Protein AF-A0A438BU32-F1 (afdb_monomer)

Structure (mmCIF, N/CA/C/O backbone):
data_AF-A0A438BU32-F1
#
_entry.id   AF-A0A438BU32-F1
#
loop_
_atom_site.group_PDB
_atom_site.id
_atom_site.type_symbol
_atom_site.label_atom_id
_atom_site.label_alt_id
_atom_site.label_comp_id
_atom_site.label_asym_id
_atom_site.label_entity_id
_atom_site.label_seq_id
_atom_site.pdbx_PDB_ins_code
_atom_s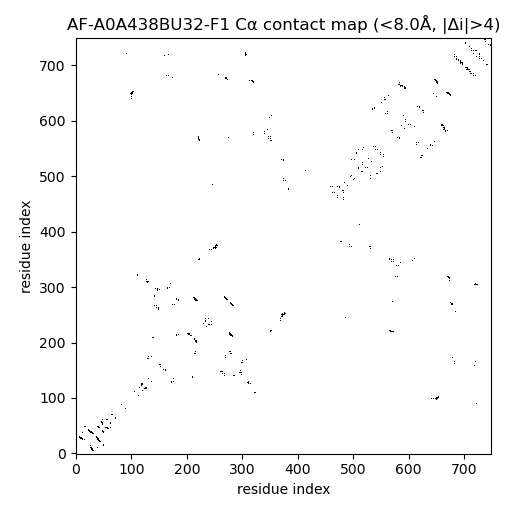ite.Cartn_x
_atom_site.Cartn_y
_atom_site.Cartn_z
_atom_site.occupancy
_atom_site.B_iso_or_equiv
_atom_site.auth_seq_id
_atom_site.auth_comp_id
_atom_site.auth_asym_id
_atom_site.auth_atom_id
_atom_site.pdbx_PDB_model_num
ATOM 1 N N . MET A 1 1 ? 12.267 -32.511 11.602 1.00 25.53 1 MET A N 1
ATOM 2 C CA . MET A 1 1 ? 12.102 -33.926 11.191 1.00 25.53 1 MET A CA 1
ATOM 3 C C . MET A 1 1 ? 11.112 -34.045 10.015 1.00 25.53 1 MET A C 1
ATOM 5 O O . MET A 1 1 ? 10.276 -34.930 10.007 1.00 25.53 1 MET A O 1
ATOM 9 N N . ILE A 1 2 ? 11.182 -33.136 9.026 1.00 27.69 2 ILE A N 1
ATOM 10 C CA . ILE A 1 2 ? 10.217 -33.043 7.899 1.00 27.69 2 ILE A CA 1
ATOM 11 C C . ILE A 1 2 ? 10.910 -33.324 6.544 1.00 27.69 2 ILE A C 1
ATOM 13 O O . ILE A 1 2 ? 10.260 -33.531 5.529 1.00 27.69 2 ILE A O 1
ATOM 17 N N . ILE A 1 3 ? 12.246 -33.401 6.523 1.00 29.70 3 ILE A N 1
ATOM 18 C CA . ILE A 1 3 ? 13.046 -33.408 5.286 1.00 29.70 3 ILE A CA 1
ATOM 19 C C . ILE A 1 3 ? 13.162 -34.812 4.648 1.00 29.70 3 ILE A C 1
ATOM 21 O O . ILE A 1 3 ? 13.464 -34.913 3.466 1.00 29.70 3 ILE A O 1
ATOM 25 N N . GLU A 1 4 ? 12.854 -35.901 5.363 1.00 34.12 4 GLU A N 1
ATOM 26 C CA . GLU A 1 4 ? 13.040 -37.274 4.844 1.00 34.12 4 GLU A CA 1
ATOM 27 C C . GLU A 1 4 ? 11.803 -37.919 4.190 1.00 34.12 4 GLU A C 1
ATOM 29 O O . GLU A 1 4 ? 11.908 -39.026 3.663 1.00 34.12 4 GLU A O 1
ATOM 34 N N . PHE A 1 5 ? 10.641 -37.255 4.174 1.00 46.00 5 PHE A N 1
ATOM 35 C CA . PHE A 1 5 ? 9.393 -37.858 3.671 1.00 46.00 5 PHE A CA 1
ATOM 36 C C . PHE A 1 5 ? 8.949 -37.384 2.281 1.00 46.00 5 PHE A C 1
ATOM 38 O O . PHE A 1 5 ? 7.932 -37.860 1.773 1.00 46.00 5 PHE A O 1
ATOM 45 N N . SER A 1 6 ? 9.698 -36.488 1.635 1.00 44.94 6 SER A N 1
ATOM 46 C CA . SER A 1 6 ? 9.362 -36.024 0.286 1.00 44.94 6 SER A CA 1
ATOM 47 C C . SER A 1 6 ? 9.809 -37.045 -0.766 1.00 44.94 6 SER A C 1
ATOM 49 O O . SER A 1 6 ? 11.009 -37.309 -0.870 1.00 44.94 6 SER A O 1
ATOM 51 N N . PRO A 1 7 ? 8.896 -37.616 -1.576 1.00 55.06 7 PRO A N 1
ATOM 52 C CA . PRO A 1 7 ? 9.312 -38.382 -2.741 1.00 55.06 7 PRO A CA 1
ATOM 53 C C . PRO A 1 7 ? 10.066 -37.462 -3.713 1.00 55.06 7 PRO A C 1
ATOM 55 O O . PRO A 1 7 ? 9.602 -36.365 -4.019 1.00 55.06 7 PRO A O 1
ATOM 58 N N . ASP A 1 8 ? 11.228 -37.901 -4.204 1.00 60.31 8 ASP A N 1
ATOM 59 C CA . ASP A 1 8 ? 11.927 -37.206 -5.294 1.00 60.31 8 ASP A CA 1
ATOM 60 C C . ASP A 1 8 ? 11.133 -37.488 -6.576 1.00 60.31 8 ASP A C 1
ATOM 62 O O . ASP A 1 8 ? 11.114 -38.622 -7.069 1.00 60.31 8 ASP A O 1
ATOM 66 N N . ILE A 1 9 ? 10.389 -36.479 -7.032 1.00 71.50 9 ILE A N 1
ATOM 67 C CA . ILE A 1 9 ? 9.517 -36.524 -8.205 1.00 71.50 9 ILE A CA 1
ATOM 68 C C . ILE A 1 9 ? 10.192 -35.718 -9.311 1.00 71.50 9 ILE A C 1
ATOM 70 O O . ILE A 1 9 ? 10.366 -34.506 -9.188 1.00 71.50 9 ILE A O 1
ATOM 74 N N . ARG A 1 10 ? 10.542 -36.374 -10.419 1.00 74.75 10 ARG A N 1
ATOM 75 C CA . ARG A 1 10 ? 11.146 -35.712 -11.584 1.00 74.75 10 ARG A CA 1
ATOM 76 C C . ARG A 1 10 ? 10.410 -36.093 -12.850 1.00 74.75 10 ARG A C 1
ATOM 78 O O . ARG A 1 10 ? 10.011 -37.241 -13.016 1.00 74.75 10 ARG A O 1
ATOM 85 N N . ARG A 1 11 ? 10.254 -35.149 -13.776 1.00 76.06 11 ARG A N 1
ATOM 86 C CA . ARG A 1 11 ? 9.748 -35.471 -15.114 1.00 76.06 11 ARG A CA 1
ATOM 87 C C . ARG A 1 11 ? 10.732 -36.431 -15.784 1.00 76.06 11 ARG A C 1
ATOM 89 O O . ARG A 1 11 ? 11.920 -36.123 -15.863 1.00 76.06 11 ARG A O 1
ATOM 96 N N . SER A 1 12 ? 10.246 -37.585 -16.235 1.00 73.06 12 SER A N 1
ATOM 97 C CA . SER A 1 12 ? 11.109 -38.563 -16.894 1.00 73.06 12 SER A CA 1
ATOM 98 C C . SER A 1 12 ? 11.454 -38.087 -18.303 1.00 73.06 12 SER A C 1
ATOM 100 O O . SER A 1 12 ? 10.592 -37.593 -19.031 1.00 73.06 12 SER A O 1
ATOM 102 N N . THR A 1 13 ? 12.718 -38.242 -18.689 1.00 73.62 13 THR A N 1
ATOM 103 C CA . THR A 1 13 ? 13.209 -38.029 -20.061 1.00 73.62 13 THR A CA 1
ATOM 104 C C . THR A 1 13 ? 13.272 -39.332 -20.858 1.00 73.62 13 THR A C 1
ATOM 106 O O . THR A 1 13 ? 13.722 -39.339 -22.003 1.00 73.62 13 THR A O 1
ATOM 109 N N . ARG A 1 14 ? 12.852 -40.450 -20.253 1.00 68.50 14 ARG A N 1
ATOM 110 C CA . ARG A 1 14 ? 12.889 -41.771 -20.876 1.00 68.50 14 ARG A CA 1
ATOM 111 C C . ARG A 1 14 ? 11.792 -41.894 -21.942 1.00 68.50 14 ARG A C 1
ATOM 113 O O . ARG A 1 14 ? 10.713 -41.326 -21.769 1.00 68.50 14 ARG A O 1
ATOM 120 N N . PRO A 1 15 ? 12.050 -42.627 -23.040 1.00 64.38 15 PRO A N 1
ATOM 121 C CA . PRO A 1 15 ? 11.010 -42.952 -24.005 1.00 64.38 15 PRO A CA 1
ATOM 122 C C . PRO A 1 15 ? 9.924 -43.804 -23.338 1.00 64.38 15 PRO A C 1
ATOM 124 O O . PRO A 1 15 ? 10.198 -44.554 -22.396 1.00 64.38 15 PRO A O 1
ATOM 127 N N . PHE A 1 16 ? 8.689 -43.692 -23.829 1.00 67.06 16 PHE A N 1
ATOM 128 C CA . PHE A 1 16 ? 7.589 -44.501 -23.319 1.00 67.06 16 PHE A CA 1
ATOM 129 C C . PHE A 1 16 ? 7.908 -45.992 -23.515 1.00 67.06 16 PHE A C 1
ATOM 131 O O . PHE A 1 16 ? 8.279 -46.413 -24.604 1.00 67.06 16 PHE A O 1
ATOM 138 N N . LEU A 1 17 ? 7.800 -46.777 -22.436 1.00 59.78 17 LEU A N 1
ATOM 139 C CA . LEU A 1 17 ? 8.065 -48.224 -22.441 1.00 59.78 17 LEU A CA 1
ATOM 140 C C . LEU A 1 17 ? 7.016 -49.025 -23.240 1.00 59.78 17 LEU A C 1
ATOM 142 O O . LEU A 1 17 ? 7.278 -50.165 -23.602 1.00 59.78 17 LEU A O 1
ATOM 146 N N . GLU A 1 18 ? 5.848 -48.434 -23.504 1.00 60.22 18 GLU A N 1
ATOM 147 C CA . GLU A 1 18 ? 4.750 -48.970 -24.318 1.00 60.22 18 GLU A CA 1
ATOM 148 C C . GLU A 1 18 ? 4.293 -47.895 -25.317 1.00 60.22 18 GLU A C 1
ATOM 150 O O . GLU A 1 18 ? 4.542 -46.710 -25.079 1.00 60.22 18 GLU A O 1
ATOM 155 N N . ASP A 1 19 ? 3.584 -48.284 -26.385 1.00 59.62 19 ASP A N 1
ATOM 156 C CA . ASP A 1 19 ? 2.981 -47.335 -27.326 1.00 59.62 19 ASP A CA 1
ATOM 157 C C . ASP A 1 19 ? 2.145 -46.293 -26.570 1.00 59.62 19 ASP A C 1
ATOM 159 O O . ASP A 1 19 ? 1.182 -46.614 -25.855 1.00 59.62 19 ASP A O 1
ATOM 163 N N . LYS A 1 20 ? 2.570 -45.033 -26.708 1.00 66.50 20 LYS A N 1
ATOM 164 C CA . LYS A 1 20 ? 1.913 -43.860 -26.137 1.00 66.50 20 LYS A CA 1
ATOM 165 C C . LYS A 1 20 ? 0.478 -43.820 -2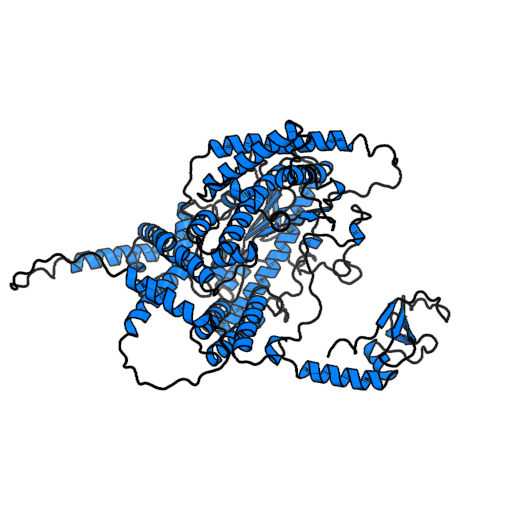6.652 1.00 66.50 20 LYS A C 1
ATOM 167 O O . LYS A 1 20 ? 0.262 -43.735 -27.859 1.00 66.50 20 LYS A O 1
ATOM 172 N N . THR A 1 21 ? -0.494 -43.853 -25.750 1.00 67.19 21 THR A N 1
ATOM 173 C CA . THR A 1 21 ? -1.889 -43.626 -26.139 1.00 67.19 21 THR A CA 1
ATOM 174 C C . THR A 1 21 ? -2.186 -42.133 -26.213 1.00 67.19 21 THR A C 1
ATOM 176 O O . THR A 1 21 ? -1.504 -41.328 -25.580 1.00 67.19 21 THR A O 1
ATOM 179 N N . GLU A 1 22 ? -3.207 -41.737 -26.979 1.00 68.75 22 GLU A N 1
ATOM 180 C CA . GLU A 1 22 ? -3.639 -40.329 -27.053 1.00 68.75 22 GLU A CA 1
ATOM 181 C C . GLU A 1 22 ? -4.034 -39.755 -25.677 1.00 68.75 22 GLU A C 1
ATOM 183 O O . GLU A 1 22 ? -3.952 -38.547 -25.460 1.00 68.75 22 GLU A O 1
ATOM 188 N N . ASP A 1 23 ? -4.401 -40.626 -24.730 1.00 74.94 23 ASP A N 1
ATOM 189 C CA . ASP A 1 23 ? -4.762 -40.270 -23.356 1.00 74.94 23 ASP A CA 1
ATOM 190 C C . ASP A 1 23 ? -3.539 -40.006 -22.443 1.00 74.94 23 ASP A C 1
ATOM 192 O O . ASP A 1 23 ? -3.720 -39.472 -21.342 1.00 74.94 23 ASP A O 1
ATOM 196 N N . ASP A 1 24 ? -2.311 -40.340 -22.870 1.00 80.00 24 ASP A N 1
ATOM 197 C CA . ASP A 1 24 ? -1.082 -40.225 -22.070 1.00 80.00 24 ASP A CA 1
ATOM 198 C C . ASP A 1 24 ? -0.395 -38.861 -22.247 1.00 80.00 24 ASP A C 1
ATOM 200 O O . ASP A 1 24 ? 0.077 -38.498 -23.330 1.00 80.00 24 ASP A O 1
ATOM 204 N N . LEU A 1 25 ? -0.274 -38.110 -21.148 1.00 80.44 25 LEU A N 1
ATOM 205 C CA . LEU A 1 25 ? 0.234 -36.738 -21.152 1.00 80.44 25 LEU A CA 1
ATOM 206 C C . LEU A 1 25 ? 1.761 -36.692 -20.993 1.00 80.44 25 LEU A C 1
ATOM 208 O O . LEU A 1 25 ? 2.470 -36.165 -21.853 1.00 80.44 25 LEU A O 1
ATOM 212 N N . PHE A 1 26 ? 2.287 -37.229 -19.887 1.00 81.44 26 PHE A N 1
ATOM 213 C CA . PHE A 1 26 ? 3.721 -37.218 -19.569 1.00 81.44 26 PHE A CA 1
ATOM 214 C C . PHE A 1 26 ? 4.099 -38.312 -18.561 1.00 81.44 26 PHE A C 1
ATOM 216 O O . PHE A 1 26 ? 3.240 -38.912 -17.918 1.00 81.44 26 PHE A O 1
ATOM 223 N N . GLN A 1 27 ? 5.402 -38.572 -18.421 1.00 82.62 27 GLN A N 1
ATOM 224 C CA . GLN A 1 27 ? 5.946 -39.543 -17.471 1.00 82.62 27 GLN A CA 1
ATOM 225 C C . GLN A 1 27 ? 6.703 -38.863 -16.336 1.00 82.62 27 GLN A C 1
ATOM 227 O O . GLN A 1 27 ? 7.343 -37.822 -16.518 1.00 82.62 27 GLN A O 1
ATOM 232 N N . ILE A 1 28 ? 6.656 -39.486 -15.167 1.00 86.56 28 ILE A N 1
ATOM 233 C CA . ILE A 1 28 ? 7.267 -38.993 -13.943 1.00 86.56 28 ILE A CA 1
ATOM 234 C C . ILE A 1 28 ? 8.031 -40.137 -13.287 1.00 86.56 28 ILE A C 1
ATOM 236 O O . ILE A 1 28 ? 7.471 -41.203 -13.056 1.00 86.56 28 ILE A O 1
ATOM 240 N N . ASP A 1 29 ? 9.295 -39.915 -12.958 1.00 82.44 29 ASP A N 1
ATOM 241 C CA . ASP A 1 29 ? 10.070 -40.821 -12.124 1.00 82.44 29 ASP A CA 1
ATOM 242 C C . ASP A 1 29 ? 9.874 -40.432 -10.658 1.00 82.44 29 ASP A C 1
ATOM 244 O O . ASP A 1 29 ? 10.192 -39.314 -10.249 1.00 82.44 29 ASP A O 1
ATOM 248 N N . VAL A 1 30 ? 9.333 -41.362 -9.871 1.00 82.06 30 VAL A N 1
ATOM 249 C CA . VAL A 1 30 ? 9.065 -41.185 -8.443 1.00 82.06 30 VAL A CA 1
ATOM 250 C C . VAL A 1 30 ? 9.958 -42.117 -7.638 1.00 82.06 30 VAL A C 1
ATOM 252 O O . VAL A 1 30 ? 9.985 -43.332 -7.857 1.00 82.06 30 VAL A O 1
ATOM 255 N N . ARG A 1 31 ? 10.685 -41.553 -6.671 1.00 79.00 31 ARG A N 1
ATOM 256 C CA . ARG A 1 31 ? 11.464 -42.311 -5.690 1.00 79.00 31 ARG A CA 1
ATOM 257 C C . ARG A 1 31 ? 10.824 -42.191 -4.313 1.00 79.00 31 ARG A C 1
ATOM 259 O O . ARG A 1 31 ? 10.755 -41.106 -3.750 1.00 79.00 31 ARG A O 1
ATOM 266 N N . VAL A 1 32 ? 10.387 -43.320 -3.766 1.00 76.12 32 VAL A N 1
ATOM 267 C CA . VAL A 1 32 ? 9.892 -43.428 -2.383 1.00 76.12 32 VAL A CA 1
ATOM 268 C C . VAL A 1 32 ? 11.074 -43.759 -1.458 1.00 76.12 32 VAL A C 1
ATOM 270 O O . VAL A 1 32 ? 12.006 -44.414 -1.920 1.00 76.12 32 VAL A O 1
ATOM 273 N N . CYS A 1 33 ? 11.034 -43.344 -0.182 1.00 63.41 33 CYS A N 1
ATOM 274 C CA . CYS A 1 33 ? 12.122 -43.347 0.823 1.00 63.41 33 CYS A CA 1
ATOM 275 C C . CYS A 1 33 ? 12.957 -44.643 0.974 1.00 63.41 33 CYS A C 1
ATOM 277 O O . CYS A 1 33 ? 13.994 -44.628 1.627 1.00 63.41 33 CYS A O 1
ATOM 279 N N . SER A 1 34 ? 12.549 -45.763 0.376 1.00 58.34 34 SER A N 1
ATOM 280 C CA . SER A 1 34 ? 13.280 -47.039 0.390 1.00 58.34 34 SER A CA 1
ATOM 281 C C . SER A 1 34 ? 13.201 -47.834 -0.929 1.00 58.34 34 SER A C 1
ATOM 283 O O . SER A 1 34 ? 13.554 -49.011 -0.964 1.00 58.34 34 SER A O 1
ATOM 285 N N . GLY A 1 35 ? 12.731 -47.224 -2.026 1.00 62.19 35 GLY A N 1
ATOM 286 C CA . GLY A 1 35 ? 12.419 -47.916 -3.284 1.00 62.19 35 GLY A CA 1
ATOM 287 C C . GLY A 1 35 ? 13.313 -47.549 -4.474 1.00 62.19 35 GLY A C 1
ATOM 288 O O . GLY A 1 35 ? 13.838 -46.439 -4.571 1.00 62.19 35 GLY A O 1
ATOM 289 N N . LYS A 1 36 ? 13.432 -48.478 -5.438 1.00 68.12 36 LYS A N 1
ATOM 290 C CA . LYS A 1 36 ? 13.951 -48.174 -6.785 1.00 68.12 36 LYS A CA 1
ATOM 291 C C . LYS A 1 36 ? 13.084 -47.078 -7.432 1.00 68.12 36 LYS A C 1
ATOM 293 O O . LYS A 1 36 ? 11.870 -47.095 -7.225 1.00 68.12 36 LYS A O 1
ATOM 298 N N . PRO A 1 37 ? 13.669 -46.157 -8.222 1.00 73.00 37 PRO A N 1
ATOM 299 C CA . PRO A 1 37 ? 12.891 -45.160 -8.949 1.00 73.00 37 PRO A CA 1
ATOM 300 C C . PRO A 1 37 ? 11.892 -45.862 -9.874 1.00 73.00 37 PRO A C 1
ATOM 302 O O . PRO A 1 37 ? 12.274 -46.740 -10.652 1.00 73.00 37 PRO A O 1
ATOM 305 N N . MET A 1 38 ? 10.621 -45.492 -9.751 1.00 79.44 38 MET A N 1
ATOM 306 C CA . MET A 1 38 ? 9.525 -46.035 -10.543 1.00 79.44 38 MET A CA 1
ATOM 307 C C . MET A 1 38 ? 9.022 -44.972 -11.508 1.00 79.44 38 MET A C 1
ATOM 309 O O . MET A 1 38 ? 8.732 -43.853 -11.095 1.00 79.44 38 MET A O 1
ATOM 313 N N . THR A 1 39 ? 8.872 -45.342 -12.775 1.00 83.62 39 THR A N 1
ATOM 314 C CA . THR A 1 39 ? 8.269 -44.473 -13.784 1.00 83.62 39 THR A CA 1
ATOM 315 C C . THR A 1 39 ? 6.748 -44.627 -13.738 1.00 83.62 39 THR A C 1
ATOM 317 O O . THR A 1 39 ? 6.221 -45.733 -13.871 1.00 83.62 39 THR A O 1
ATOM 320 N N . ILE A 1 40 ? 6.044 -43.522 -13.526 1.00 85.81 40 ILE A N 1
ATOM 321 C CA . ILE A 1 40 ? 4.586 -43.405 -13.485 1.00 85.81 40 ILE A CA 1
ATOM 322 C C . ILE A 1 40 ? 4.151 -42.584 -14.696 1.00 85.81 40 ILE A C 1
ATOM 324 O O . ILE A 1 40 ? 4.725 -41.535 -14.988 1.00 85.81 40 ILE A O 1
ATOM 328 N N . VAL A 1 41 ? 3.138 -43.060 -15.407 1.00 85.06 41 VAL A N 1
ATOM 329 C CA . VAL A 1 41 ? 2.517 -42.357 -16.527 1.00 85.06 41 VAL A CA 1
ATOM 330 C C . VAL A 1 41 ? 1.315 -41.574 -16.006 1.00 85.06 41 VAL A C 1
ATOM 332 O O . VAL A 1 41 ? 0.463 -42.118 -15.300 1.00 85.06 41 VAL A O 1
ATOM 335 N N . ALA A 1 42 ? 1.265 -40.284 -16.336 1.00 84.69 42 ALA A N 1
ATOM 336 C CA . ALA A 1 42 ? 0.116 -39.424 -16.101 1.00 84.69 42 ALA A CA 1
ATOM 337 C C . ALA A 1 42 ? -0.763 -39.407 -17.358 1.00 84.69 42 ALA A C 1
ATOM 339 O O . ALA A 1 42 ? -0.318 -38.987 -18.428 1.00 84.69 42 ALA A O 1
ATOM 340 N N . SER A 1 43 ? -2.010 -39.850 -17.214 1.00 84.19 43 SER A N 1
ATOM 341 C CA . SER A 1 43 ? -3.028 -39.875 -18.268 1.00 84.19 43 SER A CA 1
ATOM 342 C C . SER A 1 43 ? -4.208 -38.976 -17.906 1.00 84.19 43 SER A C 1
ATOM 344 O O . SER A 1 43 ? -4.391 -38.617 -16.740 1.00 84.19 43 SER A O 1
ATOM 346 N N . ARG A 1 44 ? -5.076 -38.671 -18.877 1.00 80.44 44 ARG A N 1
ATOM 347 C CA . ARG A 1 44 ? -6.317 -37.910 -18.632 1.00 80.44 44 ARG A CA 1
ATOM 348 C C . ARG A 1 44 ? -7.232 -38.568 -17.584 1.00 80.44 44 ARG A C 1
ATOM 350 O O . ARG A 1 44 ? -7.987 -37.875 -16.911 1.00 80.44 44 ARG A O 1
ATOM 357 N N . LYS A 1 45 ? -7.172 -39.897 -17.435 1.00 79.38 45 LYS A N 1
ATOM 358 C CA . LYS A 1 45 ? -8.013 -40.670 -16.501 1.00 79.38 45 LYS A CA 1
ATOM 359 C C . LYS A 1 45 ? -7.371 -40.861 -15.120 1.00 79.38 45 LYS A C 1
ATOM 361 O O . LYS A 1 45 ? -8.065 -41.266 -14.188 1.00 79.38 45 LYS A O 1
ATOM 366 N N . GLY A 1 46 ? -6.078 -40.564 -14.967 1.00 84.75 46 GLY A N 1
ATOM 367 C CA . GLY A 1 46 ? -5.340 -40.722 -13.713 1.00 84.75 46 GLY A CA 1
ATOM 368 C C . GLY A 1 46 ? -3.888 -41.163 -13.910 1.00 84.75 46 GLY A C 1
ATOM 369 O O . GLY A 1 46 ? -3.317 -41.039 -14.993 1.00 84.75 46 GLY A O 1
ATOM 370 N N . PHE A 1 47 ? -3.293 -41.704 -12.853 1.00 86.50 47 PHE A N 1
ATOM 371 C CA . PHE A 1 47 ? -1.899 -42.135 -12.787 1.00 86.50 47 PHE A CA 1
ATOM 372 C C . PHE A 1 47 ? -1.805 -43.662 -12.770 1.00 86.50 47 PHE A C 1
ATOM 374 O O . PHE A 1 47 ? -2.595 -44.315 -12.084 1.00 86.50 47 PHE A O 1
ATOM 381 N N . TYR A 1 48 ? -0.818 -44.225 -13.471 1.00 86.25 48 TYR A N 1
ATOM 382 C CA . TYR A 1 48 ? -0.507 -45.658 -13.419 1.00 86.25 48 TYR A CA 1
ATOM 383 C C . TYR A 1 48 ? 1.000 -45.930 -13.605 1.00 86.25 48 TYR A C 1
ATOM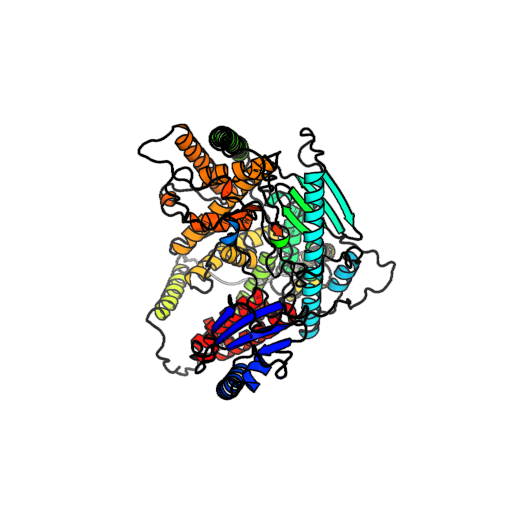 385 O O . TYR A 1 48 ? 1.699 -45.122 -14.216 1.00 86.25 48 TYR A O 1
ATOM 393 N N . PRO A 1 49 ? 1.559 -47.047 -13.102 1.00 86.25 49 PRO A N 1
ATOM 394 C CA . PRO A 1 49 ? 2.974 -47.379 -13.283 1.00 86.25 49 PRO A CA 1
ATOM 395 C C . PRO A 1 49 ? 3.261 -47.818 -14.720 1.00 86.25 49 PRO A C 1
ATOM 397 O O . PRO A 1 49 ? 2.498 -48.600 -15.291 1.00 86.25 49 PRO A O 1
ATOM 400 N N . ALA A 1 50 ? 4.389 -47.393 -15.290 1.00 79.44 50 ALA A N 1
ATOM 401 C CA . ALA A 1 50 ? 4.812 -47.838 -16.616 1.00 79.44 50 ALA A CA 1
ATOM 402 C C . ALA A 1 50 ? 4.887 -49.380 -16.671 1.00 79.44 50 ALA A C 1
ATOM 404 O O . ALA A 1 50 ? 5.514 -50.009 -15.815 1.00 79.44 50 ALA A O 1
ATOM 405 N N . GLY A 1 51 ? 4.202 -49.992 -17.644 1.00 74.38 51 GLY A N 1
ATOM 406 C CA . GLY A 1 51 ? 4.075 -51.451 -17.775 1.00 74.38 51 GLY A CA 1
ATOM 407 C C . GLY A 1 51 ? 2.922 -52.098 -16.990 1.00 74.38 51 GLY A C 1
ATOM 408 O O . GLY A 1 51 ? 2.754 -53.315 -17.050 1.00 74.38 51 GLY A O 1
ATOM 409 N N . LYS A 1 52 ? 2.137 -51.337 -16.206 1.00 77.75 52 LYS A N 1
ATOM 410 C CA . LYS A 1 52 ? 1.035 -51.863 -15.371 1.00 77.75 52 LYS A CA 1
ATOM 411 C C . LYS A 1 52 ? -0.212 -50.970 -15.401 1.00 77.75 52 LYS A C 1
ATOM 413 O O . LYS A 1 52 ? -0.630 -50.441 -14.373 1.00 77.75 52 LYS A O 1
ATOM 418 N N . ARG A 1 53 ? -0.862 -50.861 -16.565 1.00 73.31 53 ARG A N 1
ATOM 419 C CA . ARG A 1 53 ? -2.089 -50.050 -16.763 1.00 73.31 53 ARG A CA 1
ATOM 420 C C . ARG A 1 53 ? -3.279 -50.441 -15.877 1.00 73.31 53 ARG A C 1
ATOM 422 O O . ARG A 1 53 ? -4.139 -49.612 -15.617 1.00 73.31 53 ARG A O 1
ATOM 429 N N . LEU A 1 54 ? -3.323 -51.686 -15.396 1.00 74.00 54 LEU A N 1
ATOM 430 C CA . LEU A 1 54 ? -4.379 -52.182 -14.499 1.00 74.00 54 LEU A CA 1
ATOM 431 C C . LEU A 1 54 ? -4.394 -51.470 -13.131 1.00 74.00 54 LEU A C 1
ATOM 433 O O . LEU A 1 54 ? -5.419 -51.467 -12.459 1.00 74.00 54 LEU A O 1
ATOM 437 N N . LEU A 1 55 ? -3.277 -50.857 -12.723 1.00 78.31 55 LEU A N 1
ATOM 438 C CA . LEU A 1 55 ? -3.150 -50.057 -11.500 1.00 78.31 55 LEU A CA 1
ATOM 439 C C . LEU A 1 55 ? -3.404 -48.573 -11.805 1.00 78.31 55 LEU A C 1
ATOM 441 O O . LEU A 1 55 ? -2.518 -47.737 -11.641 1.00 78.31 55 LEU A O 1
ATOM 445 N N . LEU A 1 56 ? -4.606 -48.254 -12.287 1.00 82.75 56 LEU A N 1
ATOM 446 C CA . LEU A 1 56 ? -5.036 -46.875 -12.524 1.00 82.75 56 LEU A CA 1
ATOM 447 C C . LEU A 1 56 ? -5.617 -46.276 -11.238 1.00 82.75 56 LEU A C 1
ATOM 449 O O . LEU A 1 56 ? -6.489 -46.864 -10.603 1.00 82.75 56 LEU A O 1
ATOM 453 N N . SER A 1 57 ? -5.166 -45.082 -10.870 1.00 84.94 57 SER A N 1
ATOM 454 C CA . SER A 1 57 ? -5.694 -44.323 -9.734 1.00 84.94 57 SER A CA 1
ATOM 455 C C . SER A 1 57 ? -5.889 -42.857 -10.103 1.00 84.94 57 SER A C 1
ATOM 457 O O . SER A 1 57 ? -5.027 -42.256 -10.737 1.00 84.94 57 SER A O 1
ATOM 459 N N . HIS A 1 58 ? -6.992 -42.245 -9.668 1.00 86.19 58 HIS A N 1
ATOM 460 C CA . HIS A 1 58 ? -7.266 -40.828 -9.948 1.00 86.19 58 HIS A CA 1
ATOM 461 C C . HIS A 1 58 ? -6.305 -39.871 -9.222 1.00 86.19 58 HIS A C 1
ATOM 463 O O . HIS A 1 58 ? -6.093 -38.753 -9.680 1.00 86.19 58 HIS A O 1
ATOM 469 N N . SER A 1 59 ? -5.685 -40.311 -8.120 1.00 84.69 59 SER A N 1
ATOM 470 C CA . SER A 1 59 ? -4.680 -39.547 -7.374 1.00 84.69 59 SER A CA 1
ATOM 471 C C . SER A 1 59 ? -3.340 -40.279 -7.327 1.00 84.69 59 SER A C 1
ATOM 473 O O . SER A 1 59 ? -3.275 -41.478 -7.037 1.00 84.69 59 SER A O 1
ATOM 475 N N . LEU A 1 60 ? -2.250 -39.537 -7.540 1.00 83.69 60 LEU A N 1
ATOM 476 C CA . LEU A 1 60 ? -0.888 -40.050 -7.390 1.00 83.69 60 LEU A CA 1
ATOM 477 C C . LEU A 1 60 ? -0.641 -40.580 -5.970 1.00 83.69 60 LEU A C 1
ATOM 479 O O . LEU A 1 60 ? 0.001 -41.611 -5.806 1.00 83.69 60 LEU A O 1
ATOM 483 N N . VAL A 1 61 ? -1.192 -39.923 -4.946 1.00 84.44 61 VAL A N 1
ATOM 484 C CA . VAL A 1 61 ? -1.049 -40.362 -3.550 1.00 84.44 61 VAL A CA 1
ATOM 485 C C . VAL A 1 61 ? -1.708 -41.723 -3.356 1.00 84.44 61 VAL A C 1
ATOM 487 O O . VAL A 1 61 ? -1.065 -42.634 -2.841 1.00 84.44 61 VAL A O 1
ATOM 490 N N . SER A 1 62 ? -2.940 -41.899 -3.848 1.00 84.50 62 SER A N 1
ATOM 491 C CA . SER A 1 62 ? -3.632 -43.191 -3.757 1.00 84.50 62 SER A CA 1
ATOM 492 C C . SER A 1 62 ? -2.870 -44.305 -4.476 1.00 84.50 62 SER A C 1
ATOM 494 O O . SER A 1 62 ? -2.758 -45.410 -3.947 1.00 84.50 62 SER A O 1
ATOM 496 N N . LEU A 1 63 ? -2.256 -43.994 -5.624 1.00 85.75 63 LEU A N 1
ATOM 497 C CA . LEU A 1 63 ? -1.409 -44.934 -6.349 1.00 85.75 63 LEU A CA 1
ATOM 498 C C . LEU A 1 63 ? -0.178 -45.331 -5.522 1.00 85.75 63 LEU A C 1
ATOM 500 O O . LEU A 1 63 ? 0.136 -46.511 -5.384 1.00 85.75 63 LEU A O 1
ATOM 504 N N . LEU A 1 64 ? 0.513 -44.352 -4.936 1.00 84.12 64 LEU A N 1
ATOM 505 C CA . LEU A 1 64 ? 1.705 -44.590 -4.122 1.00 84.12 64 LEU A CA 1
ATOM 506 C C . LEU A 1 64 ? 1.387 -45.361 -2.833 1.00 84.12 64 LEU A C 1
ATOM 508 O O . LEU A 1 64 ? 2.182 -46.213 -2.438 1.00 84.12 64 LEU A O 1
ATOM 512 N N . GLN A 1 65 ? 0.220 -45.133 -2.221 1.00 84.50 65 GLN A N 1
ATOM 513 C CA . GLN A 1 65 ? -0.262 -45.917 -1.077 1.00 84.50 65 GLN A CA 1
ATOM 514 C C . GLN A 1 65 ? -0.548 -47.377 -1.457 1.00 84.50 65 GLN A C 1
ATOM 516 O O . GLN A 1 65 ? -0.237 -48.283 -0.686 1.00 84.50 65 GLN A O 1
ATOM 521 N N . GLN A 1 66 ? -1.092 -47.625 -2.655 1.00 84.12 66 GLN A N 1
ATOM 522 C CA . GLN A 1 66 ? -1.330 -48.984 -3.162 1.00 84.12 66 GLN A CA 1
ATOM 523 C C . GLN A 1 66 ? -0.027 -49.720 -3.502 1.00 84.12 66 GLN A C 1
ATOM 525 O O . GLN A 1 66 ? 0.082 -50.928 -3.288 1.00 84.12 66 GLN A O 1
ATOM 530 N N . ILE A 1 67 ? 0.969 -49.002 -4.025 1.00 82.44 67 ILE A N 1
ATOM 531 C CA . ILE A 1 67 ? 2.241 -49.578 -4.482 1.00 82.44 67 ILE A CA 1
ATOM 532 C C . ILE A 1 67 ? 3.232 -49.783 -3.329 1.00 82.44 67 ILE A C 1
ATOM 534 O O . ILE A 1 67 ? 4.015 -50.734 -3.358 1.00 82.44 67 ILE A O 1
ATOM 538 N N . SER A 1 68 ? 3.223 -48.911 -2.317 1.00 83.00 68 SER A N 1
ATOM 539 C CA . SER A 1 68 ? 4.189 -48.930 -1.216 1.00 83.00 68 SER A CA 1
ATOM 540 C C . SER A 1 68 ? 3.510 -48.858 0.149 1.00 83.00 68 SER A C 1
ATOM 542 O O . SER A 1 68 ? 3.014 -47.816 0.573 1.00 83.00 68 SER A O 1
ATOM 544 N N . ARG A 1 69 ? 3.594 -49.960 0.906 1.00 82.44 69 ARG A N 1
ATOM 545 C CA . ARG A 1 69 ? 3.114 -50.019 2.299 1.00 82.44 69 ARG A CA 1
ATOM 546 C C . ARG A 1 69 ? 3.859 -49.056 3.225 1.00 82.44 69 ARG A C 1
ATOM 548 O O . ARG A 1 69 ? 3.253 -48.505 4.134 1.00 82.44 69 ARG A O 1
ATOM 555 N N . VAL A 1 70 ? 5.155 -48.843 2.978 1.00 81.56 70 VAL A N 1
ATOM 556 C CA . VAL A 1 70 ? 5.986 -47.906 3.755 1.00 81.56 70 VAL A CA 1
ATOM 557 C C . VAL A 1 70 ? 5.496 -46.473 3.549 1.00 81.56 70 VAL A C 1
ATOM 559 O O . VAL A 1 70 ? 5.375 -45.718 4.514 1.00 81.56 70 VAL A O 1
ATOM 562 N N . PHE A 1 71 ? 5.151 -46.120 2.305 1.00 82.88 71 PHE A N 1
ATOM 563 C CA . PHE A 1 71 ? 4.550 -44.827 1.994 1.00 82.88 71 PHE A CA 1
ATOM 564 C C . PHE A 1 71 ? 3.178 -44.676 2.650 1.00 82.88 71 PHE A C 1
ATOM 566 O O . PHE A 1 71 ? 2.928 -43.644 3.253 1.00 82.88 71 PHE A O 1
ATOM 573 N N . ASP A 1 72 ? 2.315 -45.696 2.606 1.00 84.00 72 ASP A N 1
ATOM 574 C CA . ASP A 1 72 ? 0.994 -45.631 3.246 1.00 84.00 72 ASP A CA 1
ATOM 575 C C . ASP A 1 72 ? 1.078 -45.408 4.764 1.00 84.00 72 ASP A C 1
ATOM 577 O O . ASP A 1 72 ? 0.399 -44.528 5.297 1.00 84.00 72 ASP A O 1
ATOM 581 N N . SER A 1 73 ? 1.956 -46.135 5.467 1.00 83.75 73 SER A N 1
ATOM 582 C CA . SER A 1 73 ? 2.160 -45.921 6.906 1.00 83.75 73 SER A CA 1
ATOM 583 C C . SER A 1 73 ? 2.718 -44.532 7.216 1.00 83.75 73 SER A C 1
ATOM 585 O O . SER A 1 73 ? 2.251 -43.878 8.149 1.00 83.75 73 SER A O 1
ATOM 587 N N . ALA A 1 74 ? 3.683 -44.063 6.419 1.00 81.44 74 ALA A N 1
ATOM 588 C CA . ALA A 1 74 ? 4.295 -42.751 6.600 1.00 81.44 74 ALA A CA 1
ATOM 589 C C . ALA A 1 74 ? 3.305 -41.620 6.297 1.00 81.44 74 ALA A C 1
ATOM 591 O O . ALA A 1 74 ? 3.209 -40.668 7.062 1.00 81.44 74 ALA A O 1
ATOM 592 N N . TYR A 1 75 ? 2.517 -41.752 5.229 1.00 82.69 75 TYR A N 1
ATOM 593 C CA . TYR A 1 75 ? 1.499 -40.784 4.842 1.00 82.69 75 TYR A CA 1
ATOM 594 C C . TYR A 1 75 ? 0.383 -40.698 5.887 1.00 82.69 75 TYR A C 1
ATOM 596 O O . TYR A 1 75 ? -0.012 -39.602 6.267 1.00 82.69 75 TYR A O 1
ATOM 604 N N . LYS A 1 76 ? -0.081 -41.828 6.438 1.00 85.12 76 LYS A N 1
ATOM 605 C CA . LYS A 1 76 ? -1.060 -41.829 7.541 1.00 85.12 76 LYS A CA 1
ATOM 606 C C . LYS A 1 76 ? -0.513 -41.173 8.807 1.00 85.12 76 LYS A C 1
ATOM 608 O O . LYS A 1 76 ? -1.227 -40.397 9.436 1.00 85.12 76 LYS A O 1
ATOM 613 N N . ALA A 1 77 ? 0.739 -41.457 9.172 1.00 83.38 77 ALA A N 1
ATOM 614 C CA . ALA A 1 77 ? 1.396 -40.803 10.302 1.00 83.38 77 ALA A CA 1
ATOM 615 C C . ALA A 1 77 ? 1.556 -39.291 10.066 1.00 83.38 77 ALA A C 1
ATOM 617 O O . ALA A 1 77 ? 1.269 -38.506 10.966 1.00 83.38 77 ALA A O 1
ATOM 618 N N . LEU A 1 78 ? 1.926 -38.886 8.847 1.00 80.06 78 LEU A N 1
ATOM 619 C CA . LEU A 1 78 ? 2.027 -37.487 8.435 1.00 80.06 78 LEU A CA 1
ATOM 620 C C . LEU A 1 78 ? 0.672 -36.781 8.508 1.00 80.06 78 LEU A C 1
ATOM 622 O O . LEU A 1 78 ? 0.589 -35.716 9.101 1.00 80.06 78 LEU A O 1
ATOM 626 N N . MET A 1 79 ? -0.392 -37.372 7.959 1.00 79.69 79 MET A N 1
ATOM 627 C CA . MET A 1 79 ? -1.735 -36.787 8.007 1.00 79.69 79 MET A CA 1
ATOM 628 C C . MET A 1 79 ? -2.262 -36.696 9.440 1.00 79.69 79 MET A C 1
ATOM 630 O O . MET A 1 79 ? -2.885 -35.699 9.789 1.00 79.69 79 MET A O 1
ATOM 634 N N . LYS A 1 80 ? -1.971 -37.690 10.290 1.00 81.56 80 LYS A N 1
ATOM 635 C CA . LYS A 1 80 ? -2.301 -37.641 11.719 1.00 81.56 80 LYS A CA 1
ATOM 636 C C . LYS A 1 80 ? -1.556 -36.502 12.425 1.00 81.56 80 LYS A C 1
ATOM 638 O O . LYS A 1 80 ? -2.195 -35.693 13.091 1.00 81.56 80 LYS A O 1
ATOM 643 N N . ALA A 1 81 ? -0.245 -36.384 12.214 1.00 73.19 81 ALA A N 1
ATOM 644 C CA . ALA A 1 81 ? 0.548 -35.274 12.739 1.00 73.19 81 ALA A CA 1
ATOM 645 C C . ALA A 1 81 ? 0.050 -33.917 12.208 1.00 73.19 81 ALA A C 1
ATOM 647 O O . ALA A 1 81 ? -0.038 -32.955 12.962 1.00 73.19 81 ALA A O 1
ATOM 648 N N . PHE A 1 82 ? -0.355 -33.850 10.938 1.00 66.12 82 PHE A N 1
ATOM 649 C CA . PHE A 1 82 ? -0.940 -32.659 10.322 1.00 66.12 82 PHE A CA 1
ATOM 650 C C . PHE A 1 82 ? -2.271 -32.272 10.983 1.00 66.12 82 PHE A C 1
ATOM 652 O O . PHE A 1 82 ? -2.500 -31.099 11.249 1.00 66.12 82 PHE A O 1
ATOM 659 N N . THR A 1 83 ? -3.135 -33.239 11.315 1.00 69.88 83 THR A N 1
ATOM 660 C CA . THR A 1 83 ? -4.389 -32.972 12.045 1.00 69.88 83 THR A CA 1
ATOM 661 C C . THR A 1 83 ? -4.192 -32.618 13.520 1.00 69.88 83 THR A C 1
ATOM 663 O O . THR A 1 83 ? -5.031 -31.920 14.083 1.00 69.88 83 THR A O 1
ATOM 666 N N . GLU A 1 84 ? -3.114 -33.101 14.144 1.00 67.75 84 GLU A N 1
ATOM 667 C CA . GLU A 1 84 ? -2.740 -32.786 15.531 1.00 67.75 84 GLU A CA 1
ATOM 668 C C . GLU A 1 84 ? -2.007 -31.435 15.647 1.00 67.75 84 GLU A C 1
ATOM 670 O O . GLU A 1 84 ? -1.998 -30.832 16.720 1.00 67.75 84 GLU A O 1
ATOM 675 N N . HIS A 1 85 ? -1.431 -30.931 14.549 1.00 62.12 85 HIS A N 1
ATOM 676 C CA . HIS A 1 85 ? -0.840 -29.597 14.467 1.00 62.12 85 HIS A CA 1
ATOM 677 C C . HIS A 1 85 ? -1.895 -28.486 14.599 1.00 62.12 85 HIS A C 1
ATOM 679 O O . HIS A 1 85 ? -3.082 -28.671 14.315 1.00 62.12 85 HIS A O 1
ATOM 685 N N . ASN A 1 86 ? -1.452 -27.298 15.028 1.00 58.66 86 ASN A N 1
ATOM 686 C CA . ASN A 1 86 ? -2.312 -26.126 15.163 1.00 58.66 86 ASN A CA 1
ATOM 687 C C . ASN A 1 86 ? -3.085 -25.874 13.853 1.00 58.66 86 ASN A C 1
ATOM 689 O O . ASN A 1 86 ? -2.483 -25.765 12.785 1.00 58.66 86 ASN A O 1
ATOM 693 N N . LYS A 1 87 ? -4.418 -25.734 13.941 1.00 57.88 87 LYS A N 1
ATOM 694 C CA . LYS A 1 87 ? -5.321 -25.502 12.793 1.00 57.88 87 LYS A CA 1
ATOM 695 C C . LYS A 1 87 ? -4.902 -24.304 11.936 1.00 57.88 87 LYS A C 1
ATOM 697 O O . LYS A 1 87 ? -5.266 -24.228 10.769 1.00 57.88 87 LYS A O 1
ATOM 702 N N . PHE A 1 88 ? -4.145 -23.388 12.531 1.00 55.25 88 PHE A N 1
ATOM 703 C CA . PHE A 1 88 ? -3.626 -22.176 11.920 1.00 55.25 88 PHE A CA 1
ATOM 704 C C . PHE A 1 88 ? -2.303 -22.342 11.149 1.00 55.25 88 PHE A C 1
ATOM 706 O O . PHE A 1 88 ? -2.049 -21.544 10.253 1.00 55.25 88 PHE A O 1
ATOM 713 N N . GLY A 1 89 ? -1.496 -23.368 11.446 1.00 54.34 89 GLY A N 1
ATOM 714 C CA . GLY A 1 89 ? -0.246 -23.662 10.719 1.00 54.34 89 GLY A CA 1
ATOM 715 C C . GLY A 1 89 ? -0.470 -24.438 9.415 1.00 54.34 89 GLY A C 1
ATOM 716 O O . GLY A 1 89 ? 0.399 -24.519 8.550 1.00 54.34 89 GLY A O 1
ATOM 717 N N . ASN A 1 90 ? -1.679 -24.972 9.234 1.00 58.34 90 ASN A N 1
ATOM 718 C CA . ASN A 1 90 ? -2.083 -25.747 8.065 1.00 58.34 90 ASN A CA 1
ATOM 719 C C . ASN A 1 90 ? -2.668 -24.844 6.971 1.00 58.34 90 ASN A C 1
ATOM 721 O O . ASN A 1 90 ? -3.791 -25.056 6.516 1.00 58.34 90 ASN A O 1
ATOM 725 N N . LEU A 1 91 ? -1.925 -23.814 6.565 1.00 56.59 91 LEU A N 1
ATOM 726 C CA . LEU A 1 91 ? -2.313 -22.965 5.440 1.00 56.59 91 LEU A CA 1
ATOM 727 C C . LEU A 1 91 ? -2.089 -23.735 4.122 1.00 56.59 91 LEU A C 1
ATOM 729 O O . LEU A 1 91 ? -0.958 -24.159 3.866 1.00 56.59 91 LEU A O 1
ATOM 733 N N . PRO A 1 92 ? -3.119 -23.928 3.270 1.00 52.97 92 PRO A N 1
ATOM 734 C CA . PRO A 1 92 ? -2.937 -24.479 1.929 1.00 52.97 92 PRO A CA 1
ATOM 735 C C . PRO A 1 92 ? -1.804 -23.770 1.166 1.00 52.97 92 PRO A C 1
ATOM 737 O O . PRO A 1 92 ? -1.676 -22.547 1.237 1.00 52.97 92 PRO A O 1
ATOM 740 N N . TYR A 1 93 ? -0.982 -24.579 0.486 1.00 52.69 93 TYR A N 1
ATOM 741 C CA . TYR A 1 93 ? 0.283 -24.263 -0.190 1.00 52.69 93 TYR A CA 1
ATOM 742 C C . TYR A 1 93 ? 0.410 -22.877 -0.865 1.00 52.69 93 TYR A C 1
ATOM 744 O O . TYR A 1 93 ? -0.468 -22.432 -1.592 1.00 52.69 93 TYR A O 1
ATOM 752 N N . GLY A 1 94 ? 1.612 -22.294 -0.721 1.00 50.78 94 GLY A N 1
ATOM 753 C CA . GLY A 1 94 ? 2.368 -21.534 -1.733 1.00 50.78 94 GLY A CA 1
ATOM 754 C C . G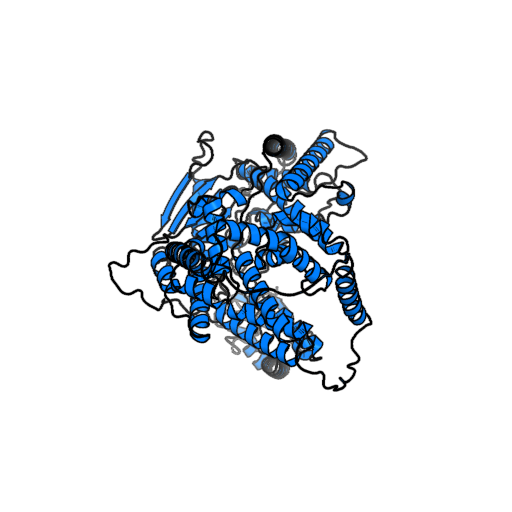LY A 1 94 ? 1.669 -20.399 -2.485 1.00 50.78 94 GLY A C 1
ATOM 755 O O . GLY A 1 94 ? 1.425 -20.522 -3.683 1.00 50.78 94 GLY A O 1
ATOM 756 N N . PHE A 1 95 ? 1.446 -19.256 -1.832 1.00 50.97 95 PHE A N 1
ATOM 757 C CA . PHE A 1 95 ? 0.944 -18.065 -2.522 1.00 50.97 95 PHE A CA 1
ATOM 758 C C . PHE A 1 95 ? 2.021 -17.277 -3.275 1.00 50.97 95 PHE A C 1
ATOM 760 O O . PHE A 1 95 ? 3.208 -17.268 -2.946 1.00 50.97 95 PHE A O 1
ATOM 767 N N . ARG A 1 96 ? 1.517 -16.588 -4.301 1.00 58.41 96 ARG A N 1
ATOM 768 C CA . ARG A 1 96 ? 2.184 -15.728 -5.282 1.00 58.41 96 ARG A CA 1
ATOM 769 C C . ARG A 1 96 ? 3.165 -14.752 -4.619 1.00 58.41 96 ARG A C 1
ATOM 771 O O . ARG A 1 96 ? 2.753 -13.800 -3.959 1.00 58.41 96 ARG A O 1
ATOM 778 N N . ALA A 1 97 ? 4.464 -14.929 -4.851 1.00 54.69 97 ALA A N 1
ATOM 779 C CA . ALA A 1 97 ? 5.436 -13.877 -4.584 1.00 54.69 97 ALA A CA 1
ATOM 780 C C . ALA A 1 97 ? 5.410 -12.895 -5.764 1.00 54.69 97 ALA A C 1
ATOM 782 O O . ALA A 1 97 ? 6.139 -13.067 -6.736 1.00 54.69 97 ALA A O 1
ATOM 783 N N . ASN A 1 98 ? 4.542 -11.882 -5.698 1.00 65.50 98 ASN A N 1
ATOM 784 C CA . ASN A 1 98 ? 4.593 -10.755 -6.630 1.00 65.50 98 ASN A CA 1
ATOM 785 C C . ASN A 1 98 ? 5.856 -9.945 -6.328 1.00 65.50 98 ASN A C 1
ATOM 787 O O . ASN A 1 98 ? 5.870 -9.063 -5.466 1.00 65.50 98 ASN A O 1
ATOM 791 N N . THR A 1 99 ? 6.945 -10.321 -6.987 1.00 74.56 99 THR A N 1
ATOM 792 C CA . THR A 1 99 ? 8.256 -9.700 -6.851 1.00 74.56 99 THR A CA 1
ATOM 793 C C . THR A 1 99 ? 8.410 -8.564 -7.851 1.00 74.56 99 THR A C 1
ATOM 795 O O . THR A 1 99 ? 7.852 -8.583 -8.941 1.00 74.56 99 THR A O 1
ATOM 798 N N . TRP A 1 100 ? 9.225 -7.576 -7.496 1.00 85.19 100 TRP A N 1
ATOM 799 C CA . TRP A 1 100 ? 9.700 -6.533 -8.414 1.00 85.19 100 TRP A CA 1
ATOM 800 C C . TRP A 1 100 ? 10.770 -7.046 -9.395 1.00 85.19 100 TRP A C 1
ATOM 802 O O . TRP A 1 100 ? 11.323 -6.280 -10.177 1.00 85.19 100 TRP A O 1
ATOM 812 N N . VAL A 1 101 ? 11.084 -8.340 -9.327 1.00 86.75 101 VAL A N 1
ATOM 813 C CA . VAL A 1 101 ? 12.081 -9.022 -10.147 1.00 86.75 101 VAL A CA 1
ATOM 814 C C . VAL A 1 101 ? 11.390 -10.150 -10.896 1.00 86.75 101 VAL A C 1
ATOM 816 O O . VAL A 1 101 ? 10.634 -10.909 -10.283 1.00 86.75 101 VAL A O 1
ATOM 819 N N . VAL A 1 102 ? 11.633 -10.261 -12.200 1.00 81.62 102 VAL A N 1
ATOM 820 C CA . VAL A 1 102 ? 11.055 -11.328 -13.025 1.00 81.62 102 VAL A CA 1
ATOM 821 C C . VAL A 1 102 ? 11.763 -12.668 -12.781 1.00 81.62 102 VAL A C 1
ATOM 823 O O . VAL A 1 102 ? 12.931 -12.687 -12.393 1.00 81.62 102 VAL A O 1
ATOM 826 N N . PRO A 1 103 ? 11.101 -13.817 -13.006 1.00 77.00 103 PRO A N 1
ATOM 827 C CA . PRO A 1 103 ? 11.784 -15.107 -13.002 1.00 77.00 103 PRO A CA 1
ATOM 828 C C . PRO A 1 103 ? 12.998 -15.125 -13.955 1.00 77.00 103 PRO A C 1
ATOM 830 O O . PRO A 1 103 ? 12.884 -14.609 -15.069 1.00 77.00 103 PRO A O 1
ATOM 833 N N . PRO A 1 104 ? 14.130 -15.764 -13.586 1.00 72.44 104 PRO A N 1
ATOM 834 C CA . PRO A 1 104 ? 15.349 -15.773 -14.407 1.00 72.44 104 PRO A CA 1
ATOM 835 C C . PRO A 1 104 ? 15.148 -16.268 -15.844 1.00 72.44 104 PRO A C 1
ATOM 837 O O . PRO A 1 104 ? 15.824 -15.800 -16.748 1.00 72.44 104 PRO A O 1
ATOM 840 N N . VAL A 1 105 ? 14.168 -17.148 -16.073 1.00 68.50 105 VAL A N 1
ATOM 841 C CA . VAL A 1 105 ? 13.808 -17.687 -17.400 1.00 68.50 105 VAL A CA 1
ATOM 842 C C . VAL A 1 105 ? 13.412 -16.589 -18.402 1.00 68.50 105 VAL A C 1
ATOM 844 O O . VAL A 1 105 ? 13.533 -16.776 -19.607 1.00 68.50 105 VAL A O 1
ATOM 847 N N . ILE A 1 106 ? 12.951 -15.431 -17.921 1.00 68.88 106 ILE A N 1
ATOM 848 C CA . ILE A 1 106 ? 12.534 -14.295 -18.759 1.00 68.88 106 ILE A CA 1
ATOM 849 C C . ILE A 1 106 ? 13.722 -13.399 -19.141 1.00 68.88 106 ILE A C 1
ATOM 851 O O . ILE A 1 106 ? 13.625 -12.637 -20.101 1.00 68.88 106 ILE A O 1
ATOM 855 N N . ALA A 1 107 ? 14.859 -13.509 -18.443 1.00 63.62 107 ALA A N 1
ATOM 856 C CA . ALA A 1 107 ? 16.055 -12.716 -18.732 1.00 63.62 107 ALA A CA 1
ATOM 857 C C . ALA A 1 107 ? 16.615 -12.985 -20.142 1.00 63.62 107 ALA A C 1
ATOM 859 O O . ALA A 1 107 ? 17.152 -12.072 -20.767 1.00 63.62 107 ALA A O 1
ATOM 860 N N . ASP A 1 108 ? 16.446 -14.210 -20.651 1.00 65.19 108 ASP A N 1
ATOM 861 C CA . ASP A 1 108 ? 16.969 -14.633 -21.954 1.00 65.19 108 ASP A CA 1
ATOM 862 C C . ASP A 1 108 ? 16.108 -14.151 -23.136 1.00 65.19 108 ASP A C 1
ATOM 864 O O . ASP A 1 108 ? 16.611 -13.990 -24.248 1.00 65.19 108 ASP A O 1
ATOM 868 N N . ASN A 1 109 ? 14.809 -13.902 -22.919 1.00 66.12 109 ASN A N 1
ATOM 869 C CA . ASN A 1 109 ? 13.911 -13.373 -23.946 1.00 66.12 109 ASN A CA 1
ATOM 870 C C . ASN A 1 109 ? 12.883 -12.390 -23.349 1.00 66.12 109 ASN A C 1
ATOM 872 O O . ASN A 1 109 ? 11.744 -12.775 -23.069 1.00 66.12 109 ASN A O 1
ATOM 876 N N . PRO A 1 110 ? 13.241 -11.099 -23.212 1.00 62.25 110 PRO A N 1
ATOM 877 C CA . PRO A 1 110 ? 12.403 -10.100 -22.545 1.00 62.25 110 PRO A CA 1
ATOM 878 C C . PRO A 1 110 ? 11.109 -9.773 -23.308 1.00 62.25 110 PRO A C 1
ATOM 880 O O . PRO A 1 110 ? 10.199 -9.159 -22.756 1.00 62.25 110 PRO A O 1
ATOM 883 N N . SER A 1 111 ? 11.018 -10.177 -24.579 1.00 62.47 111 SER A N 1
ATOM 884 C CA . SER A 1 111 ? 9.850 -9.952 -25.435 1.00 62.47 111 SER A CA 1
ATOM 885 C C . SER A 1 111 ? 8.770 -11.033 -25.314 1.00 62.47 111 SER A C 1
ATOM 887 O O . SER A 1 111 ? 7.629 -10.807 -25.715 1.00 62.47 111 SER A O 1
ATOM 889 N N . HIS A 1 112 ? 9.110 -12.201 -24.760 1.00 66.31 112 HIS A N 1
ATOM 890 C CA . HIS A 1 112 ? 8.198 -13.330 -24.614 1.00 66.31 112 HIS A CA 1
ATOM 891 C C . HIS A 1 112 ? 8.086 -13.710 -23.138 1.00 66.31 112 HIS A C 1
ATOM 893 O O . HIS A 1 112 ? 8.834 -14.547 -22.635 1.00 66.31 112 HIS A O 1
ATOM 899 N N . PHE A 1 113 ? 7.136 -13.086 -22.441 1.00 68.88 113 PHE A N 1
ATOM 900 C CA . PHE A 1 113 ? 6.803 -13.437 -21.065 1.00 68.88 113 PHE A CA 1
ATOM 901 C C . PHE A 1 113 ? 5.815 -14.615 -21.079 1.00 68.88 113 PHE A C 1
ATOM 903 O O . PHE A 1 113 ? 4.650 -14.400 -21.424 1.00 68.88 113 PHE A O 1
ATOM 910 N N . PRO A 1 114 ? 6.231 -15.857 -20.754 1.00 65.81 114 PRO A N 1
ATOM 911 C CA . PRO A 1 114 ? 5.278 -16.952 -20.653 1.00 65.81 114 PRO A CA 1
ATOM 912 C C . PRO A 1 114 ? 4.318 -16.656 -19.492 1.00 65.81 114 PRO A C 1
ATOM 914 O O . PRO A 1 114 ? 4.788 -16.245 -18.424 1.00 65.81 114 PRO A O 1
ATOM 917 N N . PRO A 1 115 ? 2.998 -16.851 -19.662 1.00 62.91 115 PRO A N 1
ATOM 918 C CA . PRO A 1 115 ? 2.077 -16.739 -18.543 1.00 62.91 115 PRO A CA 1
ATOM 919 C C . PRO A 1 115 ? 2.548 -17.692 -17.446 1.00 62.91 115 PRO A C 1
ATOM 921 O O . PRO A 1 115 ? 2.905 -18.846 -17.706 1.00 62.91 115 PRO A O 1
ATOM 924 N N . LEU A 1 116 ? 2.607 -17.201 -16.209 1.00 65.12 116 LEU A N 1
ATOM 925 C CA . LEU A 1 116 ? 2.894 -18.082 -15.082 1.00 65.12 116 LEU A CA 1
ATOM 926 C C . LEU A 1 116 ? 1.809 -19.175 -15.041 1.00 65.12 116 LEU A C 1
ATOM 928 O O . LEU A 1 116 ? 0.678 -18.887 -15.421 1.00 65.12 116 LEU A O 1
ATOM 932 N N . PRO A 1 117 ? 2.074 -20.398 -14.542 1.00 57.84 117 PRO A N 1
ATOM 933 C CA . PRO A 1 117 ? 1.079 -21.482 -14.539 1.00 57.84 117 PRO A CA 1
ATOM 934 C C . PRO A 1 117 ? -0.287 -21.119 -13.923 1.00 57.84 117 PRO A C 1
ATOM 936 O O . PRO A 1 117 ? -1.286 -21.761 -14.211 1.00 57.84 117 PRO A O 1
ATOM 939 N N . ILE A 1 118 ? -0.334 -20.084 -13.076 1.00 57.25 118 ILE A N 1
ATOM 940 C CA . ILE A 1 118 ? -1.549 -19.563 -12.428 1.00 57.25 118 ILE A CA 1
ATOM 941 C C . ILE A 1 118 ? -2.243 -18.425 -13.210 1.00 57.25 118 ILE A C 1
ATOM 943 O O . ILE A 1 118 ? -3.347 -18.012 -12.863 1.00 57.25 118 ILE A O 1
ATOM 947 N N . GLU A 1 119 ? -1.568 -17.872 -14.216 1.00 58.06 119 GLU A N 1
ATOM 948 C CA . GLU A 1 119 ? -2.046 -16.857 -15.167 1.00 58.06 119 GLU A CA 1
ATOM 949 C C . GLU A 1 119 ? -2.422 -17.477 -16.524 1.00 58.06 119 GLU A C 1
ATOM 951 O O . GLU A 1 119 ? -2.980 -16.784 -17.369 1.00 58.06 119 GLU A O 1
ATOM 956 N N . ASP A 1 120 ? -2.091 -18.752 -16.739 1.00 56.53 120 ASP A N 1
ATOM 957 C CA . ASP A 1 120 ? -2.398 -19.486 -17.961 1.00 56.53 120 ASP A CA 1
ATOM 958 C C . ASP A 1 120 ? -3.880 -19.894 -17.981 1.00 56.53 120 ASP A C 1
ATOM 960 O O . ASP A 1 120 ? -4.330 -20.715 -17.174 1.00 56.53 120 ASP A O 1
ATOM 964 N N . GLU A 1 121 ? -4.639 -19.326 -18.921 1.00 55.88 121 GLU A N 1
ATOM 965 C CA . GLU A 1 121 ? -6.065 -19.606 -19.115 1.00 55.88 121 GLU A CA 1
ATOM 966 C C . GLU A 1 121 ? -6.336 -21.103 -19.338 1.00 55.88 121 GLU A C 1
ATOM 968 O O . GLU A 1 121 ? -7.350 -21.623 -18.863 1.00 55.88 121 GLU A O 1
ATOM 973 N N . ASN A 1 122 ? -5.402 -21.835 -19.960 1.00 45.22 122 ASN A N 1
ATOM 974 C CA . ASN A 1 122 ? -5.525 -23.272 -20.207 1.00 45.22 122 ASN A CA 1
ATOM 975 C C . ASN A 1 122 ? -5.467 -24.109 -18.918 1.00 45.22 122 ASN A C 1
ATOM 977 O O . ASN A 1 122 ? -5.961 -25.238 -18.905 1.00 45.22 122 ASN A O 1
ATOM 981 N N . TRP A 1 123 ? -4.902 -23.569 -17.834 1.00 44.12 123 TRP A N 1
ATOM 982 C CA . TRP A 1 123 ? -4.865 -24.196 -16.506 1.00 44.12 123 TRP A CA 1
ATOM 983 C C . TRP A 1 123 ? -5.947 -23.649 -15.560 1.00 44.12 123 TRP A C 1
ATOM 985 O O . TRP A 1 123 ? -5.874 -23.852 -14.349 1.00 44.12 123 TRP A O 1
ATOM 995 N N . GLY A 1 124 ? -6.956 -22.951 -16.094 1.00 46.22 124 GLY A N 1
ATOM 996 C CA . GLY A 1 124 ? -7.967 -22.251 -15.294 1.00 46.22 124 GLY A CA 1
ATOM 997 C C . GLY A 1 124 ? -7.443 -20.958 -14.657 1.00 46.22 124 GLY A C 1
ATOM 998 O O . GLY A 1 124 ? -8.099 -20.382 -13.789 1.00 46.22 124 GLY A O 1
ATOM 999 N N . GLY A 1 125 ? -6.262 -20.498 -15.079 1.00 52.22 125 GLY A N 1
ATOM 1000 C CA . GLY A 1 125 ? -5.588 -19.307 -14.592 1.00 52.22 125 GLY A CA 1
ATOM 1001 C C . GLY A 1 125 ? -6.239 -18.033 -15.107 1.00 52.22 125 GLY A C 1
ATOM 1002 O O . GLY A 1 125 ? -5.732 -17.371 -16.001 1.00 52.22 125 GLY A O 1
ATOM 1003 N N . ASN A 1 126 ? -7.325 -17.605 -14.473 1.00 55.97 126 ASN A N 1
ATOM 1004 C CA . ASN A 1 126 ? -7.889 -16.272 -14.689 1.00 55.97 126 ASN A CA 1
ATOM 1005 C C . ASN A 1 126 ? -7.033 -15.159 -14.045 1.00 55.97 126 ASN A C 1
ATOM 1007 O O . ASN A 1 126 ? -7.540 -14.076 -13.785 1.00 55.97 126 ASN A O 1
ATOM 1011 N N . GLY A 1 127 ? -5.756 -15.410 -13.719 1.00 55.53 127 GLY A N 1
ATOM 1012 C CA . GLY A 1 127 ? -4.907 -14.488 -12.960 1.00 55.53 127 GLY A CA 1
ATOM 1013 C C . GLY A 1 127 ? -5.465 -14.136 -11.575 1.00 55.53 127 GLY A C 1
ATOM 1014 O O . GLY A 1 127 ? -4.992 -13.188 -10.957 1.00 55.53 127 GLY A O 1
ATOM 1015 N N . GLY A 1 128 ? -6.451 -14.880 -11.063 1.00 61.88 128 GLY A N 1
ATOM 1016 C CA . GLY A 1 128 ? -7.251 -14.482 -9.909 1.00 61.88 128 GLY A CA 1
ATOM 1017 C C . GLY A 1 128 ? -8.160 -13.277 -10.183 1.00 61.88 128 GLY A C 1
ATOM 1018 O O . GLY A 1 128 ? -7.964 -12.498 -11.114 1.00 61.88 128 GLY A O 1
ATOM 1019 N N . GLY A 1 129 ? -9.136 -13.101 -9.305 1.00 64.50 129 GLY A N 1
ATOM 1020 C CA . GLY A 1 129 ? -10.131 -12.039 -9.318 1.00 64.50 129 GLY A CA 1
ATOM 1021 C C . GLY A 1 129 ? -11.413 -12.463 -10.027 1.00 64.50 129 GLY A C 1
ATOM 1022 O O . GLY A 1 129 ? -11.388 -13.130 -11.059 1.00 64.50 129 GLY A O 1
ATOM 1023 N N . GLN A 1 130 ? -12.558 -12.054 -9.483 1.00 66.75 130 GLN A N 1
ATOM 1024 C CA . GLN A 1 130 ? -13.875 -12.322 -10.084 1.00 66.75 130 GLN A CA 1
ATOM 1025 C C . GLN A 1 130 ? -14.250 -11.290 -11.174 1.00 66.75 130 GLN A C 1
ATOM 1027 O O . GLN A 1 130 ? -15.250 -11.444 -11.869 1.00 66.75 130 GLN A O 1
ATOM 1032 N N . GLY A 1 131 ? -13.440 -10.241 -11.369 1.00 59.88 131 GLY A N 1
ATOM 1033 C CA . GLY A 1 131 ? -13.756 -9.117 -12.260 1.00 59.88 131 GLY A CA 1
ATOM 1034 C C . GLY A 1 131 ? -13.504 -9.318 -13.762 1.00 59.88 131 GLY A C 1
ATOM 1035 O O . GLY A 1 131 ? -13.848 -8.432 -14.540 1.00 59.88 131 GLY A O 1
ATOM 1036 N N . ARG A 1 132 ? -12.908 -10.439 -14.198 1.00 66.88 132 ARG A N 1
ATOM 1037 C CA . ARG A 1 132 ? -12.497 -10.635 -15.606 1.00 66.88 132 ARG A CA 1
ATOM 1038 C C . ARG A 1 132 ? -13.615 -11.074 -16.554 1.00 66.88 132 ARG A C 1
ATOM 1040 O O . ARG A 1 132 ? -13.592 -10.693 -17.718 1.00 66.88 132 ARG A O 1
ATOM 1047 N N . ASP A 1 133 ? -14.607 -11.813 -16.062 1.00 65.94 133 ASP A N 1
ATOM 1048 C CA . ASP A 1 133 ? -15.664 -12.407 -16.897 1.00 65.94 133 ASP A CA 1
ATOM 1049 C C . ASP A 1 133 ? -16.723 -11.389 -17.377 1.00 65.94 133 ASP A C 1
ATOM 1051 O O . ASP A 1 133 ? -17.718 -11.774 -17.988 1.00 65.94 133 ASP A O 1
ATOM 1055 N N . GLY A 1 134 ? -16.599 -10.103 -17.020 1.00 69.00 134 GLY A N 1
ATOM 1056 C CA . GLY A 1 134 ? -17.589 -9.054 -17.321 1.00 69.00 134 GLY A CA 1
ATOM 1057 C C . GLY A 1 134 ? -18.948 -9.217 -16.617 1.00 69.00 134 GLY A C 1
ATOM 1058 O O . GLY A 1 134 ? -19.802 -8.334 -16.684 1.00 69.00 134 GLY A O 1
ATOM 1059 N N . LYS A 1 135 ? -19.152 -10.317 -15.878 1.00 75.81 135 LYS A N 1
ATOM 1060 C CA . LYS A 1 135 ? -20.389 -10.645 -15.144 1.00 75.81 135 LYS A CA 1
ATOM 1061 C C . LYS A 1 135 ? -20.825 -9.554 -14.162 1.00 75.81 135 LYS A C 1
ATOM 1063 O O . LYS A 1 135 ? -22.015 -9.406 -13.902 1.00 75.81 135 LYS A O 1
ATOM 1068 N N . HIS A 1 136 ? -19.876 -8.789 -13.626 1.00 79.44 136 HIS A N 1
ATOM 1069 C CA . HIS A 1 136 ? -20.122 -7.766 -12.605 1.00 79.44 136 HIS A CA 1
ATOM 1070 C C . HIS A 1 136 ? -20.108 -6.327 -13.146 1.00 79.44 136 HIS A C 1
ATOM 1072 O O . HIS A 1 136 ? -20.230 -5.385 -12.365 1.00 79.44 136 HIS A O 1
ATOM 1078 N N . ASP A 1 137 ? -20.006 -6.134 -14.464 1.00 74.94 137 ASP A N 1
ATOM 1079 C CA . ASP A 1 137 ? -19.890 -4.804 -15.081 1.00 74.94 137 ASP A CA 1
ATOM 1080 C C . ASP A 1 137 ? -21.141 -3.933 -14.874 1.00 74.94 137 ASP A C 1
ATOM 1082 O O . ASP A 1 137 ? -21.043 -2.718 -14.728 1.00 74.94 137 ASP A O 1
ATOM 1086 N N . HIS A 1 138 ? -22.322 -4.556 -14.814 1.00 77.06 138 HIS A N 1
ATOM 1087 C CA . HIS A 1 138 ? -23.616 -3.878 -14.645 1.00 77.06 138 HIS A CA 1
ATOM 1088 C C . HIS A 1 138 ? -24.163 -3.976 -13.211 1.00 77.06 138 HIS A C 1
ATOM 1090 O O . HIS A 1 138 ? -25.350 -3.740 -12.973 1.00 77.06 138 HIS A O 1
ATOM 1096 N N . ARG A 1 139 ? -23.313 -4.351 -12.248 1.00 82.81 139 ARG A N 1
ATOM 1097 C CA . ARG A 1 139 ? -23.685 -4.440 -10.833 1.00 82.81 139 ARG A CA 1
ATOM 1098 C C . ARG A 1 139 ? -24.017 -3.045 -10.284 1.00 82.81 139 ARG A C 1
ATOM 1100 O O . ARG A 1 139 ? -23.356 -2.062 -10.617 1.00 82.81 139 ARG A O 1
ATOM 1107 N N . GLN A 1 140 ? -25.051 -2.955 -9.446 1.00 85.81 140 GLN A N 1
ATOM 1108 C CA . GLN A 1 140 ? -25.541 -1.689 -8.881 1.00 85.81 140 GLN A CA 1
ATOM 1109 C C . GLN A 1 140 ? -24.710 -1.275 -7.653 1.00 85.81 140 GLN A C 1
ATOM 1111 O O . GLN A 1 140 ? -25.214 -1.233 -6.528 1.00 85.81 140 GLN A O 1
ATOM 1116 N N . TRP A 1 141 ? -23.421 -0.994 -7.871 1.00 87.69 141 TRP A N 1
ATOM 1117 C CA . TRP A 1 141 ? -22.436 -0.683 -6.827 1.00 87.69 141 TRP A CA 1
ATOM 1118 C C . TRP A 1 141 ? -22.897 0.412 -5.865 1.00 87.69 141 TRP A C 1
ATOM 1120 O O . TRP A 1 141 ? -22.693 0.303 -4.656 1.00 87.69 141 TRP A O 1
ATOM 1130 N N . ALA A 1 142 ? -23.542 1.465 -6.381 1.00 86.06 142 ALA A N 1
ATOM 1131 C CA . ALA A 1 142 ? -23.978 2.584 -5.551 1.00 86.06 142 ALA A CA 1
ATOM 1132 C C . ALA A 1 142 ? -25.026 2.131 -4.520 1.00 86.06 142 ALA A C 1
ATOM 1134 O O . ALA A 1 142 ? -24.935 2.472 -3.337 1.00 86.06 142 ALA A O 1
ATOM 1135 N N . LYS A 1 143 ? -25.993 1.310 -4.956 1.00 85.38 143 LYS A N 1
ATOM 1136 C CA . LYS A 1 143 ? -27.032 0.742 -4.085 1.00 85.38 143 LYS A CA 1
ATOM 1137 C C . LYS A 1 143 ? -26.436 -0.198 -3.055 1.00 85.38 143 LYS A C 1
ATOM 1139 O O . LYS A 1 143 ? -26.745 -0.052 -1.877 1.00 85.38 143 LYS A O 1
ATOM 1144 N N . GLU A 1 144 ? -25.555 -1.101 -3.464 1.00 87.56 144 GLU A N 1
ATOM 1145 C CA . GLU A 1 144 ? -24.950 -2.075 -2.553 1.00 87.56 144 GLU A CA 1
ATOM 1146 C C . GLU A 1 144 ? -24.081 -1.414 -1.482 1.00 87.56 144 GLU A C 1
ATOM 1148 O O . GLU A 1 144 ? -24.193 -1.775 -0.315 1.00 87.56 144 GLU A O 1
ATOM 1153 N N . PHE A 1 145 ? -23.298 -0.381 -1.817 1.00 89.06 145 PHE A N 1
ATOM 1154 C CA . PHE A 1 145 ? -22.575 0.383 -0.794 1.00 89.06 145 PHE A CA 1
ATOM 1155 C C . PHE A 1 145 ? -23.515 1.131 0.156 1.00 89.06 145 PHE A C 1
ATOM 1157 O O . PHE A 1 145 ? -23.223 1.233 1.347 1.00 89.06 145 PHE A O 1
ATOM 1164 N N . SER A 1 146 ? -24.657 1.629 -0.330 1.00 86.00 146 SER A N 1
ATOM 1165 C CA . SER A 1 146 ? -25.648 2.261 0.549 1.00 86.00 146 SER A CA 1
ATOM 1166 C C . SER A 1 146 ? -26.386 1.258 1.446 1.00 86.00 146 SER A C 1
ATOM 1168 O O . SER A 1 146 ? -26.631 1.573 2.608 1.00 86.00 146 SER A O 1
ATOM 1170 N N . ILE A 1 147 ? -26.654 0.038 0.962 1.00 86.81 147 ILE A N 1
ATOM 1171 C CA . ILE A 1 147 ? -27.157 -1.074 1.781 1.00 86.81 147 ILE A CA 1
ATOM 1172 C C . ILE A 1 147 ? -26.122 -1.437 2.848 1.00 86.81 147 ILE A C 1
ATOM 1174 O O . ILE A 1 147 ? -26.459 -1.536 4.023 1.00 86.81 147 ILE A O 1
ATOM 1178 N N . LEU A 1 148 ? -24.850 -1.569 2.459 1.00 87.12 148 LEU A N 1
ATOM 1179 C CA . LEU A 1 148 ? -23.756 -1.920 3.362 1.00 87.12 148 LEU A CA 1
ATOM 1180 C C . LEU A 1 148 ? -23.636 -0.919 4.519 1.00 87.12 148 LEU A C 1
ATOM 1182 O O . LEU A 1 148 ? -23.451 -1.310 5.671 1.00 87.12 148 LEU A O 1
ATOM 1186 N N . ALA A 1 149 ? -23.781 0.372 4.215 1.00 85.31 149 ALA A N 1
ATOM 1187 C CA . ALA A 1 149 ? -23.783 1.441 5.207 1.00 85.31 149 ALA A CA 1
ATOM 1188 C C . ALA A 1 149 ? -25.030 1.441 6.112 1.00 85.31 149 ALA A C 1
ATOM 1190 O O . ALA A 1 149 ? -24.968 2.014 7.198 1.00 85.31 149 ALA A O 1
ATOM 1191 N N . ALA A 1 150 ? -26.135 0.822 5.686 1.00 84.94 150 ALA A N 1
ATOM 1192 C CA . ALA A 1 150 ? -27.387 0.709 6.437 1.00 84.94 150 ALA A CA 1
ATOM 1193 C C . ALA A 1 150 ? -27.525 -0.614 7.219 1.00 84.94 150 ALA A C 1
ATOM 1195 O O . ALA A 1 150 ? -28.489 -0.780 7.970 1.00 84.94 150 ALA A O 1
ATOM 1196 N N . MET A 1 151 ? -26.588 -1.553 7.055 1.00 86.12 151 MET A N 1
ATOM 1197 C CA . MET A 1 151 ? -26.613 -2.836 7.757 1.00 86.12 151 MET A CA 1
ATOM 1198 C C . MET A 1 151 ? -26.540 -2.663 9.288 1.00 86.12 151 MET A C 1
ATOM 1200 O O . MET A 1 151 ? -25.822 -1.780 9.770 1.00 86.12 151 MET A O 1
ATOM 1204 N N . PRO A 1 152 ? -27.211 -3.539 10.065 1.00 83.69 152 PRO A N 1
ATOM 1205 C CA . PRO A 1 152 ? -27.117 -3.550 11.523 1.00 83.69 152 PRO A CA 1
ATOM 1206 C C . PRO A 1 152 ? -25.674 -3.676 12.025 1.00 83.69 152 PRO A C 1
ATOM 1208 O O . PRO A 1 152 ? -24.840 -4.354 11.422 1.00 83.69 152 PRO A O 1
ATOM 1211 N N . CYS A 1 153 ? -25.373 -3.010 13.140 1.00 82.62 153 CYS A N 1
ATOM 1212 C CA . CYS A 1 153 ? -24.022 -2.947 13.697 1.00 82.62 153 CYS A CA 1
ATOM 1213 C C . CYS A 1 153 ? -23.969 -2.836 15.224 1.00 82.62 153 CYS A C 1
ATOM 1215 O O . CYS A 1 153 ? -22.951 -2.411 15.771 1.00 82.62 153 CYS A O 1
ATOM 1217 N N . LYS A 1 154 ? -25.063 -3.162 15.917 1.00 82.69 154 LYS A N 1
ATOM 1218 C CA . LYS A 1 154 ? -25.167 -2.981 17.370 1.00 82.69 154 LYS A CA 1
ATOM 1219 C C . LYS A 1 154 ? -24.447 -4.093 18.123 1.00 82.69 154 LYS A C 1
ATOM 1221 O O . LYS A 1 154 ? -23.878 -3.844 19.181 1.00 82.69 154 LYS A O 1
ATOM 1226 N N . THR A 1 155 ? -24.472 -5.313 17.590 1.00 87.06 155 THR A N 1
ATOM 1227 C CA . THR A 1 155 ? -23.833 -6.475 18.218 1.00 87.06 155 THR A CA 1
ATOM 1228 C C . THR A 1 155 ? -22.504 -6.820 17.544 1.00 87.06 155 THR A C 1
ATOM 1230 O O . THR A 1 155 ? -22.279 -6.538 16.366 1.00 87.06 155 THR A O 1
ATOM 1233 N N . ALA A 1 156 ? -21.602 -7.480 18.275 1.00 84.56 156 ALA A N 1
ATOM 1234 C CA . ALA A 1 156 ? -20.315 -7.923 17.728 1.00 84.56 156 ALA A CA 1
ATOM 1235 C C . ALA A 1 156 ? -20.455 -8.972 16.601 1.00 84.56 156 ALA A C 1
ATOM 1237 O O . ALA A 1 156 ? -19.533 -9.146 15.802 1.00 84.56 156 ALA A O 1
ATOM 1238 N N . GLU A 1 157 ? -21.582 -9.686 16.544 1.00 86.56 157 GLU A N 1
ATOM 1239 C CA . GLU A 1 157 ? -21.904 -10.640 15.476 1.00 86.56 157 GLU A CA 1
ATOM 1240 C C . GLU A 1 157 ? -22.390 -9.914 14.220 1.00 86.56 157 GLU A C 1
ATOM 1242 O O . GLU A 1 157 ? -21.864 -10.156 13.134 1.00 86.56 157 GLU A O 1
ATOM 1247 N N . GLU A 1 158 ? -23.302 -8.949 14.372 1.00 86.88 158 GLU A N 1
ATOM 1248 C CA . GLU A 1 158 ? -23.754 -8.077 13.280 1.00 86.88 158 GLU A CA 1
ATOM 1249 C C . GLU A 1 158 ? -22.576 -7.343 12.629 1.00 86.88 158 GLU A C 1
ATOM 1251 O O . GLU A 1 158 ? -22.425 -7.360 11.405 1.00 86.88 158 GLU A O 1
ATOM 1256 N N . ARG A 1 159 ? -21.677 -6.769 13.445 1.00 87.62 159 ARG A N 1
ATOM 1257 C CA . ARG A 1 159 ? -20.460 -6.108 12.949 1.00 87.62 159 ARG A CA 1
ATOM 1258 C C . ARG A 1 159 ? -19.559 -7.067 12.185 1.00 87.62 159 ARG A C 1
ATOM 1260 O O . ARG A 1 159 ? -19.055 -6.698 11.133 1.00 87.62 159 ARG A O 1
ATOM 1267 N N . GLN A 1 160 ? -19.386 -8.300 12.662 1.00 88.69 160 GLN A N 1
ATOM 1268 C CA . GLN A 1 160 ? -18.579 -9.299 11.961 1.00 88.69 160 GLN A CA 1
ATOM 1269 C C . GLN A 1 160 ? -19.172 -9.650 10.590 1.00 88.69 160 GLN A C 1
ATOM 1271 O O . GLN A 1 160 ? -18.429 -9.693 9.610 1.00 88.69 160 GLN A O 1
ATOM 1276 N N . ILE A 1 161 ? -20.488 -9.880 10.505 1.00 88.31 161 ILE A N 1
ATOM 1277 C CA . ILE A 1 161 ? -21.173 -10.197 9.241 1.00 88.31 161 ILE A CA 1
ATOM 1278 C C . ILE A 1 161 ? -21.046 -9.028 8.264 1.00 88.31 161 ILE A C 1
ATOM 1280 O O . ILE A 1 161 ? -20.696 -9.223 7.098 1.00 88.31 161 ILE A O 1
ATOM 1284 N N . ARG A 1 162 ? -21.281 -7.802 8.736 1.00 89.31 162 ARG A N 1
ATOM 1285 C CA . ARG A 1 162 ? -21.149 -6.603 7.912 1.00 89.31 162 ARG A CA 1
ATOM 1286 C C . ARG A 1 162 ? -19.710 -6.383 7.460 1.00 89.31 162 ARG A C 1
ATOM 1288 O O . ARG A 1 162 ? -19.495 -6.150 6.279 1.00 89.31 162 ARG A O 1
ATOM 1295 N N . ASP A 1 163 ? -18.726 -6.464 8.353 1.00 88.88 163 ASP A N 1
ATOM 1296 C CA . ASP A 1 163 ? -17.314 -6.262 8.010 1.00 88.88 163 ASP A CA 1
ATOM 1297 C C . ASP A 1 163 ? -16.845 -7.314 6.991 1.00 88.88 163 ASP A C 1
ATOM 1299 O O . ASP A 1 163 ? -16.098 -6.996 6.065 1.00 88.88 163 ASP A O 1
ATOM 1303 N N . ARG A 1 164 ? -17.334 -8.556 7.116 1.00 87.62 164 ARG A N 1
ATOM 1304 C CA . ARG A 1 164 ? -17.119 -9.629 6.140 1.00 87.62 164 ARG A CA 1
ATOM 1305 C C . ARG A 1 164 ? -17.719 -9.283 4.777 1.00 87.62 164 ARG A C 1
ATOM 1307 O O . ARG A 1 164 ? -17.009 -9.335 3.775 1.00 87.62 164 ARG A O 1
ATOM 1314 N N . LYS A 1 165 ? -18.991 -8.880 4.726 1.00 88.88 165 LYS A N 1
ATOM 1315 C CA . LYS A 1 165 ? -19.651 -8.464 3.475 1.00 88.88 165 LYS A CA 1
ATOM 1316 C C . LYS A 1 165 ? -18.996 -7.225 2.868 1.00 88.88 165 LYS A C 1
ATOM 1318 O O . LYS A 1 165 ? -18.804 -7.178 1.658 1.00 88.88 165 LYS A O 1
ATOM 1323 N N . ALA A 1 166 ? -18.563 -6.275 3.694 1.00 89.06 166 ALA A N 1
ATOM 1324 C CA . ALA A 1 166 ? -17.815 -5.096 3.275 1.00 89.06 166 ALA A CA 1
ATOM 1325 C C . ALA A 1 166 ? -16.488 -5.482 2.619 1.00 89.06 166 ALA A C 1
ATOM 1327 O O . ALA A 1 166 ? -16.158 -4.969 1.553 1.00 89.06 166 ALA A O 1
ATOM 1328 N N . PHE A 1 167 ? -15.746 -6.402 3.238 1.00 88.19 167 PHE A N 1
ATOM 1329 C CA . PHE A 1 167 ? -14.484 -6.893 2.706 1.00 88.19 167 PHE A CA 1
ATOM 1330 C C . PHE A 1 167 ? -14.674 -7.601 1.359 1.00 88.19 167 PHE A C 1
ATOM 1332 O O . PHE A 1 167 ? -13.966 -7.272 0.408 1.00 88.19 167 PHE A O 1
ATOM 1339 N N . LEU A 1 168 ? -15.650 -8.509 1.245 1.00 86.69 168 LEU A N 1
ATOM 1340 C CA . LEU A 1 168 ? -15.918 -9.235 -0.001 1.00 86.69 168 LEU A CA 1
ATOM 1341 C C . LEU A 1 168 ? -16.404 -8.294 -1.115 1.00 86.69 168 LEU A C 1
ATOM 1343 O O . LEU A 1 168 ? -15.854 -8.318 -2.216 1.00 86.69 168 LEU A O 1
ATOM 1347 N N . LEU A 1 169 ? -17.371 -7.415 -0.819 1.00 88.62 169 LEU A N 1
ATOM 1348 C CA . LEU A 1 169 ? -17.901 -6.454 -1.790 1.00 88.62 169 LEU A CA 1
ATOM 1349 C C . LEU A 1 169 ? -16.816 -5.504 -2.290 1.00 88.62 169 LEU A C 1
ATOM 1351 O O . LEU A 1 169 ? -16.688 -5.279 -3.492 1.00 88.62 169 LEU A O 1
ATOM 1355 N N . HIS A 1 170 ? -16.039 -4.935 -1.365 1.00 88.69 170 HIS A N 1
ATOM 1356 C CA . HIS A 1 170 ? -15.005 -3.974 -1.715 1.00 88.69 170 HIS A CA 1
ATOM 1357 C C . HIS A 1 170 ? -13.853 -4.638 -2.473 1.00 88.69 170 HIS A C 1
ATOM 1359 O O . HIS A 1 170 ? -13.361 -4.056 -3.434 1.00 88.69 170 HIS A O 1
ATOM 1365 N N . SER A 1 171 ? -13.467 -5.865 -2.111 1.00 86.19 171 SER A N 1
ATOM 1366 C CA . SER A 1 171 ? -12.460 -6.632 -2.860 1.00 86.19 171 SER A CA 1
ATOM 1367 C C . SER A 1 171 ? -12.904 -6.868 -4.304 1.00 86.19 171 SER A C 1
ATOM 1369 O O . SER A 1 171 ? -12.154 -6.578 -5.233 1.00 86.19 171 SER A O 1
ATOM 1371 N N . LEU A 1 172 ? -14.159 -7.282 -4.509 1.00 86.56 172 LEU A N 1
ATOM 1372 C CA . LEU A 1 172 ? -14.718 -7.458 -5.848 1.00 86.56 172 LEU A CA 1
ATOM 1373 C C . LEU A 1 172 ? -14.768 -6.138 -6.633 1.00 86.56 172 LEU A C 1
ATOM 1375 O O . LEU A 1 172 ? -14.407 -6.091 -7.809 1.00 86.56 172 LEU A O 1
ATOM 1379 N N . PHE A 1 173 ? -15.204 -5.058 -5.985 1.00 88.81 173 PHE A N 1
ATOM 1380 C CA . PHE A 1 173 ? -15.235 -3.727 -6.586 1.00 88.81 173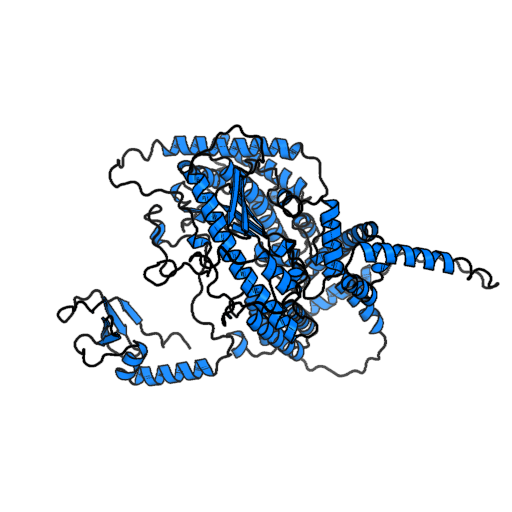 PHE A CA 1
ATOM 1381 C C . PHE A 1 173 ? -13.840 -3.270 -7.029 1.00 88.81 173 PHE A C 1
ATOM 1383 O O . PHE A 1 173 ? -13.693 -2.727 -8.126 1.00 88.81 173 PHE A O 1
ATOM 1390 N N . VAL A 1 174 ? -12.816 -3.506 -6.206 1.00 88.94 174 VAL A N 1
ATOM 1391 C CA . VAL A 1 174 ? -11.419 -3.197 -6.529 1.00 88.94 174 VAL A CA 1
ATOM 1392 C C . VAL A 1 174 ? -10.947 -4.022 -7.725 1.00 88.94 174 VAL A C 1
ATOM 1394 O O . VAL A 1 174 ? -10.377 -3.441 -8.647 1.00 88.94 174 VAL A O 1
ATOM 1397 N N . ASP A 1 175 ? -11.235 -5.324 -7.764 1.00 86.56 175 ASP A N 1
ATOM 1398 C CA . ASP A 1 175 ? -10.865 -6.198 -8.883 1.00 86.56 175 ASP A CA 1
ATOM 1399 C C . ASP A 1 175 ? -11.445 -5.691 -10.216 1.00 86.56 175 ASP A C 1
ATOM 1401 O O . ASP A 1 175 ? -10.708 -5.499 -11.189 1.00 86.56 175 ASP A O 1
ATOM 1405 N N . VAL A 1 176 ? -12.755 -5.416 -10.254 1.00 87.88 176 VAL A N 1
ATOM 1406 C CA . VAL A 1 176 ? -13.443 -4.893 -11.449 1.00 87.88 176 VAL A CA 1
ATOM 1407 C C . VAL A 1 176 ? -12.897 -3.512 -11.824 1.00 87.88 176 VAL A C 1
ATOM 1409 O O . VAL A 1 176 ? -12.574 -3.265 -12.987 1.00 87.88 176 VAL A O 1
ATOM 1412 N N . SER A 1 177 ? -12.732 -2.622 -10.843 1.00 90.12 177 SER A N 1
ATOM 1413 C CA . SER A 1 177 ? -12.243 -1.257 -11.065 1.00 90.12 177 SER A CA 1
ATOM 1414 C C . SER A 1 177 ? -10.833 -1.238 -11.647 1.00 90.12 177 SER A C 1
ATOM 1416 O O . SER A 1 177 ? -10.577 -0.509 -12.603 1.00 90.12 177 SER A O 1
ATOM 1418 N N . VAL A 1 178 ? -9.913 -2.043 -11.103 1.00 90.31 178 VAL A N 1
ATOM 1419 C CA . VAL A 1 178 ? -8.527 -2.120 -11.587 1.00 90.31 178 VAL A CA 1
ATOM 1420 C C . VAL A 1 178 ? -8.486 -2.698 -12.996 1.00 90.31 178 VAL A C 1
ATOM 1422 O O . VAL A 1 178 ? -7.811 -2.136 -13.858 1.00 90.31 178 VAL A O 1
ATOM 1425 N N . PHE A 1 179 ? -9.236 -3.769 -13.258 1.00 88.44 179 PHE A N 1
ATOM 1426 C CA . PHE A 1 179 ? -9.279 -4.389 -14.579 1.00 88.44 179 PHE A CA 1
ATOM 1427 C C . PHE A 1 179 ? -9.786 -3.417 -15.654 1.00 88.44 179 PHE A C 1
ATOM 1429 O O . PHE A 1 179 ? -9.120 -3.215 -16.672 1.00 88.44 179 PHE A O 1
ATOM 1436 N N . LYS A 1 180 ? -10.923 -2.753 -15.406 1.00 88.88 180 LYS A N 1
ATOM 1437 C CA . LYS A 1 180 ? -11.511 -1.790 -16.349 1.00 88.88 180 LYS A CA 1
ATOM 1438 C C . LYS A 1 180 ? -10.661 -0.535 -16.516 1.00 88.88 180 LYS A C 1
ATOM 1440 O O . LYS A 1 180 ? -10.463 -0.085 -17.639 1.00 88.88 180 LYS A O 1
ATOM 1445 N N . ALA A 1 181 ? -10.090 -0.009 -15.432 1.00 91.06 181 ALA A N 1
ATOM 1446 C CA . ALA A 1 181 ? -9.185 1.134 -15.502 1.00 91.06 181 ALA A CA 1
ATOM 1447 C C . ALA A 1 181 ? -7.954 0.842 -16.372 1.00 91.06 181 ALA A C 1
ATOM 1449 O O . ALA A 1 181 ? -7.567 1.673 -17.191 1.00 91.06 181 ALA A O 1
ATOM 1450 N N . VAL A 1 182 ? -7.350 -0.342 -16.228 1.00 90.62 182 VAL A N 1
ATOM 1451 C CA . VAL A 1 182 ? -6.198 -0.740 -17.049 1.00 90.62 182 VAL A CA 1
ATOM 1452 C C . VAL A 1 182 ? -6.605 -0.947 -18.507 1.00 90.62 182 VAL A C 1
ATOM 1454 O O . VAL A 1 182 ? -5.868 -0.526 -19.394 1.00 90.62 182 VAL A O 1
ATOM 1457 N N . ALA A 1 183 ? -7.771 -1.543 -18.774 1.00 89.00 183 ALA A N 1
ATOM 1458 C CA . ALA A 1 183 ? -8.287 -1.685 -20.135 1.00 89.00 183 ALA A CA 1
ATOM 1459 C C . ALA A 1 183 ? -8.496 -0.318 -20.816 1.00 89.00 183 ALA A C 1
ATOM 1461 O O . ALA A 1 183 ? -8.035 -0.123 -21.941 1.00 89.00 183 ALA A O 1
ATOM 1462 N N . ALA A 1 184 ? -9.090 0.650 -20.110 1.00 88.94 184 ALA A N 1
ATOM 1463 C CA . ALA A 1 184 ? -9.279 2.013 -20.607 1.00 88.94 184 ALA A CA 1
ATOM 1464 C C . ALA A 1 184 ? -7.940 2.721 -20.892 1.00 88.94 184 ALA A C 1
ATOM 1466 O O . ALA A 1 184 ? -7.785 3.365 -21.930 1.00 88.94 184 ALA A O 1
ATOM 1467 N N . ILE A 1 185 ? -6.942 2.565 -20.009 1.00 88.94 185 ILE A N 1
ATOM 1468 C CA . ILE A 1 185 ? -5.588 3.104 -20.226 1.00 88.94 185 ILE A CA 1
ATOM 1469 C C . ILE A 1 185 ? -4.938 2.462 -21.460 1.00 88.94 185 ILE A C 1
ATOM 1471 O O . ILE A 1 185 ? -4.430 3.183 -22.317 1.00 88.94 185 ILE A O 1
ATOM 1475 N N . LYS A 1 186 ? -4.987 1.130 -21.596 1.00 87.25 186 LYS A N 1
ATOM 1476 C CA . LYS A 1 186 ? -4.416 0.416 -22.753 1.00 87.25 186 LYS A CA 1
ATOM 1477 C C . LYS A 1 186 ? -5.054 0.862 -24.068 1.00 87.25 186 LYS A C 1
ATOM 1479 O O . LYS A 1 186 ? -4.336 1.188 -25.008 1.00 87.25 186 LYS A O 1
ATOM 1484 N N . HIS A 1 187 ? -6.381 0.975 -24.107 1.00 85.44 187 HIS A N 1
ATOM 1485 C CA . HIS A 1 187 ? -7.099 1.454 -25.287 1.00 85.44 187 HIS A CA 1
ATOM 1486 C C . HIS A 1 187 ? -6.681 2.883 -25.681 1.00 85.44 187 HIS A C 1
ATOM 1488 O O . HIS A 1 187 ? -6.484 3.180 -26.860 1.00 85.44 187 HIS A O 1
ATOM 1494 N N . LEU A 1 188 ? -6.473 3.774 -24.704 1.00 82.75 188 LEU A N 1
ATOM 1495 C CA . LEU A 1 188 ? -5.974 5.126 -24.975 1.00 82.75 188 LEU A CA 1
ATOM 1496 C C . LEU A 1 188 ? -4.563 5.119 -25.556 1.00 82.75 188 LEU A C 1
ATOM 1498 O O . LEU A 1 188 ? -4.309 5.835 -26.523 1.00 82.75 188 LEU A O 1
ATOM 1502 N N . MET A 1 189 ? -3.683 4.281 -25.011 1.00 79.19 189 MET A N 1
ATOM 1503 C CA . MET A 1 189 ? -2.310 4.134 -25.494 1.00 79.19 189 MET A CA 1
ATOM 1504 C C . MET A 1 189 ? -2.247 3.576 -26.921 1.00 79.19 189 MET A C 1
ATOM 1506 O O . MET A 1 189 ? -1.421 4.018 -27.713 1.00 79.19 189 MET A O 1
ATOM 1510 N N . GLU A 1 190 ? -3.129 2.640 -27.274 1.00 77.44 190 GLU A N 1
ATOM 1511 C CA . GLU A 1 190 ? -3.196 2.045 -28.616 1.00 77.44 190 GLU A CA 1
ATOM 1512 C C . GLU A 1 190 ? -3.850 2.977 -29.648 1.00 77.44 190 GLU A C 1
ATOM 1514 O O . GLU A 1 190 ? -3.435 3.016 -30.806 1.00 77.44 190 GLU A O 1
ATOM 1519 N N . SER A 1 191 ? -4.850 3.764 -29.237 1.00 69.69 191 SER A N 1
ATOM 1520 C CA . SER A 1 191 ? -5.623 4.636 -30.137 1.00 69.69 191 SER A CA 1
ATOM 1521 C C . SER A 1 191 ? -4.877 5.884 -30.636 1.00 69.69 191 SER A C 1
ATOM 1523 O O . SER A 1 191 ? -5.391 6.588 -31.506 1.00 69.69 191 SER A O 1
ATOM 1525 N N . ASN A 1 192 ? -3.678 6.161 -30.111 1.00 57.06 192 ASN A N 1
ATOM 1526 C CA . ASN A 1 192 ? -2.713 7.164 -30.580 1.00 57.06 192 ASN A CA 1
ATOM 1527 C C . ASN A 1 192 ? -3.291 8.554 -30.948 1.00 57.06 192 ASN A C 1
ATOM 1529 O O . ASN A 1 192 ? -2.775 9.250 -31.822 1.00 57.06 192 ASN A O 1
ATOM 1533 N N . LYS A 1 193 ? -4.353 9.006 -30.265 1.00 48.06 193 LYS A N 1
ATOM 1534 C CA . LYS A 1 193 ? -4.867 10.386 -30.361 1.00 48.06 193 LYS A CA 1
ATOM 1535 C C . LYS A 1 193 ? -4.191 11.292 -29.327 1.00 48.06 193 LYS A C 1
ATOM 1537 O O . LYS A 1 193 ? -4.861 11.921 -28.513 1.00 48.06 193 LYS A O 1
ATOM 1542 N N . CYS A 1 194 ? -2.864 11.380 -29.349 1.00 45.91 194 CYS A N 1
ATOM 1543 C CA . CYS A 1 194 ? -2.132 12.368 -28.555 1.00 45.91 194 CYS A CA 1
ATOM 1544 C C . CYS A 1 194 ? -1.781 13.581 -29.425 1.00 45.91 194 CYS A C 1
ATOM 1546 O O . CYS A 1 194 ? -0.755 13.613 -30.093 1.00 45.91 194 CYS A O 1
ATOM 1548 N N . SER A 1 195 ? -2.647 14.599 -29.407 1.00 42.28 195 SER A N 1
ATOM 1549 C CA . SER A 1 195 ? -2.229 15.971 -29.714 1.00 42.28 195 SER A CA 1
ATOM 1550 C C . SER A 1 195 ? -1.496 16.523 -28.481 1.00 42.28 195 SER A C 1
ATOM 1552 O O . SER A 1 195 ? -2.088 16.510 -27.399 1.00 42.28 195 SER A O 1
ATOM 1554 N N . PRO A 1 196 ? -0.250 17.018 -28.602 1.00 44.62 196 PRO A N 1
ATOM 1555 C CA . PRO A 1 196 ? 0.519 17.522 -27.464 1.00 44.62 196 PRO A CA 1
ATOM 1556 C C . PRO A 1 196 ? 0.040 18.883 -26.923 1.00 44.62 196 PRO A C 1
ATOM 1558 O O . PRO A 1 196 ? 0.554 19.342 -25.909 1.00 44.62 196 PRO A O 1
ATOM 1561 N N . ASN A 1 197 ? -0.955 19.530 -27.546 1.00 36.59 197 ASN A N 1
ATOM 1562 C CA . ASN A 1 197 ? -1.316 20.927 -27.261 1.00 36.59 197 ASN A CA 1
ATOM 1563 C C . ASN A 1 197 ? -2.745 21.106 -26.713 1.00 36.59 197 ASN A C 1
ATOM 1565 O O . ASN A 1 197 ? -3.488 21.982 -27.155 1.00 36.59 197 ASN A O 1
ATOM 1569 N N . GLY A 1 198 ? -3.142 20.278 -25.745 1.00 39.09 198 GLY A N 1
ATOM 1570 C CA . GLY A 1 198 ? -4.327 20.518 -24.910 1.00 39.09 198 GLY A CA 1
ATOM 1571 C C . GLY A 1 198 ? -3.931 21.107 -23.549 1.00 39.09 198 GLY A C 1
ATOM 1572 O O . GLY A 1 198 ? -2.903 20.708 -23.005 1.00 39.09 198 GLY A O 1
ATOM 1573 N N . PRO A 1 199 ? -4.705 22.042 -22.963 1.00 38.09 199 PRO A N 1
ATOM 1574 C CA . PRO A 1 199 ? -4.355 22.650 -21.685 1.00 38.09 199 PRO A CA 1
ATOM 1575 C C . PRO A 1 199 ? -4.259 21.585 -20.581 1.00 38.09 199 PRO A C 1
ATOM 1577 O O . PRO A 1 199 ? -5.149 20.743 -20.419 1.00 38.09 199 PRO A O 1
ATOM 1580 N N . ASN A 1 200 ? -3.154 21.656 -19.834 1.00 43.12 200 ASN A N 1
ATOM 1581 C CA . ASN A 1 200 ? -2.802 20.813 -18.693 1.00 43.12 200 ASN A CA 1
ATOM 1582 C C . ASN A 1 200 ? -4.019 20.480 -17.810 1.00 43.12 200 ASN A C 1
ATOM 1584 O O . ASN A 1 200 ? -4.594 21.367 -17.178 1.00 43.12 200 ASN A O 1
ATOM 1588 N N . GLY A 1 201 ? -4.365 19.192 -17.713 1.00 48.16 201 GLY A N 1
ATOM 1589 C CA . GLY A 1 201 ? -5.363 18.686 -16.762 1.00 48.16 201 GLY A CA 1
ATOM 1590 C C . GLY A 1 201 ? -6.776 18.459 -17.306 1.00 48.16 201 GLY A C 1
ATOM 1591 O O . GLY A 1 201 ? -7.696 18.268 -16.511 1.00 48.16 201 GLY A O 1
ATOM 1592 N N . THR A 1 202 ? -6.975 18.447 -18.624 1.00 54.19 202 THR A N 1
ATOM 1593 C CA . THR A 1 202 ? -8.247 18.000 -19.207 1.00 54.19 202 THR A CA 1
ATOM 1594 C C . THR A 1 202 ? -8.371 16.474 -19.128 1.00 54.19 202 THR A C 1
ATOM 1596 O O . THR A 1 202 ? -7.417 15.737 -19.372 1.00 54.19 202 THR A O 1
ATOM 1599 N N . VAL A 1 203 ? -9.544 15.990 -18.708 1.00 58.50 203 VAL A N 1
ATOM 1600 C CA . VAL A 1 203 ? -9.876 14.558 -18.734 1.00 58.50 203 VAL A CA 1
ATOM 1601 C C . VAL A 1 203 ? -9.803 14.095 -20.183 1.00 58.50 203 VAL A C 1
ATOM 1603 O O . VAL A 1 203 ? -10.555 14.591 -21.017 1.00 58.50 203 VAL A O 1
ATOM 1606 N N . PHE A 1 204 ? -8.884 13.177 -20.481 1.00 66.31 204 PHE A N 1
ATOM 1607 C CA . PHE A 1 204 ? -8.674 12.687 -21.846 1.00 66.31 204 PHE A CA 1
ATOM 1608 C C . PHE A 1 204 ? -9.762 11.699 -22.256 1.00 66.31 204 PHE A C 1
ATOM 1610 O O . PHE A 1 204 ? -10.120 11.609 -23.428 1.00 66.31 204 PHE A O 1
ATOM 1617 N N . HIS A 1 205 ? -10.290 10.962 -21.281 1.00 76.31 205 HIS A N 1
ATOM 1618 C CA . HIS A 1 205 ? -11.308 9.955 -21.506 1.00 76.31 205 HIS A CA 1
ATOM 1619 C C . HIS A 1 205 ? -12.165 9.784 -20.260 1.00 76.31 205 HIS A C 1
ATOM 1621 O O . HIS A 1 205 ? -11.642 9.629 -19.152 1.00 76.31 205 HIS A O 1
ATOM 1627 N N . GLU A 1 206 ? -13.477 9.809 -20.453 1.00 84.00 206 GLU A N 1
ATOM 1628 C CA . GLU A 1 206 ? -14.450 9.427 -19.443 1.00 84.00 206 GLU A CA 1
ATOM 1629 C C . GLU A 1 206 ? -15.285 8.285 -20.015 1.00 84.00 206 GLU A C 1
ATOM 1631 O O . GLU A 1 206 ? -15.938 8.439 -21.047 1.00 84.00 206 GLU A O 1
ATOM 1636 N N . GLU A 1 207 ? -15.223 7.134 -19.355 1.00 83.94 207 GLU A N 1
ATOM 1637 C CA . GLU A 1 207 ? -15.986 5.942 -19.703 1.00 83.94 207 GLU A CA 1
ATOM 1638 C C . GLU A 1 207 ? -16.974 5.643 -18.576 1.00 83.94 207 GLU A C 1
ATOM 1640 O O . GLU A 1 207 ? -16.636 5.734 -17.391 1.00 83.94 207 GLU A O 1
ATOM 1645 N N . ARG A 1 208 ? -18.207 5.286 -18.940 1.00 85.12 208 ARG A N 1
ATOM 1646 C CA . ARG A 1 208 ? -19.239 4.890 -17.983 1.00 85.12 208 ARG A CA 1
ATOM 1647 C C . ARG A 1 208 ? -19.686 3.464 -18.262 1.00 85.12 208 ARG A C 1
ATOM 1649 O O . ARG A 1 208 ? -20.267 3.194 -19.309 1.00 85.12 208 ARG A O 1
ATOM 1656 N N . ILE A 1 209 ? -19.463 2.584 -17.292 1.00 82.38 209 ILE A N 1
ATOM 1657 C CA . ILE A 1 209 ? -19.851 1.172 -17.338 1.00 82.38 209 ILE A CA 1
ATOM 1658 C C . ILE A 1 209 ? -20.790 0.928 -16.156 1.00 82.38 209 ILE A C 1
ATOM 1660 O O . ILE A 1 209 ? -20.350 0.817 -15.013 1.00 82.38 209 ILE A O 1
ATOM 1664 N N . GLY A 1 210 ? -22.101 0.939 -16.412 1.00 83.19 210 GLY A N 1
ATOM 1665 C CA . GLY A 1 210 ? -23.111 0.880 -15.351 1.00 83.19 210 GLY A CA 1
ATOM 1666 C C . GLY A 1 210 ? -22.969 2.032 -14.340 1.00 83.19 210 GLY A C 1
ATOM 1667 O O . GLY A 1 210 ? -23.095 3.211 -14.697 1.00 83.19 210 GLY A O 1
ATOM 1668 N N . ASP A 1 211 ? -22.699 1.672 -13.082 1.00 83.69 211 ASP A N 1
ATOM 1669 C CA . ASP A 1 211 ? -22.453 2.599 -11.965 1.00 83.69 211 ASP A CA 1
ATOM 1670 C C . ASP A 1 211 ? -20.987 3.070 -11.869 1.00 83.69 211 ASP A C 1
ATOM 1672 O O . ASP A 1 211 ? -20.684 3.978 -11.093 1.00 83.69 211 ASP A O 1
ATOM 1676 N N . LEU A 1 212 ? -20.070 2.477 -12.640 1.00 88.31 212 LEU A N 1
ATOM 1677 C CA . LEU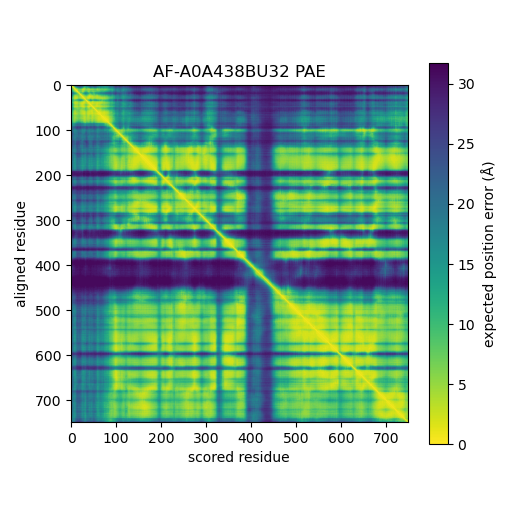 A 1 212 ? -18.656 2.844 -12.648 1.00 88.31 212 LEU A CA 1
ATOM 1678 C C . LEU A 1 212 ? -18.426 4.031 -13.584 1.00 88.31 212 LEU A C 1
ATOM 1680 O O . LEU A 1 212 ? -18.733 3.966 -14.775 1.00 88.31 212 LEU A O 1
ATOM 1684 N N . ILE A 1 213 ? -17.839 5.101 -13.052 1.00 89.06 213 ILE A N 1
ATOM 1685 C CA . ILE A 1 213 ? -17.367 6.253 -13.823 1.00 89.06 213 ILE A CA 1
ATOM 1686 C C . ILE A 1 213 ? -15.841 6.226 -13.795 1.00 89.06 213 ILE A C 1
ATOM 1688 O O . ILE A 1 213 ? -15.235 6.431 -12.741 1.00 89.06 213 ILE A O 1
ATOM 1692 N N . ILE A 1 214 ? -15.220 5.960 -14.942 1.00 90.31 214 ILE A N 1
ATOM 1693 C CA . ILE A 1 214 ? -13.770 5.839 -15.102 1.00 90.31 214 ILE A CA 1
ATOM 1694 C C . ILE A 1 214 ? -13.266 7.093 -15.803 1.00 90.31 214 ILE A C 1
ATOM 1696 O O . ILE A 1 214 ? -13.599 7.348 -16.956 1.00 90.31 214 ILE A O 1
ATOM 1700 N N . ARG A 1 215 ? -12.449 7.885 -15.109 1.00 88.75 215 ARG A N 1
ATOM 1701 C CA . ARG A 1 215 ? -11.848 9.110 -15.653 1.00 88.75 215 ARG A CA 1
ATOM 1702 C C . ARG A 1 215 ? -10.353 8.909 -15.789 1.00 88.75 215 ARG A C 1
ATOM 1704 O O . ARG A 1 215 ? -9.674 8.739 -14.778 1.00 88.75 215 ARG A O 1
ATOM 1711 N N . VAL A 1 216 ? -9.843 8.937 -17.016 1.00 88.19 216 VAL A N 1
ATOM 1712 C CA . VAL A 1 216 ? -8.415 8.770 -17.300 1.00 88.19 216 VAL A CA 1
ATOM 1713 C C . VAL A 1 216 ? -7.781 10.120 -17.622 1.00 88.19 216 VAL A C 1
ATOM 1715 O O . VAL A 1 216 ? -8.258 10.882 -18.467 1.00 88.19 216 VAL A O 1
ATOM 1718 N N . THR A 1 217 ? -6.680 10.410 -16.938 1.00 85.75 217 THR A N 1
ATOM 1719 C CA . THR A 1 217 ? -5.862 11.611 -17.123 1.00 85.75 217 THR A CA 1
ATOM 1720 C C . THR A 1 217 ? -4.413 11.212 -17.372 1.00 85.75 217 THR A C 1
ATOM 1722 O O . THR A 1 217 ? -3.903 10.331 -16.679 1.00 85.75 217 THR A O 1
ATOM 1725 N N . ARG A 1 218 ? -3.736 11.871 -18.320 1.00 83.12 218 ARG A N 1
ATOM 1726 C CA . ARG A 1 218 ? -2.280 11.753 -18.472 1.00 83.12 218 ARG A CA 1
ATOM 1727 C C . ARG A 1 218 ? -1.598 12.467 -17.305 1.00 83.12 218 ARG A C 1
ATOM 1729 O O . ARG A 1 218 ? -2.006 13.570 -16.930 1.00 83.12 218 ARG A O 1
ATOM 1736 N N . ASP A 1 219 ? -0.595 11.826 -16.721 1.00 82.25 219 ASP A N 1
ATOM 1737 C CA . ASP A 1 219 ? 0.187 12.416 -15.643 1.00 82.25 219 ASP A CA 1
ATOM 1738 C C . ASP A 1 219 ? 0.993 13.611 -16.176 1.00 82.25 219 ASP A C 1
ATOM 1740 O O . ASP A 1 219 ? 1.379 13.669 -17.343 1.00 82.25 219 ASP A O 1
ATOM 1744 N N . VAL A 1 220 ? 1.229 14.603 -15.318 1.00 80.94 220 VAL A N 1
ATOM 1745 C CA . VAL A 1 220 ? 2.025 15.779 -15.689 1.00 80.94 220 VAL A CA 1
ATOM 1746 C C . VAL A 1 220 ? 3.511 15.400 -15.627 1.00 80.94 220 VAL A C 1
ATOM 1748 O O . VAL A 1 220 ? 3.918 14.832 -14.607 1.00 80.94 220 VAL A O 1
ATOM 1751 N N . PRO A 1 221 ? 4.337 15.748 -16.636 1.00 80.06 221 PRO A N 1
ATOM 1752 C CA . PRO A 1 221 ? 5.784 15.512 -16.638 1.00 80.06 221 PRO A CA 1
ATOM 1753 C C . PRO A 1 221 ? 6.520 16.484 -15.697 1.00 80.06 221 PRO A C 1
ATOM 1755 O O . PRO A 1 221 ? 7.426 17.211 -16.084 1.00 80.06 221 PRO A O 1
ATOM 1758 N N . ASP A 1 222 ? 6.092 16.558 -14.438 1.00 77.88 222 ASP A N 1
ATOM 1759 C CA . ASP A 1 222 ? 6.622 17.482 -13.442 1.00 77.88 222 ASP A CA 1
ATOM 1760 C C . ASP A 1 222 ? 6.834 16.773 -12.105 1.00 77.88 222 ASP A C 1
ATOM 1762 O O . ASP A 1 222 ? 5.887 16.484 -11.367 1.00 77.88 222 ASP A O 1
ATOM 1766 N N . ALA A 1 223 ? 8.103 16.534 -11.773 1.00 76.38 223 ALA A N 1
ATOM 1767 C CA . ALA A 1 223 ? 8.496 15.871 -10.535 1.00 76.38 223 ALA A CA 1
ATOM 1768 C C . ALA A 1 223 ? 8.258 16.744 -9.288 1.00 76.38 223 ALA A C 1
ATOM 1770 O O . ALA A 1 223 ? 8.165 16.221 -8.174 1.00 76.38 223 ALA A O 1
ATOM 1771 N N . SER A 1 224 ? 8.147 18.071 -9.443 1.00 72.00 224 SER A N 1
ATOM 1772 C CA . SER A 1 224 ? 7.916 18.988 -8.320 1.00 72.00 224 SER A CA 1
ATOM 1773 C C . SER A 1 224 ? 6.506 18.825 -7.767 1.00 72.00 224 SER A C 1
ATOM 1775 O O . SER A 1 224 ? 6.274 18.913 -6.555 1.00 72.00 224 SER A O 1
ATOM 1777 N N . MET A 1 225 ? 5.547 18.521 -8.640 1.00 64.12 225 MET A N 1
ATOM 1778 C CA . MET A 1 225 ? 4.172 18.332 -8.243 1.00 64.12 225 MET A CA 1
ATOM 1779 C C . MET A 1 225 ? 4.014 17.003 -7.511 1.00 64.12 225 MET A C 1
ATOM 1781 O O . MET A 1 225 ? 4.149 15.914 -8.067 1.00 64.12 225 MET A O 1
ATOM 1785 N N . LYS A 1 226 ? 3.623 17.080 -6.236 1.00 56.22 226 LYS A N 1
ATOM 1786 C CA . LYS A 1 226 ? 3.152 15.904 -5.507 1.00 56.22 226 LYS A CA 1
ATOM 1787 C C . LYS A 1 226 ? 1.881 15.403 -6.209 1.00 56.22 226 LYS A C 1
ATOM 1789 O O . LYS A 1 226 ? 0.791 15.881 -5.907 1.00 56.22 226 LYS A O 1
ATOM 1794 N N . LEU A 1 227 ? 2.004 14.415 -7.099 1.00 47.41 227 LEU A N 1
ATOM 1795 C CA . LEU A 1 227 ? 0.860 13.729 -7.729 1.00 47.41 227 LEU A CA 1
ATOM 1796 C C . LEU A 1 227 ? -0.095 13.129 -6.679 1.00 47.41 227 LEU A C 1
ATOM 1798 O O . LEU A 1 227 ? -1.280 12.938 -6.931 1.00 47.41 227 LEU A O 1
ATOM 1802 N N . ASP A 1 228 ? 0.403 12.873 -5.464 1.00 47.03 228 ASP A N 1
ATOM 1803 C CA . ASP A 1 228 ? -0.423 12.437 -4.337 1.00 47.03 228 ASP A CA 1
ATOM 1804 C C . ASP A 1 228 ? -1.291 13.566 -3.745 1.00 47.03 228 ASP A C 1
ATOM 1806 O O . ASP A 1 228 ? -2.316 13.265 -3.161 1.00 47.03 228 ASP A O 1
ATOM 1810 N N . GLY A 1 229 ? -0.927 14.844 -3.908 1.00 41.00 229 GLY A N 1
ATOM 1811 C CA . GLY A 1 229 ? -1.621 15.988 -3.298 1.00 41.00 229 GLY A CA 1
ATOM 1812 C C . GLY A 1 229 ? -2.659 16.688 -4.182 1.00 41.00 229 GLY A C 1
ATOM 1813 O O . GLY A 1 229 ? -3.323 17.603 -3.696 1.00 41.00 229 GLY A O 1
ATOM 1814 N N . LYS A 1 230 ? -2.785 16.304 -5.462 1.00 42.75 230 LYS A N 1
ATOM 1815 C CA . LYS A 1 230 ? -3.867 16.778 -6.349 1.00 42.75 230 LYS A CA 1
ATOM 1816 C C . LYS A 1 230 ? -5.017 15.770 -6.455 1.00 42.75 230 LYS A C 1
ATOM 1818 O O . LYS A 1 230 ? -6.162 16.188 -6.424 1.00 42.75 230 LYS A O 1
ATOM 1823 N N . ASN A 1 231 ? -4.727 14.467 -6.401 1.00 41.59 231 ASN A N 1
ATOM 1824 C CA . ASN A 1 231 ? -5.752 13.410 -6.357 1.00 41.59 231 ASN A CA 1
ATOM 1825 C C . ASN A 1 231 ? -6.115 12.956 -4.927 1.00 41.59 231 ASN A C 1
ATOM 1827 O O . ASN A 1 231 ? -6.916 12.040 -4.760 1.00 41.59 231 ASN A O 1
ATOM 1831 N N . ASP A 1 232 ? -5.530 13.576 -3.895 1.00 48.62 232 ASP A N 1
ATOM 1832 C CA . ASP A 1 232 ? -5.963 13.426 -2.500 1.00 48.62 232 ASP A CA 1
ATOM 1833 C C . ASP A 1 232 ? -7.347 14.054 -2.364 1.00 48.62 232 ASP A C 1
ATOM 1835 O O . ASP A 1 232 ? -7.466 15.238 -2.667 1.00 48.62 232 ASP A O 1
ATOM 1839 N N . GLY A 1 233 ? -8.343 13.281 -1.910 1.00 51.97 233 GLY A N 1
ATOM 1840 C CA . GLY A 1 233 ? -9.663 13.693 -1.403 1.00 51.97 233 GLY A CA 1
ATOM 1841 C C . GLY A 1 233 ? -10.406 14.793 -2.169 1.00 51.97 233 GLY A C 1
ATOM 1842 O O . GLY A 1 233 ? -11.463 14.541 -2.717 1.00 51.97 233 GLY A O 1
ATOM 1843 N N . GLY A 1 234 ? -9.875 16.009 -2.221 1.00 54.22 234 GLY A N 1
ATOM 1844 C CA . GLY A 1 234 ? -10.483 17.222 -2.749 1.00 54.22 234 GLY A CA 1
ATOM 1845 C C . GLY A 1 234 ? -10.827 17.195 -4.219 1.00 54.22 234 GLY A C 1
ATOM 1846 O O . GLY A 1 234 ? -11.951 17.531 -4.553 1.00 54.22 234 GLY A O 1
ATOM 1847 N N . GLN A 1 235 ? -9.943 16.745 -5.113 1.00 57.47 235 GLN A N 1
ATOM 1848 C CA . GLN A 1 235 ? -10.310 16.670 -6.537 1.00 57.47 235 GLN A CA 1
ATOM 1849 C C . GLN A 1 235 ? -11.272 15.502 -6.826 1.00 57.47 235 GLN A C 1
ATOM 1851 O O . GLN A 1 235 ? -12.110 15.587 -7.719 1.00 57.47 235 GLN A O 1
ATOM 1856 N N . VAL A 1 236 ? -11.183 14.423 -6.043 1.00 62.50 236 VAL A N 1
ATOM 1857 C CA . VAL A 1 236 ? -12.019 13.217 -6.178 1.00 62.50 236 VAL A CA 1
ATOM 1858 C C . VAL A 1 236 ? -13.430 13.434 -5.604 1.00 62.50 236 VAL A C 1
ATOM 1860 O O . VAL A 1 236 ? -14.435 13.031 -6.202 1.00 62.50 236 VAL A O 1
ATOM 1863 N N . LEU A 1 237 ? -13.510 14.079 -4.440 1.00 64.88 237 LEU A N 1
ATOM 1864 C CA . LEU A 1 237 ? -14.734 14.405 -3.705 1.00 64.88 237 LEU A CA 1
ATOM 1865 C C . LEU A 1 237 ? -15.306 15.775 -4.100 1.00 64.88 237 LEU A C 1
ATOM 1867 O O . LEU A 1 237 ? -16.467 16.034 -3.807 1.00 64.88 237 LEU A O 1
ATOM 1871 N N . GLY A 1 238 ? -14.532 16.616 -4.792 1.00 66.56 238 GLY A N 1
ATOM 1872 C CA . GLY A 1 238 ? -14.922 17.968 -5.207 1.00 66.56 238 GLY A CA 1
ATOM 1873 C C . GLY A 1 238 ? -14.924 19.003 -4.074 1.00 66.56 238 GLY A C 1
ATOM 1874 O O . GLY A 1 238 ? -15.702 19.945 -4.143 1.00 66.56 238 GLY A O 1
ATOM 1875 N N . MET A 1 239 ? -14.108 18.813 -3.032 1.00 73.50 239 MET A N 1
ATOM 1876 C CA . MET A 1 239 ? -14.094 19.626 -1.802 1.00 73.50 239 MET A CA 1
ATOM 1877 C C . MET A 1 239 ? -12.825 20.478 -1.675 1.00 73.50 239 MET A C 1
ATOM 1879 O O . MET A 1 239 ? -11.757 20.095 -2.172 1.00 73.50 239 MET A O 1
ATOM 1883 N N . SER A 1 240 ? -12.923 21.610 -0.968 1.00 78.44 240 SER A N 1
ATOM 1884 C CA . SER A 1 240 ? -11.761 22.441 -0.624 1.00 78.44 240 SER A CA 1
ATOM 1885 C C . SER A 1 240 ? -10.843 21.739 0.392 1.00 78.44 240 SER A C 1
ATOM 1887 O O . SER A 1 240 ? -11.212 20.748 1.026 1.00 78.44 240 SER A O 1
ATOM 1889 N N . LYS A 1 241 ? -9.603 22.220 0.557 1.00 73.06 241 LYS A N 1
ATOM 1890 C CA . LYS A 1 241 ? -8.657 21.599 1.504 1.00 73.06 241 LYS A CA 1
ATOM 1891 C C . LYS A 1 241 ? -9.084 21.792 2.958 1.00 73.06 241 LYS A C 1
ATOM 1893 O O . LYS A 1 241 ? -8.843 20.889 3.759 1.00 73.06 241 LYS A O 1
ATOM 1898 N N . GLU A 1 242 ? -9.694 22.931 3.283 1.00 76.94 242 GLU A N 1
ATOM 1899 C CA . GLU A 1 242 ? -10.247 23.197 4.612 1.00 76.94 242 GLU A CA 1
ATOM 1900 C C . GLU A 1 242 ? -11.471 22.314 4.899 1.00 76.94 242 GLU A C 1
ATOM 1902 O O . GLU A 1 242 ? -11.557 21.698 5.958 1.00 76.94 242 GLU A O 1
ATOM 1907 N N . GLU A 1 243 ? -12.376 22.160 3.930 1.00 79.00 243 GLU A N 1
ATOM 1908 C CA . GLU A 1 243 ? -13.563 21.304 4.082 1.00 79.00 243 GLU A CA 1
ATOM 1909 C C . GLU A 1 243 ? -13.187 19.834 4.301 1.00 79.00 243 GLU A C 1
ATOM 1911 O O . GLU A 1 243 ? -13.786 19.140 5.124 1.00 79.00 243 GLU A O 1
ATOM 1916 N N . LEU A 1 244 ? -12.163 19.344 3.596 1.00 81.25 244 LEU A N 1
ATOM 1917 C CA . LEU A 1 244 ? -11.664 17.981 3.778 1.00 81.25 244 LEU A CA 1
ATOM 1918 C C . LEU A 1 244 ? -11.011 17.766 5.138 1.00 81.25 244 LEU A C 1
ATOM 1920 O O . LEU A 1 244 ? -11.182 16.696 5.721 1.00 81.25 244 LEU A O 1
ATOM 1924 N N . SER A 1 245 ? -10.218 18.726 5.626 1.00 81.00 245 SER A N 1
ATOM 1925 C CA . SER A 1 245 ? -9.554 18.583 6.924 1.00 81.00 245 SER A CA 1
ATOM 1926 C C . SER A 1 245 ? -10.581 18.586 8.050 1.00 81.00 245 SER A C 1
ATOM 1928 O O . SER A 1 245 ? -10.498 17.732 8.935 1.00 81.00 245 SER A O 1
ATOM 1930 N N . GLN A 1 246 ? -11.599 19.445 7.952 1.00 82.81 246 GLN A N 1
ATOM 1931 C CA . GLN A 1 246 ? -12.745 19.443 8.851 1.00 82.81 246 GLN A CA 1
ATOM 1932 C C . GLN A 1 246 ? -13.499 18.110 8.770 1.00 82.81 246 GLN A C 1
ATOM 1934 O O . GLN A 1 246 ? -13.633 17.432 9.785 1.00 82.81 246 GLN A O 1
ATOM 1939 N N . ARG A 1 247 ? -13.906 17.660 7.574 1.00 84.81 247 ARG A N 1
ATOM 1940 C CA . ARG A 1 247 ? -14.587 16.367 7.377 1.00 84.81 247 ARG A CA 1
ATOM 1941 C C . ARG A 1 247 ? -13.800 15.203 7.980 1.00 84.81 247 ARG A C 1
ATOM 1943 O O . ARG A 1 247 ? -14.381 14.365 8.664 1.00 84.81 247 ARG A O 1
ATOM 1950 N N . ASN A 1 248 ? -12.494 15.136 7.727 1.00 85.94 248 ASN A N 1
ATOM 1951 C CA . ASN A 1 248 ? -11.646 14.060 8.230 1.00 85.94 248 ASN A CA 1
ATOM 1952 C C . ASN A 1 248 ? -11.519 14.103 9.752 1.00 85.94 248 ASN A C 1
ATOM 1954 O O . ASN A 1 248 ? -11.588 13.055 10.389 1.00 85.94 248 ASN A O 1
ATOM 1958 N N . LEU A 1 249 ? -11.358 15.288 10.340 1.00 85.06 249 LEU A N 1
ATOM 1959 C CA . LEU A 1 249 ? -11.304 15.427 11.790 1.00 85.06 249 LEU A CA 1
ATOM 1960 C C . LEU A 1 249 ? -12.625 14.996 12.430 1.00 85.06 249 LEU A C 1
ATOM 1962 O O . LEU A 1 249 ? -12.609 14.191 13.357 1.00 85.06 249 LEU A O 1
ATOM 1966 N N . LEU A 1 250 ? -13.754 15.461 11.889 1.00 83.56 250 LEU A N 1
ATOM 1967 C CA . LEU A 1 250 ? -15.088 15.090 12.360 1.00 83.56 250 LEU A CA 1
ATOM 1968 C C . LEU A 1 250 ? -15.333 13.584 12.253 1.00 83.56 250 LEU A C 1
ATOM 1970 O O . LEU A 1 250 ? -15.791 12.962 13.211 1.00 83.56 250 LEU A O 1
ATOM 1974 N N . LYS A 1 251 ? -14.948 12.979 11.124 1.00 84.75 251 LYS A N 1
ATOM 1975 C CA . LYS A 1 251 ? -14.971 11.525 10.934 1.00 84.75 251 LYS A CA 1
ATOM 1976 C C . LYS A 1 251 ? -14.126 10.802 11.982 1.00 84.75 251 LYS A C 1
ATOM 1978 O O . LYS A 1 251 ? -14.529 9.749 12.448 1.00 84.75 251 LYS A O 1
ATOM 1983 N N . GLY A 1 252 ? -12.967 11.351 12.336 1.00 83.56 252 GLY A N 1
ATOM 1984 C CA . GLY A 1 252 ? -12.058 10.775 13.321 1.00 83.56 252 GLY A CA 1
ATOM 1985 C C . GLY A 1 252 ? -12.590 10.819 14.749 1.00 83.56 252 GLY A C 1
ATOM 1986 O O . GLY A 1 252 ? -12.613 9.796 15.422 1.00 83.56 252 GLY A O 1
ATOM 1987 N N . ILE A 1 253 ? -13.040 11.990 15.208 1.00 83.69 253 ILE A N 1
ATOM 1988 C CA . ILE A 1 253 ? -13.545 12.164 16.583 1.00 83.69 253 ILE A CA 1
ATOM 1989 C C . ILE A 1 253 ? -14.873 11.433 16.814 1.00 83.69 253 ILE A C 1
ATOM 1991 O O . ILE A 1 253 ? -15.186 11.061 17.939 1.00 83.69 253 ILE A O 1
ATOM 1995 N N . THR A 1 254 ? -15.644 11.218 15.745 1.00 80.19 254 THR A N 1
ATOM 1996 C CA . THR A 1 254 ? -16.887 10.436 15.760 1.00 80.19 254 THR A CA 1
ATOM 1997 C C . THR A 1 254 ? -16.713 9.065 15.111 1.00 80.19 254 THR A C 1
ATOM 1999 O O . THR A 1 254 ? -17.691 8.452 14.676 1.00 80.19 254 THR A O 1
ATOM 2002 N N . ALA A 1 255 ? -15.483 8.556 15.022 1.00 80.88 255 ALA A N 1
ATOM 2003 C CA . ALA A 1 255 ? -15.248 7.237 14.461 1.00 80.88 255 ALA A CA 1
ATOM 2004 C C . ALA A 1 255 ? -15.836 6.170 15.392 1.00 80.88 255 ALA A C 1
ATOM 2006 O O . ALA A 1 255 ? -15.485 6.095 16.565 1.00 80.88 255 ALA A O 1
ATOM 2007 N N . ASP A 1 256 ? -16.745 5.357 14.866 1.00 78.56 256 ASP A N 1
ATOM 2008 C CA . ASP A 1 256 ? -17.083 4.058 15.446 1.00 78.56 256 ASP A CA 1
ATOM 2009 C C . ASP A 1 256 ? -16.302 2.952 14.721 1.00 78.56 256 ASP A C 1
ATOM 2011 O O . ASP A 1 256 ? -15.524 3.203 13.791 1.00 78.56 256 ASP A O 1
ATOM 2015 N N . GLU A 1 257 ? -16.535 1.701 15.115 1.00 74.25 257 GLU A N 1
ATOM 2016 C CA . GLU A 1 257 ? -15.951 0.518 14.481 1.00 74.25 257 GLU A CA 1
ATOM 2017 C C . GLU A 1 257 ? -16.328 0.381 12.991 1.00 74.25 257 GLU A C 1
ATOM 2019 O O . GLU A 1 257 ? -15.768 -0.450 12.278 1.00 74.25 257 GLU A O 1
ATOM 2024 N N . SER A 1 258 ? -17.238 1.224 12.494 1.00 75.94 258 SER A N 1
ATOM 2025 C CA . SER A 1 258 ? -17.800 1.225 11.145 1.00 75.94 258 SER A CA 1
ATOM 2026 C C . SER A 1 258 ? -17.571 2.480 10.322 1.00 75.94 258 SER A C 1
ATOM 2028 O O . SER A 1 258 ? -18.081 2.582 9.202 1.00 75.94 258 SER A O 1
ATOM 2030 N N . ALA A 1 259 ? -16.753 3.407 10.815 1.00 78.81 259 ALA A N 1
ATOM 2031 C CA . ALA A 1 259 ? -16.517 4.696 10.175 1.00 78.81 259 ALA A CA 1
ATOM 2032 C C . ALA A 1 259 ? -16.030 4.585 8.715 1.00 78.81 259 ALA A C 1
ATOM 2034 O O . ALA A 1 259 ? -16.237 5.494 7.909 1.00 78.81 259 ALA A O 1
ATOM 2035 N N . THR A 1 260 ? -15.374 3.480 8.352 1.00 79.81 260 THR A N 1
ATOM 2036 C CA . THR A 1 260 ? -14.935 3.195 6.977 1.00 79.81 260 THR A CA 1
ATOM 2037 C C . THR A 1 260 ? -16.083 2.776 6.061 1.00 79.81 260 THR A C 1
ATOM 2039 O O . THR A 1 260 ? -16.107 3.199 4.909 1.00 79.81 260 THR A O 1
ATOM 2042 N N . VAL A 1 261 ? -17.034 1.988 6.565 1.00 79.38 261 VAL A N 1
ATOM 2043 C CA . VAL A 1 261 ? -18.182 1.462 5.808 1.00 79.38 261 VAL A CA 1
ATOM 2044 C C . VAL A 1 261 ? -19.233 2.547 5.570 1.00 79.38 261 VAL A C 1
ATOM 2046 O O . VAL A 1 261 ? -19.798 2.633 4.483 1.00 79.38 261 VAL A O 1
ATOM 2049 N N . HIS A 1 262 ? -19.450 3.423 6.554 1.00 81.50 262 HIS A N 1
ATOM 2050 C CA . HIS A 1 262 ? -20.381 4.547 6.421 1.00 81.50 262 HIS A CA 1
ATOM 2051 C C . HIS A 1 262 ? -19.888 5.634 5.452 1.00 81.50 262 HIS A C 1
ATOM 2053 O O . HIS A 1 262 ? -20.690 6.399 4.917 1.00 81.50 262 HIS A O 1
ATOM 2059 N N . ASP A 1 263 ? -18.583 5.699 5.175 1.00 82.69 263 ASP A N 1
ATOM 2060 C CA . ASP A 1 263 ? -18.000 6.642 4.217 1.00 82.69 263 ASP A CA 1
ATOM 2061 C C . ASP A 1 263 ? -18.040 6.095 2.781 1.00 82.69 263 ASP A C 1
ATOM 2063 O O . ASP A 1 263 ? -17.008 5.885 2.134 1.00 82.69 263 ASP A O 1
ATOM 2067 N N . THR A 1 264 ? -19.255 5.890 2.264 1.00 83.31 264 THR A N 1
ATOM 2068 C CA . THR A 1 264 ? -19.502 5.353 0.913 1.00 83.31 264 THR A CA 1
ATOM 2069 C C . THR A 1 264 ? -18.825 6.176 -0.185 1.00 83.31 264 THR A C 1
ATOM 2071 O O . THR A 1 264 ? -18.368 5.626 -1.185 1.00 83.31 264 THR A O 1
ATOM 2074 N N . SER A 1 265 ? -18.682 7.491 0.018 1.00 81.75 265 SER A N 1
ATOM 2075 C CA . SER A 1 265 ? -18.009 8.392 -0.923 1.00 81.75 265 SER A CA 1
ATOM 2076 C C . SER A 1 265 ? -16.513 8.134 -1.082 1.00 81.75 265 SER A C 1
ATOM 2078 O O . SER A 1 265 ? -15.980 8.400 -2.156 1.00 81.75 265 SER A O 1
ATOM 2080 N N . THR A 1 266 ? -15.841 7.633 -0.042 1.00 83.06 266 THR A N 1
ATOM 2081 C CA . THR A 1 266 ? -14.429 7.231 -0.126 1.00 83.06 266 THR A CA 1
ATOM 2082 C C . THR A 1 266 ? -14.314 5.746 -0.479 1.00 83.06 266 THR A C 1
ATOM 2084 O O . THR A 1 266 ? -13.412 5.366 -1.219 1.00 83.06 266 THR A O 1
ATOM 2087 N N . LEU A 1 267 ? -15.247 4.912 -0.000 1.00 85.12 267 LEU A N 1
ATOM 2088 C CA . LEU A 1 267 ? -15.292 3.473 -0.280 1.00 85.12 267 LEU A CA 1
ATOM 2089 C C . LEU A 1 267 ? -15.497 3.167 -1.774 1.00 85.12 267 LEU A C 1
ATOM 2091 O O . LEU A 1 267 ? -14.901 2.232 -2.299 1.00 85.12 267 LEU A O 1
ATOM 2095 N N . GLY A 1 268 ? -16.296 3.978 -2.470 1.00 85.81 268 GLY A N 1
ATOM 2096 C CA . GLY A 1 268 ? -16.581 3.841 -3.901 1.00 85.81 268 GLY A CA 1
ATOM 2097 C C . GLY A 1 268 ? -15.531 4.455 -4.833 1.00 85.81 268 GLY A C 1
ATOM 2098 O O . GLY A 1 268 ? -15.872 4.798 -5.965 1.00 85.81 268 GLY A O 1
ATOM 2099 N N . VAL A 1 269 ? -14.291 4.663 -4.374 1.00 88.81 269 VAL A N 1
ATOM 2100 C CA . VAL A 1 269 ? -13.209 5.256 -5.176 1.00 88.81 269 VAL A CA 1
ATOM 2101 C C . VAL A 1 269 ? -11.998 4.330 -5.235 1.00 88.81 269 VAL A C 1
ATOM 2103 O O . VAL A 1 269 ? -11.455 3.930 -4.205 1.00 88.81 269 VAL A O 1
ATOM 2106 N N . VAL A 1 270 ? -11.502 4.089 -6.450 1.00 90.19 270 VAL A N 1
ATOM 2107 C CA . VAL A 1 270 ? -10.210 3.437 -6.702 1.00 90.19 270 VAL A CA 1
ATOM 2108 C C . VAL A 1 270 ? -9.383 4.309 -7.637 1.00 90.19 270 VAL A C 1
ATOM 2110 O O . VAL A 1 270 ? -9.858 4.755 -8.679 1.00 90.19 270 VAL A O 1
ATOM 2113 N N . ILE A 1 271 ? -8.129 4.560 -7.269 1.00 89.44 271 ILE A N 1
ATOM 2114 C CA . ILE A 1 271 ? -7.182 5.309 -8.104 1.00 89.44 271 ILE A CA 1
ATOM 2115 C C . ILE A 1 271 ? -6.148 4.324 -8.624 1.00 89.44 271 ILE A C 1
ATOM 2117 O O . ILE A 1 271 ? -5.447 3.713 -7.823 1.00 89.44 271 ILE A O 1
ATOM 2121 N N . VAL A 1 272 ? -6.017 4.201 -9.940 1.00 91.12 272 VAL A N 1
ATOM 2122 C CA . VAL A 1 272 ? -5.067 3.308 -10.611 1.00 91.12 272 VAL A CA 1
ATOM 2123 C C . VAL A 1 272 ? -4.064 4.146 -11.387 1.00 91.12 272 VAL A C 1
ATOM 2125 O O . VAL A 1 272 ? -4.449 5.034 -12.140 1.00 91.12 272 VAL A O 1
ATOM 2128 N N . ARG A 1 273 ? -2.774 3.875 -11.209 1.00 89.69 273 ARG A N 1
ATOM 2129 C CA . ARG A 1 273 ? -1.694 4.465 -11.999 1.00 89.69 273 ARG A CA 1
ATOM 2130 C C . ARG A 1 273 ? -1.037 3.390 -12.836 1.00 89.69 273 ARG A C 1
ATOM 2132 O O . ARG A 1 273 ? -0.646 2.350 -12.306 1.00 89.69 273 ARG A O 1
ATOM 2139 N N . HIS A 1 274 ? -0.898 3.650 -14.126 1.00 90.06 274 HIS A N 1
ATOM 2140 C CA . HIS A 1 274 ? -0.262 2.731 -15.056 1.00 90.06 274 HIS A CA 1
ATOM 2141 C C . HIS A 1 274 ? 0.362 3.528 -16.198 1.00 90.06 274 HIS A C 1
ATOM 2143 O O . HIS A 1 274 ? -0.316 4.305 -16.860 1.00 90.06 274 HIS A O 1
ATOM 2149 N N . CYS A 1 275 ? 1.671 3.367 -16.391 1.00 85.56 275 CYS A N 1
ATOM 2150 C CA . CYS A 1 275 ? 2.386 3.832 -17.584 1.00 85.56 275 CYS A CA 1
ATOM 2151 C C . CYS A 1 275 ? 2.213 5.311 -17.951 1.00 85.56 275 CYS A C 1
ATOM 2153 O O . CYS A 1 275 ? 2.065 5.647 -19.118 1.00 85.56 275 CYS A O 1
ATOM 2155 N N . GLY A 1 276 ? 2.264 6.189 -16.944 1.00 84.75 276 GLY A N 1
ATOM 2156 C CA . GLY A 1 276 ? 2.151 7.641 -17.132 1.00 84.75 276 GLY A CA 1
ATOM 2157 C C . GLY A 1 276 ? 0.709 8.143 -17.205 1.00 84.75 276 GLY A C 1
ATOM 2158 O O . GLY A 1 276 ? 0.480 9.315 -17.494 1.00 84.75 276 GLY A O 1
ATOM 2159 N N . TYR A 1 277 ? -0.264 7.274 -16.927 1.00 87.25 277 TYR A N 1
ATOM 2160 C CA . TYR A 1 277 ? -1.674 7.618 -16.825 1.00 87.25 277 TYR A CA 1
ATOM 2161 C C . TYR A 1 277 ? -2.192 7.329 -15.419 1.00 87.25 277 TYR A C 1
ATOM 2163 O O . TYR A 1 277 ? -1.874 6.302 -14.809 1.00 87.25 277 TYR A O 1
ATOM 2171 N N . THR A 1 278 ? -3.063 8.209 -14.933 1.00 88.38 278 THR A N 1
ATOM 2172 C CA . THR A 1 278 ? -3.868 7.982 -13.736 1.00 88.38 278 THR A CA 1
ATOM 2173 C C . THR A 1 278 ? -5.335 7.837 -14.134 1.00 88.38 278 THR A C 1
ATOM 2175 O O . THR A 1 278 ? -5.922 8.751 -14.711 1.00 88.38 278 THR A O 1
ATOM 2178 N N . ALA A 1 279 ? -5.940 6.706 -13.784 1.00 90.38 279 ALA A N 1
ATOM 2179 C CA . ALA A 1 279 ? -7.371 6.465 -13.872 1.00 90.38 279 ALA A CA 1
ATOM 2180 C C . ALA A 1 279 ? -8.013 6.574 -12.483 1.00 90.38 279 ALA A C 1
ATOM 2182 O O . ALA A 1 279 ? -7.567 5.945 -11.521 1.00 90.38 279 ALA A O 1
ATOM 2183 N N . VAL A 1 280 ? -9.071 7.372 -12.372 1.00 89.50 280 VAL A N 1
ATOM 2184 C CA . VAL A 1 280 ? -9.904 7.478 -11.171 1.00 89.50 280 VAL A CA 1
ATOM 2185 C C . VAL A 1 280 ? -11.236 6.810 -11.470 1.00 89.50 280 VAL A C 1
ATOM 2187 O O . VAL A 1 280 ? -12.006 7.307 -12.291 1.00 89.50 280 VAL A O 1
ATOM 2190 N N . VAL A 1 281 ? -11.500 5.691 -10.801 1.00 89.56 281 VAL A N 1
ATOM 2191 C CA . VAL A 1 281 ? -12.784 4.990 -10.845 1.00 89.56 281 VAL A CA 1
ATOM 2192 C C . VAL A 1 281 ? -13.619 5.464 -9.667 1.00 89.56 281 VAL A C 1
ATOM 2194 O O . VAL A 1 281 ? -13.162 5.412 -8.524 1.00 89.56 281 VAL A O 1
ATOM 2197 N N . LYS A 1 282 ? -14.828 5.955 -9.941 1.00 89.69 282 LYS A N 1
ATOM 2198 C CA . LYS A 1 282 ? -15.746 6.483 -8.933 1.00 89.69 282 LYS A CA 1
ATOM 2199 C C . LYS A 1 282 ? -17.143 5.905 -9.109 1.00 89.69 282 LYS A C 1
ATOM 2201 O O . LYS A 1 282 ? -17.652 5.831 -10.224 1.00 89.69 282 LYS A O 1
ATOM 2206 N N . VAL A 1 283 ? -17.772 5.594 -7.983 1.00 87.38 283 VAL A N 1
ATOM 2207 C CA . VAL A 1 283 ? -19.191 5.249 -7.883 1.00 87.38 283 VAL A CA 1
ATOM 2208 C C . VAL A 1 283 ? -19.974 6.453 -7.337 1.00 87.38 283 VAL A C 1
ATOM 2210 O O . VAL A 1 283 ? -19.484 7.159 -6.446 1.00 87.38 283 VAL A O 1
ATOM 2213 N N . PRO A 1 284 ? -21.182 6.742 -7.852 1.00 82.06 284 PRO A N 1
ATOM 2214 C CA . PRO A 1 284 ? -22.054 7.771 -7.297 1.00 82.06 284 PRO A CA 1
ATOM 2215 C C . PRO A 1 284 ? -22.359 7.524 -5.811 1.00 82.06 284 PRO A C 1
ATOM 2217 O O . PRO A 1 284 ? -22.829 6.458 -5.431 1.00 82.06 284 PRO A O 1
ATOM 2220 N N . ALA A 1 285 ? -22.126 8.530 -4.963 1.00 68.88 285 ALA A N 1
ATOM 2221 C CA . ALA A 1 285 ? -22.320 8.402 -3.513 1.00 68.88 285 ALA A CA 1
ATOM 2222 C C . ALA A 1 285 ? -23.790 8.513 -3.064 1.00 68.88 285 ALA A C 1
ATOM 2224 O O . ALA A 1 285 ? -24.126 8.109 -1.954 1.00 68.88 285 ALA A O 1
ATOM 2225 N N . LYS A 1 286 ? -24.666 9.098 -3.894 1.00 67.56 286 LYS A N 1
ATOM 2226 C CA . LYS A 1 286 ? -26.090 9.284 -3.587 1.00 67.56 286 LYS A CA 1
ATOM 2227 C C . LYS A 1 286 ? -26.931 8.377 -4.470 1.00 67.56 286 LYS A C 1
ATOM 2229 O O . LYS A 1 286 ? -26.876 8.479 -5.692 1.00 67.56 286 LYS A O 1
ATOM 2234 N N . VAL A 1 287 ? -27.732 7.544 -3.822 1.00 74.00 287 VAL A N 1
ATOM 2235 C CA . VAL A 1 287 ? -28.704 6.660 -4.459 1.00 74.00 287 VAL A CA 1
ATOM 2236 C C . VAL A 1 287 ? -30.092 7.205 -4.175 1.00 74.00 287 VAL A C 1
ATOM 2238 O O . VAL A 1 287 ? -30.431 7.462 -3.020 1.00 74.00 287 VAL A O 1
ATOM 2241 N N . ASN A 1 288 ? -30.894 7.381 -5.222 1.00 73.19 288 ASN A N 1
ATOM 2242 C CA . ASN A 1 288 ? -32.309 7.669 -5.050 1.00 73.19 288 ASN A CA 1
ATOM 2243 C C . ASN A 1 288 ? -33.054 6.350 -4.818 1.00 73.19 288 ASN A C 1
ATOM 2245 O O . ASN A 1 288 ? -33.081 5.494 -5.699 1.00 73.19 288 ASN A O 1
ATOM 2249 N N . TRP A 1 289 ? -33.617 6.182 -3.623 1.00 71.44 289 TRP A N 1
ATOM 2250 C CA . TRP A 1 289 ? -34.369 4.984 -3.238 1.00 71.44 289 TRP A CA 1
ATOM 2251 C C . TRP A 1 289 ? -35.871 5.086 -3.547 1.00 71.44 289 TRP A C 1
ATOM 2253 O O . TRP A 1 289 ? -36.605 4.139 -3.278 1.00 71.44 289 TRP A O 1
ATOM 2263 N N . GLU A 1 290 ? -36.335 6.211 -4.111 1.00 72.38 290 GLU A N 1
ATOM 2264 C CA . GLU A 1 290 ? -37.739 6.431 -4.516 1.00 72.38 290 GLU A CA 1
ATOM 2265 C C . GLU A 1 290 ? -38.761 6.114 -3.400 1.00 72.38 290 GLU A C 1
ATOM 2267 O O . GLU A 1 290 ? -39.888 5.709 -3.662 1.00 72.38 290 GLU A O 1
ATOM 2272 N N . GLY A 1 291 ? -38.366 6.288 -2.132 1.00 62.03 291 GLY A N 1
ATOM 2273 C CA . GLY A 1 291 ? -39.211 6.023 -0.961 1.00 62.03 291 GLY A CA 1
ATOM 2274 C C . GLY A 1 291 ? -39.251 4.566 -0.482 1.00 62.03 291 GLY A C 1
ATOM 2275 O O . GLY A 1 291 ? -39.905 4.291 0.521 1.00 62.03 291 GLY A O 1
ATOM 2276 N N . ASN A 1 292 ? -38.541 3.640 -1.135 1.00 70.94 292 ASN A N 1
ATOM 2277 C CA . ASN A 1 292 ? -38.443 2.251 -0.680 1.00 70.94 292 ASN A CA 1
ATOM 2278 C C . ASN A 1 292 ? -37.508 2.111 0.536 1.00 70.94 292 ASN A C 1
ATOM 2280 O O . ASN A 1 292 ? -36.490 2.810 0.608 1.00 70.94 292 ASN A O 1
ATOM 2284 N N . PRO A 1 293 ? -37.806 1.195 1.479 1.00 71.88 293 PRO A N 1
ATOM 2285 C CA . PRO A 1 293 ? -36.903 0.904 2.584 1.00 71.88 293 PRO A CA 1
ATOM 2286 C C . PRO A 1 293 ? -35.593 0.320 2.048 1.00 71.88 293 PRO A C 1
ATOM 2288 O O . PRO A 1 293 ? -35.597 -0.535 1.161 1.00 71.88 293 PRO A O 1
ATOM 2291 N N . ILE A 1 294 ? -34.471 0.780 2.603 1.00 77.56 294 ILE A N 1
ATOM 2292 C CA . ILE A 1 294 ? -33.148 0.261 2.251 1.00 77.56 294 ILE A CA 1
ATOM 2293 C C . ILE A 1 294 ? -33.077 -1.191 2.752 1.00 77.56 294 ILE A C 1
ATOM 2295 O O . ILE A 1 294 ? -33.302 -1.420 3.946 1.00 77.56 294 ILE A O 1
ATOM 2299 N N . PRO A 1 295 ? -32.789 -2.174 1.879 1.00 79.00 295 PRO A N 1
ATOM 2300 C CA . PRO A 1 295 ? -32.540 -3.545 2.305 1.00 79.00 295 PRO A CA 1
ATOM 2301 C C . PRO A 1 295 ? -31.450 -3.591 3.377 1.00 79.00 295 PRO A C 1
ATOM 2303 O O . PRO A 1 295 ? -30.540 -2.770 3.370 1.00 79.00 295 PRO A O 1
ATOM 2306 N N . GLN A 1 296 ? -31.524 -4.553 4.294 1.00 73.56 296 GLN A N 1
ATOM 2307 C CA . GLN A 1 296 ? -30.499 -4.744 5.331 1.00 73.56 296 GLN A CA 1
ATOM 2308 C C . GLN A 1 296 ? -29.520 -5.869 4.995 1.00 73.56 296 GLN A C 1
ATOM 2310 O O . GLN A 1 296 ? -28.690 -6.228 5.830 1.00 73.56 296 GLN A O 1
ATOM 2315 N N . ASP A 1 297 ? -29.616 -6.423 3.786 1.00 76.44 297 ASP A N 1
ATOM 2316 C CA . ASP A 1 297 ? -28.745 -7.496 3.347 1.00 76.44 297 ASP A CA 1
ATOM 2317 C C . ASP A 1 297 ? -28.286 -7.341 1.894 1.00 76.44 297 ASP A C 1
ATOM 2319 O O . ASP A 1 297 ? -28.996 -6.773 1.062 1.00 76.44 297 ASP A O 1
ATOM 2323 N N . ILE A 1 298 ? -27.087 -7.850 1.612 1.00 80.69 298 ILE A N 1
ATOM 2324 C CA . ILE A 1 298 ? -26.462 -7.868 0.288 1.00 80.69 298 ILE A CA 1
ATOM 2325 C C . ILE A 1 298 ? -26.182 -9.315 -0.088 1.00 80.69 298 ILE A C 1
ATOM 2327 O O . ILE A 1 298 ? -25.567 -10.055 0.686 1.00 80.69 298 ILE A O 1
ATOM 2331 N N . ASP A 1 299 ? -26.589 -9.675 -1.301 1.00 76.56 299 ASP A N 1
ATOM 2332 C CA . ASP A 1 299 ? -26.250 -10.951 -1.911 1.00 76.56 299 ASP A CA 1
ATOM 2333 C C . ASP A 1 299 ? -24.817 -10.903 -2.469 1.00 76.56 299 ASP A C 1
ATOM 2335 O O . ASP A 1 299 ? -24.502 -10.210 -3.447 1.00 76.56 299 ASP A O 1
ATOM 2339 N N . ILE A 1 300 ? -23.908 -11.580 -1.772 1.00 78.25 300 ILE A N 1
ATOM 2340 C CA . ILE A 1 300 ? -22.502 -11.729 -2.145 1.00 78.25 300 ILE A CA 1
ATOM 2341 C C . ILE A 1 300 ? -22.123 -13.174 -1.865 1.00 78.25 300 ILE A C 1
ATOM 2343 O O . ILE A 1 300 ? -22.338 -13.671 -0.760 1.00 78.25 300 ILE A O 1
ATOM 2347 N N . GLU A 1 301 ? -21.526 -13.819 -2.862 1.00 74.69 301 GLU A N 1
ATOM 2348 C CA . GLU A 1 301 ? -20.994 -15.170 -2.739 1.00 74.69 301 GLU A CA 1
ATOM 2349 C C . GLU A 1 301 ? -19.972 -15.236 -1.593 1.00 74.69 301 GLU A C 1
ATOM 2351 O O . GLU A 1 301 ? -18.981 -14.499 -1.582 1.00 74.69 301 GLU A O 1
ATOM 2356 N N . ASP A 1 302 ? -20.222 -16.099 -0.604 1.00 72.00 302 ASP A N 1
ATOM 2357 C CA . ASP A 1 302 ? -19.288 -16.267 0.504 1.00 72.00 302 ASP A CA 1
ATOM 2358 C C . ASP A 1 302 ? -18.055 -17.033 0.025 1.00 72.00 302 ASP A C 1
ATOM 2360 O O . ASP A 1 302 ? -18.141 -18.121 -0.545 1.00 72.00 302 ASP A O 1
ATOM 2364 N N . GLN A 1 303 ? -16.886 -16.450 0.267 1.00 71.06 303 GLN A N 1
ATOM 2365 C CA . GLN A 1 303 ? -15.610 -17.045 -0.098 1.00 71.06 303 GLN A CA 1
ATOM 2366 C C . GLN A 1 303 ? -14.907 -17.519 1.171 1.00 71.06 303 GLN A C 1
ATOM 2368 O O . GLN A 1 303 ? -14.252 -16.698 1.810 1.00 71.06 303 GLN A O 1
ATOM 2373 N N . PRO A 1 304 ? -14.975 -18.802 1.567 1.00 60.25 304 PRO A N 1
ATOM 2374 C CA . PRO A 1 304 ? -14.494 -19.266 2.875 1.00 60.25 304 PRO A CA 1
ATOM 2375 C C . PRO A 1 304 ? -13.015 -18.936 3.157 1.00 60.25 304 PRO A C 1
ATOM 2377 O O . PRO A 1 304 ? -12.639 -18.723 4.305 1.00 60.25 304 PRO A O 1
ATOM 2380 N N . GLU A 1 305 ? -12.188 -18.776 2.120 1.00 63.34 305 GLU A N 1
ATOM 2381 C CA . GLU A 1 305 ? -10.777 -18.369 2.233 1.00 63.34 305 GLU A CA 1
ATOM 2382 C C . GLU A 1 305 ? -10.547 -16.841 2.246 1.00 63.34 305 GLU A C 1
ATOM 2384 O O . GLU A 1 305 ? -9.409 -16.376 2.241 1.00 63.34 305 GLU A O 1
ATOM 2389 N N . GLY A 1 306 ? -11.619 -16.044 2.255 1.00 57.12 306 GLY A N 1
ATOM 2390 C CA . GLY A 1 306 ? -11.608 -14.581 2.317 1.00 57.12 306 GLY A CA 1
ATOM 2391 C C . GLY A 1 306 ? -10.842 -13.919 1.178 1.00 57.12 306 GLY A C 1
ATOM 2392 O O . GLY A 1 306 ? -9.959 -13.106 1.421 1.00 57.12 306 GLY A O 1
ATOM 2393 N N . GLY A 1 307 ? -11.161 -14.255 -0.072 1.00 59.00 307 GLY A N 1
ATOM 2394 C CA . GLY A 1 307 ? -10.517 -13.597 -1.211 1.00 59.00 307 GLY A CA 1
ATOM 2395 C C . GLY A 1 307 ? -9.112 -14.103 -1.531 1.00 59.00 307 GLY A C 1
ATOM 2396 O O . GLY A 1 307 ? -8.349 -13.382 -2.165 1.00 59.00 307 GLY A O 1
ATOM 2397 N N . ALA A 1 308 ? -8.761 -15.346 -1.172 1.00 55.66 308 ALA A N 1
ATOM 2398 C CA . ALA A 1 308 ? -7.536 -16.013 -1.649 1.00 55.66 308 ALA A CA 1
ATOM 2399 C C . ALA A 1 308 ? -7.380 -15.974 -3.187 1.00 55.66 308 ALA A C 1
ATOM 2401 O O . ALA A 1 308 ? -6.269 -16.015 -3.715 1.00 55.66 308 ALA A O 1
ATOM 2402 N N . ASN A 1 309 ? -8.499 -15.802 -3.895 1.00 58.06 309 ASN A N 1
ATOM 2403 C CA . ASN A 1 309 ? -8.584 -15.592 -5.334 1.00 58.06 309 ASN A CA 1
ATOM 2404 C C . ASN A 1 309 ? -8.638 -14.107 -5.734 1.00 58.06 309 ASN A C 1
ATOM 2406 O O . ASN A 1 309 ? -9.290 -13.794 -6.720 1.00 58.06 309 ASN A O 1
ATOM 2410 N N . ALA A 1 310 ? -7.999 -13.184 -5.010 1.00 69.00 310 ALA A N 1
ATOM 2411 C CA . ALA A 1 310 ? -7.920 -11.776 -5.416 1.00 69.00 310 ALA A CA 1
ATOM 2412 C C . ALA A 1 310 ? -7.185 -11.596 -6.762 1.00 69.00 310 ALA A C 1
ATOM 2414 O O . ALA A 1 310 ? -6.347 -12.428 -7.154 1.00 69.00 310 ALA A O 1
ATOM 2415 N N . LEU A 1 311 ? -7.474 -10.490 -7.459 1.00 72.75 311 LEU A N 1
ATOM 2416 C CA . LEU A 1 311 ? -6.833 -10.143 -8.729 1.00 72.75 311 LEU A CA 1
ATOM 2417 C C . LEU A 1 311 ? -5.305 -10.079 -8.590 1.00 72.75 311 LEU A C 1
ATOM 2419 O O . LEU A 1 311 ? -4.757 -9.279 -7.826 1.00 72.75 311 LEU A O 1
ATOM 2423 N N . ASN A 1 312 ? -4.587 -10.875 -9.387 1.00 77.94 312 ASN A N 1
ATOM 2424 C CA . ASN A 1 312 ? -3.147 -10.708 -9.527 1.00 77.94 312 ASN A CA 1
ATOM 2425 C C . ASN A 1 312 ? -2.861 -9.482 -10.388 1.00 77.94 312 ASN A C 1
ATOM 2427 O O . ASN A 1 312 ? -2.920 -9.547 -11.610 1.00 77.94 312 ASN A O 1
ATOM 2431 N N . VAL A 1 313 ? -2.484 -8.367 -9.781 1.00 78.69 313 VAL A N 1
ATOM 2432 C CA . VAL A 1 313 ? -2.226 -7.136 -10.538 1.00 78.69 313 VAL A CA 1
ATOM 2433 C C . VAL A 1 313 ? -1.030 -7.271 -11.490 1.00 78.69 313 VAL A C 1
ATOM 2435 O O . VAL A 1 313 ? -1.038 -6.663 -12.559 1.00 78.69 313 VAL A O 1
ATOM 2438 N N . ASN A 1 314 ? -0.063 -8.149 -11.195 1.00 79.06 314 ASN A N 1
ATOM 2439 C CA . ASN A 1 314 ? 1.052 -8.442 -12.104 1.00 79.06 314 ASN A CA 1
ATOM 2440 C C . ASN A 1 314 ? 0.577 -9.095 -13.413 1.00 79.06 314 ASN A C 1
ATOM 2442 O O . ASN A 1 314 ? 1.208 -8.910 -14.446 1.00 79.06 314 ASN A O 1
ATOM 2446 N N . SER A 1 315 ? -0.576 -9.766 -13.432 1.00 77.12 315 SER A N 1
ATOM 2447 C CA . SER A 1 315 ? -1.152 -10.296 -14.678 1.00 77.12 315 SER A CA 1
ATOM 2448 C C . SER A 1 315 ? -1.585 -9.198 -15.663 1.00 77.12 315 SER A C 1
ATOM 2450 O O . SER A 1 315 ? -1.738 -9.450 -16.853 1.00 77.12 315 SER A O 1
ATOM 2452 N N . LEU A 1 316 ? -1.759 -7.963 -15.179 1.00 81.38 316 LEU A N 1
ATOM 2453 C CA . LEU A 1 316 ? -2.111 -6.790 -15.979 1.00 81.38 316 LEU A CA 1
ATOM 2454 C C . LEU A 1 316 ? -0.882 -5.995 -16.440 1.00 81.38 316 LEU A C 1
ATOM 2456 O O . LEU A 1 316 ? -1.027 -4.872 -16.933 1.00 81.38 316 LEU A O 1
ATOM 2460 N N . ARG A 1 317 ? 0.322 -6.566 -16.293 1.00 86.19 317 ARG A N 1
ATOM 2461 C CA . ARG A 1 317 ? 1.582 -5.954 -16.719 1.00 86.19 317 ARG A CA 1
ATOM 2462 C C . ARG A 1 317 ? 1.551 -5.538 -18.188 1.00 86.19 317 ARG A C 1
ATOM 2464 O O . ARG A 1 317 ? 0.884 -6.146 -19.027 1.00 86.19 317 ARG A O 1
ATOM 2471 N N . MET A 1 318 ? 2.322 -4.507 -18.496 1.00 86.50 318 MET A N 1
ATOM 2472 C CA . MET A 1 318 ? 2.658 -4.137 -19.863 1.00 86.50 318 MET A CA 1
ATOM 2473 C C . MET A 1 318 ? 4.141 -4.375 -20.090 1.00 86.50 318 MET A C 1
ATOM 2475 O O . MET A 1 318 ? 4.968 -3.805 -19.378 1.00 86.50 318 MET A O 1
ATOM 2479 N N . LEU A 1 319 ? 4.451 -5.220 -21.071 1.00 8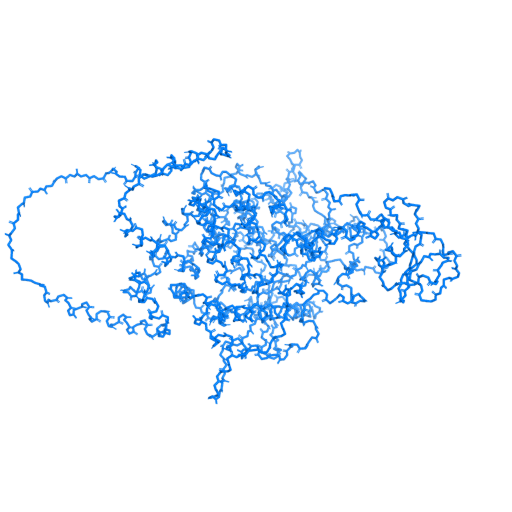6.06 319 LEU A N 1
ATOM 2480 C CA . LEU A 1 319 ? 5.816 -5.456 -21.526 1.00 86.06 319 LEU A CA 1
ATOM 2481 C C . LEU A 1 319 ? 6.303 -4.234 -22.302 1.00 86.06 319 LEU A C 1
ATOM 2483 O O . LEU A 1 319 ? 5.590 -3.714 -23.162 1.00 86.06 319 LEU A O 1
ATOM 2487 N N . LEU A 1 320 ? 7.514 -3.781 -21.990 1.00 83.44 320 LEU A N 1
ATOM 2488 C CA . LEU A 1 320 ? 8.125 -2.634 -22.665 1.00 83.44 320 LEU A CA 1
ATOM 2489 C C . LEU A 1 320 ? 8.851 -3.038 -23.954 1.00 83.44 320 LEU A C 1
ATOM 2491 O O . LEU A 1 320 ? 9.078 -2.208 -24.832 1.00 83.44 320 LEU A O 1
ATOM 2495 N N . HIS A 1 321 ? 9.176 -4.323 -24.097 1.00 81.44 321 HIS A N 1
ATOM 2496 C CA . HIS A 1 321 ? 9.804 -4.886 -25.285 1.00 81.44 321 HIS A CA 1
ATOM 2497 C C . HIS A 1 321 ? 8.765 -5.621 -26.140 1.00 81.44 321 HIS A C 1
ATOM 2499 O O . HIS A 1 321 ? 8.079 -6.520 -25.657 1.00 81.44 321 HIS A O 1
ATOM 2505 N N . LYS A 1 322 ? 8.651 -5.258 -27.423 1.00 64.88 322 LYS A N 1
ATOM 2506 C CA . LYS A 1 322 ? 7.818 -5.986 -28.397 1.00 64.88 322 LYS A CA 1
ATOM 2507 C C . LYS A 1 322 ? 8.594 -7.179 -28.963 1.00 64.88 322 LYS A C 1
ATOM 2509 O O . LYS A 1 322 ? 9.803 -7.076 -29.159 1.00 64.88 322 LYS A O 1
ATOM 2514 N N . SER A 1 323 ? 7.907 -8.280 -29.271 1.00 48.03 323 SER A N 1
ATOM 2515 C CA . SER A 1 323 ? 8.484 -9.376 -30.055 1.00 48.03 323 SER A CA 1
ATOM 2516 C C . SER A 1 323 ? 8.745 -8.883 -31.477 1.00 48.03 323 SER A C 1
ATOM 2518 O O . SER A 1 323 ? 7.831 -8.648 -32.265 1.00 48.03 323 SER A O 1
ATOM 2520 N N . SER A 1 324 ? 10.011 -8.664 -31.817 1.00 37.03 324 SER A N 1
ATOM 2521 C CA . SER A 1 324 ? 10.404 -8.484 -33.207 1.00 37.03 324 SER A CA 1
ATOM 2522 C C . SER A 1 324 ? 10.263 -9.828 -33.924 1.00 37.03 324 SER A C 1
ATOM 2524 O O . SER A 1 324 ? 10.762 -10.854 -33.465 1.00 37.03 324 SER A O 1
ATOM 2526 N N . THR A 1 325 ? 9.567 -9.838 -35.064 1.00 28.22 325 THR A N 1
ATOM 2527 C CA . THR A 1 325 ? 9.597 -10.962 -36.009 1.00 28.22 325 THR A CA 1
ATOM 2528 C C . THR A 1 325 ? 11.051 -11.353 -36.297 1.00 28.22 325 THR A C 1
ATOM 2530 O O . THR A 1 325 ? 11.887 -10.459 -36.469 1.00 28.22 325 THR A O 1
ATOM 2533 N N . PRO A 1 326 ? 11.382 -12.656 -36.366 1.00 35.25 326 PRO A N 1
ATOM 2534 C CA . PRO A 1 326 ? 12.758 -13.133 -36.443 1.00 35.25 326 PRO A CA 1
ATOM 2535 C C . PRO A 1 326 ? 13.323 -12.939 -37.856 1.00 35.25 326 PRO A C 1
ATOM 2537 O O . PRO A 1 326 ? 13.481 -13.901 -38.594 1.00 35.25 326 PRO A O 1
ATOM 2540 N N . GLN A 1 327 ? 13.576 -11.694 -38.270 1.00 32.66 327 GLN A N 1
ATOM 2541 C CA . GLN A 1 327 ? 14.244 -11.367 -39.536 1.00 32.66 327 GLN A CA 1
ATOM 2542 C C . GLN A 1 327 ? 14.636 -9.878 -39.610 1.00 32.66 327 GLN A C 1
ATOM 2544 O O . GLN A 1 327 ? 14.229 -9.154 -40.509 1.00 32.66 327 GLN A O 1
ATOM 2549 N N . ALA A 1 328 ? 15.448 -9.386 -38.670 1.00 26.66 328 ALA A N 1
ATOM 2550 C CA . ALA A 1 328 ? 16.160 -8.119 -38.876 1.00 26.66 328 ALA A CA 1
ATOM 2551 C C . ALA A 1 328 ? 17.471 -8.051 -38.074 1.00 26.66 328 ALA A C 1
ATOM 2553 O O . ALA A 1 328 ? 17.529 -7.531 -36.968 1.00 26.66 328 ALA A O 1
ATOM 2554 N N . SER A 1 329 ? 18.530 -8.576 -38.696 1.00 29.72 329 SER A N 1
ATOM 2555 C CA . SER A 1 329 ? 19.935 -8.141 -38.605 1.00 29.72 329 SER A CA 1
ATOM 2556 C C . SER A 1 329 ? 20.582 -7.919 -37.224 1.00 29.72 329 SER A C 1
ATOM 2558 O O . SER A 1 329 ? 20.461 -6.865 -36.604 1.00 29.72 329 SER A O 1
ATOM 2560 N N . VAL A 1 330 ? 21.479 -8.847 -36.885 1.00 35.00 330 VAL A N 1
ATOM 2561 C CA . VAL A 1 330 ? 22.442 -8.859 -35.762 1.00 35.00 330 VAL A CA 1
ATOM 2562 C C . VAL A 1 330 ? 23.551 -7.780 -35.883 1.00 35.00 330 VAL A C 1
ATOM 2564 O O . VAL A 1 330 ? 24.537 -7.810 -35.162 1.00 35.00 330 VAL A O 1
ATOM 2567 N N . GLN A 1 331 ? 23.422 -6.786 -36.771 1.00 31.61 331 GLN A N 1
ATOM 2568 C CA . GLN A 1 331 ? 24.475 -5.782 -37.028 1.00 31.61 331 GLN A CA 1
ATOM 2569 C C . GLN A 1 331 ? 24.075 -4.319 -36.753 1.00 31.61 331 GLN A C 1
ATOM 2571 O O . GLN A 1 331 ? 24.905 -3.436 -36.936 1.00 31.61 331 GLN A O 1
ATOM 2576 N N . ARG A 1 332 ? 22.853 -4.030 -36.269 1.00 31.27 332 ARG A N 1
ATOM 2577 C CA . ARG A 1 332 ? 22.426 -2.650 -35.916 1.00 31.27 332 ARG A CA 1
ATOM 2578 C C . ARG A 1 332 ? 22.405 -2.311 -34.419 1.00 31.27 332 ARG A C 1
ATOM 2580 O O . ARG A 1 332 ? 22.132 -1.166 -34.082 1.00 31.27 332 ARG A O 1
ATOM 2587 N N . LEU A 1 333 ? 22.701 -3.253 -33.520 1.00 34.97 333 LEU A N 1
ATOM 2588 C CA . LEU A 1 333 ? 22.498 -3.046 -32.076 1.00 34.97 333 LEU A CA 1
ATOM 2589 C C . LEU A 1 333 ? 23.535 -2.149 -31.375 1.00 34.97 333 LEU A C 1
ATOM 2591 O O . LEU A 1 333 ? 23.237 -1.647 -30.305 1.00 34.97 333 LEU A O 1
ATOM 2595 N N . GLN A 1 334 ? 24.731 -1.921 -31.927 1.00 35.25 334 GLN A N 1
ATOM 2596 C CA . GLN A 1 334 ? 25.790 -1.234 -31.163 1.00 35.25 334 GLN A CA 1
ATOM 2597 C C . GLN A 1 334 ? 25.886 0.280 -31.397 1.00 35.25 334 GLN A C 1
ATOM 2599 O O . GLN A 1 334 ? 26.417 0.974 -30.539 1.00 35.25 334 GLN A O 1
ATOM 2604 N N . SER A 1 335 ? 25.376 0.814 -32.511 1.00 31.91 335 SER A N 1
ATOM 2605 C CA . SER A 1 335 ? 25.434 2.258 -32.802 1.00 31.91 335 SER A CA 1
ATOM 2606 C C . SER A 1 335 ? 24.150 3.018 -32.446 1.00 31.91 335 SER A C 1
ATOM 2608 O O . SER A 1 335 ? 24.234 4.198 -32.127 1.00 31.91 335 SER A O 1
ATOM 2610 N N . GLY A 1 336 ? 22.983 2.359 -32.445 1.00 36.78 336 GLY A N 1
ATOM 2611 C CA . GLY A 1 336 ? 21.703 2.976 -32.055 1.00 36.78 336 GLY A CA 1
ATOM 2612 C C . GLY A 1 336 ? 21.517 3.135 -30.540 1.00 36.78 336 GLY A C 1
ATOM 2613 O O . GLY A 1 336 ? 20.918 4.108 -30.096 1.00 36.78 336 GLY A O 1
ATOM 2614 N N . ASP A 1 337 ? 22.098 2.237 -29.736 1.00 48.50 337 ASP A N 1
ATOM 2615 C CA . ASP A 1 337 ? 21.964 2.271 -28.270 1.00 48.50 337 ASP A CA 1
ATOM 2616 C C . ASP A 1 337 ? 22.634 3.508 -27.632 1.00 48.50 337 ASP A C 1
ATOM 2618 O O . ASP A 1 337 ? 22.186 3.979 -26.585 1.00 48.50 337 ASP A O 1
ATOM 2622 N N . PHE A 1 338 ? 23.680 4.072 -28.253 1.00 48.22 338 PHE A N 1
ATOM 2623 C CA . PHE A 1 338 ? 24.362 5.272 -27.744 1.00 48.22 338 PHE A CA 1
ATOM 2624 C C . PHE A 1 338 ? 23.556 6.562 -27.978 1.00 48.22 338 PHE A C 1
ATOM 2626 O O . PHE A 1 338 ? 23.468 7.385 -27.064 1.00 48.22 338 PHE A O 1
ATOM 2633 N N . GLU A 1 339 ? 22.939 6.738 -29.154 1.00 51.12 339 GLU A N 1
ATOM 2634 C CA . GLU A 1 339 ? 22.086 7.906 -29.444 1.00 51.12 339 GLU A CA 1
ATOM 2635 C C . GLU A 1 339 ? 20.778 7.866 -28.637 1.00 51.12 339 GLU A C 1
ATOM 2637 O O . GLU A 1 339 ? 20.404 8.871 -28.022 1.00 51.12 339 GLU A O 1
ATOM 2642 N N . ASP A 1 340 ? 20.144 6.691 -28.534 1.00 59.69 340 ASP A N 1
ATOM 2643 C CA . ASP A 1 340 ? 18.955 6.473 -27.699 1.00 59.69 340 ASP A CA 1
ATOM 2644 C C . ASP A 1 340 ? 19.253 6.752 -26.216 1.00 59.69 340 ASP A C 1
ATOM 2646 O O . ASP A 1 340 ? 18.454 7.378 -25.514 1.00 59.69 340 ASP A O 1
ATOM 2650 N N . SER A 1 341 ? 20.429 6.335 -25.727 1.00 67.12 341 SER A N 1
ATOM 2651 C CA . SER A 1 341 ? 20.850 6.584 -24.346 1.00 67.12 341 SER A CA 1
ATOM 2652 C C . SER A 1 341 ? 21.121 8.066 -24.070 1.00 67.12 341 SER A C 1
ATOM 2654 O O . SER A 1 341 ? 20.846 8.524 -22.958 1.00 67.12 341 SER A O 1
ATOM 2656 N N . HIS A 1 342 ? 21.655 8.819 -25.036 1.00 76.06 342 HIS A N 1
ATOM 2657 C CA . HIS A 1 342 ? 21.902 10.253 -24.870 1.00 76.06 342 HIS A CA 1
ATOM 2658 C C . HIS A 1 342 ? 20.589 11.046 -24.864 1.00 76.06 342 HIS A C 1
ATOM 2660 O O . HIS A 1 342 ? 20.351 11.821 -23.939 1.00 76.06 342 HIS A O 1
ATOM 2666 N N . SER A 1 343 ? 19.686 10.770 -25.811 1.00 82.31 343 SER A N 1
ATOM 2667 C CA . SER A 1 343 ? 18.344 11.370 -25.863 1.00 82.31 343 SER A CA 1
ATOM 2668 C C . SER A 1 343 ? 17.541 11.100 -24.582 1.00 82.31 343 SER A C 1
ATOM 2670 O O . SER A 1 343 ? 17.004 12.021 -23.959 1.00 82.31 343 SER A O 1
ATOM 2672 N N . ALA A 1 344 ? 17.547 9.847 -24.110 1.00 84.94 344 ALA A N 1
ATOM 2673 C CA . ALA A 1 344 ? 16.911 9.460 -22.854 1.00 84.94 344 ALA A CA 1
ATOM 2674 C C . ALA A 1 344 ? 17.493 10.207 -21.643 1.00 84.94 344 ALA A C 1
ATOM 2676 O O . ALA A 1 344 ? 16.749 10.615 -20.753 1.00 84.94 344 ALA A O 1
ATOM 2677 N N . ARG A 1 345 ? 18.816 10.405 -21.601 1.00 87.00 345 ARG A N 1
ATOM 2678 C CA . ARG A 1 345 ? 19.493 11.158 -20.535 1.00 87.00 345 ARG A CA 1
ATOM 2679 C C . ARG A 1 345 ? 19.133 12.645 -20.562 1.00 87.00 345 ARG A C 1
ATOM 2681 O O . ARG A 1 345 ? 18.802 13.197 -19.514 1.00 87.00 345 ARG A O 1
ATOM 2688 N N . CYS A 1 346 ? 19.120 13.269 -21.741 1.00 87.62 346 CYS A N 1
ATOM 2689 C CA . CYS A 1 346 ? 18.694 14.659 -21.917 1.00 87.62 346 CYS A CA 1
ATOM 2690 C C . CYS A 1 346 ? 17.249 14.876 -21.453 1.00 87.62 346 CYS A C 1
ATOM 2692 O O . CYS A 1 346 ? 16.972 15.850 -20.759 1.00 87.62 346 CYS A O 1
ATOM 2694 N N . LEU A 1 347 ? 16.337 13.946 -21.760 1.00 88.81 347 LEU A N 1
ATOM 2695 C CA . LEU A 1 347 ? 14.950 14.016 -21.293 1.00 88.81 347 LEU A CA 1
ATOM 2696 C C . LEU A 1 347 ? 14.862 14.006 -19.761 1.00 88.81 347 LEU A C 1
ATOM 2698 O O . LEU A 1 347 ? 14.169 14.842 -19.182 1.00 88.81 347 LEU A O 1
ATOM 2702 N N . VAL A 1 348 ? 15.587 13.101 -19.091 1.00 89.31 348 VAL A N 1
ATOM 2703 C CA . VAL A 1 348 ? 15.605 13.044 -17.617 1.00 89.31 348 VAL A CA 1
ATOM 2704 C C . VAL A 1 348 ? 16.157 14.342 -17.030 1.00 89.31 348 VAL A C 1
ATOM 2706 O O . VAL A 1 348 ? 15.594 14.876 -16.072 1.00 89.31 348 VAL A O 1
ATOM 2709 N N . ARG A 1 349 ? 17.228 14.874 -17.624 1.00 90.25 349 ARG A N 1
ATOM 2710 C CA . ARG A 1 349 ? 17.837 16.133 -17.200 1.00 90.25 349 ARG A CA 1
ATOM 2711 C C . ARG A 1 349 ? 16.873 17.312 -17.337 1.00 90.25 349 ARG A C 1
ATOM 2713 O O . ARG A 1 349 ? 16.686 18.037 -16.366 1.00 90.25 349 ARG A O 1
ATOM 2720 N N . ASN A 1 350 ? 16.194 17.447 -18.474 1.00 90.25 350 ASN A N 1
ATOM 2721 C CA . ASN A 1 350 ? 15.207 18.508 -18.696 1.00 90.25 350 ASN A CA 1
ATOM 2722 C C . ASN A 1 350 ? 14.074 18.449 -17.660 1.00 90.25 350 ASN A C 1
ATOM 2724 O O . ASN A 1 350 ? 13.723 19.465 -17.062 1.00 90.25 350 ASN A O 1
ATOM 2728 N N . VAL A 1 351 ? 13.552 17.248 -17.370 1.00 89.75 351 VAL A N 1
ATOM 2729 C CA . VAL A 1 351 ? 12.527 17.052 -16.328 1.00 89.75 351 VAL A CA 1
ATOM 2730 C C . VAL A 1 351 ? 13.047 17.481 -14.950 1.00 89.75 351 VAL A C 1
ATOM 2732 O O . VAL A 1 351 ? 12.316 18.114 -14.182 1.00 89.75 351 VAL A O 1
ATOM 2735 N N . LEU A 1 352 ? 14.301 17.167 -14.613 1.00 90.69 352 LEU A N 1
ATOM 2736 C CA . LEU A 1 352 ? 14.923 17.585 -13.353 1.00 90.69 352 LEU A CA 1
ATOM 2737 C C . LEU A 1 352 ? 15.128 19.102 -13.276 1.00 90.69 352 LEU A C 1
ATOM 2739 O O . LEU A 1 352 ? 14.781 19.692 -12.256 1.00 90.69 352 LEU A O 1
ATOM 2743 N N . GLU A 1 353 ? 15.637 19.738 -14.330 1.00 90.88 353 GLU A N 1
ATOM 2744 C CA . GLU A 1 353 ? 15.876 21.185 -14.377 1.00 90.88 353 GLU A CA 1
ATOM 2745 C C . GLU A 1 353 ? 14.562 21.976 -14.289 1.00 90.88 353 GLU A C 1
ATOM 2747 O O . GLU A 1 353 ? 14.413 22.843 -13.421 1.00 90.88 353 GLU A O 1
ATOM 2752 N N . GLU A 1 354 ? 13.566 21.635 -15.111 1.00 88.88 354 GLU A N 1
ATOM 2753 C CA . GLU A 1 354 ? 12.256 22.295 -15.093 1.00 88.88 354 GLU A CA 1
ATOM 2754 C C . GLU A 1 354 ? 11.545 22.117 -13.749 1.00 88.88 354 GLU A C 1
ATOM 2756 O O . GLU A 1 354 ? 10.983 23.067 -13.189 1.00 88.88 354 GLU A O 1
ATOM 2761 N N . SER A 1 355 ? 11.568 20.897 -13.208 1.00 88.75 355 SER A N 1
ATOM 2762 C CA . SER A 1 355 ? 10.940 20.625 -11.919 1.00 88.75 355 SER A CA 1
ATOM 2763 C C . SER A 1 355 ? 11.695 21.281 -10.766 1.00 88.75 355 SER A C 1
ATOM 2765 O O . SER A 1 355 ? 11.048 21.742 -9.829 1.00 88.75 355 SER A O 1
ATOM 2767 N N . LEU A 1 356 ? 13.026 21.402 -10.826 1.00 89.38 356 LEU A N 1
ATOM 2768 C CA . LEU A 1 356 ? 13.805 22.120 -9.818 1.00 89.38 356 LEU A CA 1
ATOM 2769 C C . LEU A 1 356 ? 13.412 23.597 -9.772 1.00 89.38 356 LEU A C 1
ATOM 2771 O O . LEU A 1 356 ? 13.160 24.121 -8.688 1.00 89.38 356 LEU A O 1
ATOM 2775 N N . MET A 1 357 ? 13.300 24.249 -10.933 1.00 87.50 357 MET A N 1
ATOM 2776 C CA . MET A 1 357 ? 12.902 25.659 -11.021 1.00 87.50 357 MET A CA 1
ATOM 2777 C C . MET A 1 357 ? 11.515 25.888 -10.411 1.00 87.50 357 MET A C 1
ATOM 2779 O O . MET A 1 357 ? 11.326 26.776 -9.575 1.00 87.50 357 MET A O 1
ATOM 2783 N N . LYS A 1 358 ? 10.544 25.034 -10.754 1.00 86.38 358 LYS A N 1
ATOM 2784 C CA . LYS A 1 358 ? 9.190 25.091 -10.179 1.00 86.38 358 LYS A CA 1
ATOM 2785 C C . LYS A 1 358 ? 9.185 24.798 -8.684 1.00 86.38 358 LYS A C 1
ATOM 2787 O O . LYS A 1 358 ? 8.508 25.485 -7.919 1.00 86.38 358 LYS A O 1
ATOM 2792 N N . LEU A 1 359 ? 9.960 23.802 -8.255 1.00 84.19 359 LEU A N 1
ATOM 2793 C CA . LEU A 1 359 ? 10.079 23.427 -6.856 1.00 84.19 359 LEU A CA 1
ATOM 2794 C C . LEU A 1 359 ? 10.671 24.574 -6.043 1.00 84.19 359 LEU A C 1
ATOM 2796 O O . LEU A 1 359 ? 10.151 24.852 -4.972 1.00 84.19 359 LEU A O 1
ATOM 2800 N N . GLN A 1 360 ? 11.693 25.274 -6.542 1.00 86.00 360 GLN A N 1
ATOM 2801 C CA . GLN A 1 360 ? 12.297 26.441 -5.893 1.00 86.00 360 GLN A CA 1
ATOM 2802 C C . GLN A 1 360 ? 11.334 27.630 -5.819 1.00 86.00 360 GLN A C 1
ATOM 2804 O O . GLN A 1 360 ? 11.235 28.245 -4.756 1.00 86.00 360 GLN A O 1
ATOM 2809 N N . GLY A 1 361 ? 10.556 27.877 -6.877 1.00 79.50 361 GLY A N 1
ATOM 2810 C CA . GLY A 1 361 ? 9.530 28.926 -6.914 1.00 79.50 361 GLY A CA 1
ATOM 2811 C C . GLY A 1 361 ? 8.285 28.656 -6.057 1.00 79.50 361 GLY A C 1
ATOM 2812 O O . GLY A 1 361 ? 7.517 29.573 -5.776 1.00 79.50 361 GLY A O 1
ATOM 2813 N N . GLU A 1 362 ? 8.055 27.417 -5.610 1.00 79.00 362 GLU A N 1
ATOM 2814 C CA . GLU A 1 362 ? 6.873 27.083 -4.812 1.00 79.00 362 GLU A CA 1
ATOM 2815 C C . GLU A 1 362 ? 6.943 27.665 -3.385 1.00 79.00 362 GLU A C 1
ATOM 2817 O O . GLU A 1 362 ? 7.868 27.371 -2.624 1.00 79.00 362 GLU A O 1
ATOM 2822 N N . ALA A 1 363 ? 5.934 28.435 -2.967 1.00 70.62 363 ALA A N 1
ATOM 2823 C CA . ALA A 1 363 ? 5.806 28.856 -1.570 1.00 70.62 363 ALA A CA 1
ATOM 2824 C C . ALA A 1 363 ? 5.664 27.640 -0.632 1.00 70.62 363 ALA A C 1
ATOM 2826 O O . ALA A 1 363 ? 5.016 26.649 -0.981 1.00 70.62 363 ALA A O 1
ATOM 2827 N N . THR A 1 364 ? 6.230 27.712 0.576 1.00 61.59 364 THR A N 1
ATOM 2828 C CA . THR A 1 364 ? 6.143 26.663 1.608 1.00 61.59 364 THR A CA 1
ATOM 2829 C C . THR A 1 364 ? 4.709 26.504 2.124 1.00 61.59 364 THR A C 1
ATOM 2831 O O . THR A 1 364 ? 4.328 26.996 3.184 1.00 61.59 364 THR A O 1
ATOM 2834 N N . LYS A 1 365 ? 3.874 25.781 1.373 1.00 56.94 365 LYS A N 1
ATOM 2835 C CA . LYS A 1 365 ? 2.497 25.473 1.771 1.00 56.94 365 LYS A CA 1
ATOM 2836 C C . LYS A 1 365 ? 2.508 24.493 2.940 1.00 56.94 365 LYS A C 1
ATOM 2838 O O . LYS A 1 365 ? 2.724 23.298 2.754 1.00 56.94 365 LYS A O 1
ATOM 2843 N N . HIS A 1 366 ? 2.217 24.990 4.138 1.00 53.69 366 HIS A N 1
ATOM 2844 C CA . HIS A 1 366 ? 1.902 24.139 5.282 1.00 53.69 366 HIS A CA 1
ATOM 2845 C C . HIS A 1 366 ? 0.493 23.581 5.076 1.00 53.69 366 HIS A C 1
ATOM 2847 O O . HIS A 1 366 ? -0.508 24.241 5.347 1.00 53.69 366 HIS A O 1
ATOM 2853 N N . ALA A 1 367 ? 0.402 22.381 4.504 1.00 56.00 367 ALA A N 1
ATOM 2854 C CA . ALA A 1 367 ? -0.878 21.718 4.317 1.00 56.00 367 ALA A CA 1
ATOM 2855 C C . ALA A 1 367 ? -1.415 21.256 5.681 1.00 56.00 367 ALA A C 1
ATOM 2857 O O . ALA A 1 367 ? -0.971 20.239 6.205 1.00 56.00 367 ALA A O 1
ATOM 2858 N N . ARG A 1 368 ? -2.401 21.982 6.224 1.00 63.66 368 ARG A N 1
ATOM 2859 C CA . ARG A 1 368 ? -3.182 21.627 7.429 1.00 63.66 368 ARG A CA 1
ATOM 2860 C C . ARG A 1 368 ? -4.159 20.474 7.164 1.00 63.66 368 ARG A C 1
ATOM 2862 O O . ARG A 1 368 ? -5.355 20.563 7.423 1.00 63.66 368 ARG A O 1
ATOM 2869 N N . SER A 1 369 ? -3.670 19.419 6.528 1.00 74.88 369 SER A N 1
ATOM 2870 C CA . SER A 1 369 ? -4.475 18.241 6.220 1.00 74.88 369 SER A CA 1
ATOM 2871 C C . SER A 1 369 ? -4.430 17.281 7.399 1.00 74.88 369 SER A C 1
ATOM 2873 O O . SER A 1 369 ? -3.355 16.928 7.870 1.00 74.88 369 SER A O 1
ATOM 2875 N N . ILE A 1 370 ? -5.597 16.848 7.859 1.00 81.50 370 ILE A N 1
ATOM 2876 C CA . ILE A 1 370 ? -5.729 15.890 8.954 1.00 81.50 370 ILE A CA 1
ATOM 2877 C C . ILE A 1 370 ? -6.237 14.577 8.370 1.00 81.50 370 ILE A C 1
ATOM 2879 O O . ILE A 1 370 ? -7.127 14.560 7.516 1.00 81.50 370 ILE A O 1
ATOM 2883 N N . ARG A 1 371 ? -5.641 13.472 8.813 1.00 85.12 371 ARG A N 1
ATOM 2884 C CA . ARG A 1 371 ? -6.149 12.124 8.565 1.00 85.12 371 ARG A CA 1
ATOM 2885 C C . ARG A 1 371 ? -7.145 11.755 9.654 1.00 85.12 371 ARG A C 1
ATOM 2887 O O . ARG A 1 371 ? -6.919 12.087 10.814 1.00 85.12 371 ARG A O 1
ATOM 2894 N N . TRP A 1 372 ? -8.234 11.083 9.296 1.00 86.56 372 TRP A N 1
ATOM 2895 C CA . TRP A 1 372 ? -9.304 10.789 10.253 1.00 86.56 372 TRP A CA 1
ATOM 2896 C C . TRP A 1 372 ? -8.835 9.854 11.379 1.00 86.56 372 TRP A C 1
ATOM 2898 O O . TRP A 1 372 ? -9.277 9.995 12.514 1.00 86.56 372 TRP A O 1
ATOM 2908 N N . GLU A 1 373 ? -7.861 8.981 11.110 1.00 86.25 373 GLU A N 1
ATOM 2909 C CA . GLU A 1 373 ? -7.255 8.102 12.113 1.00 86.25 373 GLU A CA 1
ATOM 2910 C C . GLU A 1 373 ? -6.623 8.894 13.276 1.00 86.25 373 GLU A C 1
ATOM 2912 O O . GLU A 1 373 ? -6.612 8.416 14.408 1.00 86.25 373 GLU A O 1
ATOM 2917 N N . LEU A 1 374 ? -6.167 10.134 13.035 1.00 87.12 374 LEU A N 1
ATOM 2918 C CA . LEU A 1 374 ? -5.612 10.998 14.084 1.00 87.12 374 LEU A CA 1
ATOM 2919 C C . LEU A 1 374 ? -6.681 11.345 15.123 1.00 87.12 374 LEU A C 1
ATOM 2921 O O . LEU A 1 374 ? -6.404 11.316 16.318 1.00 87.12 374 LEU A O 1
ATOM 2925 N N . GLY A 1 375 ? -7.897 11.663 14.665 1.00 85.12 375 GLY A N 1
ATOM 2926 C CA . GLY A 1 375 ? -9.019 11.985 15.545 1.00 85.12 375 GLY A CA 1
ATOM 2927 C C . GLY A 1 375 ? -9.415 10.792 16.413 1.00 85.12 375 GLY A C 1
ATOM 2928 O O . GLY A 1 375 ? -9.607 10.957 17.614 1.00 85.12 375 GLY A O 1
ATOM 2929 N N . ALA A 1 376 ? -9.433 9.586 15.838 1.00 84.50 376 ALA A N 1
ATOM 2930 C CA . ALA A 1 376 ? -9.736 8.361 16.577 1.00 84.50 376 ALA A CA 1
ATOM 2931 C C . ALA A 1 376 ? -8.673 8.067 17.655 1.00 84.50 376 ALA A C 1
ATOM 2933 O O . ALA A 1 376 ? -9.009 7.846 18.820 1.00 84.50 376 ALA A O 1
ATOM 2934 N N . CYS A 1 377 ? -7.383 8.152 17.302 1.00 85.12 377 CYS A N 1
ATOM 2935 C CA . CYS A 1 377 ? -6.290 7.997 18.267 1.00 85.12 377 CYS A CA 1
ATOM 2936 C C . CYS A 1 377 ? -6.306 9.078 19.356 1.00 85.12 377 CYS A C 1
ATOM 2938 O O . CYS A 1 377 ? -5.965 8.804 20.508 1.00 85.12 377 CYS A O 1
ATOM 2940 N N . TRP A 1 378 ? -6.706 10.304 19.009 1.00 87.69 378 TRP A N 1
ATOM 2941 C CA . TRP A 1 378 ? -6.809 11.400 19.964 1.00 87.69 378 TRP A CA 1
ATOM 2942 C C . TRP A 1 378 ? -7.908 11.153 21.002 1.00 87.69 378 TRP A C 1
ATOM 2944 O O . TRP A 1 378 ? -7.647 11.288 22.198 1.00 87.69 378 TRP A O 1
ATOM 2954 N N . VAL A 1 379 ? -9.094 10.706 20.576 1.00 84.88 379 VAL A N 1
ATOM 2955 C CA . VAL A 1 379 ? -10.188 10.326 21.488 1.00 84.88 379 VAL A CA 1
ATOM 2956 C C . VAL A 1 379 ? -9.751 9.195 22.422 1.00 84.88 379 VAL A C 1
ATOM 2958 O O . VAL A 1 379 ? -9.874 9.331 23.640 1.00 84.88 379 VAL A O 1
ATOM 2961 N N . GLN A 1 380 ? -9.141 8.134 21.883 1.00 82.69 380 GLN A N 1
ATOM 2962 C CA . GLN A 1 380 ? -8.624 7.014 22.679 1.00 82.69 380 GLN A CA 1
ATOM 2963 C C . GLN A 1 380 ? -7.569 7.476 23.700 1.00 82.69 380 GLN A C 1
ATOM 2965 O O . GLN A 1 380 ? -7.526 7.006 24.838 1.00 82.69 380 GLN A O 1
ATOM 2970 N N . HIS A 1 381 ? -6.714 8.429 23.321 1.00 84.75 381 HIS A N 1
ATOM 2971 C CA . HIS A 1 381 ? -5.726 9.006 24.226 1.00 84.75 381 HIS A CA 1
ATOM 2972 C C . HIS A 1 381 ? -6.371 9.774 25.388 1.00 84.75 381 HIS A C 1
ATOM 2974 O O . HIS A 1 381 ? -5.955 9.589 26.532 1.00 84.75 381 HIS A O 1
ATOM 2980 N N . LEU A 1 382 ? -7.388 10.597 25.117 1.00 85.19 382 LEU A N 1
ATOM 2981 C CA . LEU A 1 382 ? -8.106 11.355 26.147 1.00 85.19 382 LEU A CA 1
ATOM 2982 C C . LEU A 1 382 ? -8.858 10.432 27.117 1.00 85.19 382 LEU A C 1
ATOM 2984 O O . LEU A 1 382 ? -8.788 10.633 28.328 1.00 85.19 382 LEU A O 1
ATOM 2988 N N . GLN A 1 383 ? -9.496 9.380 26.605 1.00 82.06 383 GLN A N 1
ATOM 2989 C CA . GLN A 1 383 ? -10.192 8.383 27.426 1.00 82.06 383 GLN A CA 1
ATOM 2990 C C . GLN A 1 383 ? -9.231 7.626 28.352 1.00 82.06 383 GLN A C 1
ATOM 2992 O O . GLN A 1 383 ? -9.501 7.466 29.542 1.00 82.06 383 GLN A O 1
ATOM 2997 N N . ASN A 1 384 ? -8.063 7.232 27.839 1.00 78.75 384 ASN A N 1
ATOM 2998 C CA . ASN A 1 384 ? -7.031 6.570 28.640 1.00 78.75 384 ASN A CA 1
ATOM 2999 C C . ASN A 1 384 ? -6.415 7.494 29.707 1.00 78.75 384 ASN A C 1
ATOM 3001 O O . ASN A 1 384 ? -6.025 7.029 30.777 1.00 78.75 384 ASN A O 1
ATOM 3005 N N . GLN A 1 385 ? -6.325 8.804 29.450 1.00 75.06 385 GLN A N 1
ATOM 3006 C CA . GLN A 1 385 ? -5.903 9.764 30.476 1.00 75.06 385 GLN A CA 1
ATOM 3007 C C . GLN A 1 385 ? -6.954 9.940 31.581 1.00 75.06 385 GLN A C 1
ATOM 3009 O O . GLN A 1 385 ? -6.589 10.139 32.743 1.00 75.06 385 GLN A O 1
ATOM 3014 N N . ALA A 1 386 ? -8.243 9.881 31.236 1.00 61.41 386 ALA A N 1
ATOM 3015 C CA . ALA A 1 386 ? -9.331 9.988 32.201 1.00 61.41 386 ALA A CA 1
ATOM 3016 C C . ALA A 1 386 ? -9.375 8.771 33.143 1.00 61.41 386 ALA A C 1
ATOM 3018 O O . ALA A 1 386 ? -9.450 8.954 34.358 1.00 61.41 386 ALA A O 1
ATOM 3019 N N . SER A 1 387 ? -9.220 7.552 32.610 1.00 56.50 387 SER A N 1
ATOM 3020 C CA . SER A 1 387 ? -9.207 6.309 33.399 1.00 56.50 387 SER A CA 1
ATOM 3021 C C . SER A 1 387 ? -7.950 6.144 34.265 1.00 56.50 387 SER A C 1
ATOM 3023 O O . SER A 1 387 ? -8.037 5.706 35.413 1.00 56.50 387 SER A O 1
ATOM 3025 N N . GLY A 1 388 ? -6.779 6.580 33.783 1.00 43.59 388 GLY A N 1
ATOM 3026 C CA . GLY A 1 388 ? -5.528 6.549 34.554 1.00 43.59 388 GLY A CA 1
ATOM 3027 C C . GLY A 1 388 ? -5.526 7.448 35.801 1.00 43.59 388 GLY A C 1
ATOM 3028 O O . GLY A 1 388 ? -4.798 7.179 36.756 1.00 43.59 388 GLY A O 1
ATOM 3029 N N . LYS A 1 389 ? -6.369 8.490 35.844 1.00 40.06 389 LYS A N 1
ATOM 3030 C CA . LYS A 1 389 ? -6.562 9.320 37.048 1.00 40.06 389 LYS A CA 1
ATOM 3031 C C . LYS A 1 389 ? -7.462 8.660 38.097 1.00 40.06 389 LYS A C 1
ATOM 3033 O O . LYS A 1 389 ? -7.430 9.077 39.252 1.00 40.06 389 LYS A O 1
ATOM 3038 N N . THR A 1 390 ? -8.243 7.645 37.728 1.00 31.06 390 THR A N 1
ATOM 3039 C CA . THR A 1 390 ? -9.197 6.972 38.624 1.00 31.06 390 THR A CA 1
ATOM 3040 C C . THR A 1 390 ? -8.590 5.762 39.348 1.00 31.06 390 THR A C 1
ATOM 3042 O O . THR A 1 390 ? -9.055 5.411 40.430 1.00 31.06 390 THR A O 1
ATOM 3045 N N . GLU A 1 391 ? -7.526 5.149 38.814 1.00 28.50 391 GLU A N 1
ATOM 3046 C CA . GLU A 1 391 ? -6.915 3.930 39.383 1.00 28.50 391 GLU A CA 1
ATOM 3047 C C . GLU A 1 391 ? -5.851 4.172 40.475 1.00 28.50 391 GLU A C 1
ATOM 3049 O O . GLU A 1 391 ? -5.481 3.238 41.182 1.00 28.50 391 GLU A O 1
ATOM 3054 N N . SER A 1 392 ? -5.398 5.408 40.717 1.00 26.92 392 SER A N 1
ATOM 3055 C CA . SER A 1 392 ? -4.353 5.713 41.721 1.00 26.92 392 SER A CA 1
ATOM 3056 C C . SER A 1 392 ? -4.823 5.690 43.191 1.00 26.92 392 SER A C 1
ATOM 3058 O O . SER A 1 392 ? -4.126 6.178 44.082 1.00 26.92 392 SER A O 1
ATOM 3060 N N . LYS A 1 393 ? -5.992 5.103 43.479 1.00 29.28 393 LYS A N 1
ATOM 3061 C CA . LYS A 1 393 ? -6.538 4.946 44.838 1.00 29.28 393 LYS A CA 1
ATOM 3062 C C . LYS A 1 393 ? -7.157 3.564 45.075 1.00 29.28 393 LYS A C 1
ATOM 3064 O O . LYS A 1 393 ? -8.323 3.487 45.446 1.00 29.28 393 LYS A O 1
ATOM 3069 N N . LYS A 1 394 ? -6.398 2.472 44.940 1.00 26.38 394 LYS A N 1
ATOM 3070 C CA . LYS A 1 394 ? -6.638 1.255 45.743 1.00 26.38 394 LYS A CA 1
ATOM 3071 C C . LYS A 1 394 ? -5.315 0.610 46.157 1.00 26.38 394 LYS A C 1
ATOM 3073 O O . LYS A 1 394 ? -4.391 0.482 45.368 1.00 26.38 394 LYS A O 1
ATOM 3078 N N . THR A 1 395 ? -5.268 0.300 47.443 1.00 24.78 395 THR A N 1
ATOM 3079 C CA . THR A 1 395 ? -4.155 -0.097 48.304 1.00 24.78 395 THR A CA 1
ATOM 3080 C C . THR A 1 395 ? -3.378 -1.313 47.789 1.00 24.78 395 THR A C 1
ATOM 3082 O O . THR A 1 395 ? -3.984 -2.315 47.415 1.00 24.78 395 THR A O 1
ATOM 3085 N N . GLU A 1 396 ? -2.044 -1.229 47.805 1.00 23.30 396 GLU A N 1
ATOM 3086 C CA . GLU A 1 396 ? -1.132 -2.361 47.605 1.00 23.30 396 GLU A CA 1
ATOM 3087 C C . GLU A 1 396 ? -1.314 -3.398 48.728 1.00 23.30 396 GLU A C 1
ATOM 3089 O O . GLU A 1 396 ? -1.076 -3.095 49.896 1.00 23.30 396 GLU A O 1
ATOM 3094 N N . GLU A 1 397 ? -1.678 -4.633 48.375 1.00 24.33 397 GLU A N 1
ATOM 3095 C CA . GLU A 1 397 ? -1.350 -5.815 49.175 1.00 24.33 397 GLU A CA 1
ATOM 3096 C C . GLU A 1 397 ? -0.320 -6.658 48.419 1.00 24.33 397 GLU A C 1
ATOM 3098 O O . GLU A 1 397 ? -0.516 -7.101 47.287 1.00 24.33 397 GLU A O 1
ATOM 3103 N N . THR A 1 398 ? 0.813 -6.846 49.079 1.00 28.02 398 THR A N 1
ATOM 3104 C CA . THR A 1 398 ? 2.024 -7.508 48.615 1.00 28.02 398 THR A CA 1
ATOM 3105 C C . THR A 1 398 ? 1.789 -9.008 48.411 1.00 28.02 398 THR A C 1
ATOM 3107 O O . THR A 1 398 ? 1.608 -9.748 49.378 1.00 28.02 398 THR A O 1
ATOM 3110 N N . LYS A 1 399 ? 1.883 -9.503 47.169 1.00 25.11 399 LYS A N 1
ATOM 3111 C CA . LYS A 1 399 ? 2.172 -10.921 46.892 1.00 25.11 399 LYS A CA 1
ATOM 3112 C C . LYS A 1 399 ? 3.301 -11.052 45.873 1.00 25.11 399 LYS A C 1
ATOM 3114 O O . LYS A 1 399 ? 3.302 -10.425 44.823 1.00 25.11 399 LYS A O 1
ATOM 3119 N N . VAL A 1 400 ? 4.280 -11.857 46.269 1.00 27.81 400 VAL A N 1
ATOM 3120 C CA . VAL A 1 400 ? 5.562 -12.134 45.618 1.00 27.81 400 VAL A CA 1
ATOM 3121 C C . VAL A 1 400 ? 5.348 -12.907 44.309 1.00 27.81 400 VAL A C 1
ATOM 3123 O O . VAL A 1 400 ? 4.749 -13.980 44.331 1.00 27.81 400 VAL A O 1
ATOM 3126 N N . GLU A 1 401 ? 5.859 -12.392 43.187 1.00 26.09 401 GLU A N 1
ATOM 3127 C CA . GLU A 1 401 ? 5.968 -13.133 41.918 1.00 26.09 401 GLU A CA 1
ATOM 3128 C C . GLU A 1 401 ? 7.133 -14.143 41.964 1.00 26.09 401 GLU A C 1
ATOM 3130 O O . GLU A 1 401 ? 8.206 -13.819 42.489 1.00 26.09 401 GLU A O 1
ATOM 3135 N N . PRO A 1 402 ? 6.986 -15.355 41.392 1.00 27.59 402 PRO A N 1
ATOM 3136 C CA . PRO A 1 402 ? 8.094 -16.285 41.243 1.00 27.59 402 PRO A CA 1
ATOM 3137 C C . PRO A 1 402 ? 8.986 -15.873 40.063 1.00 27.59 402 PRO A C 1
ATOM 3139 O O . PRO A 1 402 ? 8.523 -15.502 38.986 1.00 27.59 402 PRO A O 1
ATOM 3142 N N . ALA A 1 403 ? 10.299 -15.969 40.262 1.00 26.20 403 ALA A N 1
ATOM 3143 C CA . ALA A 1 403 ? 11.304 -15.649 39.259 1.00 26.20 403 ALA A CA 1
ATOM 3144 C C . ALA A 1 403 ? 11.299 -16.668 38.103 1.00 26.20 403 ALA A C 1
ATOM 3146 O O . ALA A 1 403 ? 11.799 -17.786 38.247 1.00 26.20 403 ALA A O 1
ATOM 3147 N N . VAL A 1 404 ? 10.809 -16.265 36.929 1.00 29.20 404 VAL A N 1
ATOM 3148 C CA . VAL A 1 404 ? 11.023 -17.012 35.682 1.00 29.20 404 VAL A CA 1
ATOM 3149 C C . VAL A 1 404 ? 12.386 -16.622 35.107 1.00 29.20 404 VAL A C 1
A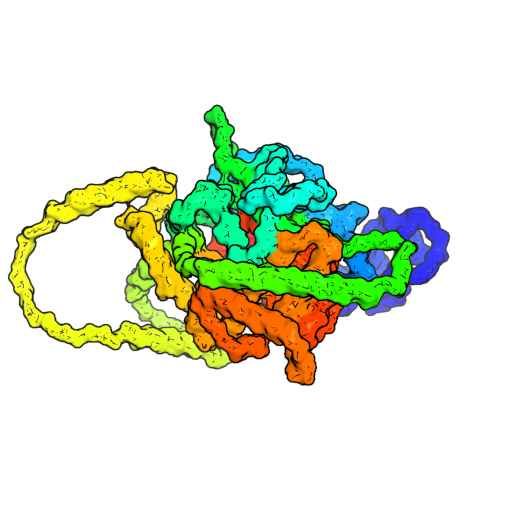TOM 3151 O O . VAL A 1 404 ? 12.610 -15.508 34.630 1.00 29.20 404 VAL A O 1
ATOM 3154 N N . LYS A 1 405 ? 13.336 -17.559 35.190 1.00 36.38 405 LYS A N 1
ATOM 3155 C CA . LYS A 1 405 ? 14.657 -17.477 34.556 1.00 36.38 405 LYS A CA 1
ATOM 3156 C C . LYS A 1 405 ? 14.492 -17.501 33.034 1.00 36.38 405 LYS A C 1
ATOM 3158 O O . LYS A 1 405 ? 14.408 -18.567 32.440 1.00 36.38 405 LYS A O 1
ATOM 3163 N N . GLY A 1 406 ? 14.465 -16.325 32.418 1.00 33.31 406 GLY A N 1
ATOM 3164 C CA . GLY A 1 406 ? 14.431 -16.203 30.956 1.00 33.31 406 GLY A CA 1
ATOM 3165 C C . GLY A 1 406 ? 14.685 -14.802 30.398 1.00 33.31 406 GLY A C 1
ATOM 3166 O O . GLY A 1 406 ? 14.739 -14.637 29.186 1.00 33.31 406 GLY A O 1
ATOM 3167 N N . LEU A 1 407 ? 14.882 -13.789 31.245 1.00 34.25 407 LEU A N 1
ATOM 3168 C CA . LEU A 1 407 ? 15.264 -12.451 30.800 1.00 34.25 407 LEU A CA 1
ATOM 3169 C C . LEU A 1 407 ? 16.788 -12.317 30.833 1.00 34.25 407 LEU A C 1
ATOM 3171 O O . LEU A 1 407 ? 17.398 -12.125 31.887 1.00 34.25 407 LEU A O 1
ATOM 3175 N N . GLY A 1 408 ? 17.409 -12.377 29.653 1.00 34.59 408 GLY A N 1
ATOM 3176 C CA . GLY A 1 408 ? 18.696 -11.719 29.442 1.00 34.59 408 GLY A CA 1
ATOM 3177 C C . GLY A 1 408 ? 18.599 -10.256 29.897 1.00 34.59 408 GLY A C 1
ATOM 3178 O O . GLY A 1 408 ? 17.544 -9.635 29.791 1.00 34.59 408 GLY A O 1
ATOM 3179 N N . LYS A 1 409 ? 19.695 -9.725 30.450 1.00 36.28 409 LYS A N 1
ATOM 3180 C CA . LYS A 1 409 ? 19.821 -8.503 31.278 1.00 36.28 409 LYS A CA 1
ATOM 3181 C C . LYS A 1 409 ? 19.312 -7.158 30.693 1.00 36.28 409 LYS A C 1
ATOM 3183 O O . LYS A 1 409 ? 19.667 -6.112 31.222 1.00 36.28 409 LYS A O 1
ATOM 3188 N N . GLN A 1 410 ? 18.490 -7.129 29.647 1.00 41.16 410 GLN A N 1
ATOM 3189 C CA . GLN A 1 410 ? 18.012 -5.898 29.002 1.00 41.16 410 GLN A CA 1
ATOM 3190 C C . GLN A 1 410 ? 16.643 -5.396 29.503 1.00 41.16 410 GLN A C 1
ATOM 3192 O O . GLN A 1 410 ? 16.362 -4.207 29.383 1.00 41.16 410 GLN A O 1
ATOM 3197 N N . GLY A 1 411 ? 15.827 -6.233 30.158 1.00 32.72 411 GLY A N 1
ATOM 3198 C CA . GLY A 1 411 ? 14.512 -5.813 30.682 1.00 32.72 411 GLY A CA 1
ATOM 3199 C C . GLY A 1 411 ? 14.568 -4.821 31.857 1.00 32.72 411 GLY A C 1
ATOM 3200 O O . GLY A 1 411 ? 13.655 -4.020 32.045 1.00 32.72 411 GLY A O 1
ATOM 3201 N N . GLY A 1 412 ? 15.661 -4.820 32.629 1.00 33.09 412 GLY A N 1
ATOM 3202 C CA . GLY A 1 412 ? 15.857 -3.878 33.741 1.00 33.09 412 GLY A CA 1
ATOM 3203 C C . GLY A 1 412 ? 16.093 -2.432 33.288 1.00 33.09 412 GLY A C 1
ATOM 3204 O O . GLY A 1 412 ? 15.697 -1.499 33.985 1.00 33.09 412 GLY A O 1
ATOM 3205 N N . LEU A 1 413 ? 16.661 -2.240 32.092 1.00 34.72 413 LEU A N 1
ATOM 3206 C CA . LEU A 1 413 ? 16.996 -0.916 31.558 1.00 34.72 413 LEU A CA 1
ATOM 3207 C C . LEU A 1 413 ? 15.740 -0.103 31.182 1.00 34.72 413 LEU A C 1
ATOM 3209 O O . LEU A 1 413 ? 15.721 1.119 31.318 1.00 34.72 413 LEU A O 1
ATOM 3213 N N . LEU A 1 414 ? 14.664 -0.784 30.768 1.00 38.56 414 LEU A N 1
ATOM 3214 C CA . LEU A 1 414 ? 13.392 -0.170 30.359 1.00 38.56 414 LEU A CA 1
ATOM 3215 C C . LEU A 1 414 ? 12.657 0.510 31.528 1.00 38.56 414 LEU A C 1
ATOM 3217 O O . LEU A 1 414 ? 12.042 1.562 31.344 1.00 38.56 414 LEU A O 1
ATOM 3221 N N . LYS A 1 415 ? 12.773 -0.026 32.753 1.00 36.78 415 LYS A N 1
ATOM 3222 C CA . LYS A 1 415 ? 12.213 0.612 33.960 1.00 36.78 415 LYS A CA 1
ATOM 3223 C C . LYS A 1 415 ? 13.019 1.840 34.397 1.00 36.78 415 LYS A C 1
ATOM 3225 O O . LYS A 1 415 ? 12.433 2.812 34.867 1.00 36.78 415 LYS A O 1
ATOM 3230 N N . GLU A 1 416 ? 14.339 1.835 34.207 1.00 33.88 416 GLU A N 1
ATOM 3231 C CA . GLU A 1 416 ? 15.200 2.973 34.562 1.00 33.88 416 GLU A CA 1
ATOM 3232 C C . GLU A 1 416 ? 15.042 4.168 33.615 1.00 33.88 416 GLU A C 1
ATOM 3234 O O . GLU A 1 416 ? 15.091 5.314 34.064 1.00 33.88 416 GLU A O 1
ATOM 3239 N N . ILE A 1 417 ? 14.815 3.925 32.320 1.00 41.53 417 ILE A N 1
ATOM 3240 C CA . ILE A 1 417 ? 14.613 4.999 31.336 1.00 41.53 417 ILE A CA 1
ATOM 3241 C C . ILE A 1 417 ? 13.254 5.679 31.546 1.00 41.53 417 ILE A C 1
ATOM 3243 O O . ILE A 1 417 ? 13.184 6.906 31.509 1.00 41.53 417 ILE A O 1
ATOM 3247 N N . LYS A 1 418 ? 12.200 4.913 31.861 1.00 36.00 418 LYS A N 1
ATOM 3248 C CA . LYS A 1 418 ? 10.872 5.466 32.175 1.00 36.00 418 LYS A CA 1
ATOM 3249 C C . LYS A 1 418 ? 10.897 6.318 33.451 1.00 36.00 418 LYS A C 1
ATOM 3251 O O . LYS A 1 418 ? 10.397 7.435 33.450 1.00 36.00 418 LYS A O 1
ATOM 3256 N N . LYS A 1 419 ? 11.595 5.853 34.495 1.00 37.56 419 LYS A N 1
ATOM 3257 C CA . LYS A 1 419 ? 11.737 6.590 35.763 1.00 37.56 419 LYS A CA 1
ATOM 3258 C C . LYS A 1 419 ? 12.569 7.877 35.628 1.00 37.56 419 LYS A C 1
ATOM 3260 O O . LYS A 1 419 ? 12.239 8.885 36.239 1.00 37.56 419 LYS A O 1
ATOM 3265 N N . LYS A 1 420 ? 13.613 7.882 34.787 1.00 33.59 420 LYS A N 1
ATOM 3266 C CA . LYS A 1 420 ? 14.463 9.071 34.557 1.00 33.59 420 LYS A CA 1
ATOM 3267 C C . LYS A 1 420 ? 13.791 10.181 33.738 1.00 33.59 420 LYS A C 1
ATOM 3269 O O . LYS A 1 420 ? 14.279 11.311 33.765 1.00 33.59 420 LYS A O 1
ATOM 3274 N N . ILE A 1 421 ? 12.721 9.878 33.002 1.00 41.28 421 ILE A N 1
ATOM 3275 C CA . ILE A 1 421 ? 11.969 10.871 32.221 1.00 41.28 421 ILE A CA 1
ATOM 3276 C C . ILE A 1 421 ? 10.929 11.574 33.105 1.00 41.28 421 ILE A C 1
ATOM 3278 O O . ILE A 1 421 ? 10.846 12.800 33.052 1.00 41.28 421 ILE A O 1
ATOM 3282 N N . ASP A 1 422 ? 10.250 10.839 33.990 1.00 35.44 422 ASP A N 1
ATOM 3283 C CA . ASP A 1 422 ? 9.267 11.409 34.927 1.00 35.44 422 ASP A CA 1
ATOM 3284 C C . ASP A 1 422 ? 9.915 12.335 35.981 1.00 35.44 422 ASP A C 1
ATOM 3286 O O . ASP A 1 422 ? 9.344 13.362 36.350 1.00 35.44 422 ASP A O 1
ATOM 3290 N N . ASP A 1 423 ? 11.155 12.052 36.401 1.00 32.62 423 ASP A N 1
ATOM 3291 C CA . ASP A 1 423 ? 11.886 12.896 37.363 1.00 32.62 423 ASP A CA 1
ATOM 3292 C C . ASP A 1 423 ? 12.376 14.236 36.767 1.00 32.62 423 ASP A C 1
ATOM 3294 O O . ASP A 1 423 ? 12.674 15.177 37.509 1.00 32.62 423 ASP A O 1
ATOM 3298 N N . ARG A 1 424 ? 12.460 14.368 35.432 1.00 34.00 424 ARG A N 1
ATOM 3299 C CA . ARG A 1 424 ? 12.944 15.599 34.771 1.00 34.00 424 ARG A CA 1
ATOM 3300 C C . ARG A 1 424 ? 11.858 16.644 34.521 1.00 34.00 424 ARG A C 1
ATOM 3302 O O . ARG A 1 424 ? 12.201 17.812 34.366 1.00 34.00 424 ARG A O 1
ATOM 3309 N N . SER A 1 425 ? 10.578 16.274 34.534 1.00 30.78 425 SER A N 1
ATOM 3310 C CA . SER A 1 425 ? 9.461 17.219 34.361 1.00 30.78 425 SER A CA 1
ATOM 3311 C C . SER A 1 425 ? 9.015 17.916 35.655 1.00 30.78 425 SER A C 1
ATOM 3313 O O . SER A 1 425 ? 8.085 18.716 35.624 1.00 30.78 425 SER A O 1
ATOM 3315 N N . GLY A 1 426 ? 9.652 17.627 36.797 1.00 31.00 426 GLY A N 1
ATOM 3316 C CA . GLY A 1 426 ? 9.167 18.030 38.123 1.00 31.00 426 GLY A CA 1
ATOM 3317 C C . GLY A 1 426 ? 9.852 19.218 38.814 1.00 31.00 426 GLY A C 1
ATOM 3318 O O . GLY A 1 426 ? 9.565 19.441 39.988 1.00 31.00 426 GLY A O 1
ATOM 3319 N N . LYS A 1 427 ? 10.769 19.972 38.185 1.00 27.70 427 LYS A N 1
ATOM 3320 C CA . LYS A 1 427 ? 11.491 21.063 38.884 1.00 27.70 427 LYS A CA 1
ATOM 3321 C C . LYS A 1 427 ? 11.695 22.337 38.053 1.00 27.70 427 LYS A C 1
ATOM 3323 O O . LYS A 1 427 ? 12.689 22.437 37.345 1.00 27.70 427 LYS A O 1
ATOM 3328 N N . ALA A 1 428 ? 10.776 23.293 38.223 1.00 25.75 428 ALA A N 1
ATOM 3329 C CA . ALA A 1 428 ? 10.896 24.766 38.130 1.00 25.75 428 ALA A CA 1
ATOM 3330 C C . ALA A 1 428 ? 9.448 25.319 38.134 1.00 25.75 428 ALA A C 1
ATOM 3332 O O . ALA A 1 428 ? 8.649 24.852 37.336 1.00 25.75 428 ALA A O 1
ATOM 3333 N N . GLU A 1 429 ? 8.943 26.213 38.983 1.00 26.41 429 GLU A N 1
ATOM 3334 C CA . GLU A 1 429 ? 9.456 27.085 40.040 1.00 26.41 429 GLU A CA 1
ATOM 3335 C C . GLU A 1 429 ? 8.360 27.211 41.128 1.00 26.41 429 GLU A C 1
ATOM 3337 O O . GLU A 1 429 ? 7.169 27.224 40.817 1.00 26.41 429 GLU A O 1
ATOM 3342 N N . GLN A 1 430 ? 8.742 27.331 42.403 1.00 25.61 430 GLN A N 1
ATOM 3343 C CA . GLN A 1 430 ? 7.876 27.833 43.478 1.00 25.61 430 GLN A CA 1
ATOM 3344 C C . GLN A 1 430 ? 8.552 29.065 44.088 1.00 25.61 430 GLN A C 1
ATOM 3346 O O . GLN A 1 430 ? 9.600 28.948 44.722 1.00 25.61 430 GLN A O 1
ATOM 3351 N N . GLY A 1 431 ? 7.931 30.230 43.910 1.00 25.09 431 GLY A N 1
ATOM 3352 C CA . GLY A 1 431 ? 8.206 31.469 44.635 1.00 25.09 431 GLY A CA 1
ATOM 3353 C C . GLY A 1 431 ? 6.917 31.945 45.308 1.00 25.09 431 GLY A C 1
ATOM 3354 O O . GLY A 1 431 ? 5.866 31.969 44.680 1.00 25.09 431 GLY A O 1
ATOM 3355 N N . LYS A 1 432 ? 7.012 32.223 46.609 1.00 26.91 432 LYS A N 1
ATOM 3356 C CA . LYS A 1 432 ? 5.943 32.475 47.588 1.00 26.91 432 LYS A CA 1
ATOM 3357 C C . LYS A 1 432 ? 5.147 33.761 47.328 1.00 26.91 432 LYS A C 1
ATOM 3359 O O . LYS A 1 432 ? 5.753 34.775 47.018 1.00 26.91 432 LYS A O 1
ATOM 3364 N N . ASP A 1 433 ? 3.851 33.742 47.645 1.00 22.95 433 ASP A N 1
ATOM 3365 C CA . ASP A 1 433 ? 3.325 34.575 48.737 1.00 22.95 433 ASP A CA 1
ATOM 3366 C C . ASP A 1 433 ? 1.963 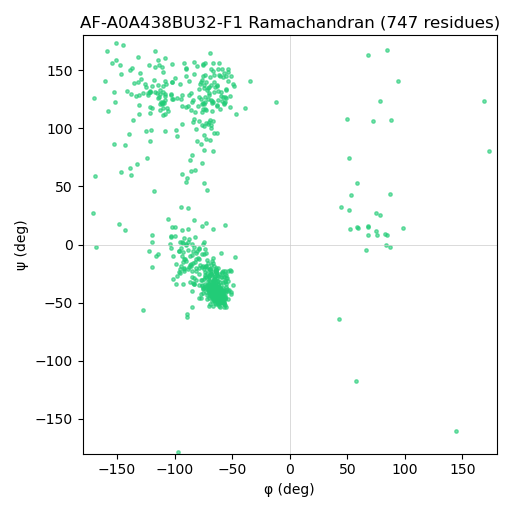34.073 49.237 1.00 22.95 433 ASP A C 1
ATOM 3368 O O . ASP A 1 433 ? 1.123 33.600 48.473 1.00 22.95 433 ASP A O 1
ATOM 3372 N N . ALA A 1 434 ? 1.778 34.136 50.554 1.00 26.36 434 ALA A N 1
ATOM 3373 C CA . ALA A 1 434 ? 0.572 33.727 51.256 1.00 26.36 434 ALA A CA 1
ATOM 3374 C C . ALA A 1 434 ? 0.152 34.840 52.212 1.00 26.36 434 ALA A C 1
ATOM 3376 O O . ALA A 1 434 ? 0.882 35.115 53.162 1.00 26.36 434 ALA A O 1
ATOM 3377 N N . THR A 1 435 ? -1.055 35.384 52.035 1.00 23.34 435 THR A N 1
ATOM 3378 C CA . THR A 1 435 ? -1.778 36.042 53.131 1.00 23.34 435 THR A CA 1
ATOM 3379 C C . THR A 1 435 ? -3.289 36.099 52.874 1.00 23.34 435 THR A C 1
ATOM 3381 O O . THR A 1 435 ? -3.772 36.811 52.004 1.00 23.34 435 THR A O 1
ATOM 3384 N N . LEU A 1 436 ? -3.992 35.375 53.749 1.00 24.91 436 LEU A N 1
ATOM 3385 C CA . LEU A 1 436 ? -5.266 35.694 54.405 1.00 24.91 436 LEU A CA 1
ATOM 3386 C C . LEU A 1 436 ? -6.601 35.546 53.654 1.00 24.91 436 LEU A C 1
ATOM 3388 O O . LEU A 1 436 ? -6.905 36.136 52.627 1.00 24.91 436 LEU A O 1
ATOM 3392 N N . THR A 1 437 ? -7.421 34.737 54.314 1.00 24.34 437 THR A N 1
ATOM 3393 C CA . THR A 1 437 ? -8.792 34.307 54.069 1.00 24.34 437 THR A CA 1
ATOM 3394 C C . THR A 1 437 ? -9.866 35.356 54.385 1.00 24.34 437 THR A C 1
ATOM 3396 O O . THR A 1 437 ? -9.723 36.120 55.336 1.00 24.34 437 THR A O 1
ATOM 3399 N N . ASN A 1 438 ? -11.006 35.171 53.701 1.00 25.02 438 ASN A N 1
ATOM 3400 C CA . ASN A 1 438 ? -12.397 35.529 54.038 1.00 25.02 438 ASN A CA 1
ATOM 3401 C C . ASN A 1 438 ? -12.910 36.929 53.653 1.00 25.02 438 ASN A C 1
ATOM 3403 O O . ASN A 1 438 ? -12.693 37.883 54.386 1.00 25.02 438 ASN A O 1
ATOM 3407 N N . SER A 1 439 ? -13.777 37.000 52.628 1.00 22.06 439 SER A N 1
ATOM 3408 C CA . SER A 1 439 ? -15.207 37.307 52.837 1.00 22.06 439 SER A CA 1
ATOM 3409 C C . SER A 1 439 ? -16.052 37.104 51.562 1.00 22.06 439 SER A C 1
ATOM 3411 O O . SER A 1 439 ? -15.794 37.739 50.546 1.00 22.06 439 SER A O 1
ATOM 3413 N N . LEU A 1 440 ? -17.104 36.292 51.704 1.00 26.95 440 LEU A N 1
ATOM 3414 C CA . LEU A 1 440 ? -18.465 36.497 51.183 1.00 26.95 440 LEU A CA 1
ATOM 3415 C C . LEU A 1 440 ? -18.732 36.359 49.670 1.00 26.95 440 LEU A C 1
ATOM 3417 O O . LEU A 1 440 ? -18.472 37.242 48.859 1.00 26.95 440 LEU A O 1
ATOM 3421 N N . ASP A 1 441 ? -19.377 35.227 49.367 1.00 36.16 441 ASP A N 1
ATOM 3422 C CA . ASP A 1 441 ? -20.496 35.062 48.434 1.00 36.16 441 ASP A CA 1
ATOM 3423 C C . ASP A 1 441 ? -21.148 36.368 47.966 1.00 36.16 441 ASP A C 1
ATOM 3425 O O . ASP A 1 441 ? -21.680 37.111 48.783 1.00 36.16 441 ASP A O 1
ATOM 3429 N N . MET A 1 442 ? -21.175 36.574 46.646 1.00 30.98 442 MET A N 1
ATOM 3430 C CA . MET A 1 442 ? -22.290 37.126 45.857 1.00 30.98 442 MET A CA 1
ATOM 3431 C C . MET A 1 442 ? -21.792 37.342 44.417 1.00 30.98 442 MET A C 1
ATOM 3433 O O . MET A 1 442 ? -21.409 38.451 44.071 1.00 30.98 442 MET A O 1
ATOM 3437 N N . ASN A 1 443 ? -21.739 36.293 43.578 1.00 29.72 443 ASN A N 1
ATOM 3438 C CA . ASN A 1 443 ? -21.787 36.455 42.104 1.00 29.72 443 ASN A CA 1
ATOM 3439 C C . ASN A 1 443 ? -21.940 35.157 41.285 1.00 29.72 443 ASN A C 1
ATOM 3441 O O . ASN A 1 443 ? -21.564 35.092 40.121 1.00 29.72 443 ASN A O 1
ATOM 3445 N N . LYS A 1 444 ? -22.555 34.103 41.835 1.00 33.94 444 LYS A N 1
ATOM 3446 C CA . LYS A 1 444 ? -22.695 32.813 41.128 1.00 33.94 444 LYS A CA 1
ATOM 3447 C C . LYS A 1 444 ? -23.944 32.678 40.238 1.00 33.94 444 LYS A C 1
ATOM 3449 O O . LYS A 1 444 ? -24.282 31.570 39.840 1.00 33.94 444 LYS A O 1
ATOM 3454 N N . LYS A 1 445 ? -24.657 33.773 39.941 1.00 32.56 445 LYS A N 1
ATOM 3455 C CA . LYS A 1 445 ? -25.930 33.738 39.184 1.00 32.56 445 LYS A CA 1
ATOM 3456 C C . LYS A 1 445 ? -25.909 34.412 37.808 1.00 32.56 445 LYS A C 1
ATOM 3458 O O . LYS A 1 445 ? -26.881 34.255 37.080 1.00 32.56 445 LYS A O 1
ATOM 3463 N N . LEU A 1 446 ? -24.838 35.117 37.436 1.00 32.19 446 LEU A N 1
ATOM 3464 C CA . LEU A 1 446 ? -24.752 35.814 36.142 1.00 32.19 446 LEU A CA 1
ATOM 3465 C C . LEU A 1 446 ? -23.968 35.044 35.061 1.00 32.19 446 LEU A C 1
ATOM 3467 O O . LEU A 1 446 ? -24.190 35.308 33.886 1.00 32.19 446 LEU A O 1
ATOM 3471 N N . ASP A 1 447 ? -23.160 34.040 35.426 1.00 42.28 447 ASP A N 1
ATOM 3472 C CA . ASP A 1 447 ? -22.381 33.244 34.456 1.00 42.28 447 ASP A CA 1
ATOM 3473 C C . ASP A 1 447 ? -23.092 31.976 33.944 1.00 42.28 447 ASP A C 1
ATOM 3475 O O . ASP A 1 447 ? -22.773 31.484 32.865 1.00 42.28 447 ASP A O 1
ATOM 3479 N N . ALA A 1 448 ? -24.087 31.445 34.665 1.00 38.69 448 ALA A N 1
ATOM 3480 C CA . ALA A 1 448 ? -24.755 30.194 34.278 1.00 38.69 448 ALA A CA 1
ATOM 3481 C C . ALA A 1 448 ? -25.629 30.345 33.017 1.00 38.69 448 ALA A C 1
ATOM 3483 O O . ALA A 1 448 ? -25.598 29.494 32.133 1.00 38.69 448 ALA A O 1
ATOM 3484 N N . SER A 1 449 ? -26.341 31.468 32.881 1.00 42.91 449 SER A N 1
ATOM 3485 C CA . SER A 1 449 ? -27.239 31.717 31.744 1.00 42.91 449 SER A CA 1
ATOM 3486 C C . SER A 1 449 ? -26.508 32.079 30.446 1.00 42.91 449 SER A C 1
ATOM 3488 O O . SER A 1 449 ? -27.090 31.988 29.365 1.00 42.91 449 SER A O 1
ATOM 3490 N N . HIS A 1 450 ? -25.241 32.498 30.536 1.00 44.94 450 HIS A N 1
ATOM 3491 C CA . HIS A 1 450 ? -24.399 32.795 29.376 1.00 44.94 450 HIS A CA 1
ATOM 3492 C C . HIS A 1 450 ? -23.680 31.537 28.858 1.00 44.94 450 HIS A C 1
ATOM 3494 O O . HIS A 1 450 ? -23.484 31.405 27.650 1.00 44.94 450 HIS A O 1
ATOM 3500 N N . LEU A 1 451 ? -23.342 30.601 29.755 1.00 49.44 451 LEU A N 1
ATOM 3501 C CA . LEU A 1 451 ? -22.794 29.280 29.425 1.00 49.44 451 LEU A CA 1
ATOM 3502 C C . LEU A 1 451 ? -23.854 28.356 28.804 1.00 49.44 451 LEU A C 1
ATOM 3504 O O . LEU A 1 451 ? -23.582 27.746 27.776 1.00 49.44 451 LEU A O 1
ATOM 3508 N N . GLU A 1 452 ? -25.080 28.327 29.341 1.00 52.00 452 GLU A N 1
ATOM 3509 C CA . GLU A 1 452 ? -26.183 27.515 28.789 1.00 52.00 452 GLU A CA 1
ATOM 3510 C C . GLU A 1 452 ? -26.563 27.933 27.357 1.00 52.00 452 GLU A C 1
ATOM 3512 O O . GLU A 1 452 ? -26.743 27.082 26.491 1.00 52.00 452 GLU A O 1
ATOM 3517 N N . LYS A 1 453 ? -26.590 29.241 27.061 1.00 54.50 453 LYS A N 1
ATOM 3518 C CA . LYS A 1 453 ? -26.848 29.742 25.697 1.00 54.50 453 LYS A CA 1
ATOM 3519 C C . LYS A 1 453 ? -25.732 29.393 24.714 1.00 54.50 453 LYS A C 1
ATOM 3521 O O . LYS A 1 453 ? -26.014 29.060 23.567 1.00 54.50 453 LYS A O 1
ATOM 3526 N N . GLN A 1 454 ? -24.472 29.453 25.150 1.00 55.06 454 GLN A N 1
ATOM 3527 C CA . GLN A 1 454 ? -23.339 29.053 24.312 1.00 55.06 454 GLN A CA 1
ATOM 3528 C C . GLN A 1 454 ? -23.322 27.543 24.054 1.00 55.06 454 GLN A C 1
ATOM 3530 O O . GLN A 1 454 ? -22.954 27.126 22.956 1.00 55.06 454 GLN A O 1
ATOM 3535 N N . ASP A 1 455 ? -23.741 26.730 25.023 1.00 58.72 455 ASP A N 1
ATOM 3536 C CA . ASP A 1 455 ? -23.854 25.279 24.865 1.00 58.72 455 ASP A CA 1
ATOM 3537 C C . ASP A 1 455 ? -25.017 24.893 23.934 1.00 58.72 455 ASP A C 1
ATOM 3539 O O . ASP A 1 455 ? -24.846 24.018 23.085 1.00 58.72 455 ASP A O 1
ATOM 3543 N N . GLU A 1 456 ? -26.154 25.594 23.990 1.00 63.03 456 GLU A N 1
ATOM 3544 C CA . GLU A 1 456 ? -27.275 25.406 23.054 1.00 63.03 456 GLU A CA 1
ATOM 3545 C C . GLU A 1 456 ? -26.928 25.830 21.614 1.00 63.03 456 GLU A C 1
ATOM 3547 O O . GLU A 1 456 ? -27.275 25.134 20.653 1.00 63.03 456 GLU A O 1
ATOM 3552 N N . GLU A 1 457 ? -26.205 26.941 21.437 1.00 66.38 457 GLU A N 1
ATOM 3553 C CA . GLU A 1 457 ? -25.724 27.399 20.125 1.00 66.38 457 GLU A CA 1
ATOM 3554 C C . GLU A 1 457 ? -24.707 26.422 19.515 1.00 66.38 457 GLU A C 1
ATOM 3556 O O . GLU A 1 457 ? -24.772 26.107 18.320 1.00 66.38 457 GLU A O 1
ATOM 3561 N N . LYS A 1 458 ? -23.796 25.888 20.337 1.00 66.44 458 LYS A N 1
ATOM 3562 C CA . LYS A 1 458 ? -22.825 24.867 19.921 1.00 66.44 458 LYS A CA 1
ATOM 3563 C C . LYS A 1 458 ? -23.499 23.524 19.643 1.00 66.44 458 LYS A C 1
ATOM 3565 O O . LYS A 1 458 ? -23.150 22.873 18.661 1.00 66.44 458 LYS A O 1
ATOM 3570 N N . GLU A 1 459 ? -24.509 23.127 20.414 1.00 69.06 459 GLU A N 1
ATOM 3571 C CA . GLU A 1 459 ? -25.311 21.931 20.134 1.00 69.06 459 GLU A CA 1
ATOM 3572 C C . GLU A 1 459 ? -26.074 22.061 18.803 1.00 69.06 459 GLU A C 1
ATOM 3574 O O . GLU A 1 459 ? -26.053 21.140 17.980 1.00 69.06 459 GLU A O 1
ATOM 3579 N N . MET A 1 460 ? -26.682 23.219 18.525 1.00 66.88 460 MET A N 1
ATOM 3580 C CA . MET A 1 460 ? -27.316 23.491 17.228 1.00 66.88 460 MET A CA 1
ATOM 3581 C C . MET A 1 460 ? -26.315 23.495 16.065 1.00 66.88 460 MET A C 1
ATOM 3583 O O . MET A 1 460 ? -26.655 23.050 14.965 1.00 66.88 460 MET A O 1
ATOM 3587 N N . MET A 1 461 ? -25.087 23.973 16.283 1.00 75.50 461 MET A N 1
ATOM 3588 C CA . MET A 1 461 ? -24.006 23.895 15.295 1.00 75.50 461 MET A CA 1
ATOM 3589 C C . MET A 1 461 ? -23.645 22.435 14.992 1.00 75.50 461 MET A C 1
ATOM 3591 O O . MET A 1 461 ? -23.600 22.034 13.827 1.00 75.50 461 MET A O 1
ATOM 3595 N N . TRP A 1 462 ? -23.451 21.615 16.024 1.00 71.75 462 TRP A N 1
ATOM 3596 C CA . TRP A 1 462 ? -23.083 20.210 15.869 1.00 71.75 462 TRP A CA 1
ATOM 3597 C C . TRP A 1 462 ? -24.176 19.367 15.214 1.00 71.75 462 TRP A C 1
ATOM 3599 O O . TRP A 1 462 ? -23.871 18.565 14.331 1.00 71.75 462 TRP A O 1
ATOM 3609 N N . ARG A 1 463 ? -25.448 19.601 15.556 1.00 68.12 463 ARG A N 1
ATOM 3610 C CA . ARG A 1 463 ? -26.600 18.934 14.920 1.00 68.12 463 ARG A CA 1
ATOM 3611 C C . ARG A 1 463 ? -26.760 19.273 13.431 1.00 68.12 463 ARG A C 1
ATOM 3613 O O . ARG A 1 463 ? -27.393 18.510 12.708 1.00 68.12 463 ARG A O 1
ATOM 3620 N N . LYS A 1 464 ? -26.182 20.383 12.951 1.00 73.06 464 LYS A N 1
ATOM 3621 C CA . LYS A 1 464 ? -26.113 20.712 11.511 1.00 73.06 464 LYS A CA 1
ATOM 3622 C C . LYS A 1 464 ? -24.953 20.019 10.792 1.00 73.06 464 LYS A C 1
ATOM 3624 O O . LYS A 1 464 ? -25.050 19.781 9.591 1.00 73.06 464 LYS A O 1
ATOM 3629 N N . LEU A 1 465 ? -23.859 19.730 11.497 1.00 70.88 465 LEU A N 1
ATOM 3630 C CA . LEU A 1 465 ? -22.621 19.193 10.918 1.00 70.88 465 LEU A CA 1
ATOM 3631 C C . LEU A 1 465 ? -22.519 17.664 10.995 1.00 70.88 465 LEU A C 1
ATOM 3633 O O . LEU A 1 465 ? -21.799 17.062 10.199 1.00 70.88 465 LEU A O 1
ATOM 3637 N N . LEU A 1 466 ? -23.217 17.034 11.942 1.00 75.88 466 LEU A N 1
ATOM 3638 C CA . LEU A 1 466 ? -23.139 15.603 12.217 1.00 75.88 466 LEU A CA 1
ATOM 3639 C C . LEU A 1 466 ? -24.534 14.963 12.277 1.00 75.88 466 LEU A C 1
ATOM 3641 O O . LEU A 1 466 ? -25.474 15.584 12.772 1.00 75.88 466 LEU A O 1
ATOM 3645 N N . PRO A 1 467 ? -24.673 13.690 11.858 1.00 76.75 467 PRO A N 1
ATOM 3646 C CA . PRO A 1 467 ? -25.846 12.889 12.190 1.00 76.75 467 PRO A CA 1
ATOM 3647 C C . PRO A 1 467 ? -26.043 12.799 13.709 1.00 76.75 467 PRO A C 1
ATOM 3649 O O . PRO A 1 467 ? -25.070 12.732 14.463 1.00 76.75 467 PRO A O 1
ATOM 3652 N N . GLU A 1 468 ? -27.294 12.714 14.162 1.00 72.81 468 GLU A N 1
ATOM 3653 C CA . GLU A 1 468 ? -27.640 12.716 15.593 1.00 72.81 468 GLU A CA 1
ATOM 3654 C C . GLU A 1 468 ? -26.915 11.617 16.391 1.00 72.81 468 GLU A C 1
ATOM 3656 O O . GLU A 1 468 ? -26.382 11.878 17.468 1.00 72.81 468 GLU A O 1
ATOM 3661 N N . ALA A 1 469 ? -26.776 10.419 15.818 1.00 70.56 469 ALA A N 1
ATOM 3662 C CA . ALA A 1 469 ? -26.029 9.320 16.432 1.00 70.56 469 ALA A CA 1
ATOM 3663 C C . ALA A 1 469 ? -24.523 9.612 16.592 1.00 70.56 469 ALA A C 1
ATOM 3665 O O . ALA A 1 469 ? -23.898 9.134 17.534 1.00 70.56 469 ALA A O 1
ATOM 3666 N N . ALA A 1 470 ? -23.914 10.384 15.687 1.00 74.62 470 ALA A N 1
ATOM 3667 C CA . ALA A 1 470 ? -22.502 10.761 15.785 1.00 74.62 470 ALA A CA 1
ATOM 3668 C C . ALA A 1 470 ? -22.282 11.856 16.842 1.00 74.62 470 ALA A C 1
ATOM 3670 O O . ALA A 1 470 ? -21.286 11.824 17.564 1.00 74.62 470 ALA A O 1
ATOM 3671 N N . TYR A 1 471 ? -23.236 12.782 16.976 1.00 77.44 471 TYR A N 1
ATOM 3672 C CA . TYR A 1 471 ? -23.215 13.804 18.023 1.00 77.44 471 TYR A CA 1
ATOM 3673 C C . TYR A 1 471 ? -23.387 13.206 19.425 1.00 77.44 471 TYR A C 1
ATOM 3675 O O . TYR A 1 471 ? -22.607 13.522 20.324 1.00 77.44 471 TYR A O 1
ATOM 3683 N N . LEU A 1 472 ? -24.354 12.300 19.606 1.00 76.62 472 LEU A N 1
ATOM 3684 C CA . LEU A 1 472 ? -24.564 11.619 20.887 1.00 76.62 472 LEU A CA 1
ATOM 3685 C C . LEU A 1 472 ? -23.307 10.870 21.337 1.00 76.62 472 LEU A C 1
ATOM 3687 O O . LEU A 1 472 ? -22.885 11.041 22.474 1.00 76.62 472 LEU A O 1
ATOM 3691 N N . ARG A 1 473 ? -22.625 10.164 20.426 1.00 73.81 473 ARG A N 1
ATOM 3692 C CA . ARG A 1 473 ? -21.348 9.492 20.729 1.00 73.81 473 ARG A CA 1
ATOM 3693 C C . ARG A 1 473 ? -20.245 10.462 21.149 1.00 73.81 473 ARG A C 1
ATOM 3695 O O . ARG A 1 473 ? -19.488 10.177 22.073 1.00 73.81 473 ARG A O 1
ATOM 3702 N N . LEU A 1 474 ? -20.152 11.626 20.504 1.00 76.56 474 LEU A N 1
ATOM 3703 C CA . LEU A 1 474 ? -19.192 12.656 20.907 1.00 76.56 474 LEU A CA 1
ATOM 3704 C C . LEU A 1 474 ? -19.483 13.169 22.328 1.00 76.56 474 LEU A C 1
ATOM 3706 O O . LEU A 1 474 ? -18.547 13.412 23.094 1.00 76.56 474 LEU A O 1
ATOM 3710 N N . LYS A 1 475 ? -20.761 13.289 22.700 1.00 76.12 475 LYS A N 1
ATOM 3711 C CA . LYS A 1 475 ? -21.199 13.680 24.048 1.00 76.12 475 LYS A CA 1
ATOM 3712 C C . LYS A 1 475 ? -20.912 12.582 25.079 1.00 76.12 475 LYS A C 1
ATOM 3714 O O . LYS A 1 475 ? -20.331 12.871 26.119 1.00 76.12 475 LYS A O 1
ATOM 3719 N N . GLU A 1 476 ? -21.233 11.332 24.748 1.00 77.25 476 GLU A N 1
ATOM 3720 C CA . GLU A 1 476 ? -20.974 10.135 25.565 1.00 77.25 476 GLU A CA 1
ATOM 3721 C C . GLU A 1 476 ? -19.482 9.835 25.754 1.00 77.25 476 GLU A C 1
ATOM 3723 O O . GLU A 1 476 ? -19.104 9.184 26.721 1.00 77.25 476 GLU A O 1
ATOM 3728 N N . SER A 1 477 ? -18.608 10.322 24.867 1.00 66.69 477 SER A N 1
ATOM 3729 C CA . SER A 1 477 ? -17.163 10.100 24.990 1.00 66.69 477 SER A CA 1
ATOM 3730 C C . SER A 1 477 ? -16.513 10.791 26.203 1.00 66.69 477 SER A C 1
ATOM 3732 O O . SER A 1 477 ? -15.340 10.533 26.463 1.00 66.69 477 SER A O 1
ATOM 3734 N N . GLU A 1 478 ? -17.224 11.696 26.896 1.00 70.94 478 GLU A N 1
ATOM 3735 C CA . GLU A 1 478 ? -16.753 12.507 28.041 1.00 70.94 478 GLU A CA 1
ATOM 3736 C C . GLU A 1 478 ? -15.442 13.287 27.798 1.00 70.94 478 GLU A C 1
ATOM 3738 O O . GLU A 1 478 ? -14.846 13.859 28.707 1.00 70.94 478 GLU A O 1
ATOM 3743 N N . THR A 1 479 ? -14.998 13.392 26.544 1.00 73.38 479 THR A N 1
ATOM 3744 C CA . THR A 1 479 ? -13.736 14.043 26.165 1.00 73.38 479 THR A CA 1
ATOM 3745 C C . THR A 1 479 ? -13.797 15.575 26.184 1.00 73.38 479 THR A C 1
ATOM 3747 O O . THR A 1 479 ? -12.777 16.237 25.988 1.00 73.38 479 THR A O 1
ATOM 3750 N N . GLY A 1 480 ? -14.987 16.162 26.367 1.00 73.62 480 GLY A N 1
ATOM 3751 C CA . GLY A 1 480 ? -15.215 17.613 26.311 1.00 73.62 480 GLY A CA 1
ATOM 3752 C C . GLY A 1 480 ? -15.050 18.235 24.915 1.00 73.62 480 GLY A C 1
ATOM 3753 O O . GLY A 1 480 ? -15.070 19.458 24.785 1.00 73.62 480 GLY A O 1
ATOM 3754 N N . LEU A 1 481 ? -14.892 17.421 23.862 1.00 79.50 481 LEU A N 1
ATOM 3755 C CA . LEU A 1 481 ? -14.709 17.896 22.482 1.00 79.50 481 LEU A CA 1
ATOM 3756 C C . LEU A 1 481 ? -15.978 18.533 21.892 1.00 79.50 481 LEU A C 1
ATOM 3758 O O . LEU A 1 481 ? -15.873 19.423 21.055 1.00 79.50 481 LEU A O 1
ATOM 3762 N N . HIS A 1 482 ? -17.164 18.132 22.361 1.00 76.56 482 HIS A N 1
ATOM 3763 C CA . HIS A 1 482 ? -18.453 18.686 21.923 1.00 76.56 482 HIS A CA 1
ATOM 3764 C C . HIS A 1 482 ? -18.662 20.160 22.329 1.00 76.56 482 HIS A C 1
ATOM 3766 O O . HIS A 1 482 ? -19.513 20.832 21.757 1.00 76.56 482 HIS A O 1
ATOM 3772 N N . LEU A 1 483 ? -17.867 20.686 23.271 1.00 74.00 483 LEU A N 1
ATOM 3773 C CA . LEU A 1 483 ? -17.965 22.069 23.765 1.00 74.00 483 LEU A CA 1
ATOM 3774 C C . LEU A 1 483 ? -17.105 23.072 22.974 1.00 74.00 483 LEU A C 1
ATOM 3776 O O . LEU A 1 483 ? -17.069 24.261 23.307 1.00 74.00 483 LEU A O 1
ATOM 3780 N N . LYS A 1 484 ? -16.381 22.607 21.952 1.00 80.12 484 LYS A N 1
ATOM 3781 C CA . LYS A 1 484 ? -15.388 23.392 21.204 1.00 80.12 484 LYS A CA 1
ATOM 3782 C C . LYS A 1 484 ? -15.786 23.548 19.743 1.00 80.12 484 LYS A C 1
ATOM 3784 O O . LYS A 1 484 ? -16.507 22.708 19.206 1.00 80.12 484 LYS A O 1
ATOM 3789 N N . SER A 1 485 ? -15.337 24.631 19.112 1.00 80.75 485 SER A N 1
ATOM 3790 C CA . SER A 1 485 ? -15.617 24.875 17.691 1.00 80.75 485 SER A CA 1
ATOM 3791 C C . SER A 1 485 ? -14.782 23.952 16.785 1.00 80.75 485 SER A C 1
ATOM 3793 O O . SER A 1 485 ? -13.716 23.479 17.195 1.00 80.75 485 SER A O 1
ATOM 3795 N N . PRO A 1 486 ? -15.220 23.674 15.543 1.00 77.50 486 PRO A N 1
ATOM 3796 C CA . PRO A 1 486 ? -14.429 22.906 14.581 1.00 77.50 486 PRO A CA 1
ATOM 3797 C C . PRO A 1 486 ? -13.029 23.487 14.329 1.00 77.50 486 PRO A C 1
ATOM 3799 O O . PRO A 1 486 ? -12.073 22.727 14.184 1.00 77.50 486 PRO A O 1
ATOM 3802 N N . GLU A 1 487 ? -12.879 24.812 14.319 1.00 79.81 487 GLU A N 1
ATOM 3803 C CA . GLU A 1 487 ? -11.590 25.488 14.144 1.00 79.81 487 GLU A CA 1
ATOM 3804 C C . GLU A 1 487 ? -10.659 25.263 15.345 1.00 79.81 487 GLU A C 1
ATOM 3806 O O . GLU A 1 487 ? -9.492 24.906 15.164 1.00 79.81 487 GLU A O 1
ATOM 3811 N N . GLU A 1 488 ? -11.181 25.386 16.570 1.00 83.50 488 GLU A N 1
ATOM 3812 C CA . GLU A 1 488 ? -10.441 25.069 17.801 1.00 83.50 488 GLU A CA 1
ATOM 3813 C C . GLU A 1 488 ? -10.040 23.589 17.848 1.00 83.50 488 GLU A C 1
ATOM 3815 O O . GLU A 1 488 ? -8.932 23.242 18.265 1.00 83.50 488 GLU A O 1
ATOM 3820 N N . LEU A 1 489 ? -10.924 22.694 17.394 1.00 84.62 489 LEU A N 1
ATOM 3821 C CA . LEU A 1 489 ? -10.637 21.264 17.291 1.00 84.62 489 LEU A CA 1
ATOM 3822 C C . LEU A 1 489 ? -9.487 20.983 16.329 1.00 84.62 489 LEU A C 1
ATOM 3824 O O . LEU A 1 489 ? -8.626 20.160 16.641 1.00 84.62 489 LEU A O 1
ATOM 3828 N N . ILE A 1 490 ? -9.436 21.678 15.192 1.00 84.94 490 ILE A N 1
ATOM 3829 C CA . ILE A 1 490 ? -8.328 21.566 14.244 1.00 84.94 490 ILE A CA 1
ATOM 3830 C C . ILE A 1 490 ? -7.019 22.001 14.908 1.00 84.94 490 ILE A C 1
ATOM 3832 O O . ILE A 1 490 ? -6.020 21.292 14.787 1.00 84.94 490 ILE A O 1
ATOM 3836 N N . GLU A 1 491 ? -6.993 23.125 15.623 1.00 86.25 491 GLU A N 1
ATOM 3837 C CA . GLU A 1 491 ? -5.776 23.608 16.287 1.00 86.25 491 GLU A CA 1
ATOM 3838 C C . GLU A 1 491 ? -5.281 22.636 17.368 1.00 86.25 491 GLU A C 1
ATOM 3840 O O . GLU A 1 491 ? -4.111 22.243 17.376 1.00 86.25 491 GLU A O 1
ATOM 3845 N N . MET A 1 492 ? -6.177 22.157 18.232 1.00 87.75 492 MET A N 1
ATOM 3846 C CA . MET A 1 492 ? -5.813 21.170 19.250 1.00 87.75 492 MET A CA 1
ATOM 3847 C C . MET A 1 492 ? -5.380 19.831 18.654 1.00 87.75 492 MET A C 1
ATOM 3849 O O . MET A 1 492 ? -4.473 19.202 19.196 1.00 87.75 492 MET A O 1
ATOM 3853 N N . ALA A 1 493 ? -5.984 19.394 17.546 1.00 87.38 493 ALA A N 1
ATOM 3854 C CA . ALA A 1 493 ? -5.565 18.179 16.856 1.00 87.38 493 ALA A CA 1
ATOM 3855 C C . ALA A 1 493 ? -4.131 18.313 16.319 1.00 87.38 493 ALA A C 1
ATOM 3857 O O . ALA A 1 493 ? -3.342 17.377 16.445 1.00 87.38 493 ALA A O 1
ATOM 3858 N N . HIS A 1 494 ? -3.753 19.482 15.787 1.00 87.88 494 HIS A N 1
ATOM 3859 C CA . HIS A 1 494 ? -2.368 19.754 15.383 1.00 87.88 494 HIS A CA 1
ATOM 3860 C C . HIS A 1 494 ? -1.414 19.814 16.584 1.00 87.88 494 HIS A C 1
ATOM 3862 O O . HIS A 1 494 ? -0.286 19.326 16.491 1.00 87.88 494 HIS A O 1
ATOM 3868 N N . LYS A 1 495 ? -1.863 20.342 17.728 1.00 89.69 495 LYS A N 1
ATOM 3869 C CA . LYS A 1 495 ? -1.081 20.306 18.969 1.00 89.69 495 LYS A CA 1
ATOM 3870 C C . LYS A 1 495 ? -0.843 18.869 19.438 1.00 89.69 495 LYS A C 1
ATOM 3872 O O . LYS A 1 495 ? 0.294 18.480 19.678 1.00 89.69 495 LYS A O 1
ATOM 3877 N N . TYR A 1 496 ? -1.891 18.047 19.482 1.00 90.38 496 TYR A N 1
ATOM 3878 C CA . TYR A 1 496 ? -1.783 16.620 19.796 1.00 90.38 496 TYR A CA 1
ATOM 3879 C C . TYR A 1 496 ? -0.854 15.883 18.817 1.00 90.38 496 TYR A C 1
ATOM 3881 O O . TYR A 1 496 ? -0.029 15.069 19.238 1.00 90.38 496 TYR A O 1
ATOM 3889 N N . TYR A 1 497 ? -0.941 16.200 17.521 1.00 90.81 497 TYR A N 1
ATOM 3890 C CA . TYR A 1 497 ? -0.076 15.646 16.479 1.00 90.81 497 TYR A CA 1
ATOM 3891 C C . TYR A 1 497 ? 1.412 15.876 16.783 1.00 90.81 497 TYR A C 1
ATOM 3893 O O . TYR A 1 497 ? 2.204 14.930 16.761 1.00 90.81 497 TYR A O 1
ATOM 3901 N N . ALA A 1 498 ? 1.785 17.127 17.067 1.00 88.94 498 ALA A N 1
ATOM 3902 C CA . ALA A 1 498 ? 3.172 17.537 17.263 1.00 88.94 498 ALA A CA 1
ATOM 3903 C C . ALA A 1 498 ? 3.726 17.131 18.636 1.00 88.94 498 ALA A C 1
ATOM 3905 O O . ALA A 1 498 ? 4.820 16.568 18.710 1.00 88.94 498 ALA A O 1
ATOM 3906 N N . ASP A 1 499 ? 2.961 17.375 19.700 1.00 90.81 499 ASP A N 1
ATOM 3907 C CA . ASP A 1 499 ? 3.448 17.277 21.079 1.00 90.81 499 ASP A CA 1
ATOM 3908 C C . ASP A 1 499 ? 3.290 15.868 21.662 1.00 90.81 499 ASP A C 1
ATOM 3910 O O . ASP A 1 499 ? 3.954 15.521 22.635 1.00 90.81 499 ASP A O 1
ATOM 3914 N N . THR A 1 500 ? 2.394 15.043 21.109 1.00 90.25 500 THR A N 1
ATOM 3915 C CA . THR A 1 500 ? 2.054 13.734 21.694 1.00 90.25 500 THR A CA 1
ATOM 3916 C C . THR A 1 500 ? 2.181 12.589 20.698 1.00 90.25 500 THR A C 1
ATOM 3918 O O . THR A 1 500 ? 2.923 11.641 20.955 1.00 90.25 500 THR A O 1
ATOM 3921 N N . ALA A 1 501 ? 1.490 12.648 19.558 1.00 90.62 501 ALA A N 1
ATOM 3922 C CA . ALA A 1 501 ? 1.406 11.516 18.636 1.00 90.62 501 ALA A CA 1
ATOM 3923 C C . ALA A 1 501 ? 2.767 11.160 18.008 1.00 90.62 501 ALA A C 1
ATOM 3925 O O . ALA A 1 501 ? 3.128 9.980 17.951 1.00 90.62 501 ALA A O 1
ATOM 3926 N N . LEU A 1 502 ? 3.541 12.168 17.583 1.00 92.31 502 LEU A N 1
ATOM 3927 C CA . LEU A 1 502 ? 4.886 11.977 17.031 1.00 92.31 502 LEU A CA 1
ATOM 3928 C C . LEU A 1 502 ? 5.902 11.464 18.069 1.00 92.31 502 LEU A C 1
ATOM 3930 O O . LEU A 1 502 ? 6.515 10.427 17.804 1.00 92.31 502 LEU A O 1
ATOM 3934 N N . PRO A 1 503 ? 6.070 12.099 19.251 1.00 92.69 503 PRO A N 1
ATOM 3935 C CA . PRO A 1 503 ? 6.945 11.567 20.295 1.00 92.69 503 PRO A CA 1
ATOM 3936 C C . PRO A 1 503 ? 6.571 10.152 20.728 1.00 92.69 503 PRO A C 1
ATOM 3938 O O . PRO A 1 503 ? 7.456 9.316 20.888 1.00 92.69 503 PRO A O 1
ATOM 3941 N N . LYS A 1 504 ? 5.270 9.847 20.847 1.00 89.81 504 LYS A N 1
ATOM 3942 C CA . LYS A 1 504 ? 4.807 8.498 21.187 1.00 89.81 504 LYS A CA 1
ATOM 3943 C C . LYS A 1 504 ? 5.204 7.474 20.121 1.00 89.81 504 LYS A C 1
ATOM 3945 O O . LYS A 1 504 ? 5.636 6.388 20.466 1.00 89.81 504 LYS A O 1
ATOM 3950 N N . LEU A 1 505 ? 5.113 7.804 18.829 1.00 90.19 505 LEU A N 1
ATOM 3951 C CA . LEU A 1 505 ? 5.591 6.906 17.766 1.00 90.19 505 LEU A CA 1
ATOM 3952 C C . LEU A 1 505 ? 7.071 6.556 17.927 1.00 90.19 505 LEU A C 1
ATOM 3954 O O . LEU A 1 505 ? 7.434 5.388 17.827 1.00 90.19 505 LEU A O 1
ATOM 3958 N N . VAL A 1 506 ? 7.911 7.553 18.190 1.00 91.06 506 VAL A N 1
ATOM 3959 C CA . VAL A 1 506 ? 9.350 7.326 18.357 1.00 91.06 506 VAL A CA 1
ATOM 3960 C C . VAL A 1 506 ? 9.656 6.572 19.648 1.00 91.06 506 VAL A C 1
ATOM 3962 O O . VAL A 1 506 ? 10.518 5.695 19.643 1.00 91.06 506 VAL A O 1
ATOM 3965 N N . ALA A 1 507 ? 8.928 6.857 20.728 1.00 87.56 507 ALA A N 1
ATOM 3966 C CA . ALA A 1 507 ? 9.028 6.102 21.971 1.00 87.56 507 ALA A CA 1
ATOM 3967 C C . ALA A 1 507 ? 8.707 4.618 21.746 1.00 87.56 507 ALA A C 1
ATOM 3969 O O . ALA A 1 507 ? 9.482 3.770 22.178 1.00 87.56 507 ALA A O 1
ATOM 3970 N N . ASP A 1 508 ? 7.650 4.319 20.989 1.00 84.94 508 ASP A N 1
ATOM 3971 C CA . ASP A 1 508 ? 7.229 2.945 20.703 1.00 84.94 508 ASP A CA 1
ATOM 3972 C C . ASP A 1 508 ? 8.212 2.219 19.762 1.00 84.94 508 ASP A C 1
ATOM 3974 O O . ASP A 1 508 ? 8.351 0.997 19.823 1.00 84.94 508 ASP A O 1
ATOM 3978 N N . PHE A 1 509 ? 8.942 2.950 18.908 1.00 87.00 509 PHE A N 1
ATOM 3979 C CA . PHE A 1 509 ? 10.090 2.392 18.183 1.00 87.00 509 PHE A CA 1
ATOM 3980 C C . PHE A 1 509 ? 11.273 2.110 19.115 1.00 87.00 509 PHE A C 1
ATOM 3982 O O . PHE A 1 509 ? 11.926 1.075 18.996 1.00 87.00 509 PHE A O 1
ATOM 3989 N N . GLY A 1 510 ? 11.543 3.009 20.063 1.00 84.62 510 GLY A N 1
ATOM 3990 C CA . GLY A 1 510 ? 12.624 2.861 21.036 1.00 84.62 510 GLY A CA 1
ATOM 3991 C C . GLY A 1 510 ? 12.386 1.755 22.064 1.00 84.62 510 GLY A C 1
ATOM 3992 O O . GLY A 1 510 ? 13.346 1.126 22.505 1.00 84.62 510 GLY A O 1
ATOM 3993 N N . SER A 1 511 ? 11.128 1.486 22.421 1.00 80.12 511 SER A N 1
ATOM 3994 C CA . SER A 1 511 ? 10.738 0.371 23.292 1.00 80.12 511 SER A CA 1
ATOM 3995 C C . SER A 1 511 ? 10.601 -0.960 22.549 1.00 80.12 511 SER A C 1
ATOM 3997 O O . SER A 1 511 ? 10.344 -1.975 23.190 1.00 80.12 511 SER A O 1
ATOM 3999 N N . LEU A 1 512 ? 10.798 -0.973 21.222 1.00 76.31 512 LEU A N 1
ATOM 4000 C CA . LEU A 1 512 ? 10.562 -2.120 20.334 1.00 76.31 512 LEU A CA 1
ATOM 4001 C C . LEU A 1 512 ? 9.113 -2.631 20.345 1.00 76.31 512 LEU A C 1
ATOM 4003 O O . LEU A 1 512 ? 8.827 -3.697 19.802 1.00 76.31 512 LEU A O 1
ATOM 4007 N N . GLU A 1 513 ? 8.179 -1.848 20.884 1.00 68.81 513 GLU A N 1
ATOM 4008 C CA . GLU A 1 513 ? 6.748 -2.108 20.770 1.00 68.81 513 GLU A CA 1
ATOM 4009 C C . GLU A 1 513 ? 6.311 -2.102 19.304 1.00 68.81 513 GLU A C 1
ATOM 4011 O O . GLU A 1 513 ? 5.431 -2.863 18.899 1.00 68.81 513 GLU A O 1
ATOM 4016 N N . LEU A 1 514 ? 6.889 -1.219 18.494 1.00 76.44 514 LEU A N 1
ATOM 4017 C CA . LEU A 1 514 ? 6.759 -1.231 17.045 1.00 76.44 514 LEU A CA 1
ATOM 4018 C C . LEU A 1 514 ? 8.151 -1.348 16.432 1.00 76.44 514 LEU A C 1
ATOM 4020 O O . LEU A 1 514 ? 9.047 -0.583 16.765 1.00 76.44 514 LEU A O 1
ATOM 4024 N N . SER A 1 515 ? 8.332 -2.270 15.490 1.00 79.75 515 SER A N 1
ATOM 4025 C CA . SER A 1 515 ? 9.604 -2.421 14.781 1.00 79.75 515 SER A CA 1
ATOM 4026 C C . SER A 1 515 ? 9.371 -2.328 13.273 1.00 79.75 515 SER A C 1
ATOM 4028 O O . SER A 1 515 ? 8.903 -3.291 12.657 1.00 79.75 515 SER A O 1
ATOM 4030 N N . PRO A 1 516 ? 9.592 -1.153 12.655 1.00 84.00 516 PRO A N 1
ATOM 4031 C CA . PRO A 1 516 ? 9.434 -1.012 11.218 1.00 84.00 516 PRO A CA 1
ATOM 4032 C C . PRO A 1 516 ? 10.595 -1.713 10.504 1.00 84.00 516 PRO A C 1
ATOM 4034 O O . PRO A 1 516 ? 11.748 -1.309 10.621 1.00 84.00 516 PRO A O 1
ATOM 4037 N N . VAL A 1 517 ? 10.278 -2.765 9.746 1.00 83.56 517 VAL A N 1
ATOM 4038 C CA . VAL A 1 517 ? 11.276 -3.545 8.989 1.00 83.56 517 VAL A CA 1
ATOM 4039 C C . VAL A 1 517 ? 11.604 -2.891 7.643 1.00 83.56 517 VAL A C 1
ATOM 4041 O O . VAL A 1 517 ? 12.734 -2.956 7.165 1.00 83.56 517 VAL A O 1
ATOM 4044 N N . ASP A 1 518 ? 10.616 -2.252 7.017 1.00 84.81 518 ASP A N 1
ATOM 4045 C CA . ASP A 1 518 ? 10.745 -1.606 5.714 1.00 84.81 518 ASP A CA 1
ATOM 4046 C C . ASP A 1 518 ? 9.893 -0.328 5.610 1.00 84.81 518 ASP A C 1
ATOM 4048 O O . ASP A 1 518 ? 9.075 -0.012 6.479 1.00 84.81 518 ASP A O 1
ATOM 4052 N N . GLY A 1 519 ? 10.073 0.425 4.518 1.00 86.38 519 GLY A N 1
ATOM 4053 C CA . GLY A 1 519 ? 9.348 1.679 4.282 1.00 86.38 519 GLY A CA 1
ATOM 4054 C C . GLY A 1 519 ? 7.824 1.506 4.189 1.00 86.38 519 GLY A C 1
ATOM 4055 O O . GLY A 1 519 ? 7.074 2.435 4.503 1.00 86.38 519 GLY A O 1
ATOM 4056 N N . ARG A 1 520 ? 7.341 0.310 3.811 1.00 84.31 520 ARG A N 1
ATOM 4057 C CA . ARG A 1 520 ? 5.908 -0.025 3.802 1.00 84.31 520 ARG A CA 1
ATOM 4058 C C . ARG A 1 520 ? 5.379 -0.142 5.231 1.00 84.31 520 ARG A C 1
ATOM 4060 O O . ARG A 1 520 ? 4.436 0.563 5.569 1.00 84.31 520 ARG A O 1
ATOM 4067 N N . THR A 1 521 ? 6.024 -0.944 6.072 1.00 85.31 521 THR A N 1
ATOM 4068 C CA . THR A 1 521 ? 5.651 -1.118 7.484 1.00 85.31 521 THR A CA 1
ATOM 4069 C C . THR A 1 521 ? 5.748 0.202 8.256 1.00 85.31 521 THR A C 1
ATOM 4071 O O . THR A 1 521 ? 4.844 0.537 9.018 1.00 85.31 521 THR A O 1
ATOM 4074 N N . LEU A 1 522 ? 6.781 1.013 7.988 1.00 89.81 522 LEU A N 1
ATOM 4075 C CA . LEU A 1 522 ? 6.897 2.373 8.526 1.00 89.81 522 LEU A CA 1
ATOM 4076 C C . LEU A 1 522 ? 5.702 3.252 8.123 1.00 89.81 522 LEU A C 1
ATOM 4078 O O . LEU A 1 522 ? 5.104 3.915 8.969 1.00 89.81 522 LEU A O 1
ATOM 4082 N N . THR A 1 523 ? 5.339 3.233 6.836 1.00 89.44 523 THR A N 1
ATOM 4083 C CA . THR A 1 523 ? 4.179 3.975 6.321 1.00 89.44 523 THR A CA 1
ATOM 4084 C C . THR A 1 523 ? 2.895 3.543 7.033 1.00 89.44 523 THR A C 1
ATOM 4086 O O . THR A 1 523 ? 2.099 4.397 7.411 1.00 89.44 523 THR A O 1
ATOM 4089 N N . ASP A 1 524 ? 2.705 2.245 7.265 1.00 84.25 524 ASP A N 1
ATOM 4090 C CA . ASP A 1 524 ? 1.506 1.727 7.925 1.00 84.25 524 ASP A CA 1
ATOM 4091 C C . ASP A 1 524 ? 1.426 2.129 9.401 1.00 84.25 524 ASP A C 1
ATOM 4093 O O . ASP A 1 524 ? 0.359 2.546 9.852 1.00 84.25 524 ASP A O 1
ATOM 4097 N N . PHE A 1 525 ? 2.536 2.088 10.147 1.00 86.25 525 PHE A N 1
ATOM 4098 C CA . PHE A 1 525 ? 2.558 2.550 11.540 1.00 86.25 525 PHE A CA 1
ATOM 4099 C C . PHE A 1 525 ? 2.260 4.044 11.668 1.00 86.25 525 PHE A C 1
ATOM 4101 O O . PHE A 1 525 ? 1.502 4.441 12.553 1.00 86.25 525 PHE A O 1
ATOM 4108 N N . MET A 1 526 ? 2.797 4.870 10.765 1.00 89.38 526 MET A N 1
ATOM 4109 C CA . MET A 1 526 ? 2.456 6.293 10.723 1.00 89.38 526 MET A CA 1
ATOM 4110 C C . MET A 1 526 ? 0.974 6.488 10.384 1.00 89.38 526 MET A C 1
ATOM 4112 O O . MET A 1 526 ? 0.247 7.164 11.109 1.00 89.38 526 MET A O 1
ATOM 4116 N N . HIS A 1 527 ? 0.503 5.851 9.312 1.00 87.19 527 HIS A N 1
ATOM 4117 C CA . HIS A 1 527 ? -0.863 5.995 8.822 1.00 87.19 527 HIS A CA 1
ATOM 4118 C C . HIS A 1 527 ? -1.923 5.520 9.821 1.00 87.19 527 HIS A C 1
ATOM 4120 O O . HIS A 1 527 ? -2.943 6.190 9.957 1.00 87.19 527 HIS A O 1
ATOM 4126 N N . THR A 1 528 ? -1.670 4.424 10.540 1.00 81.12 528 THR A N 1
ATOM 4127 C CA . THR A 1 528 ? -2.581 3.877 11.563 1.00 81.12 528 THR A CA 1
ATOM 4128 C C . THR A 1 528 ? -2.797 4.859 12.717 1.00 81.12 528 THR A C 1
ATOM 4130 O O . THR A 1 528 ? -3.859 4.860 13.324 1.00 81.12 528 THR A O 1
ATOM 4133 N N . ARG A 1 529 ? -1.825 5.742 12.985 1.00 84.31 529 ARG A N 1
ATOM 4134 C CA . ARG A 1 529 ? -1.926 6.818 13.989 1.00 84.31 529 ARG A CA 1
ATOM 4135 C C . ARG A 1 529 ? -2.432 8.145 13.422 1.00 84.31 529 ARG A C 1
ATOM 4137 O O . ARG A 1 529 ? -2.373 9.169 14.097 1.00 84.31 529 ARG A O 1
ATOM 4144 N N . GLY A 1 530 ? -2.830 8.163 12.150 1.00 84.62 530 GLY A N 1
ATOM 4145 C CA . GLY A 1 530 ? -3.181 9.386 11.432 1.00 84.62 530 GLY A CA 1
ATOM 4146 C C . GLY A 1 530 ? -2.006 10.327 11.169 1.00 84.62 530 GLY A C 1
ATOM 4147 O O . GLY A 1 530 ? -2.218 11.482 10.799 1.00 84.62 530 GLY A O 1
ATOM 4148 N N . LEU A 1 531 ? -0.769 9.848 11.323 1.00 89.38 531 LEU A N 1
ATOM 4149 C CA . LEU A 1 531 ? 0.429 10.623 11.034 1.00 89.38 531 LEU A CA 1
ATOM 4150 C C . LEU A 1 531 ? 0.664 10.689 9.526 1.00 89.38 531 LEU A C 1
ATOM 4152 O O . LEU A 1 531 ? 0.470 9.725 8.778 1.00 89.38 531 LEU A O 1
ATOM 4156 N N . GLN A 1 532 ? 1.082 11.859 9.068 1.00 87.62 532 GLN A N 1
ATOM 4157 C CA . GLN A 1 532 ? 1.334 12.127 7.666 1.00 87.62 532 GLN A CA 1
ATOM 4158 C C . GLN A 1 532 ? 2.781 11.817 7.311 1.00 87.62 532 GLN A C 1
ATOM 4160 O O . GLN A 1 532 ? 3.702 12.118 8.059 1.00 87.62 532 GLN A O 1
ATOM 4165 N N . MET A 1 533 ? 3.016 11.317 6.100 1.00 87.94 533 MET A N 1
ATOM 4166 C CA . MET A 1 533 ? 4.383 11.021 5.664 1.00 87.94 533 MET A CA 1
ATOM 4167 C C . MET A 1 533 ? 5.282 12.266 5.593 1.00 87.94 533 MET A C 1
ATOM 4169 O O . MET A 1 533 ? 6.495 12.116 5.640 1.00 87.94 533 MET A O 1
ATOM 4173 N N . CYS A 1 534 ? 4.730 13.485 5.512 1.00 86.12 534 CYS A N 1
ATOM 4174 C CA . CYS A 1 534 ? 5.529 14.715 5.568 1.00 86.12 534 CYS A CA 1
ATOM 4175 C C . CYS A 1 534 ? 6.235 14.909 6.917 1.00 86.12 534 CYS A C 1
ATOM 4177 O O . CYS A 1 534 ? 7.253 15.586 6.959 1.00 86.12 534 CYS A O 1
ATOM 4179 N N . SER A 1 535 ? 5.775 14.285 8.006 1.00 89.25 535 SER A N 1
ATOM 4180 C CA . SER A 1 535 ? 6.460 14.387 9.296 1.00 89.25 535 SER A CA 1
ATOM 4181 C C . SER A 1 535 ? 7.643 13.430 9.444 1.00 89.25 535 SER A C 1
ATOM 4183 O O . SER A 1 535 ? 8.206 13.365 10.531 1.00 89.25 535 SER A O 1
ATOM 4185 N N . LEU A 1 536 ? 8.047 12.697 8.394 1.00 90.75 536 LEU A N 1
ATOM 4186 C CA . LEU A 1 536 ? 9.246 11.849 8.443 1.00 90.75 536 LEU A CA 1
ATOM 4187 C C . LEU A 1 536 ? 10.495 12.635 8.865 1.00 90.75 536 LEU A C 1
ATOM 4189 O O . LEU A 1 536 ? 11.266 12.118 9.665 1.00 90.75 536 LEU A O 1
ATOM 4193 N N . GLY A 1 537 ? 10.658 13.885 8.412 1.00 89.56 537 GLY A N 1
ATOM 4194 C CA . GLY A 1 537 ? 11.768 14.742 8.847 1.00 89.56 537 GLY A CA 1
ATOM 4195 C C . GLY A 1 537 ? 11.771 14.954 10.362 1.00 89.56 537 GLY A C 1
ATOM 4196 O O . GLY A 1 537 ? 12.775 14.711 11.024 1.00 89.56 537 GLY A O 1
ATOM 4197 N N . ARG A 1 538 ? 10.605 15.264 10.942 1.00 90.25 538 ARG A N 1
ATOM 4198 C CA . ARG A 1 538 ? 10.451 15.401 12.397 1.00 90.25 538 ARG A CA 1
ATOM 4199 C C . ARG A 1 538 ? 10.673 14.085 13.148 1.00 90.25 538 ARG A C 1
ATOM 4201 O O . ARG A 1 538 ? 11.222 14.095 14.243 1.00 90.25 538 ARG A O 1
ATOM 4208 N N . VAL A 1 539 ? 10.268 12.950 12.575 1.00 91.38 539 VAL A N 1
ATOM 4209 C CA . VAL A 1 539 ? 10.538 11.623 13.158 1.00 91.38 539 VAL A CA 1
ATOM 4210 C C . VAL A 1 539 ? 12.044 11.356 13.217 1.00 91.38 539 VAL A C 1
ATOM 4212 O O . VAL A 1 539 ? 12.510 10.845 14.228 1.00 91.38 539 VAL A O 1
ATOM 4215 N N . VAL A 1 540 ? 12.813 11.733 12.187 1.00 91.06 540 VAL A N 1
ATOM 4216 C CA . VAL A 1 540 ? 14.283 11.598 12.187 1.00 91.06 540 VAL A CA 1
ATOM 4217 C C . VAL A 1 540 ? 14.921 12.430 13.301 1.00 91.06 540 VAL A C 1
ATOM 4219 O O . VAL A 1 540 ? 15.798 11.924 14.000 1.00 91.06 540 VAL A O 1
ATOM 4222 N N . GLU A 1 541 ? 14.462 13.669 13.500 1.00 90.81 541 GLU A N 1
ATOM 4223 C CA . GLU A 1 541 ? 14.945 14.547 14.578 1.00 90.81 541 GLU A CA 1
ATOM 4224 C C . GLU A 1 541 ? 14.663 13.977 15.970 1.00 90.81 541 GLU A C 1
ATOM 4226 O O . GLU A 1 541 ? 15.517 14.027 16.850 1.00 90.81 541 GLU A O 1
ATOM 4231 N N . LEU A 1 542 ? 13.461 13.430 16.172 1.00 90.75 542 LEU A N 1
ATOM 4232 C CA . LEU A 1 542 ? 13.055 12.840 17.447 1.00 90.75 542 LEU A CA 1
ATOM 4233 C C . LEU A 1 542 ? 13.736 11.487 17.712 1.00 90.75 542 LEU A C 1
ATOM 4235 O O . LEU A 1 542 ? 13.891 11.103 18.867 1.00 90.75 542 LEU A O 1
ATOM 4239 N N . ALA A 1 543 ? 14.133 10.762 16.664 1.00 90.00 543 ALA A N 1
ATOM 4240 C CA . ALA A 1 543 ? 14.758 9.441 16.734 1.00 90.00 543 ALA A CA 1
ATOM 4241 C C . ALA A 1 543 ? 16.294 9.501 16.875 1.00 90.00 543 ALA A C 1
ATOM 4243 O O . ALA A 1 543 ? 16.987 8.603 16.400 1.00 90.00 543 ALA A O 1
ATOM 4244 N N . ASP A 1 544 ? 16.827 10.534 17.533 1.00 87.50 544 ASP A N 1
ATOM 4245 C CA . ASP A 1 544 ? 18.264 10.797 17.724 1.00 87.50 544 ASP A CA 1
ATOM 4246 C C . ASP A 1 544 ? 19.068 9.587 18.240 1.00 87.50 544 ASP A C 1
ATOM 4248 O O . ASP A 1 544 ? 20.210 9.365 17.843 1.00 87.50 544 ASP A O 1
ATOM 4252 N N . LYS A 1 545 ? 18.454 8.771 19.096 1.00 89.06 545 LYS A N 1
ATOM 4253 C CA . LYS A 1 545 ? 19.052 7.575 19.710 1.00 89.06 545 LYS A CA 1
ATOM 4254 C C . LYS A 1 545 ? 18.797 6.282 18.934 1.00 89.06 545 LYS A C 1
ATOM 4256 O O . LYS A 1 545 ? 19.207 5.214 19.385 1.00 89.06 545 LYS A O 1
ATOM 4261 N N . LEU A 1 546 ? 18.107 6.347 17.795 1.00 89.06 546 LEU A N 1
ATOM 4262 C CA . LEU A 1 546 ? 17.666 5.189 17.014 1.00 89.06 546 LEU A CA 1
ATOM 4263 C C . LEU A 1 546 ? 18.193 5.284 15.568 1.00 89.06 546 LEU A C 1
ATOM 4265 O O . LEU A 1 546 ? 17.415 5.529 14.641 1.00 89.06 546 LEU A O 1
ATOM 4269 N N . PRO A 1 547 ? 19.496 5.032 15.331 1.00 87.69 547 PRO A N 1
ATOM 4270 C CA . PRO A 1 547 ? 20.113 5.215 14.011 1.00 87.69 547 PRO A CA 1
ATOM 4271 C C . PRO A 1 547 ? 19.474 4.340 12.922 1.00 87.69 547 PRO A C 1
ATOM 4273 O O . PRO A 1 547 ? 19.357 4.749 11.769 1.00 87.69 547 PRO A O 1
ATOM 4276 N N . HIS A 1 548 ? 18.987 3.149 13.284 1.00 86.94 548 HIS A N 1
ATOM 4277 C CA . HIS A 1 548 ? 18.271 2.266 12.361 1.00 86.94 548 HIS A CA 1
ATOM 4278 C C . HIS A 1 548 ? 16.940 2.872 11.879 1.00 86.94 548 HIS A C 1
ATOM 4280 O O . HIS A 1 548 ? 16.624 2.778 10.692 1.00 86.94 548 HIS A O 1
ATOM 4286 N N . VAL A 1 549 ? 16.189 3.544 12.764 1.00 89.62 549 VAL A N 1
ATOM 4287 C CA . VAL A 1 549 ? 14.945 4.252 12.415 1.00 89.62 549 VAL A CA 1
ATOM 4288 C C . VAL A 1 549 ? 15.258 5.483 11.574 1.00 89.62 549 VAL A C 1
ATOM 4290 O O . VAL A 1 549 ? 14.596 5.705 10.563 1.00 89.62 549 VAL A O 1
ATOM 4293 N N . GLN A 1 550 ? 16.287 6.254 11.941 1.00 90.25 550 GLN A N 1
ATOM 4294 C CA . GLN A 1 550 ? 16.718 7.417 11.161 1.00 90.25 550 GLN A CA 1
ATOM 4295 C C . GLN A 1 550 ? 17.087 7.017 9.731 1.00 90.25 550 GLN A C 1
ATOM 4297 O O . GLN A 1 550 ? 16.544 7.579 8.781 1.00 90.25 550 GLN A O 1
ATOM 4302 N N . SER A 1 551 ? 17.929 5.992 9.576 1.00 89.56 551 SER A N 1
ATOM 4303 C CA . SER A 1 551 ? 18.309 5.441 8.272 1.00 89.56 551 SER A CA 1
ATOM 4304 C C . SER A 1 551 ? 17.083 4.994 7.470 1.00 89.56 551 SER A C 1
ATOM 4306 O O . SER A 1 551 ? 16.947 5.340 6.297 1.00 89.56 551 SER A O 1
ATOM 4308 N N . LEU A 1 552 ? 16.132 4.289 8.093 1.00 90.50 552 LEU A N 1
ATOM 4309 C CA . LEU A 1 552 ? 14.906 3.852 7.421 1.00 90.50 552 LEU A CA 1
ATOM 4310 C C . LEU A 1 552 ? 14.027 5.025 6.957 1.00 90.50 552 LEU A C 1
ATOM 4312 O O . LEU A 1 552 ? 13.544 5.018 5.822 1.00 90.50 552 LEU A O 1
ATOM 4316 N N . CYS A 1 553 ? 13.836 6.038 7.804 1.00 91.94 553 CYS A N 1
ATOM 4317 C CA . CYS A 1 553 ? 13.090 7.247 7.462 1.00 91.94 553 CYS A CA 1
ATOM 4318 C C . CYS A 1 553 ? 13.761 8.014 6.314 1.00 91.94 553 CYS A C 1
ATOM 4320 O O . CYS A 1 553 ? 13.074 8.444 5.388 1.00 91.94 553 CYS A O 1
ATOM 4322 N N . ILE A 1 554 ? 15.093 8.135 6.338 1.00 91.00 554 ILE A N 1
ATOM 4323 C CA . ILE A 1 554 ? 15.884 8.755 5.267 1.00 91.00 554 ILE A CA 1
ATOM 4324 C C . ILE A 1 554 ? 15.704 7.985 3.954 1.00 91.00 554 ILE A C 1
ATOM 4326 O O . ILE A 1 554 ? 15.360 8.593 2.939 1.00 91.00 554 ILE A O 1
ATOM 4330 N N . HIS A 1 555 ? 15.841 6.656 3.967 1.00 91.50 555 HIS A N 1
ATOM 4331 C CA . HIS A 1 555 ? 15.606 5.826 2.783 1.00 91.50 555 HIS A CA 1
ATOM 4332 C C . HIS A 1 555 ? 14.194 6.018 2.218 1.00 91.50 555 HIS A C 1
ATOM 4334 O O . HIS A 1 555 ? 14.038 6.217 1.018 1.00 91.50 555 HIS A O 1
ATOM 4340 N N . GLU A 1 556 ? 13.156 6.004 3.058 1.00 92.88 556 GLU A N 1
ATOM 4341 C CA . GLU A 1 556 ? 11.771 6.190 2.606 1.00 92.88 556 GLU A CA 1
ATOM 4342 C C . GLU A 1 556 ? 11.526 7.601 2.038 1.00 92.88 556 GLU A C 1
ATOM 4344 O O . GLU A 1 556 ? 10.788 7.749 1.058 1.00 92.88 556 GLU A O 1
ATOM 4349 N N . MET A 1 557 ? 12.162 8.636 2.600 1.00 92.06 557 MET A N 1
ATOM 4350 C CA . MET A 1 557 ? 12.128 9.998 2.059 1.00 92.06 557 MET A CA 1
ATOM 4351 C C . MET A 1 557 ? 12.778 10.075 0.667 1.00 92.06 557 MET A C 1
ATOM 4353 O O . MET A 1 557 ? 12.160 10.602 -0.263 1.00 92.06 557 MET A O 1
ATOM 4357 N N . VAL A 1 558 ? 13.967 9.485 0.492 1.00 92.19 558 VAL A N 1
ATOM 4358 C CA . VAL A 1 558 ? 14.677 9.421 -0.801 1.00 92.19 558 VAL A CA 1
ATOM 4359 C C . VAL A 1 558 ? 13.888 8.604 -1.827 1.00 92.19 558 VAL A C 1
ATOM 4361 O O . VAL A 1 558 ? 13.680 9.057 -2.949 1.00 92.19 558 VAL A O 1
ATOM 4364 N N . VAL A 1 559 ? 13.342 7.445 -1.446 1.00 93.62 559 VAL A N 1
ATOM 4365 C CA . VAL A 1 559 ? 12.485 6.633 -2.329 1.00 93.62 559 VAL A CA 1
ATOM 4366 C C . VAL A 1 559 ? 11.275 7.436 -2.810 1.00 93.62 559 VAL A C 1
ATOM 4368 O O . VAL A 1 559 ? 10.878 7.329 -3.969 1.00 93.62 559 VAL A O 1
ATOM 4371 N N . ARG A 1 560 ? 10.663 8.256 -1.945 1.00 91.69 560 ARG A N 1
ATOM 4372 C CA . ARG A 1 560 ? 9.535 9.117 -2.335 1.00 91.69 560 ARG A CA 1
ATOM 4373 C C . ARG A 1 560 ? 9.962 10.227 -3.287 1.00 91.69 560 ARG A C 1
ATOM 4375 O O . ARG A 1 560 ? 9.223 10.469 -4.237 1.00 91.69 560 ARG A O 1
ATOM 4382 N N . ALA A 1 561 ? 11.111 10.854 -3.053 1.00 91.75 561 ALA A N 1
ATOM 4383 C CA . ALA A 1 561 ? 11.715 11.828 -3.960 1.00 91.75 561 ALA A CA 1
ATOM 4384 C C . ALA A 1 561 ? 11.941 11.208 -5.353 1.00 91.75 561 ALA A C 1
ATOM 4386 O O . ALA A 1 561 ? 11.381 11.673 -6.344 1.00 91.75 561 ALA A O 1
ATOM 4387 N N . TYR A 1 562 ? 12.636 10.071 -5.406 1.00 93.94 562 TYR A N 1
ATOM 4388 C CA . TYR A 1 562 ? 12.942 9.344 -6.641 1.00 93.94 562 TYR A CA 1
ATOM 4389 C C . TYR A 1 562 ? 11.694 8.841 -7.364 1.00 93.94 562 TYR A C 1
ATOM 4391 O O . TYR A 1 562 ? 11.624 8.908 -8.588 1.00 93.94 562 TYR A O 1
ATOM 4399 N N . LYS A 1 563 ? 10.662 8.413 -6.625 1.00 92.31 563 LYS A N 1
ATOM 4400 C CA . LYS A 1 563 ? 9.359 8.041 -7.197 1.00 92.31 563 LYS A CA 1
ATOM 4401 C C . LYS A 1 563 ? 8.759 9.187 -8.014 1.00 92.31 563 LYS A C 1
ATOM 4403 O O . LYS A 1 563 ? 8.203 8.927 -9.074 1.00 92.31 563 LYS A O 1
ATOM 4408 N N . HIS A 1 564 ? 8.841 10.429 -7.531 1.00 90.12 564 HIS A N 1
ATOM 4409 C CA . HIS A 1 564 ? 8.286 11.581 -8.247 1.00 90.12 564 HIS A CA 1
ATOM 4410 C C . HIS A 1 564 ? 9.072 11.911 -9.518 1.00 90.12 564 HIS A C 1
ATOM 4412 O O . HIS A 1 564 ? 8.451 12.188 -10.540 1.00 90.12 564 HIS A O 1
ATOM 4418 N N . ILE A 1 565 ? 10.402 11.803 -9.474 1.00 92.31 565 ILE A N 1
ATOM 4419 C CA . ILE A 1 565 ? 11.259 11.953 -10.659 1.00 92.31 565 ILE A CA 1
ATOM 4420 C C . ILE A 1 565 ? 10.908 10.881 -11.693 1.00 92.31 565 ILE A C 1
ATOM 4422 O O . ILE A 1 565 ? 10.564 11.208 -12.824 1.00 92.31 565 ILE A O 1
ATOM 4426 N N . LEU A 1 566 ? 10.905 9.608 -11.291 1.00 93.25 566 LEU A N 1
ATOM 4427 C CA . LEU A 1 566 ? 10.645 8.499 -12.205 1.00 93.25 566 LEU A CA 1
ATOM 4428 C C . LEU A 1 566 ? 9.227 8.559 -12.799 1.00 93.25 566 LEU A C 1
ATOM 4430 O O . LEU A 1 566 ? 9.057 8.310 -13.986 1.00 93.25 566 LEU A O 1
ATOM 4434 N N . GLN A 1 567 ? 8.212 8.940 -12.014 1.00 90.94 567 GLN A N 1
ATOM 4435 C CA . GLN A 1 567 ? 6.846 9.144 -12.523 1.00 90.94 567 GLN A CA 1
ATOM 4436 C C . GLN A 1 567 ? 6.769 10.276 -13.553 1.00 90.94 567 GLN A C 1
ATOM 4438 O O . GLN A 1 567 ? 6.093 10.121 -14.566 1.00 90.94 567 GLN A O 1
ATOM 4443 N N . ALA A 1 568 ? 7.471 11.388 -13.320 1.00 89.56 568 ALA A N 1
ATOM 4444 C CA . ALA A 1 568 ? 7.516 12.499 -14.264 1.00 89.56 568 ALA A CA 1
ATOM 4445 C C . ALA A 1 568 ? 8.230 12.115 -15.566 1.00 89.56 568 ALA A C 1
ATOM 4447 O O . ALA A 1 568 ? 7.741 12.447 -16.641 1.00 89.56 568 ALA A O 1
ATOM 4448 N N . VAL A 1 569 ? 9.330 11.358 -15.477 1.00 91.44 569 VAL A N 1
ATOM 4449 C CA . VAL A 1 569 ? 10.035 10.813 -16.648 1.00 91.44 569 VAL A CA 1
ATOM 4450 C C . VAL A 1 569 ? 9.117 9.883 -17.437 1.00 91.44 569 VAL A C 1
ATOM 4452 O O . VAL A 1 569 ? 8.964 10.068 -18.636 1.00 91.44 569 VAL A O 1
ATOM 4455 N N . VAL A 1 570 ? 8.444 8.937 -16.776 1.00 90.25 570 VAL A N 1
ATOM 4456 C CA . VAL A 1 570 ? 7.485 8.028 -17.428 1.00 90.25 570 VAL A CA 1
ATOM 4457 C C . VAL A 1 570 ? 6.359 8.799 -18.130 1.00 90.25 570 VAL A C 1
ATOM 4459 O O . VAL A 1 570 ? 5.960 8.420 -19.224 1.00 90.25 570 VAL A O 1
ATOM 4462 N N . ALA A 1 571 ? 5.861 9.884 -17.531 1.00 87.50 571 ALA A N 1
ATOM 4463 C CA . ALA A 1 571 ? 4.818 10.720 -18.126 1.00 87.50 571 ALA A CA 1
ATOM 4464 C C . ALA A 1 571 ? 5.309 11.557 -19.326 1.00 87.50 571 ALA A C 1
ATOM 4466 O O . ALA A 1 571 ? 4.529 11.828 -20.244 1.00 87.50 571 ALA A O 1
ATOM 4467 N N . ALA A 1 572 ? 6.586 11.956 -19.314 1.00 87.38 572 ALA A N 1
ATOM 4468 C CA . ALA A 1 572 ? 7.231 12.753 -20.359 1.00 87.38 572 ALA A CA 1
ATOM 4469 C C . ALA A 1 572 ? 7.543 11.954 -21.633 1.00 87.38 572 ALA A C 1
ATOM 4471 O O . ALA A 1 572 ? 7.711 12.547 -22.693 1.00 87.38 572 ALA A O 1
ATOM 4472 N N . VAL A 1 573 ? 7.627 10.625 -21.547 1.00 86.31 573 VAL A N 1
ATOM 4473 C CA . VAL A 1 573 ? 7.872 9.776 -22.717 1.00 86.31 573 VAL A CA 1
ATOM 4474 C C . VAL A 1 573 ? 6.591 9.642 -23.543 1.00 86.31 573 VAL A C 1
ATOM 4476 O O . VAL A 1 573 ? 5.581 9.135 -23.060 1.00 86.31 573 VAL A O 1
ATOM 4479 N N . ASP A 1 574 ? 6.642 10.062 -24.808 1.00 78.06 574 ASP A N 1
ATOM 4480 C CA . ASP A 1 574 ? 5.512 9.940 -25.738 1.00 78.06 574 ASP A CA 1
ATOM 4481 C C . ASP A 1 574 ? 5.433 8.560 -26.410 1.00 78.06 574 ASP A C 1
ATOM 4483 O O . ASP A 1 574 ? 4.343 8.058 -26.678 1.00 78.06 574 ASP A O 1
ATOM 4487 N N . ASN A 1 575 ? 6.579 7.922 -26.669 1.00 80.38 575 ASN A N 1
ATOM 4488 C CA . ASN A 1 575 ? 6.656 6.641 -27.365 1.00 80.38 575 ASN A CA 1
ATOM 4489 C C . ASN A 1 575 ? 7.030 5.494 -26.416 1.00 80.38 575 ASN A C 1
ATOM 4491 O O . ASN A 1 575 ? 8.083 5.493 -25.782 1.00 80.38 575 ASN A O 1
ATOM 4495 N N . ILE A 1 576 ? 6.195 4.454 -26.380 1.00 79.69 576 ILE A N 1
ATOM 4496 C CA . ILE A 1 576 ? 6.380 3.277 -25.515 1.00 79.69 576 ILE A CA 1
ATOM 4497 C C . ILE A 1 576 ? 7.723 2.575 -25.779 1.00 79.69 576 ILE A C 1
ATOM 4499 O O . ILE A 1 576 ? 8.318 2.038 -24.848 1.00 79.69 576 ILE A O 1
ATOM 4503 N N . ALA A 1 577 ? 8.225 2.594 -27.020 1.00 81.25 577 ALA A N 1
ATOM 4504 C CA . ALA A 1 577 ? 9.494 1.945 -27.374 1.00 81.25 577 ALA A CA 1
ATOM 4505 C C . ALA A 1 577 ? 10.715 2.556 -26.657 1.00 81.25 577 ALA A C 1
ATOM 4507 O O . ALA A 1 577 ? 11.707 1.859 -26.410 1.00 81.25 577 ALA A O 1
ATOM 4508 N N . ASP A 1 578 ? 10.618 3.833 -26.285 1.00 85.06 578 ASP A N 1
ATOM 4509 C CA . ASP A 1 578 ? 11.699 4.594 -25.656 1.00 85.06 578 ASP A CA 1
ATOM 4510 C C . ASP A 1 578 ? 11.608 4.538 -24.123 1.00 85.06 578 ASP A C 1
ATOM 4512 O O . ASP A 1 578 ? 12.590 4.780 -23.421 1.00 85.06 578 ASP A O 1
ATOM 4516 N N . LEU A 1 579 ? 10.459 4.104 -23.592 1.00 88.62 579 LEU A N 1
ATOM 4517 C CA . LEU A 1 579 ? 10.152 4.090 -22.163 1.00 88.62 579 LEU A CA 1
ATOM 4518 C C . LEU A 1 579 ? 11.154 3.267 -21.342 1.00 88.62 579 LEU A C 1
ATOM 4520 O O . LEU A 1 579 ? 11.618 3.729 -20.302 1.00 88.62 579 LEU A O 1
ATOM 4524 N N . ALA A 1 580 ? 11.539 2.078 -21.818 1.00 89.56 580 ALA A N 1
ATOM 4525 C CA . ALA A 1 580 ? 12.550 1.253 -21.148 1.00 89.56 580 ALA A CA 1
ATOM 4526 C C . ALA A 1 580 ? 13.921 1.954 -21.082 1.00 89.56 580 ALA A C 1
ATOM 4528 O O . ALA A 1 580 ? 14.605 1.887 -20.060 1.00 89.56 580 ALA A O 1
ATOM 4529 N N . GLY A 1 581 ? 14.304 2.671 -22.146 1.00 90.19 581 GLY A N 1
ATOM 4530 C CA . GLY A 1 581 ? 15.556 3.429 -22.208 1.00 90.19 581 GLY A CA 1
ATOM 4531 C C . GLY A 1 581 ? 15.547 4.631 -21.263 1.00 90.19 581 GLY A C 1
ATOM 4532 O O . GLY A 1 581 ? 16.490 4.820 -20.494 1.00 90.19 581 GLY A O 1
ATOM 4533 N N . SER A 1 582 ? 14.451 5.394 -21.243 1.00 91.69 582 SER A N 1
ATOM 4534 C CA . SER A 1 582 ? 14.264 6.528 -20.328 1.00 91.69 582 SER A CA 1
ATOM 4535 C C . SER A 1 582 ? 14.226 6.103 -18.860 1.00 91.69 582 SER A C 1
ATOM 4537 O O . SER A 1 582 ? 14.833 6.768 -18.021 1.00 91.69 582 SER A O 1
ATOM 4539 N N . ILE A 1 583 ? 13.581 4.976 -18.535 1.00 93.31 583 ILE A N 1
ATOM 4540 C CA . ILE A 1 583 ? 13.579 4.426 -17.172 1.00 93.31 583 ILE A CA 1
ATOM 4541 C C . ILE A 1 583 ? 14.992 3.995 -16.763 1.00 93.31 583 ILE A C 1
ATOM 4543 O O . ILE A 1 583 ? 15.437 4.371 -15.680 1.00 93.31 583 ILE A O 1
ATOM 4547 N N . ALA A 1 584 ? 15.714 3.256 -17.613 1.00 92.38 584 ALA A N 1
ATOM 4548 C CA . ALA A 1 584 ? 17.085 2.834 -17.316 1.00 92.38 584 ALA A CA 1
ATOM 4549 C C . ALA A 1 584 ? 18.017 4.039 -17.104 1.00 92.38 584 ALA A C 1
ATOM 4551 O O . ALA A 1 584 ? 18.742 4.091 -16.111 1.00 92.38 584 ALA A O 1
ATOM 4552 N N . SER A 1 585 ? 17.937 5.048 -17.978 1.00 92.12 585 SER A N 1
ATOM 4553 C CA . SER A 1 585 ? 18.704 6.294 -17.850 1.00 92.12 585 SER A CA 1
ATOM 4554 C C . SER A 1 585 ? 18.369 7.047 -16.557 1.00 92.12 585 SER A C 1
ATOM 4556 O O . SER A 1 585 ? 19.266 7.471 -15.825 1.00 92.12 585 SER A O 1
ATOM 4558 N N . CYS A 1 586 ? 17.082 7.125 -16.199 1.00 93.62 586 CYS A N 1
ATOM 4559 C CA . CYS A 1 586 ? 16.650 7.705 -14.931 1.00 93.62 586 CYS A CA 1
ATOM 4560 C C . CYS A 1 586 ? 17.220 6.938 -13.730 1.00 93.62 586 CYS A C 1
ATOM 4562 O O . CYS A 1 586 ? 17.736 7.557 -12.805 1.00 93.62 586 CYS A O 1
ATOM 4564 N N . LEU A 1 587 ? 17.161 5.602 -13.724 1.00 93.06 587 LEU A N 1
ATOM 4565 C CA . LEU A 1 587 ? 17.722 4.797 -12.635 1.00 93.06 587 LEU A CA 1
ATOM 4566 C C . LEU A 1 587 ? 19.243 4.961 -12.520 1.00 93.06 587 LEU A C 1
ATOM 4568 O O . LEU A 1 587 ? 19.751 5.028 -11.402 1.00 93.06 587 LEU A O 1
ATOM 4572 N N . ASN A 1 588 ? 19.950 5.092 -13.645 1.00 92.06 588 ASN A N 1
ATOM 4573 C CA . ASN A 1 588 ? 21.391 5.346 -13.672 1.00 92.06 588 ASN A CA 1
ATOM 4574 C C . ASN A 1 588 ? 21.749 6.688 -13.024 1.00 92.06 588 ASN A C 1
ATOM 4576 O O . ASN A 1 588 ? 22.624 6.723 -12.167 1.00 92.06 588 ASN A O 1
ATOM 4580 N N . ILE A 1 589 ? 21.028 7.770 -13.340 1.00 90.81 589 ILE A N 1
ATOM 4581 C CA . ILE A 1 589 ? 21.234 9.074 -12.681 1.00 90.81 589 ILE A CA 1
ATOM 4582 C C . ILE A 1 589 ? 20.964 8.966 -11.171 1.00 90.81 589 ILE A C 1
ATOM 4584 O O . ILE A 1 589 ? 21.727 9.480 -10.350 1.00 90.81 589 ILE A O 1
ATOM 4588 N N . LEU A 1 590 ? 19.885 8.281 -10.783 1.00 91.12 590 LEU A N 1
ATOM 4589 C CA . LEU A 1 590 ? 19.434 8.218 -9.392 1.00 91.12 590 LEU A CA 1
ATOM 4590 C C . LEU A 1 590 ? 20.300 7.322 -8.488 1.00 91.12 590 LEU A C 1
ATOM 4592 O O . LEU A 1 590 ? 20.490 7.656 -7.314 1.00 91.12 590 LEU A O 1
ATOM 4596 N N . LEU A 1 591 ? 20.791 6.190 -9.000 1.00 89.88 591 LEU A N 1
ATOM 4597 C CA . LEU A 1 591 ? 21.441 5.135 -8.207 1.00 89.88 591 LEU A CA 1
ATOM 4598 C C . LEU A 1 591 ? 22.894 4.838 -8.605 1.00 89.88 591 LEU A C 1
ATOM 4600 O O . LEU A 1 591 ? 23.609 4.248 -7.792 1.00 89.88 591 LEU A O 1
ATOM 4604 N N . GLY A 1 592 ? 23.325 5.223 -9.808 1.00 86.12 592 GLY A N 1
ATOM 4605 C CA . GLY A 1 592 ? 24.707 5.052 -10.257 1.00 86.12 592 GLY A CA 1
ATOM 4606 C C . GLY A 1 592 ? 25.680 5.946 -9.487 1.00 86.12 592 GLY A C 1
ATOM 4607 O O . GLY A 1 592 ? 25.305 7.021 -9.007 1.00 86.12 592 GLY A O 1
ATOM 4608 N N . THR A 1 593 ? 26.929 5.495 -9.362 1.00 82.94 593 THR A N 1
ATOM 4609 C CA . THR A 1 593 ? 28.020 6.280 -8.763 1.00 82.94 593 THR A CA 1
ATOM 4610 C C . THR A 1 593 ? 28.910 6.862 -9.865 1.00 82.94 593 THR A C 1
ATOM 4612 O O . THR A 1 593 ? 29.427 6.100 -10.683 1.00 82.94 593 THR A O 1
ATOM 4615 N N . PRO A 1 594 ? 29.144 8.185 -9.911 1.00 77.38 594 PRO A N 1
ATOM 4616 C CA . PRO A 1 594 ? 30.159 8.752 -10.794 1.00 77.38 594 PRO A CA 1
ATOM 4617 C C . PRO A 1 594 ? 31.565 8.303 -10.360 1.00 77.38 594 PRO A C 1
ATOM 4619 O O . PRO A 1 594 ? 31.921 8.399 -9.187 1.00 77.38 594 PRO A O 1
ATOM 4622 N N . SER A 1 595 ? 32.385 7.827 -11.301 1.00 67.12 595 SER A N 1
ATOM 4623 C CA . SER A 1 595 ? 33.770 7.430 -11.021 1.00 67.12 595 SER A CA 1
ATOM 4624 C C . SER A 1 595 ? 34.646 8.648 -10.729 1.00 67.12 595 SER A C 1
ATOM 4626 O O . SER A 1 595 ? 34.694 9.563 -11.546 1.00 67.12 595 SER A O 1
ATOM 4628 N N . THR A 1 596 ? 35.410 8.627 -9.637 1.00 61.97 596 THR A N 1
ATOM 4629 C CA . THR A 1 596 ? 36.333 9.712 -9.254 1.00 61.97 596 THR A CA 1
ATOM 4630 C C . THR A 1 596 ? 37.597 9.797 -10.114 1.00 61.97 596 THR A C 1
ATOM 4632 O O . THR A 1 596 ? 38.249 10.836 -10.127 1.00 61.97 596 THR A O 1
ATOM 4635 N N . GLU A 1 597 ? 37.959 8.724 -10.823 1.00 55.84 597 GLU A N 1
ATOM 4636 C CA . GLU A 1 597 ? 39.237 8.616 -11.547 1.00 55.84 597 GLU A CA 1
ATOM 4637 C C . GLU A 1 597 ? 39.164 9.075 -13.017 1.00 55.84 597 GLU A C 1
ATOM 4639 O O . GLU A 1 597 ? 40.188 9.428 -13.587 1.00 55.84 597 GLU A O 1
ATOM 4644 N N . ASN A 1 598 ? 37.964 9.130 -13.612 1.00 54.22 598 ASN A N 1
ATOM 4645 C CA . ASN A 1 598 ? 37.700 9.593 -14.985 1.00 54.22 598 ASN A CA 1
ATOM 4646 C C . ASN A 1 598 ? 36.322 10.282 -15.054 1.00 54.22 598 ASN A C 1
ATOM 4648 O O . ASN A 1 598 ? 35.393 9.791 -15.697 1.00 54.22 598 ASN A O 1
ATOM 4652 N N . SER A 1 599 ? 36.150 11.388 -14.327 1.00 54.31 599 SER A N 1
ATOM 4653 C CA . SER A 1 599 ? 34.870 12.105 -14.268 1.00 54.31 599 SER A CA 1
ATOM 4654 C C . SER A 1 599 ? 34.537 12.773 -15.604 1.00 54.31 599 SER A C 1
ATOM 4656 O O . SER A 1 599 ? 35.053 13.846 -15.914 1.00 54.31 599 SER A O 1
ATOM 4658 N N . ASP A 1 600 ? 33.627 12.177 -16.372 1.00 66.38 600 ASP A N 1
ATOM 4659 C CA . ASP A 1 600 ? 32.894 12.901 -17.410 1.00 66.38 600 ASP A CA 1
ATOM 4660 C C . ASP A 1 600 ? 32.136 14.065 -16.746 1.00 66.38 600 ASP A C 1
ATOM 4662 O O . ASP A 1 600 ? 31.358 13.868 -15.803 1.00 66.38 600 ASP A O 1
ATOM 4666 N N . ALA A 1 601 ? 32.391 15.288 -17.219 1.00 72.69 601 ALA A N 1
ATOM 4667 C CA . ALA A 1 601 ? 31.803 16.509 -16.678 1.00 72.69 601 ALA A CA 1
ATOM 4668 C C . ALA A 1 601 ? 30.268 16.447 -16.664 1.00 72.69 601 ALA A C 1
ATOM 4670 O O . ALA A 1 601 ? 29.647 16.933 -15.719 1.00 72.69 601 ALA A O 1
ATOM 4671 N N . HIS A 1 602 ? 29.660 15.784 -17.653 1.00 73.88 602 HIS A N 1
ATOM 4672 C CA . HIS A 1 602 ? 28.209 15.627 -17.729 1.00 73.88 602 HIS A CA 1
ATOM 4673 C C . HIS A 1 602 ? 27.652 14.715 -16.629 1.00 73.88 602 HIS A C 1
ATOM 4675 O O . HIS A 1 602 ? 26.578 14.980 -16.095 1.00 73.88 602 HIS A O 1
ATOM 4681 N N . ILE A 1 603 ? 28.379 13.662 -16.240 1.00 76.12 603 ILE A N 1
ATOM 4682 C CA . ILE A 1 603 ? 27.925 12.730 -15.196 1.00 76.12 603 ILE A CA 1
ATOM 4683 C C . ILE A 1 603 ? 28.000 13.383 -13.815 1.00 76.12 603 ILE A C 1
ATOM 4685 O O . ILE A 1 603 ? 27.078 13.228 -13.015 1.00 76.12 603 ILE A O 1
ATOM 4689 N N . SER A 1 604 ? 29.064 14.142 -13.557 1.00 78.69 604 SER A N 1
ATOM 4690 C CA . SER A 1 604 ? 29.217 14.906 -12.315 1.00 78.69 604 SER A CA 1
ATOM 4691 C C . SER A 1 604 ? 28.151 15.998 -12.179 1.00 78.69 604 SER A C 1
ATOM 4693 O O . SER A 1 604 ? 27.556 16.172 -11.115 1.00 78.69 604 SER A O 1
ATOM 4695 N N . ASP A 1 605 ? 27.853 16.710 -13.267 1.00 83.44 605 ASP A N 1
ATOM 4696 C CA . ASP A 1 605 ? 26.822 17.748 -13.271 1.00 83.44 605 ASP A CA 1
ATOM 4697 C C . ASP A 1 605 ? 25.413 17.175 -13.031 1.00 83.44 605 ASP A C 1
ATOM 4699 O O . ASP A 1 605 ? 24.641 17.725 -12.245 1.00 83.44 605 ASP A O 1
ATOM 4703 N N . ASP A 1 606 ? 25.101 16.013 -13.612 1.00 84.19 606 ASP A N 1
ATOM 4704 C CA . ASP A 1 606 ? 23.830 15.325 -13.358 1.00 84.19 606 ASP A CA 1
ATOM 4705 C C . ASP A 1 606 ? 23.705 14.833 -11.901 1.00 84.19 606 ASP A C 1
ATOM 4707 O O . ASP A 1 606 ? 22.616 14.897 -11.321 1.00 84.19 606 ASP A O 1
ATOM 4711 N N . ASP A 1 607 ? 24.802 14.378 -11.280 1.00 84.56 607 ASP A N 1
ATOM 4712 C CA . ASP A 1 607 ? 24.817 13.990 -9.861 1.00 84.56 607 ASP A CA 1
ATOM 4713 C C . ASP A 1 607 ? 24.582 15.204 -8.945 1.00 84.56 607 ASP A C 1
ATOM 4715 O O . ASP A 1 607 ? 23.748 15.151 -8.035 1.00 84.56 607 ASP A O 1
ATOM 4719 N N . ASN A 1 608 ? 25.225 16.337 -9.247 1.00 86.62 608 ASN A N 1
ATOM 4720 C CA . ASN A 1 608 ? 24.999 17.602 -8.545 1.00 86.62 608 ASN A CA 1
ATOM 4721 C C . ASN A 1 608 ? 23.547 18.078 -8.682 1.00 86.62 608 ASN A C 1
ATOM 4723 O O . ASN A 1 608 ? 22.919 18.478 -7.694 1.00 86.62 608 ASN A O 1
ATOM 4727 N N . LEU A 1 609 ? 22.987 18.011 -9.894 1.00 88.75 609 LEU A N 1
ATOM 4728 C CA . LEU A 1 609 ? 21.599 18.378 -10.161 1.00 88.75 609 LEU A CA 1
ATOM 4729 C C . LEU A 1 609 ? 20.628 17.492 -9.373 1.00 88.75 609 LEU A C 1
ATOM 4731 O O . LEU A 1 609 ? 19.710 18.010 -8.727 1.00 88.75 609 LEU A O 1
ATOM 4735 N N . LYS A 1 610 ? 20.852 16.172 -9.373 1.00 89.88 610 LYS A N 1
ATOM 4736 C CA . LYS A 1 610 ? 20.075 15.212 -8.579 1.00 89.88 610 LYS A CA 1
ATOM 4737 C C . LYS A 1 610 ? 20.084 15.587 -7.103 1.00 89.88 610 LYS A C 1
ATOM 4739 O O . LYS A 1 610 ? 19.012 15.697 -6.508 1.00 89.88 610 LYS A O 1
ATOM 4744 N N . TRP A 1 611 ? 21.256 15.777 -6.499 1.00 89.19 611 TRP A N 1
ATOM 4745 C CA . TRP A 1 611 ? 21.343 16.050 -5.062 1.00 89.19 611 TRP A CA 1
ATOM 4746 C C . TRP A 1 611 ? 20.723 17.390 -4.687 1.00 89.19 611 TRP A C 1
ATOM 4748 O O . TRP A 1 611 ? 19.968 17.450 -3.717 1.00 89.19 611 TRP A O 1
ATOM 4758 N N . LYS A 1 612 ? 20.924 18.428 -5.504 1.00 90.69 612 LYS A N 1
ATOM 4759 C CA . LYS A 1 612 ? 20.265 19.729 -5.325 1.00 90.69 612 LYS A CA 1
ATOM 4760 C C . LYS A 1 612 ? 18.741 19.610 -5.382 1.00 90.69 612 LYS A C 1
ATOM 4762 O O . LYS A 1 612 ? 18.032 20.250 -4.598 1.00 90.69 612 LYS A O 1
ATOM 4767 N N . TRP A 1 613 ? 18.225 18.775 -6.284 1.00 92.12 613 TRP A N 1
ATOM 4768 C CA . TRP A 1 613 ? 16.797 18.485 -6.367 1.00 92.12 613 TRP A CA 1
ATOM 4769 C C . TRP A 1 613 ? 16.293 17.743 -5.132 1.00 92.12 613 TRP A C 1
ATOM 4771 O O . TRP A 1 613 ? 15.308 18.169 -4.528 1.00 92.12 613 TRP A O 1
ATOM 4781 N N . VAL A 1 614 ? 16.982 16.674 -4.720 1.00 90.81 614 VAL A N 1
ATOM 4782 C CA . VAL A 1 614 ? 16.622 15.879 -3.538 1.00 90.81 614 VAL A CA 1
ATOM 4783 C C . VAL A 1 614 ? 16.627 16.751 -2.290 1.00 90.81 614 VAL A C 1
ATOM 4785 O O . VAL A 1 614 ? 15.634 16.764 -1.574 1.00 90.81 614 VAL A O 1
ATOM 4788 N N . GLU A 1 615 ? 17.676 17.532 -2.052 1.00 90.88 615 GLU A N 1
ATOM 4789 C CA . GLU A 1 615 ? 17.770 18.439 -0.907 1.00 90.88 615 GLU A CA 1
ATOM 4790 C C . GLU A 1 615 ? 16.606 19.438 -0.881 1.00 90.88 615 GLU A C 1
ATOM 4792 O O . GLU A 1 615 ? 15.894 19.547 0.122 1.00 90.88 615 GLU A O 1
ATOM 4797 N N . THR A 1 616 ? 16.345 20.105 -2.010 1.00 90.25 616 THR A N 1
ATOM 4798 C CA . THR A 1 616 ? 15.236 21.064 -2.124 1.00 90.25 616 THR A CA 1
ATOM 4799 C C . THR A 1 616 ? 13.888 20.378 -1.873 1.00 90.25 616 THR A C 1
ATOM 4801 O O . THR A 1 616 ? 13.017 20.924 -1.189 1.00 90.25 616 THR A O 1
ATOM 4804 N N . PHE A 1 617 ? 13.702 19.163 -2.396 1.00 89.81 617 PHE A N 1
ATOM 4805 C CA . PHE A 1 617 ? 12.477 18.387 -2.222 1.00 89.81 617 PHE A CA 1
ATOM 4806 C C . PHE A 1 617 ? 12.287 17.960 -0.769 1.00 89.81 617 PHE A C 1
ATOM 4808 O O . PHE A 1 617 ? 11.191 18.110 -0.224 1.00 89.81 617 PHE A O 1
ATOM 4815 N N . LEU A 1 618 ? 13.345 17.465 -0.127 1.00 89.94 618 LEU A N 1
ATOM 4816 C CA . LEU A 1 618 ? 13.308 17.022 1.260 1.00 89.94 618 LEU A CA 1
ATOM 4817 C C . LEU A 1 618 ? 13.004 18.173 2.214 1.00 89.94 618 LEU A C 1
ATOM 4819 O O . LEU A 1 618 ? 12.122 18.042 3.070 1.00 89.94 618 LEU A O 1
ATOM 4823 N N . LEU A 1 619 ? 13.624 19.328 1.984 1.00 89.00 619 LEU A N 1
ATOM 4824 C CA . LEU A 1 619 ? 13.358 20.534 2.751 1.00 89.00 619 LEU A CA 1
ATOM 4825 C C . LEU A 1 619 ? 11.903 20.990 2.588 1.00 89.00 619 LEU A C 1
ATOM 4827 O O . LEU A 1 619 ? 11.196 21.181 3.575 1.00 89.00 619 LEU A O 1
ATOM 4831 N N . LYS A 1 620 ? 11.406 21.112 1.349 1.00 86.06 620 LYS A N 1
ATOM 4832 C CA . LYS A 1 620 ? 10.050 21.634 1.099 1.00 86.06 620 LYS A CA 1
ATOM 4833 C C . LYS A 1 620 ? 8.925 20.665 1.455 1.00 86.06 620 LYS A C 1
ATOM 4835 O O . LYS A 1 620 ? 7.809 21.113 1.716 1.00 86.06 620 LYS A O 1
ATOM 4840 N N . ARG A 1 621 ? 9.157 19.350 1.400 1.00 85.44 621 ARG A N 1
ATOM 4841 C CA . ARG A 1 621 ? 8.107 18.332 1.603 1.00 85.44 621 ARG A CA 1
ATOM 4842 C C . ARG A 1 621 ? 8.129 17.694 2.983 1.00 85.44 621 ARG A C 1
ATOM 4844 O O . ARG A 1 621 ? 7.063 17.287 3.445 1.00 85.44 621 ARG A O 1
ATOM 4851 N N . PHE A 1 622 ? 9.300 17.597 3.606 1.00 87.06 622 PHE A N 1
ATOM 4852 C CA . PHE A 1 622 ? 9.477 16.934 4.899 1.00 87.06 622 PHE A CA 1
ATOM 4853 C C . PHE A 1 622 ? 10.068 17.842 5.983 1.00 87.06 622 PHE A C 1
ATOM 4855 O O . PHE A 1 622 ? 10.169 17.409 7.128 1.00 87.06 622 PHE A O 1
ATOM 4862 N N . GLY A 1 623 ? 10.463 19.077 5.645 1.00 84.62 623 GLY A N 1
ATOM 4863 C CA . GLY A 1 623 ? 11.134 19.983 6.582 1.00 84.62 623 GLY A CA 1
ATOM 4864 C C . GLY A 1 623 ? 12.534 19.511 6.980 1.00 84.62 623 GLY A C 1
ATOM 4865 O O . GLY A 1 623 ? 13.066 19.987 7.973 1.00 84.62 623 GLY A O 1
ATOM 4866 N N . TRP A 1 624 ? 13.117 18.563 6.240 1.00 85.75 624 TRP A N 1
ATOM 4867 C CA . TRP A 1 624 ? 14.387 17.935 6.591 1.00 85.75 624 TRP A CA 1
ATOM 4868 C C . TRP A 1 624 ? 15.550 18.575 5.833 1.00 85.75 624 TRP A C 1
ATOM 4870 O O . TRP A 1 624 ? 15.532 18.627 4.602 1.00 85.75 624 TRP A O 1
ATOM 4880 N N . GLN A 1 625 ? 16.572 19.019 6.567 1.00 85.06 625 GLN A N 1
ATOM 4881 C CA . GLN A 1 625 ? 17.828 19.501 5.993 1.00 85.06 625 GLN A CA 1
ATOM 4882 C C . GLN A 1 625 ? 18.764 18.318 5.742 1.00 85.06 625 GLN A C 1
ATOM 4884 O O . GLN A 1 625 ? 19.178 17.622 6.670 1.00 85.06 625 GLN A O 1
ATOM 4889 N N . TRP A 1 626 ? 19.080 18.075 4.472 1.00 80.12 626 TRP A N 1
ATOM 4890 C CA . TRP A 1 626 ? 19.989 17.003 4.088 1.00 80.12 626 TRP A CA 1
ATOM 4891 C C . TRP A 1 626 ? 21.426 17.330 4.505 1.00 80.12 626 TRP A C 1
ATOM 4893 O O . TRP A 1 626 ? 21.905 18.437 4.279 1.00 80.12 626 TRP A O 1
ATOM 4903 N N . LYS A 1 627 ? 22.133 16.350 5.077 1.00 75.81 627 LYS A N 1
ATOM 4904 C CA . LYS A 1 627 ? 23.577 16.428 5.326 1.00 75.81 627 LYS A CA 1
ATOM 4905 C C . LYS A 1 627 ? 24.284 15.491 4.357 1.00 75.81 627 LYS A C 1
ATOM 4907 O O . LYS A 1 627 ? 23.906 14.327 4.251 1.00 75.81 627 LYS A O 1
ATOM 4912 N N . TYR A 1 628 ? 25.298 15.991 3.654 1.00 60.78 628 TYR A N 1
ATOM 4913 C CA . TYR A 1 628 ? 26.007 15.243 2.607 1.00 60.78 628 TYR A CA 1
ATOM 4914 C C . TYR A 1 628 ? 26.673 13.953 3.125 1.00 60.78 628 TYR A C 1
ATOM 4916 O O . TYR A 1 628 ? 26.757 12.966 2.400 1.00 60.78 628 TYR A O 1
ATOM 4924 N N . GLU A 1 629 ? 27.044 13.925 4.408 1.00 60.28 629 GLU A N 1
ATOM 4925 C CA . GLU A 1 629 ? 27.558 12.750 5.133 1.00 60.28 629 GLU A CA 1
ATOM 4926 C C . GLU A 1 629 ? 26.624 11.529 5.020 1.00 60.28 629 GLU A C 1
ATOM 4928 O O . GLU A 1 629 ? 27.088 10.397 4.920 1.00 60.28 629 GLU A O 1
ATOM 4933 N N . ASN A 1 630 ? 25.310 11.749 4.909 1.00 60.41 630 ASN A N 1
ATOM 4934 C CA . ASN A 1 630 ? 24.308 10.686 4.827 1.00 60.41 630 ASN A CA 1
ATOM 4935 C C . ASN A 1 630 ? 24.272 9.978 3.458 1.00 60.41 630 ASN A C 1
ATOM 4937 O O . ASN A 1 630 ? 23.541 9.001 3.306 1.00 60.41 630 ASN A O 1
ATOM 4941 N N . CYS A 1 631 ? 25.004 10.469 2.450 1.00 59.81 631 CYS A N 1
ATOM 4942 C CA . CYS A 1 631 ? 25.029 9.887 1.105 1.00 59.81 631 CYS A CA 1
ATOM 4943 C C . CYS A 1 631 ? 25.712 8.507 1.080 1.00 59.81 631 CYS A C 1
ATOM 4945 O O . CYS A 1 631 ? 25.251 7.603 0.383 1.00 59.81 631 CYS A O 1
ATOM 4947 N N . GLN A 1 632 ? 26.763 8.322 1.889 1.00 60.81 632 GLN A N 1
ATOM 4948 C CA . GLN A 1 632 ? 27.538 7.074 1.939 1.00 60.81 632 GLN A CA 1
ATOM 4949 C C . GLN A 1 632 ? 26.775 5.922 2.615 1.00 60.81 632 GLN A C 1
ATOM 4951 O O . GLN A 1 632 ? 27.007 4.759 2.296 1.00 60.81 632 GLN A O 1
ATOM 4956 N N . ASP A 1 633 ? 25.805 6.238 3.477 1.00 67.75 633 ASP A N 1
ATOM 4957 C CA . ASP A 1 633 ? 25.018 5.254 4.232 1.00 67.75 633 ASP A CA 1
ATOM 4958 C C . ASP A 1 633 ? 23.762 4.756 3.489 1.00 67.75 633 ASP A C 1
ATOM 4960 O O . ASP A 1 633 ? 22.980 3.957 4.025 1.00 67.75 633 ASP A O 1
ATOM 4964 N N . LEU A 1 634 ? 23.532 5.216 2.252 1.00 82.19 634 LEU A N 1
ATOM 4965 C CA . LEU A 1 634 ? 22.338 4.860 1.490 1.00 82.19 634 LEU A CA 1
ATOM 4966 C C . LEU A 1 634 ? 22.407 3.437 0.938 1.00 82.19 634 LEU A C 1
ATOM 4968 O O . LEU A 1 634 ? 23.177 3.100 0.039 1.00 82.19 634 LEU A O 1
ATOM 4972 N N . ARG A 1 635 ? 21.481 2.599 1.401 1.00 88.56 635 ARG A N 1
ATOM 4973 C CA . ARG A 1 635 ? 21.309 1.226 0.917 1.00 88.56 635 ARG A CA 1
ATOM 4974 C C . ARG A 1 635 ? 20.595 1.227 -0.435 1.00 88.56 635 ARG A C 1
ATOM 4976 O O . ARG A 1 635 ? 19.373 1.069 -0.501 1.00 88.56 635 ARG A O 1
ATOM 4983 N N . LYS A 1 636 ? 21.360 1.371 -1.520 1.00 89.88 636 LYS A N 1
ATOM 4984 C CA . LYS A 1 636 ? 20.859 1.482 -2.906 1.00 89.88 636 LYS A CA 1
ATOM 4985 C C . LYS A 1 636 ? 19.865 0.385 -3.306 1.00 89.88 636 LYS A C 1
ATOM 4987 O O . LYS A 1 636 ? 18.819 0.703 -3.862 1.00 89.88 636 LYS A O 1
ATOM 4992 N N . PHE A 1 637 ? 20.106 -0.880 -2.949 1.00 90.56 637 PHE A N 1
ATOM 4993 C CA . PHE A 1 637 ? 19.163 -1.976 -3.233 1.00 90.56 637 PHE A CA 1
ATOM 4994 C C . PHE A 1 637 ? 17.818 -1.824 -2.508 1.00 90.56 637 PHE A C 1
ATOM 4996 O O . PHE A 1 637 ? 16.766 -2.104 -3.084 1.00 90.56 637 PHE A O 1
ATOM 5003 N N . SER A 1 638 ? 17.826 -1.338 -1.264 1.00 90.06 638 SER A N 1
ATOM 5004 C CA . SER A 1 638 ? 16.596 -1.049 -0.515 1.00 90.06 638 SER A CA 1
ATOM 5005 C C . SER A 1 638 ? 15.804 0.077 -1.179 1.00 90.06 638 SER A C 1
ATOM 5007 O O . SER A 1 638 ? 14.576 -0.001 -1.266 1.00 90.06 638 SER A O 1
ATOM 5009 N N . ILE A 1 639 ? 16.506 1.097 -1.688 1.00 92.19 639 ILE A N 1
ATOM 5010 C CA . ILE A 1 639 ? 15.905 2.210 -2.431 1.00 92.19 639 ILE A CA 1
ATOM 5011 C C . ILE A 1 639 ? 15.327 1.712 -3.758 1.00 92.19 639 ILE A C 1
ATOM 5013 O O . ILE A 1 639 ? 14.169 2.005 -4.049 1.00 92.19 639 ILE A O 1
ATOM 5017 N N . LEU A 1 640 ? 16.076 0.908 -4.520 1.00 93.38 640 LEU A N 1
ATOM 5018 C CA . LEU A 1 640 ? 15.620 0.315 -5.779 1.00 93.38 640 LEU A CA 1
ATOM 5019 C C . LEU A 1 640 ? 14.351 -0.516 -5.574 1.00 93.38 640 LEU A C 1
ATOM 5021 O O . LEU A 1 640 ? 13.351 -0.284 -6.251 1.00 93.38 640 LEU A O 1
ATOM 5025 N N . ARG A 1 641 ? 14.348 -1.424 -4.590 1.00 91.88 641 ARG A N 1
ATOM 5026 C CA . ARG A 1 641 ? 13.167 -2.221 -4.225 1.00 91.88 641 ARG A CA 1
ATOM 5027 C C . ARG A 1 641 ? 11.976 -1.326 -3.875 1.00 91.88 641 ARG A C 1
ATOM 5029 O O . ARG A 1 641 ? 10.860 -1.560 -4.338 1.00 91.88 641 ARG A O 1
ATOM 5036 N N . GLY A 1 642 ? 12.199 -0.304 -3.047 1.00 90.81 642 GLY A N 1
ATOM 5037 C CA . GLY A 1 642 ? 11.162 0.653 -2.658 1.00 90.81 642 GLY A CA 1
ATOM 5038 C C . GLY A 1 642 ? 10.597 1.429 -3.850 1.00 90.81 642 GLY A C 1
ATOM 5039 O O . GLY A 1 642 ? 9.384 1.628 -3.935 1.00 90.81 642 GLY A O 1
ATOM 5040 N N . LEU A 1 643 ? 11.461 1.829 -4.783 1.00 92.69 643 LEU A N 1
ATOM 5041 C CA . LEU A 1 643 ? 11.104 2.555 -5.997 1.00 92.69 643 LEU A CA 1
ATOM 5042 C C . LEU A 1 643 ? 10.283 1.676 -6.947 1.00 92.69 643 LEU A C 1
ATOM 5044 O O . LEU A 1 643 ? 9.194 2.084 -7.358 1.00 92.69 643 LEU A O 1
ATOM 5048 N N . CYS A 1 644 ? 10.742 0.448 -7.202 1.00 92.81 644 CYS A N 1
ATOM 5049 C CA . CYS A 1 644 ? 10.050 -0.510 -8.061 1.00 92.81 644 CYS A CA 1
ATOM 5050 C C . CYS A 1 644 ? 8.638 -0.807 -7.547 1.00 92.81 644 CYS A C 1
ATOM 5052 O O . CYS A 1 644 ? 7.683 -0.740 -8.312 1.00 92.81 644 CYS A O 1
ATOM 5054 N N . HIS A 1 645 ? 8.457 -1.015 -6.238 1.00 89.94 645 HIS A N 1
ATOM 5055 C CA . HIS A 1 645 ? 7.124 -1.233 -5.663 1.00 89.94 645 HIS A CA 1
ATOM 5056 C C . HIS A 1 645 ? 6.194 -0.011 -5.735 1.00 89.94 645 HIS A C 1
ATOM 5058 O O . HIS A 1 645 ? 4.977 -0.180 -5.775 1.00 89.94 645 HIS A O 1
ATOM 5064 N N . LYS A 1 646 ? 6.722 1.220 -5.682 1.00 89.62 646 LYS A N 1
ATOM 5065 C CA . LYS A 1 646 ? 5.892 2.441 -5.687 1.00 89.62 646 LYS A CA 1
ATOM 5066 C C . LYS A 1 646 ? 5.514 2.909 -7.093 1.00 89.62 646 LYS A C 1
ATOM 5068 O O . LYS A 1 646 ? 4.488 3.574 -7.231 1.00 89.62 646 LYS A O 1
ATOM 5073 N N . VAL A 1 647 ? 6.345 2.615 -8.093 1.00 90.69 647 VAL A N 1
ATOM 5074 C CA . VAL A 1 647 ? 6.093 2.955 -9.506 1.00 90.69 647 VAL A CA 1
ATOM 5075 C C . VAL A 1 647 ? 5.483 1.777 -10.271 1.00 90.69 647 VAL A C 1
ATOM 5077 O O . VAL A 1 647 ? 4.759 2.006 -11.233 1.00 90.69 647 VAL A O 1
ATOM 5080 N N . GLY A 1 648 ? 5.689 0.547 -9.793 1.00 91.12 648 GLY A N 1
ATOM 5081 C CA . GLY A 1 648 ? 5.215 -0.677 -10.434 1.00 91.12 648 GLY A CA 1
ATOM 5082 C C . GLY A 1 648 ? 6.198 -1.201 -11.475 1.00 91.12 648 GLY A C 1
ATOM 5083 O O . GLY A 1 648 ? 5.779 -1.561 -12.562 1.00 91.12 648 GLY A O 1
ATOM 5084 N N . LEU A 1 649 ? 7.498 -1.203 -11.179 1.00 92.12 649 LEU A N 1
ATOM 5085 C CA . LEU A 1 649 ? 8.542 -1.644 -12.109 1.00 92.12 649 LEU A CA 1
ATOM 5086 C C . LEU A 1 649 ? 8.928 -3.109 -11.872 1.00 92.12 649 LEU A C 1
ATOM 5088 O O . LEU A 1 649 ? 9.098 -3.513 -10.720 1.00 92.12 649 LEU A O 1
ATOM 5092 N N . GLU A 1 650 ? 9.121 -3.866 -12.952 1.00 90.44 650 GLU A N 1
ATOM 5093 C CA . GLU A 1 650 ? 9.691 -5.215 -12.925 1.00 90.44 650 GLU A CA 1
ATOM 5094 C C . GLU A 1 650 ? 11.046 -5.247 -13.650 1.00 90.44 650 GLU A C 1
ATOM 5096 O O . GLU A 1 650 ? 11.162 -4.838 -14.810 1.00 90.44 650 GLU A O 1
ATOM 5101 N N . LEU A 1 651 ? 12.069 -5.738 -12.946 1.00 90.44 651 LEU A N 1
ATOM 5102 C CA . LEU A 1 651 ? 13.461 -5.777 -13.398 1.00 90.44 651 LEU A CA 1
ATOM 5103 C C . LEU A 1 651 ? 13.971 -7.206 -13.590 1.00 90.44 651 LEU A C 1
ATOM 5105 O O . LEU A 1 651 ? 13.453 -8.156 -13.000 1.00 90.44 651 LEU A O 1
ATOM 5109 N N . VAL A 1 652 ? 15.026 -7.353 -14.388 1.00 88.75 652 VAL A N 1
ATOM 5110 C CA . VAL A 1 652 ? 15.760 -8.618 -14.533 1.00 88.75 652 VAL A CA 1
ATOM 5111 C C . VAL A 1 652 ? 16.516 -8.962 -13.238 1.00 88.75 652 VAL A C 1
ATOM 5113 O O . VAL A 1 652 ? 17.152 -8.089 -12.649 1.00 88.75 652 VAL A O 1
ATOM 5116 N N . PRO A 1 653 ? 16.503 -10.226 -12.775 1.00 86.88 653 PRO A N 1
ATOM 5117 C CA . PRO A 1 653 ? 17.380 -10.665 -11.693 1.00 86.88 653 PRO A CA 1
ATOM 5118 C C . PRO A 1 653 ? 18.829 -10.673 -12.192 1.00 86.88 653 PRO A C 1
ATOM 5120 O O . PRO A 1 653 ? 19.248 -11.606 -12.875 1.00 86.88 653 PRO A O 1
ATOM 5123 N N . ARG A 1 654 ? 19.595 -9.633 -11.860 1.00 83.81 654 ARG A N 1
ATOM 5124 C CA . ARG A 1 654 ? 21.040 -9.557 -12.103 1.00 83.81 654 ARG A CA 1
ATOM 5125 C C . ARG A 1 654 ? 21.744 -8.984 -10.877 1.00 83.81 654 ARG A C 1
ATOM 5127 O O . ARG A 1 654 ? 21.178 -8.166 -10.152 1.00 83.81 654 ARG A O 1
ATOM 5134 N N . ASP A 1 655 ? 22.998 -9.371 -10.697 1.00 85.69 655 ASP A N 1
ATOM 5135 C CA . ASP A 1 655 ? 23.914 -8.709 -9.776 1.00 85.69 655 ASP A CA 1
ATOM 5136 C C . ASP A 1 655 ? 24.327 -7.352 -10.367 1.00 85.69 655 ASP A C 1
ATOM 5138 O O . ASP A 1 655 ? 25.248 -7.248 -11.175 1.00 85.69 655 ASP A O 1
ATOM 5142 N N . TYR A 1 656 ? 23.562 -6.311 -10.034 1.00 87.75 656 TYR A N 1
ATOM 5143 C CA . TYR A 1 656 ? 23.833 -4.942 -10.471 1.00 87.75 656 TYR A CA 1
ATOM 5144 C C . TYR A 1 656 ? 25.021 -4.357 -9.702 1.00 87.75 656 TYR A C 1
ATOM 5146 O O . TYR A 1 656 ? 24.955 -4.218 -8.479 1.00 87.75 656 TYR A O 1
ATOM 5154 N N . ASP A 1 657 ? 26.067 -3.956 -10.422 1.00 87.69 657 ASP A N 1
ATOM 5155 C CA . ASP A 1 657 ? 27.182 -3.201 -9.852 1.00 87.69 657 ASP A CA 1
ATOM 5156 C C . ASP A 1 657 ? 26.818 -1.714 -9.755 1.00 87.69 657 ASP A C 1
ATOM 5158 O O . ASP A 1 657 ? 26.854 -0.967 -10.734 1.00 87.69 657 ASP A O 1
ATOM 5162 N N . MET A 1 658 ? 26.428 -1.301 -8.552 1.00 86.19 658 MET A N 1
ATOM 5163 C CA . MET A 1 658 ? 25.976 0.057 -8.258 1.00 86.19 658 MET A CA 1
ATOM 5164 C C . MET A 1 658 ? 27.121 1.063 -8.096 1.00 86.19 658 MET A C 1
ATOM 5166 O O . MET A 1 658 ? 26.838 2.245 -7.881 1.00 86.19 658 MET A O 1
ATOM 5170 N N . ASP A 1 659 ? 28.378 0.621 -8.152 1.00 85.25 659 ASP A N 1
ATOM 5171 C CA . ASP A 1 659 ? 29.552 1.489 -8.024 1.00 85.25 659 ASP A CA 1
ATOM 5172 C C . ASP A 1 659 ? 29.997 2.068 -9.375 1.00 85.25 659 ASP A C 1
ATOM 5174 O O . ASP A 1 659 ? 30.844 2.957 -9.434 1.00 85.25 659 ASP A O 1
ATOM 5178 N N . ILE A 1 660 ? 29.344 1.638 -10.456 1.00 86.44 660 ILE A N 1
ATOM 5179 C CA . ILE A 1 660 ? 29.493 2.178 -11.807 1.00 86.44 660 ILE A CA 1
ATOM 5180 C C . ILE A 1 660 ? 28.453 3.292 -12.044 1.00 86.44 660 ILE A C 1
ATOM 5182 O O . ILE A 1 660 ? 27.388 3.330 -11.423 1.00 86.44 660 ILE A O 1
ATOM 5186 N N . ALA A 1 661 ? 28.734 4.201 -12.983 1.00 83.69 661 ALA A N 1
ATOM 5187 C CA . ALA A 1 661 ? 27.838 5.304 -13.345 1.00 83.69 661 ALA A CA 1
ATOM 5188 C C . ALA A 1 661 ? 26.533 4.853 -14.035 1.00 83.69 661 ALA A C 1
ATOM 5190 O O . ALA A 1 661 ? 25.522 5.552 -13.963 1.00 83.69 661 ALA A O 1
ATOM 5191 N N . SER A 1 662 ? 26.538 3.702 -14.712 1.00 85.94 662 SER A N 1
ATOM 5192 C CA . SER A 1 662 ? 25.404 3.178 -15.489 1.00 85.94 662 SER A CA 1
ATOM 5193 C C . SER A 1 662 ? 25.111 1.692 -15.199 1.00 85.94 662 SER A C 1
ATOM 5195 O O . SER A 1 662 ? 25.314 0.836 -16.064 1.00 85.94 662 SER A O 1
ATOM 5197 N N . PRO A 1 663 ? 24.617 1.358 -13.989 1.00 87.50 663 PRO A N 1
ATOM 5198 C CA . PRO A 1 663 ? 24.301 -0.020 -13.595 1.00 87.50 663 PRO A CA 1
ATOM 5199 C C . PRO A 1 663 ? 23.192 -0.688 -14.426 1.00 87.50 663 PRO A C 1
ATOM 5201 O O . PRO A 1 663 ? 23.187 -1.910 -14.569 1.00 87.50 663 PRO A O 1
ATOM 5204 N N . PHE A 1 664 ? 22.244 0.086 -14.959 1.00 91.19 664 PHE A N 1
ATOM 5205 C CA . PHE A 1 664 ? 21.044 -0.413 -15.631 1.00 91.19 664 PHE A CA 1
ATOM 5206 C C . PHE A 1 664 ? 21.097 -0.205 -17.144 1.00 91.19 664 PHE A C 1
ATOM 5208 O O . PHE A 1 664 ? 21.453 0.869 -17.639 1.00 91.19 664 PHE A O 1
ATOM 5215 N N . ARG A 1 665 ? 20.656 -1.221 -17.887 1.00 88.75 665 ARG A N 1
ATOM 5216 C CA . ARG A 1 665 ? 20.496 -1.199 -19.347 1.00 88.75 665 ARG A CA 1
ATOM 5217 C C . ARG A 1 665 ? 19.021 -1.177 -19.740 1.00 88.75 665 ARG A C 1
ATOM 5219 O O . ARG A 1 665 ? 18.159 -1.605 -18.978 1.00 88.75 665 ARG A O 1
ATOM 5226 N N . LYS A 1 666 ? 18.733 -0.758 -20.979 1.00 88.12 666 LYS A N 1
ATOM 5227 C CA . LYS A 1 666 ? 17.378 -0.791 -21.567 1.00 88.12 666 LYS A CA 1
ATOM 5228 C C . LYS A 1 666 ? 16.740 -2.182 -21.477 1.00 88.12 666 LYS A C 1
ATOM 5230 O O . LYS A 1 666 ? 15.558 -2.276 -21.184 1.00 88.12 666 LYS A O 1
ATOM 5235 N N . SER A 1 667 ? 17.520 -3.246 -21.681 1.00 85.44 667 SER A N 1
ATOM 5236 C CA . SER A 1 667 ? 17.065 -4.642 -21.595 1.00 85.44 667 SER A CA 1
ATOM 5237 C C . SER A 1 667 ? 16.776 -5.133 -20.174 1.00 85.44 667 SER A C 1
ATOM 5239 O O . SER A 1 667 ? 16.180 -6.195 -20.013 1.00 85.44 667 SER A O 1
ATOM 5241 N N . ASP A 1 668 ? 17.197 -4.395 -19.145 1.00 87.62 668 ASP A N 1
ATOM 5242 C CA . ASP A 1 668 ? 16.968 -4.781 -17.752 1.00 87.62 668 ASP A CA 1
ATOM 5243 C C . ASP A 1 668 ? 15.560 -4.391 -17.271 1.00 87.62 668 ASP A C 1
ATOM 5245 O O . ASP A 1 668 ? 15.112 -4.886 -16.235 1.00 87.62 668 ASP A O 1
ATOM 5249 N N . ILE A 1 669 ? 14.865 -3.518 -18.015 1.00 90.69 669 ILE A N 1
ATOM 5250 C CA . ILE A 1 669 ? 13.530 -3.008 -17.693 1.00 90.69 669 ILE A CA 1
ATOM 5251 C C . ILE A 1 669 ? 12.465 -3.788 -18.473 1.00 90.69 669 ILE A C 1
ATOM 5253 O O . ILE A 1 669 ? 12.186 -3.484 -19.628 1.00 90.69 669 ILE A O 1
ATOM 5257 N N . ILE A 1 670 ? 11.827 -4.772 -17.838 1.00 88.44 670 ILE A N 1
ATOM 5258 C CA . ILE A 1 670 ? 10.948 -5.715 -18.550 1.00 88.44 670 ILE A CA 1
ATOM 5259 C C . ILE A 1 670 ? 9.529 -5.177 -18.713 1.00 88.44 670 ILE A C 1
ATOM 5261 O O . ILE A 1 670 ? 8.982 -5.135 -19.821 1.00 88.44 670 ILE A O 1
ATOM 5265 N N . SER A 1 671 ? 8.914 -4.780 -17.602 1.00 88.44 671 SER A N 1
ATOM 5266 C CA . SER A 1 671 ? 7.488 -4.465 -17.564 1.00 88.44 671 SER A CA 1
ATOM 5267 C C . SER A 1 671 ? 7.135 -3.426 -16.519 1.00 88.44 671 SER A C 1
ATOM 5269 O O . SER A 1 671 ? 7.842 -3.224 -15.529 1.00 88.44 671 SER A O 1
ATOM 5271 N N . MET A 1 672 ? 5.976 -2.800 -16.735 1.00 90.81 672 MET A N 1
ATOM 5272 C CA . MET A 1 672 ? 5.309 -2.001 -15.717 1.00 90.81 672 MET A CA 1
ATOM 5273 C C . MET A 1 672 ? 3.941 -2.570 -15.340 1.00 90.81 672 MET A C 1
ATOM 5275 O O . MET A 1 672 ? 3.097 -2.880 -16.188 1.00 90.81 672 MET A O 1
ATOM 5279 N N . VAL A 1 673 ? 3.736 -2.687 -14.034 1.00 90.81 673 VAL A N 1
ATOM 5280 C CA . VAL A 1 673 ? 2.562 -3.228 -13.354 1.00 90.81 673 VAL A CA 1
ATOM 5281 C C . VAL A 1 673 ? 1.717 -2.066 -12.816 1.00 90.81 673 VAL A C 1
ATOM 5283 O O . VAL A 1 673 ? 2.272 -1.090 -12.307 1.00 90.81 673 VAL A O 1
ATOM 5286 N N . PRO A 1 674 ? 0.378 -2.131 -12.906 1.00 91.06 674 PRO A N 1
ATOM 5287 C CA . PRO A 1 674 ? -0.475 -1.082 -12.364 1.00 91.06 674 PRO A CA 1
ATOM 5288 C C . PRO A 1 674 ? -0.332 -0.954 -10.841 1.00 91.06 674 PRO A C 1
ATOM 5290 O O . PRO A 1 674 ? -0.343 -1.941 -10.109 1.00 91.06 674 PRO A O 1
ATOM 5293 N N . VAL A 1 675 ? -0.247 0.281 -10.344 1.00 90.69 675 VAL A N 1
ATOM 5294 C CA . VAL A 1 675 ? -0.229 0.589 -8.907 1.00 90.69 675 VAL A CA 1
ATOM 5295 C C . VAL A 1 675 ? -1.526 1.288 -8.547 1.00 90.69 675 VAL A C 1
ATOM 5297 O O . VAL A 1 675 ? -1.826 2.356 -9.076 1.00 90.69 675 VAL A O 1
ATOM 5300 N N . TYR A 1 676 ? -2.288 0.719 -7.617 1.00 89.50 676 TYR A N 1
ATOM 5301 C CA . TYR A 1 676 ? -3.598 1.244 -7.244 1.00 89.50 676 TYR A CA 1
ATOM 5302 C C . TYR A 1 676 ? -3.700 1.584 -5.755 1.00 89.50 676 TYR A C 1
ATOM 5304 O O . TYR A 1 676 ? -2.978 1.052 -4.910 1.00 89.50 676 TYR A O 1
ATOM 5312 N N . LYS A 1 677 ? -4.603 2.513 -5.439 1.00 86.50 677 LYS A N 1
ATOM 5313 C CA . LYS A 1 677 ? -4.958 2.940 -4.084 1.00 86.50 677 LYS A CA 1
ATOM 5314 C C . LYS A 1 677 ? -6.463 2.799 -3.892 1.00 86.50 677 LYS A C 1
ATOM 5316 O O . LYS A 1 677 ? -7.232 3.211 -4.757 1.00 86.50 677 LYS A O 1
ATOM 5321 N N . HIS A 1 678 ? -6.848 2.249 -2.750 1.00 86.25 678 HIS A N 1
ATOM 5322 C CA . HIS A 1 678 ? -8.228 1.992 -2.348 1.00 86.25 678 HIS A CA 1
ATOM 5323 C C . HIS A 1 678 ? -8.336 2.062 -0.816 1.00 86.25 678 HIS A C 1
ATOM 5325 O O . HIS A 1 678 ? -7.321 2.201 -0.120 1.00 86.25 678 HIS A O 1
ATOM 5331 N N . VAL A 1 679 ? -9.558 1.990 -0.289 1.00 81.50 679 VAL A N 1
ATOM 5332 C CA . VAL A 1 679 ? -9.810 1.945 1.157 1.00 81.50 679 VAL A CA 1
ATOM 5333 C C . VAL A 1 679 ? -9.552 0.531 1.671 1.00 81.50 679 VAL A C 1
ATOM 5335 O O . VAL A 1 679 ? -10.123 -0.431 1.181 1.00 81.50 679 VAL A O 1
ATOM 5338 N N . ALA A 1 680 ? -8.718 0.380 2.698 1.00 76.25 680 ALA A N 1
ATOM 5339 C CA . ALA A 1 680 ? -8.497 -0.932 3.298 1.00 76.25 680 ALA A CA 1
ATOM 5340 C C . ALA A 1 680 ? -9.691 -1.331 4.188 1.00 76.25 680 ALA A C 1
ATOM 5342 O O . ALA A 1 680 ? -9.819 -0.859 5.321 1.00 76.25 680 ALA A O 1
ATOM 5343 N N . CYS A 1 681 ? -10.555 -2.221 3.696 1.00 78.38 681 CYS A N 1
ATOM 5344 C CA . CYS A 1 681 ? -11.607 -2.841 4.502 1.00 78.38 681 CYS A CA 1
ATOM 5345 C C . CYS A 1 681 ? -11.003 -3.909 5.424 1.00 78.38 681 CYS A C 1
ATOM 5347 O O . CYS A 1 681 ? -10.354 -4.848 4.974 1.00 78.38 681 CYS A O 1
ATOM 5349 N N . SER A 1 682 ? -11.191 -3.761 6.735 1.00 80.00 682 SER A N 1
ATOM 5350 C CA . SER A 1 682 ? -10.733 -4.732 7.737 1.00 80.00 682 SER A CA 1
ATOM 5351 C C . SER A 1 682 ? -11.585 -4.650 8.996 1.00 80.00 682 SER A C 1
ATOM 5353 O O . SER A 1 682 ? -12.135 -3.586 9.289 1.00 80.00 682 SER A O 1
ATOM 5355 N N . SER A 1 683 ? -11.623 -5.738 9.770 1.00 84.69 683 SER A N 1
ATOM 5356 C CA . SER A 1 683 ? -12.346 -5.769 11.044 1.00 84.69 683 SER A CA 1
ATOM 5357 C C . SER A 1 683 ? -11.751 -4.779 12.045 1.00 84.69 683 SER A C 1
ATOM 5359 O O . SER A 1 683 ? -10.580 -4.892 12.422 1.00 84.69 683 SER A O 1
ATOM 5361 N N . ALA A 1 684 ? -12.559 -3.813 12.484 1.00 82.88 684 ALA A N 1
ATOM 5362 C CA . ALA A 1 684 ? -12.171 -2.890 13.547 1.00 82.88 684 ALA A CA 1
ATOM 5363 C C . ALA A 1 684 ? -12.049 -3.615 14.893 1.00 82.88 684 ALA A C 1
ATOM 5365 O O . ALA A 1 684 ? -11.031 -3.466 15.564 1.00 82.88 684 ALA A O 1
ATOM 5366 N N . ASP A 1 685 ? -13.003 -4.493 15.213 1.00 84.31 685 ASP A N 1
ATOM 5367 C CA . ASP A 1 685 ? -12.973 -5.345 16.408 1.00 84.31 685 ASP A CA 1
ATOM 5368 C C . ASP A 1 685 ? -11.695 -6.192 16.472 1.00 84.31 685 ASP A C 1
ATOM 5370 O O . ASP A 1 685 ? -11.034 -6.261 17.509 1.00 84.31 685 ASP A O 1
ATOM 5374 N N . GLY A 1 686 ? -11.305 -6.797 15.343 1.00 84.81 686 GLY A N 1
ATOM 5375 C CA . GLY A 1 686 ? -10.058 -7.552 15.235 1.00 84.81 686 GLY A CA 1
ATOM 5376 C C . GLY A 1 686 ? -8.823 -6.700 15.546 1.00 84.81 686 GLY A C 1
ATOM 5377 O O . GLY A 1 686 ? -7.942 -7.145 16.279 1.00 84.81 686 GLY A O 1
ATOM 5378 N N . ARG A 1 687 ? -8.771 -5.455 15.052 1.00 83.12 687 ARG A N 1
ATOM 5379 C CA . ARG A 1 687 ? -7.671 -4.514 15.334 1.00 83.12 687 ARG A CA 1
ATOM 5380 C C . ARG A 1 687 ? -7.612 -4.113 16.810 1.00 83.12 687 ARG A C 1
ATOM 5382 O O . ARG A 1 687 ? -6.533 -4.165 17.397 1.00 83.12 687 ARG A O 1
ATOM 5389 N N . THR A 1 688 ? -8.747 -3.782 17.420 1.00 84.56 688 THR A N 1
ATOM 5390 C CA . THR A 1 688 ? -8.820 -3.415 18.845 1.00 84.56 688 THR A CA 1
ATOM 5391 C C . THR A 1 688 ? -8.405 -4.579 19.751 1.00 84.56 688 THR A C 1
ATOM 5393 O O . THR A 1 688 ? -7.689 -4.386 20.737 1.00 84.56 688 THR A O 1
ATOM 5396 N N . LEU A 1 689 ? -8.792 -5.812 19.403 1.00 87.12 689 LEU A N 1
ATOM 5397 C CA . LEU A 1 689 ? -8.363 -7.015 20.124 1.00 87.12 689 LEU A CA 1
ATOM 5398 C C . LEU A 1 689 ? -6.857 -7.279 19.975 1.00 87.12 689 LEU A C 1
ATOM 5400 O O . LEU A 1 689 ? -6.223 -7.671 20.954 1.00 87.12 689 LEU A O 1
ATOM 5404 N N . LEU A 1 690 ? -6.260 -7.025 18.802 1.00 84.56 690 LEU A N 1
ATOM 5405 C CA . LEU A 1 690 ? -4.801 -7.102 18.635 1.00 84.56 690 LEU A CA 1
ATOM 5406 C C . LEU A 1 690 ? -4.071 -6.076 19.503 1.00 84.56 690 LEU A C 1
ATOM 5408 O O . LEU A 1 690 ? -3.086 -6.415 20.156 1.00 84.56 690 LEU A O 1
ATOM 5412 N N . GLU A 1 691 ? -4.559 -4.836 19.549 1.00 82.44 691 GLU A N 1
ATOM 5413 C CA . GLU A 1 691 ? -3.976 -3.798 20.404 1.00 82.44 691 GLU A CA 1
ATOM 5414 C C . GLU A 1 691 ? -4.096 -4.161 21.895 1.00 82.44 691 GLU A C 1
ATOM 5416 O O . GLU A 1 691 ? -3.152 -3.983 22.669 1.00 82.44 691 GLU A O 1
ATOM 5421 N N . SER A 1 692 ? -5.222 -4.763 22.287 1.00 85.69 692 SER A N 1
ATOM 5422 C CA . SER A 1 692 ? -5.449 -5.263 23.649 1.00 85.69 692 SER A CA 1
ATOM 5423 C C . SER A 1 692 ? -4.539 -6.447 23.998 1.00 85.69 692 SER A C 1
ATOM 5425 O O . SER A 1 692 ? -4.013 -6.513 25.112 1.00 85.69 692 SER A O 1
ATOM 5427 N N . SER A 1 693 ? -4.309 -7.359 23.046 1.00 85.50 693 SER A N 1
ATOM 5428 C CA . SER A 1 693 ? -3.360 -8.472 23.181 1.00 85.50 693 SER A CA 1
ATOM 5429 C C . SER A 1 693 ? -1.946 -7.953 23.419 1.00 85.50 693 SER A C 1
ATOM 5431 O O . SER A 1 693 ? -1.307 -8.340 24.397 1.00 85.50 693 SER A O 1
ATOM 5433 N N . LYS A 1 694 ? -1.508 -6.989 22.604 1.00 83.06 694 LYS A N 1
ATOM 5434 C CA . LYS A 1 694 ? -0.204 -6.340 22.748 1.00 83.06 694 LYS A CA 1
ATOM 5435 C C . LYS A 1 694 ? -0.057 -5.636 24.100 1.00 83.06 694 LYS A C 1
ATOM 5437 O O . LYS A 1 694 ? 0.881 -5.905 24.835 1.00 83.06 694 LYS A O 1
ATOM 5442 N N . THR A 1 695 ? -1.041 -4.824 24.483 1.00 83.62 695 THR A N 1
ATOM 5443 C CA . THR A 1 695 ? -1.029 -4.116 25.774 1.00 83.62 695 THR A CA 1
ATOM 5444 C C . THR A 1 695 ? -0.973 -5.088 26.961 1.00 83.62 695 THR A C 1
ATOM 5446 O O . THR A 1 695 ? -0.360 -4.793 27.986 1.00 83.62 695 THR A O 1
ATOM 5449 N N . SER A 1 696 ? -1.622 -6.251 26.854 1.00 86.12 696 SER A N 1
ATOM 5450 C CA . SER A 1 696 ? -1.592 -7.288 27.895 1.00 86.12 696 SER A CA 1
ATOM 5451 C C . SER A 1 696 ? -0.238 -7.996 27.954 1.00 86.12 696 SER A C 1
ATOM 5453 O O . SER A 1 696 ? 0.255 -8.253 29.053 1.00 86.12 696 SER A O 1
ATOM 5455 N N . LEU A 1 697 ? 0.391 -8.234 26.798 1.00 84.12 697 LEU A N 1
ATOM 5456 C CA . LEU A 1 697 ? 1.757 -8.748 26.701 1.00 84.12 697 LEU A CA 1
ATOM 5457 C C . LEU A 1 697 ? 2.752 -7.792 27.374 1.00 84.12 697 LEU A C 1
ATOM 5459 O O . LEU A 1 697 ? 3.534 -8.230 28.215 1.00 84.12 697 LEU A O 1
ATOM 5463 N N . ASP A 1 698 ? 2.657 -6.491 27.091 1.00 80.19 698 ASP A N 1
ATOM 5464 C CA . ASP A 1 698 ? 3.529 -5.462 27.678 1.00 80.19 698 ASP A CA 1
ATOM 5465 C C . ASP A 1 698 ? 3.364 -5.365 29.205 1.00 80.19 698 ASP A C 1
ATOM 5467 O O . ASP A 1 698 ? 4.311 -5.077 29.941 1.00 80.19 698 ASP A O 1
ATOM 5471 N N . LYS A 1 699 ? 2.154 -5.647 29.705 1.00 85.94 699 LYS A N 1
ATOM 5472 C CA . LYS A 1 699 ? 1.844 -5.736 31.141 1.00 85.94 699 LYS A CA 1
ATOM 5473 C C . LYS A 1 699 ? 2.283 -7.061 31.782 1.00 85.94 699 LYS A C 1
ATOM 5475 O O . LYS A 1 699 ? 2.090 -7.219 32.984 1.00 85.94 699 LYS A O 1
ATOM 5480 N N . GLY A 1 700 ? 2.829 -8.009 31.017 1.00 84.50 700 GLY A N 1
ATOM 5481 C CA . GLY A 1 700 ? 3.225 -9.339 31.496 1.00 84.50 700 GLY A CA 1
ATOM 5482 C C . GLY A 1 700 ? 2.061 -10.312 31.723 1.00 84.50 700 GLY A C 1
ATOM 5483 O O . GLY A 1 700 ? 2.269 -11.406 32.243 1.00 84.50 700 GLY A O 1
ATOM 5484 N N . LYS A 1 701 ? 0.833 -9.954 31.326 1.00 89.25 701 LYS A N 1
ATOM 5485 C CA . LYS A 1 701 ? -0.359 -10.804 31.464 1.00 89.25 701 LYS A CA 1
ATOM 5486 C C . LYS A 1 701 ? -0.463 -11.759 30.276 1.00 89.25 701 LYS A C 1
ATOM 5488 O O . LYS A 1 701 ? -1.235 -11.532 29.345 1.00 89.25 701 LYS A O 1
ATOM 5493 N N . LEU A 1 702 ? 0.350 -12.814 30.298 1.00 86.25 702 LEU A N 1
ATOM 5494 C CA . LEU A 1 702 ? 0.509 -13.722 29.158 1.00 86.25 702 LEU A CA 1
ATOM 5495 C C . LEU A 1 702 ? -0.784 -14.473 28.791 1.00 86.25 702 LEU A C 1
ATOM 5497 O O . LEU A 1 702 ? -1.104 -14.569 27.611 1.00 86.25 702 LEU A O 1
ATOM 5501 N N . GLU A 1 703 ? -1.562 -14.943 29.771 1.00 87.25 703 GLU A N 1
ATOM 5502 C CA . GLU A 1 703 ? -2.829 -15.652 29.512 1.00 87.25 703 GLU A CA 1
ATOM 5503 C C . GLU A 1 703 ? -3.863 -14.754 28.814 1.00 87.25 703 GLU A C 1
ATOM 5505 O O . GLU A 1 703 ? -4.470 -15.142 27.813 1.00 87.25 703 GLU A O 1
ATOM 5510 N N . ASP A 1 704 ? -4.012 -13.515 29.290 1.00 88.94 704 ASP A N 1
ATOM 5511 C CA . ASP A 1 704 ? -4.875 -12.511 28.663 1.00 88.94 704 ASP A CA 1
ATOM 5512 C C . ASP A 1 704 ? -4.384 -12.173 27.251 1.00 88.94 704 ASP A C 1
ATOM 5514 O O . ASP A 1 704 ? -5.184 -12.080 26.317 1.00 88.94 704 ASP A O 1
ATOM 5518 N N . ALA A 1 705 ? -3.067 -12.037 27.066 1.00 87.69 705 ALA A N 1
ATOM 5519 C CA . ALA A 1 705 ? -2.469 -11.764 25.764 1.00 87.69 705 ALA A CA 1
ATOM 5520 C C . ALA A 1 705 ? -2.770 -12.877 24.746 1.00 87.69 705 ALA A C 1
ATOM 5522 O O . ALA A 1 705 ? -3.154 -12.561 23.614 1.00 87.69 705 ALA A O 1
ATOM 5523 N N . VAL A 1 706 ? -2.675 -14.155 25.146 1.00 87.25 706 VAL A N 1
ATOM 5524 C CA . VAL A 1 706 ? -3.038 -15.313 24.305 1.00 87.25 706 VAL A CA 1
ATOM 5525 C C . VAL A 1 706 ? -4.533 -15.304 23.992 1.00 87.25 706 VAL A C 1
ATOM 5527 O O . VAL A 1 706 ? -4.923 -15.480 22.835 1.00 87.25 706 VAL A O 1
ATOM 5530 N N . ASN A 1 707 ? -5.382 -15.047 24.990 1.00 89.31 707 ASN A N 1
ATOM 5531 C CA . ASN A 1 707 ? -6.834 -15.005 24.815 1.00 89.31 707 ASN A CA 1
ATOM 5532 C C . ASN A 1 707 ? -7.264 -13.905 23.837 1.00 89.31 707 ASN A C 1
ATOM 5534 O O . ASN A 1 707 ? -8.039 -14.163 22.911 1.00 89.31 707 ASN A O 1
ATOM 5538 N N . TYR A 1 708 ? -6.753 -12.684 24.007 1.00 90.50 708 TYR A N 1
ATOM 5539 C CA . TYR A 1 708 ? -7.028 -11.580 23.090 1.00 90.50 708 TYR A CA 1
ATOM 5540 C C . TYR A 1 708 ? -6.444 -11.837 21.700 1.00 90.50 708 TYR A C 1
ATOM 5542 O O . TYR A 1 708 ? -7.136 -11.598 20.713 1.00 90.50 708 TYR A O 1
ATOM 5550 N N . GLY A 1 709 ? -5.226 -12.382 21.607 1.00 87.38 709 GLY A N 1
ATOM 5551 C CA . GLY A 1 709 ? -4.575 -12.701 20.334 1.00 87.38 709 GLY A CA 1
ATOM 5552 C C . GLY A 1 709 ? -5.342 -13.760 19.537 1.00 87.38 709 GLY A C 1
ATOM 5553 O O . GLY A 1 709 ? -5.598 -13.581 18.349 1.00 87.38 709 GLY A O 1
ATOM 5554 N N . THR A 1 710 ? -5.813 -14.814 20.206 1.00 88.00 710 THR A N 1
ATOM 5555 C CA . THR A 1 710 ? -6.609 -15.887 19.584 1.00 88.00 710 THR A CA 1
ATOM 5556 C C . THR A 1 710 ? -7.982 -15.382 19.132 1.00 88.00 710 THR A C 1
ATOM 5558 O O . THR A 1 710 ? -8.426 -15.687 18.023 1.00 88.00 710 THR A O 1
ATOM 5561 N N . LYS A 1 711 ? -8.656 -14.559 19.953 1.00 89.94 711 LYS A N 1
ATOM 5562 C CA . LYS A 1 711 ? -9.932 -13.920 19.579 1.00 89.94 711 LYS A CA 1
ATOM 5563 C C . LYS A 1 711 ? -9.761 -12.969 18.395 1.00 89.94 711 LYS A C 1
ATOM 5565 O O . LYS A 1 711 ? -10.576 -13.001 17.473 1.00 89.94 711 LYS A O 1
ATOM 5570 N N . ALA A 1 712 ? -8.705 -12.156 18.405 1.00 89.00 712 ALA A N 1
ATOM 5571 C CA . ALA A 1 712 ? -8.372 -11.251 17.313 1.00 89.00 712 ALA A CA 1
ATOM 5572 C C . ALA A 1 712 ? -8.135 -12.011 16.006 1.00 89.00 712 ALA A C 1
ATOM 5574 O O . ALA A 1 712 ? -8.716 -11.667 14.977 1.00 89.00 712 ALA A O 1
ATOM 5575 N N . LEU A 1 713 ? -7.326 -13.070 16.065 1.00 87.38 713 LEU A N 1
ATOM 5576 C CA . LEU A 1 713 ? -7.024 -13.921 14.925 1.00 87.38 713 LEU A CA 1
ATOM 5577 C C . LEU A 1 713 ? -8.295 -14.562 14.355 1.00 87.38 713 LEU A C 1
ATOM 5579 O O . LEU A 1 713 ? -8.547 -14.440 13.162 1.00 87.38 713 LEU A O 1
ATOM 5583 N N . SER A 1 714 ? -9.135 -15.162 15.203 1.00 88.44 714 SER A N 1
ATOM 5584 C CA . SER A 1 714 ? -10.414 -15.756 14.788 1.00 88.44 714 SER A CA 1
ATOM 5585 C C . SER A 1 714 ? -11.317 -14.744 14.069 1.00 88.44 714 SER A C 1
ATOM 5587 O O . SER A 1 714 ? -11.830 -15.022 12.983 1.00 88.44 714 SER A O 1
ATOM 5589 N N . LYS A 1 715 ? -11.447 -13.525 14.612 1.00 87.75 715 LYS A N 1
ATOM 5590 C CA . LYS A 1 715 ? -12.232 -12.446 13.992 1.00 87.75 715 LYS A CA 1
ATOM 5591 C C . LYS A 1 715 ? -11.643 -11.986 12.654 1.00 87.75 715 LYS A C 1
ATOM 5593 O O . LYS A 1 715 ? -12.390 -11.793 11.698 1.00 87.75 715 LYS A O 1
ATOM 5598 N N . LEU A 1 716 ? -10.322 -11.829 12.561 1.00 87.06 716 LEU A N 1
ATOM 5599 C CA . LEU A 1 716 ? -9.651 -11.403 11.327 1.00 87.06 716 LEU A CA 1
ATOM 5600 C C . LEU A 1 716 ? -9.719 -12.470 10.232 1.00 87.06 716 LEU A C 1
ATOM 5602 O O . LEU A 1 716 ? -9.990 -12.123 9.086 1.00 87.06 716 LEU A O 1
ATOM 5606 N N . VAL A 1 717 ? -9.559 -13.749 10.584 1.00 85.88 717 VAL A N 1
ATOM 5607 C CA . VAL A 1 717 ? -9.758 -14.877 9.661 1.00 85.88 717 VAL A CA 1
ATOM 5608 C C . VAL A 1 717 ? -11.201 -14.908 9.163 1.00 85.88 717 VAL A C 1
ATOM 5610 O O . VAL A 1 717 ? -11.426 -15.028 7.963 1.00 85.88 717 VAL A O 1
ATOM 5613 N N . ALA A 1 718 ? -12.184 -14.743 10.051 1.00 85.94 718 ALA A N 1
ATOM 5614 C CA . ALA A 1 718 ? -13.590 -14.777 9.660 1.00 85.94 718 ALA A CA 1
ATOM 5615 C C . ALA A 1 718 ? -13.996 -13.614 8.736 1.00 85.94 718 ALA A C 1
ATOM 5617 O O . ALA A 1 718 ? -14.890 -13.776 7.912 1.00 85.94 718 ALA A O 1
ATOM 5618 N N . VAL A 1 719 ? -13.350 -12.448 8.856 1.00 84.94 719 VAL A N 1
ATOM 5619 C CA . VAL A 1 719 ? -13.638 -11.269 8.022 1.00 84.94 719 VAL A CA 1
ATOM 5620 C C . VAL A 1 719 ? -12.797 -11.267 6.745 1.00 84.94 719 VAL A C 1
ATOM 5622 O O . VAL A 1 719 ? -13.343 -11.343 5.646 1.00 84.94 719 VAL A O 1
ATOM 5625 N N . CYS A 1 720 ? -11.474 -11.212 6.877 1.00 83.19 720 CYS A N 1
ATOM 5626 C CA . CYS A 1 720 ? -10.545 -11.027 5.763 1.00 83.19 720 CYS A CA 1
ATOM 5627 C C . CYS A 1 720 ? -10.009 -12.342 5.179 1.00 83.19 720 CYS A C 1
ATOM 5629 O O . CYS A 1 720 ? -9.324 -12.311 4.167 1.00 83.19 720 CYS A O 1
ATOM 5631 N N . GLY A 1 721 ? -10.252 -13.484 5.822 1.00 81.44 721 GLY A N 1
ATOM 5632 C CA . GLY A 1 721 ? -9.623 -14.754 5.461 1.00 81.44 721 GLY A CA 1
ATOM 5633 C C . GLY A 1 721 ? -8.237 -14.966 6.087 1.00 81.44 721 GLY A C 1
ATOM 5634 O O . GLY A 1 721 ? -7.625 -14.039 6.636 1.00 81.44 721 GLY A O 1
ATOM 5635 N N . PRO A 1 722 ? -7.713 -16.203 6.013 1.00 76.81 722 PRO A N 1
ATOM 5636 C CA . PRO A 1 722 ? -6.428 -16.575 6.602 1.00 76.81 722 PRO A CA 1
ATOM 5637 C C . PRO A 1 722 ? -5.217 -15.933 5.905 1.00 76.81 722 PRO A C 1
ATOM 5639 O O . PRO A 1 722 ? -4.189 -15.727 6.545 1.00 76.81 722 PRO A O 1
ATOM 5642 N N . TYR A 1 723 ? -5.339 -15.575 4.624 1.00 74.44 723 TYR A N 1
ATOM 5643 C CA . TYR A 1 723 ? -4.224 -15.088 3.797 1.00 74.44 723 TYR A CA 1
ATOM 5644 C C . TYR A 1 723 ? -4.064 -13.573 3.769 1.00 74.44 723 TYR A C 1
ATOM 5646 O O . TYR A 1 723 ? -3.105 -13.045 3.204 1.00 74.44 723 TYR A O 1
ATOM 5654 N N . HIS A 1 724 ? -5.005 -12.846 4.362 1.00 77.81 724 HIS A N 1
ATOM 5655 C CA . HIS A 1 724 ? -4.945 -11.401 4.353 1.00 77.81 724 HIS A CA 1
ATOM 5656 C C . HIS A 1 724 ? -3.790 -10.892 5.221 1.00 77.81 724 HIS A C 1
ATOM 5658 O O . HIS A 1 724 ? -3.499 -11.409 6.300 1.00 77.81 724 HIS A O 1
ATOM 5664 N N . ARG A 1 725 ? -3.158 -9.801 4.784 1.00 76.25 725 ARG A N 1
ATOM 5665 C CA . ARG A 1 725 ? -2.001 -9.198 5.459 1.00 76.25 725 ARG A CA 1
ATOM 5666 C C . ARG A 1 725 ? -2.247 -8.898 6.942 1.00 76.25 725 ARG A C 1
ATOM 5668 O O . ARG A 1 725 ? -1.353 -9.081 7.762 1.00 76.25 725 ARG A O 1
ATOM 5675 N N . MET A 1 726 ? -3.440 -8.419 7.290 1.00 76.81 726 MET A N 1
ATOM 5676 C CA . MET A 1 726 ? -3.784 -8.124 8.689 1.00 76.81 726 MET A CA 1
ATOM 5677 C C . MET A 1 726 ? -3.852 -9.397 9.538 1.00 76.81 726 MET A C 1
ATOM 5679 O O . MET A 1 726 ? -3.441 -9.382 10.695 1.00 76.81 726 MET A O 1
ATOM 5683 N N . THR A 1 727 ? -4.305 -10.503 8.948 1.00 81.56 727 THR A N 1
ATOM 5684 C CA . THR A 1 727 ? -4.315 -11.823 9.581 1.00 81.56 727 THR A CA 1
ATOM 5685 C C . THR A 1 727 ? -2.890 -12.339 9.780 1.00 81.56 727 THR A C 1
ATOM 5687 O O . THR A 1 727 ? -2.565 -12.826 10.856 1.00 81.56 727 THR A O 1
ATOM 5690 N N . ALA A 1 728 ? -1.992 -12.116 8.812 1.00 78.81 728 ALA A N 1
ATOM 5691 C CA . ALA A 1 728 ? -0.560 -12.385 8.978 1.00 78.81 728 ALA A CA 1
ATOM 5692 C C . ALA A 1 728 ? 0.066 -11.580 10.133 1.00 78.81 728 ALA A C 1
ATOM 5694 O O . ALA A 1 728 ? 0.858 -12.114 10.908 1.00 78.81 728 ALA A O 1
ATOM 5695 N N . GLY A 1 729 ? -0.334 -10.315 10.301 1.00 77.81 729 GLY A N 1
ATOM 5696 C CA . GLY A 1 729 ? 0.048 -9.511 11.465 1.00 77.81 729 GLY A CA 1
ATOM 5697 C C . GLY A 1 729 ? -0.440 -10.109 12.791 1.00 77.81 729 GLY A C 1
ATOM 5698 O O . GLY A 1 729 ? 0.311 -10.131 13.765 1.00 77.81 729 GLY A O 1
ATOM 5699 N N . ALA A 1 730 ? -1.663 -10.649 12.818 1.00 83.31 730 ALA A N 1
ATOM 5700 C CA . ALA A 1 730 ? -2.212 -11.343 13.983 1.00 83.31 730 ALA A CA 1
ATOM 5701 C C . ALA A 1 730 ? -1.445 -12.631 14.315 1.00 83.31 730 ALA A C 1
ATOM 5703 O O . ALA A 1 730 ? -1.117 -12.849 15.480 1.00 83.31 730 ALA A O 1
ATOM 5704 N N . TYR A 1 731 ? -1.107 -13.440 13.303 1.00 83.06 731 TYR A N 1
ATOM 5705 C CA . TYR A 1 731 ? -0.257 -14.623 13.474 1.00 83.06 731 TYR A CA 1
ATOM 5706 C C . TYR A 1 731 ? 1.101 -14.258 14.069 1.00 83.06 731 TYR A C 1
ATOM 5708 O O . TYR A 1 731 ? 1.525 -14.868 15.046 1.00 83.06 731 TYR A O 1
ATOM 5716 N N . SER A 1 732 ? 1.753 -13.224 13.531 1.00 81.44 732 SER A N 1
ATOM 5717 C CA . SER A 1 732 ? 3.058 -12.782 14.023 1.00 81.44 732 SER A CA 1
ATOM 5718 C C . SER A 1 732 ? 3.006 -12.339 15.486 1.00 81.44 732 SER A C 1
ATOM 5720 O O . SER A 1 732 ? 3.883 -12.722 16.257 1.00 81.44 732 SER A O 1
ATOM 5722 N N . LEU A 1 733 ? 1.986 -11.572 15.890 1.00 80.94 733 LEU A N 1
ATOM 5723 C CA . LEU A 1 733 ? 1.837 -11.161 17.287 1.00 80.94 733 LEU A CA 1
ATOM 5724 C C . LEU A 1 733 ? 1.558 -12.362 18.197 1.00 80.94 733 LEU A C 1
ATOM 5726 O O . LEU A 1 733 ? 2.170 -12.478 19.256 1.00 80.94 733 LEU A O 1
ATOM 5730 N N . LEU A 1 734 ? 0.670 -13.270 17.784 1.00 83.12 734 LEU A N 1
ATOM 5731 C CA . LEU A 1 734 ? 0.346 -14.461 18.566 1.00 83.12 734 LEU A CA 1
ATOM 5732 C C . LEU A 1 734 ? 1.572 -15.367 18.748 1.00 83.12 734 LEU A C 1
ATOM 5734 O O . LEU A 1 734 ? 1.802 -15.847 19.853 1.00 83.12 734 LEU A O 1
ATOM 5738 N N . ALA A 1 735 ? 2.397 -15.532 17.712 1.00 80.62 735 ALA A N 1
ATOM 5739 C CA . ALA A 1 735 ? 3.652 -16.276 17.799 1.00 80.62 735 ALA A CA 1
ATOM 5740 C C . ALA A 1 735 ? 4.619 -15.655 18.822 1.00 80.62 735 ALA A C 1
ATOM 5742 O O . ALA A 1 735 ? 5.223 -16.374 19.616 1.00 80.62 735 ALA A O 1
ATOM 5743 N N . VAL A 1 736 ? 4.723 -14.322 18.869 1.00 81.25 736 VAL A N 1
ATOM 5744 C CA . VAL A 1 736 ? 5.526 -13.625 19.890 1.00 81.25 736 VAL A CA 1
ATOM 5745 C C . VAL A 1 736 ? 4.972 -13.883 21.293 1.00 81.25 736 VAL A C 1
ATOM 5747 O O . VAL A 1 736 ? 5.731 -14.217 22.201 1.00 81.25 736 VAL A O 1
ATOM 5750 N N . VAL A 1 737 ? 3.653 -13.785 21.482 1.00 81.62 737 VAL A N 1
ATOM 5751 C CA . VAL A 1 737 ? 3.019 -14.064 22.781 1.00 81.62 737 VAL A CA 1
ATOM 5752 C C . VAL A 1 737 ? 3.281 -15.513 23.218 1.00 81.62 737 VAL A C 1
ATOM 5754 O O . VAL A 1 737 ? 3.697 -15.743 24.353 1.00 81.62 737 VAL A O 1
ATOM 5757 N N . LEU A 1 738 ? 3.100 -16.484 22.319 1.00 80.38 738 LEU A N 1
ATOM 5758 C CA . LEU A 1 738 ? 3.325 -17.906 22.597 1.00 80.38 738 LEU A CA 1
ATOM 5759 C C . LEU A 1 738 ? 4.792 -18.203 22.931 1.00 80.38 738 LEU A C 1
ATOM 5761 O O . LEU A 1 738 ? 5.080 -18.983 23.842 1.00 80.38 738 LEU A O 1
ATOM 5765 N N . TYR A 1 739 ? 5.727 -17.511 22.279 1.00 80.94 739 TYR A N 1
ATOM 5766 C CA . TYR A 1 739 ? 7.147 -17.604 22.602 1.00 80.94 739 TYR A CA 1
ATOM 5767 C C . TYR A 1 739 ? 7.426 -17.182 24.046 1.00 80.94 739 TYR A C 1
ATOM 5769 O O . TYR A 1 739 ? 8.149 -17.872 24.764 1.00 80.94 739 TYR A O 1
ATOM 5777 N N . HIS A 1 740 ? 6.788 -16.107 24.515 1.00 77.75 740 HIS A N 1
ATOM 5778 C CA . HIS A 1 740 ? 6.903 -15.673 25.907 1.00 77.75 740 HIS A CA 1
ATOM 5779 C C . HIS A 1 740 ? 6.240 -16.631 26.907 1.00 77.75 740 HIS A C 1
ATOM 5781 O O . HIS A 1 740 ? 6.670 -16.682 28.058 1.00 77.75 740 HIS A O 1
ATOM 5787 N N . THR A 1 741 ? 5.251 -17.425 26.484 1.00 78.88 741 THR A N 1
ATOM 5788 C CA . THR A 1 741 ? 4.658 -18.487 27.322 1.00 78.88 741 THR A CA 1
ATOM 5789 C C . THR A 1 741 ? 5.498 -19.766 27.401 1.00 78.88 741 THR A C 1
ATOM 5791 O O . THR A 1 741 ? 5.237 -20.608 28.255 1.00 78.88 741 THR A O 1
ATOM 5794 N N . GLY A 1 742 ? 6.521 -19.916 26.550 1.00 76.19 742 GLY A N 1
ATOM 5795 C CA . GLY A 1 742 ? 7.367 -21.114 26.490 1.00 76.19 742 GLY A CA 1
ATOM 5796 C C . GLY A 1 742 ? 6.791 -22.268 25.660 1.00 76.19 742 GLY A C 1
ATOM 5797 O O . GLY A 1 742 ? 7.363 -23.358 25.665 1.00 76.19 742 GLY A O 1
ATOM 5798 N N . ASP A 1 743 ? 5.696 -22.051 24.923 1.00 72.44 743 ASP A N 1
ATOM 5799 C CA . ASP A 1 743 ? 5.110 -23.057 24.028 1.00 72.44 743 ASP A CA 1
ATOM 5800 C C . ASP A 1 743 ? 5.762 -23.015 22.635 1.00 72.44 743 ASP A C 1
ATOM 5802 O O . ASP A 1 743 ? 5.195 -22.549 21.646 1.00 72.44 743 ASP A O 1
ATOM 5806 N N . PHE A 1 744 ? 7.005 -23.495 22.555 1.00 70.56 744 PHE A N 1
ATOM 5807 C CA . PHE A 1 744 ? 7.804 -23.456 21.324 1.00 70.56 744 PHE A CA 1
ATOM 5808 C C . PHE A 1 744 ? 7.227 -24.298 20.178 1.00 70.56 744 PHE A C 1
ATOM 5810 O O . PHE A 1 744 ? 7.503 -24.011 19.013 1.00 70.56 744 PHE A O 1
ATOM 5817 N N . ASN A 1 745 ? 6.416 -25.314 20.490 1.00 64.44 745 ASN A N 1
ATOM 5818 C CA . ASN A 1 745 ? 5.785 -26.159 19.477 1.00 64.44 745 ASN A CA 1
ATOM 5819 C C . ASN A 1 745 ? 4.731 -25.380 18.686 1.00 64.44 745 ASN A C 1
ATOM 5821 O O . ASN A 1 745 ? 4.624 -25.561 17.476 1.00 64.44 745 ASN A O 1
ATOM 5825 N N . GLN A 1 746 ? 3.988 -24.491 19.351 1.00 63.72 746 GLN A N 1
ATOM 5826 C CA . GLN A 1 746 ? 3.008 -23.633 18.685 1.00 63.72 746 GLN A CA 1
ATOM 5827 C C . GLN A 1 746 ? 3.631 -22.401 18.019 1.00 63.72 746 GLN A C 1
ATOM 5829 O O . GLN A 1 746 ? 3.032 -21.861 17.101 1.00 63.72 746 GLN A O 1
ATOM 5834 N N . VAL A 1 747 ? 4.819 -21.963 18.451 1.00 57.78 747 VAL A N 1
ATOM 5835 C CA . VAL A 1 747 ? 5.540 -20.821 17.850 1.00 57.78 747 VAL A CA 1
ATOM 5836 C C . VAL A 1 747 ? 6.102 -21.148 16.468 1.00 57.78 747 VAL A C 1
ATOM 5838 O O . VAL A 1 747 ? 6.167 -20.275 15.608 1.00 57.78 747 VAL A O 1
ATOM 5841 N N . GLY A 1 748 ? 6.577 -22.382 16.275 1.00 50.44 748 GLY A N 1
ATOM 5842 C CA . GLY A 1 748 ? 7.154 -22.828 15.004 1.00 50.44 748 GLY A CA 1
ATOM 5843 C C . GLY A 1 748 ? 6.126 -23.251 13.948 1.00 50.44 748 GLY A C 1
ATOM 5844 O O . GLY A 1 748 ? 6.530 -23.541 12.822 1.00 50.44 748 GLY A O 1
ATOM 5845 N N . ALA A 1 749 ? 4.845 -23.327 14.324 1.00 48.38 749 ALA A N 1
ATOM 5846 C CA . ALA A 1 749 ? 3.709 -23.653 13.462 1.00 48.38 749 ALA A CA 1
ATOM 5847 C C . ALA A 1 749 ? 3.047 -22.371 12.949 1.00 48.38 749 ALA A C 1
ATOM 5849 O O . ALA A 1 749 ? 2.601 -22.391 11.781 1.00 48.38 749 ALA A O 1
#

Sequence (749 aa):
MIIEFSPDIRRSTRPFLEDKTEDDLFQIDVRVCSGKPMTIVASRKGFYPAGKRLLLSHSLVSLLQQISRVFDSAYKALMKAFTEHNKFGNLPYGFRANTWVVPPVIADNPSHFPPLPIEDENWGGNGGGQGRDGKHDHRQWAKEFSILAAMPCKTAEERQIRDRKAFLLHSLFVDVSVFKAVAAIKHLMESNKCSPNGPNGTVFHEERIGDLIIRVTRDVPDASMKLDGKNDGGQVLGMSKEELSQRNLLKGITADESATVHDTSTLGVVIVRHCGYTAVVKVPAKVNWEGNPIPQDIDIEDQPEGGANALNVNSLRMLLHKSSTPQASVQRLQSGDFEDSHSARCLVRNVLEESLMKLQGEATKHARSIRWELGACWVQHLQNQASGKTESKKTEETKVEPAVKGLGKQGGLLKEIKKKIDDRSGKAEQGKDATLTNSLDMNKKLDASHLEKQDEEKEMMWRKLLPEAAYLRLKESETGLHLKSPEELIEMAHKYYADTALPKLVADFGSLELSPVDGRTLTDFMHTRGLQMCSLGRVVELADKLPHVQSLCIHEMVVRAYKHILQAVVAAVDNIADLAGSIASCLNILLGTPSTENSDAHISDDDNLKWKWVETFLLKRFGWQWKYENCQDLRKFSILRGLCHKVGLELVPRDYDMDIASPFRKSDIISMVPVYKHVACSSADGRTLLESSKTSLDKGKLEDAVNYGTKALSKLVAVCGPYHRMTAGAYSLLAVVLYHTGDFNQVGA

InterPro domains:
  IPR025697 CLU domain [PS51823] (119-393)
  IPR027523 CLU domain containing protein [PTHR12601] (13-746)
  IPR033646 CLU central domain [PF12807] (514-657)
  IPR033646 CLU central domain [cd15466] (516-658)

Solvent-accessible surface area (backbone atoms only — not comparable to full-atom values): 42651 Å² total; per-residue (Å²): 143,72,83,75,76,68,59,54,73,42,77,48,89,69,77,74,94,57,89,80,50,96,57,53,75,52,44,33,31,40,28,50,94,89,51,78,74,41,52,30,36,38,33,82,83,24,29,24,44,70,98,36,72,89,55,64,24,78,40,65,66,62,40,45,36,74,76,29,69,69,51,36,55,50,50,51,52,48,53,51,52,58,70,72,40,62,83,78,47,69,65,82,78,86,78,85,80,89,58,53,48,48,64,66,83,36,67,85,41,59,44,60,76,75,65,51,76,59,44,26,64,94,67,71,12,67,28,39,30,83,41,78,79,55,80,63,49,73,44,63,54,38,55,53,44,53,26,60,45,59,34,67,62,89,45,79,63,41,36,46,55,46,41,22,51,48,29,53,52,50,51,48,50,48,30,32,47,52,53,52,44,51,51,54,51,51,51,54,67,72,64,67,80,77,72,91,86,64,73,90,86,58,74,77,41,78,48,76,47,70,48,41,37,38,40,34,31,73,44,66,53,36,37,53,55,60,71,67,72,57,66,42,62,27,64,76,73,72,43,52,69,67,59,46,19,50,51,22,36,52,49,7,58,46,48,56,81,49,51,67,53,62,35,37,67,56,57,39,35,40,40,38,35,46,94,32,30,38,26,42,34,37,37,59,69,78,71,88,60,90,87,56,81,77,51,67,73,80,97,67,87,84,52,91,52,32,56,79,53,47,51,41,53,69,74,65,45,42,68,44,41,74,70,73,72,98,80,76,69,100,79,59,71,79,70,52,55,57,56,53,49,49,54,25,39,51,53,44,49,50,39,50,54,58,18,40,55,52,48,70,71,51,76,85,74,81,75,79,68,47,41,29,40,30,25,38,50,48,50,54,50,50,49,52,55,58,54,63,69,66,64,84,78,71,82,92,76,94,76,88,81,82,86,75,92,77,74,68,89,63,70,65,55,60,58,53,55,56,53,59,54,64,66,66,78,72,82,87,86,89,81,89,89,86,84,86,84,87,84,82,93,85,75,88,74,74,61,58,69,59,50,53,52,51,51,52,54,42,50,56,51,46,61,73,77,38,59,68,74,42,47,51,49,37,57,73,58,72,68,64,63,67,83,53,54,75,69,57,49,52,52,50,50,52,47,43,44,64,75,42,54,50,55,49,52,45,49,33,46,74,70,58,78,41,76,67,87,46,59,66,51,41,50,48,61,36,44,68,52,23,44,58,80,44,49,42,32,54,50,37,66,72,26,73,91,35,65,71,58,29,52,47,45,51,46,43,51,50,27,54,52,51,41,31,44,53,49,11,48,48,28,60,49,87,50,64,79,50,42,27,39,32,50,20,38,45,48,14,64,75,58,26,27,73,50,89,89,73,65,53,68,69,55,52,51,50,44,51,52,49,50,55,41,49,40,54,48,36,35,73,57,25,70,28,82,75,58,79,78,59,64,81,74,58,58,59,68,61,35,50,54,51,30,24,69,72,67,18,37,30,28,53,73,67,94,66,54,51,73,38,49,64,49,50,47,45,86,38,41,35,34,43,24,59,40,71,50,65,69,87,68,69,51,41,68,24,50,53,27,41,54,50,11,49,55,25,44,77,71,66,39,55,70,59,15,47,54,28,23,52,52,15,35,54,47,24,27,70,28,43,2,70,79,30,71,68,29,49,52,35,51,53,51,39,32,54,50,32,48,76,71,66,43,58,76,67,42,79,75

Nearest PDB structures (foldseek):
  6f9i-assembly1_A  TM=3.289E-01  e=1.289E-01  Mus musculus
  7aie-assembly1_A  TM=3.309E-01  e=1.987E-01  Homo sapiens

pLDDT: mean 73.62, std 18.71, range [22.06, 93.94]

Organism: Vitis vinifera (NCBI:txid29760)

Mean predicted aligned error: 14.92 Å

Foldseek 3Di:
DPPQADWPKDFDPDDQPDPDDPQWDGWIFTHGNPDDTWIWTQGPQAIDTRPCPVLGDNDPLVSCVVVDVVNVVVVVVVVVVVVVFDPQVPDPDDDDPPALADDQVCLVPLADDDQDCLCDVVNVNVLFAPQPVCPCLQPQLLLVLVLLLVADDPDPVSLLVSLQVLLQSLLNLQQNLQVVLLVVVVCVLVVPPDDPDDPPPDFPDWDDRNQKTKTKDFAALALLDPPCVCPPPCVQVVHDLVVQQLVLLLLQLLPDLCSLSNPSQQSQWKWWDFQRMIMIIGGDNDDDPVPDDRDNDDDDDRDLQQRSRGRNLCSSWDWLDHDDDPDDDPPPPPPVQVVLLVVLLVLLVVSLVVNLVVLVVDDLDPRLHFHSLQNNLVLVVLLVVVVVVVPPDDDDDDDDDDDDPDDDPPVVVVVVVVVVVVVVVPDDDDDDDDDDDDDDDDDPPPVPVVLVVLLVVLLVVDVVVDPPSSLVVSVVSPSCPSSDDSVVSSVVSVVCLQVPLLLVLLVCCVVVVDPQPALVSVVCSCVSNRHDLLQLQVSLVSNVVPVVSNLRSVLNLLLSSLLSSLSSQSSSDSDSNSNLSSNLSSLLLSQAAADPVDGDPVSVVSVVSNVSSSQSSNCSRNVHHDDPVCVVVHPSVSSVSSNCLSFQWRFHPDPFDSHHSRRGDSSGTSIGGMDMDGDDSFRSQLVVLQVQLSVCVVVVVLVSNLVSLVVSLVSRCSRNRCPDPVNVVSLVSNLVSCVSVVVVSNNVD

Radius of gyration: 30.81 Å; Cα contacts (8 Å, |Δi|>4): 962; chains: 1; bounding box: 78×90×94 Å

Secondary structure (DSSP, 8-state):
--TTS--EEEE--SPPSSPPPTTEEEEEEEE-TTS--EEEEEETTEEEETT-TTS-BSSHHHHHHHH-HHHHHHHHHHHHHHHHS-TTT---S------SB--GGGTT-TT--PPPTTT-GGGT---S-TTTTSTTTT--HHHHHHHHHHS--SSHHHHHHHHHHHHHHHHHHHHHHHHHHHHHHHHHHHS----S-S-TT--SEEEEETTEEEEEEEPPS-TTS-HHHHTTTHHHHT--HHHHHHHHHHHHHT--TTHHHH-HHHHTEEEEEETTEEEEEE--S----TTPPPPS-------TTSSTT---GGGG-EESS----S-S-TTSHHHHHHHHHHHHHHHHHHHHHHHHHHHHHS---------HHHHHHHHHHHHHHHHHTTSS-S-----PPP--TT--TTHHHHHHHHHHHHTTSS-S---------------TTSSHHHHHHHHHHHHHHHHHHS-HHHHHHHHHT-SSGGGS-HHHHHHHHHHHIIIIIHHHHHHHHHTTSS---SHHHHHHHHHHTT--GGGHHHHHHHTTT-HHHHHHHHHHHHHHHHHHHHHHHHHH---HHHHHHHHHHHHHHHHPPPPSSS--HHHHHHHHHHHHHHHHHHHHHH-----GGGGTT--HHHHHHHHHHHHTEEE------TTSS----GGGEEEE--EEE------HHHHHHHHHHHHHHHTT-HHHHHHHHHHHHHHHHHHH-TTSHHHHHHHHHHHHHHHHHT-HHHH--